Protein 6EC8 (pdb70)

Structure (mmCIF, N/CA/C/O backbone):
data_6EC8
#
_entry.id   6EC8
#
_cell.length_a   44.503
_cell.length_b   96.098
_cell.length_c   107.128
_cell.angle_alpha   90.00
_cell.angle_beta   98.84
_cell.angle_gamma   90.00
#
_symmetry.space_group_name_H-M   'P 1 21 1'
#
loop_
_entity.id
_entity.type
_entity.pdbx_description
1 polymer 'Lantibiotic dehydratase domain protein'
2 non-polymer "3'-deoxy-3'-[(L-alpha-glutamyl)amino]adenosine 5'-(dihydrogen phosphate)"
3 water water
#
loop_
_atom_site.group_PDB
_atom_site.id
_atom_site.type_symbol
_atom_site.label_atom_id
_atom_site.label_alt_id
_atom_site.label_comp_id
_atom_site.label_asym_id
_atom_site.label_entity_id
_atom_site.label_seq_id
_atom_site.pdbx_PDB_ins_code
_atom_site.Cartn_x
_atom_site.Cartn_y
_atom_site.Cartn_z
_atom_site.occupancy
_atom_site.B_iso_or_equiv
_atom_site.auth_seq_id
_atom_site.auth_comp_id
_atom_site.auth_asym_id
_atom_site.auth_atom_id
_atom_site.pdbx_PDB_model_num
ATOM 1 N N . PRO A 1 20 ? 87.539 -8.262 240.090 1.00 37.50 17 PRO A N 1
ATOM 2 C CA . PRO A 1 20 ? 86.191 -8.582 240.689 1.00 40.76 17 PRO A CA 1
ATOM 3 C C . PRO A 1 20 ? 85.487 -7.263 240.902 1.00 39.01 17 PRO A C 1
ATOM 4 O O . PRO A 1 20 ? 85.969 -6.435 241.680 1.00 38.95 17 PRO A O 1
ATOM 8 N N . LYS A 1 21 ? 84.459 -7.014 240.102 1.00 36.85 18 LYS A N 1
ATOM 9 C CA . LYS A 1 21 ? 83.812 -5.709 240.059 1.00 38.12 18 LYS A CA 1
ATOM 10 C C . LYS A 1 21 ? 82.855 -5.696 241.200 1.00 37.27 18 LYS A C 1
ATOM 11 O O . LYS A 1 21 ? 82.177 -6.715 241.424 1.00 35.78 18 LYS A O 1
ATOM 17 N N . VAL A 1 22 ? 82.777 -4.550 241.895 1.00 34.66 19 VAL A N 1
ATOM 18 C CA . VAL A 1 22 ? 81.974 -4.433 243.119 1.00 35.26 19 VAL A CA 1
ATOM 19 C C . VAL A 1 22 ? 81.131 -3.154 243.199 1.00 33.06 19 VAL A C 1
ATOM 20 O O . VAL A 1 22 ? 81.634 -2.029 242.977 1.00 32.68 19 VAL A O 1
ATOM 24 N N . ALA A 1 23 ? 79.854 -3.311 243.544 1.00 30.12 20 ALA A N 1
ATOM 25 C CA . ALA A 1 23 ? 79.028 -2.145 243.883 1.00 29.88 20 ALA A CA 1
ATOM 26 C C . ALA A 1 23 ? 78.546 -2.256 245.324 1.00 31.72 20 ALA A C 1
ATOM 27 O O . ALA A 1 23 ? 78.511 -3.361 245.914 1.00 28.70 20 ALA A O 1
ATOM 29 N N . VAL A 1 24 ? 78.175 -1.120 245.870 1.00 29.93 21 VAL A N 1
ATOM 30 C CA . VAL A 1 24 ? 77.678 -1.011 247.205 1.00 32.41 21 VAL A CA 1
ATOM 31 C C . VAL A 1 24 ? 76.307 -0.342 247.259 1.00 31.91 21 VAL A C 1
ATOM 32 O O . VAL A 1 24 ? 76.104 0.669 246.654 1.00 30.10 21 VAL A O 1
ATOM 36 N N . ARG A 1 25 ? 75.387 -0.951 247.982 1.00 33.59 22 ARG A N 1
ATOM 37 C CA . ARG A 1 25 ? 74.068 -0.395 248.230 1.00 32.28 22 ARG A CA 1
ATOM 38 C C . ARG A 1 25 ? 74.037 0.021 249.696 1.00 28.92 22 ARG A C 1
ATOM 39 O O . ARG A 1 25 ? 74.349 -0.745 250.534 1.00 31.48 22 ARG A O 1
ATOM 47 N N . GLU A 1 26 ? 73.663 1.252 249.974 1.00 28.62 23 GLU A N 1
ATOM 48 C CA . GLU A 1 26 ? 73.637 1.787 251.309 1.00 30.70 23 GLU A CA 1
ATOM 49 C C . GLU A 1 26 ? 72.288 2.293 251.759 1.00 27.00 23 GLU A C 1
ATOM 50 O O . GLU A 1 26 ? 71.670 3.007 251.071 1.00 28.68 23 GLU A O 1
ATOM 56 N N . CYS A 1 27 ? 71.886 1.939 252.952 1.00 25.76 24 CYS A N 1
ATOM 57 C CA . CYS A 1 27 ? 70.655 2.427 253.517 1.00 29.65 24 CYS A CA 1
ATOM 58 C C . CYS A 1 27 ? 70.739 3.948 253.674 1.00 32.21 24 CYS A C 1
ATOM 59 O O . CYS A 1 27 ? 71.784 4.450 254.050 1.00 27.90 24 CYS A O 1
ATOM 62 N N . GLY A 1 28 ? 69.651 4.649 253.303 1.00 30.78 25 GLY A N 1
ATOM 63 C CA . GLY A 1 28 ? 69.550 6.093 253.401 1.00 30.12 25 GLY A CA 1
ATOM 64 C C . GLY A 1 28 ? 69.397 6.690 254.789 1.00 31.08 25 GLY A C 1
ATOM 65 O O . GLY A 1 28 ? 69.633 7.869 254.944 1.00 36.42 25 GLY A O 1
ATOM 66 N N . LEU A 1 29 ? 69.040 5.902 255.805 1.00 30.73 26 LEU A N 1
ATOM 67 C CA . LEU A 1 29 ? 69.081 6.367 257.190 1.00 30.59 26 LEU A CA 1
ATOM 68 C C . LEU A 1 29 ? 70.188 5.679 257.888 1.00 30.86 26 LEU A C 1
ATOM 69 O O . LEU A 1 29 ? 70.398 4.483 257.657 1.00 28.75 26 LEU A O 1
ATOM 74 N N . PRO A 1 30 ? 70.890 6.407 258.790 1.00 33.50 27 PRO A N 1
ATOM 75 C CA . PRO A 1 30 ? 71.991 5.754 259.513 1.00 30.51 27 PRO A CA 1
ATOM 76 C C . PRO A 1 30 ? 71.444 4.805 260.574 1.00 32.46 27 PRO A C 1
ATOM 77 O O . PRO A 1 30 ? 70.260 4.875 260.912 1.00 29.53 27 PRO A O 1
ATOM 81 N N . VAL A 1 31 ? 72.279 3.910 261.081 1.00 30.33 28 VAL A N 1
ATOM 82 C CA . VAL A 1 31 ? 71.834 2.988 262.125 1.00 32.57 28 VAL A CA 1
ATOM 83 C C . VAL A 1 31 ? 71.286 3.665 263.391 1.00 33.08 28 VAL A C 1
ATOM 84 O O . VAL A 1 31 ? 70.331 3.153 263.981 1.00 35.19 28 VAL A O 1
ATOM 88 N N . SER A 1 32 ? 71.864 4.798 263.802 1.00 35.91 29 SER A N 1
ATOM 89 C CA . SER A 1 32 ? 71.343 5.587 264.948 1.00 39.11 29 SER A CA 1
ATOM 90 C C . SER A 1 32 ? 69.864 5.916 264.824 1.00 37.89 29 SER A C 1
ATOM 91 O O . SER A 1 32 ? 69.182 6.042 265.816 1.00 42.93 29 SER A O 1
ATOM 94 N N . ALA A 1 33 ? 69.353 5.986 263.614 1.00 36.47 30 ALA A N 1
ATOM 95 C CA . ALA A 1 33 ? 67.942 6.239 263.404 1.00 40.74 30 ALA A CA 1
ATOM 96 C C . ALA A 1 33 ? 67.031 5.192 263.972 1.00 38.50 30 ALA A C 1
ATOM 97 O O . ALA A 1 33 ? 66.020 5.552 264.567 1.00 45.09 30 ALA A O 1
ATOM 99 N N . ILE A 1 34 ? 67.327 3.911 263.776 1.00 37.47 31 ILE A N 1
ATOM 100 C CA . ILE A 1 34 ? 66.508 2.889 264.467 1.00 38.69 31 ILE A CA 1
ATOM 101 C C . ILE A 1 34 ? 66.994 2.644 265.908 1.00 33.93 31 ILE A C 1
ATOM 102 O O . ILE A 1 34 ? 66.165 2.270 266.756 1.00 34.97 31 ILE A O 1
ATOM 107 N N . GLU A 1 35 ? 68.280 2.856 266.211 1.00 32.37 32 GLU A N 1
ATOM 108 C CA . GLU A 1 35 ? 68.797 2.683 267.626 1.00 35.59 32 GLU A CA 1
ATOM 109 C C . GLU A 1 35 ? 68.072 3.617 268.565 1.00 32.08 32 GLU A C 1
ATOM 110 O O . GLU A 1 35 ? 67.661 3.215 269.652 1.00 33.46 32 GLU A O 1
ATOM 116 N N . SER A 1 36 ? 67.883 4.855 268.127 1.00 31.04 33 SER A N 1
ATOM 117 C CA . SER A 1 36 ? 67.208 5.908 268.940 1.00 32.04 33 SER A CA 1
ATOM 118 C C . SER A 1 36 ? 65.716 5.700 269.267 1.00 31.75 33 SER A C 1
ATOM 119 O O . SER A 1 36 ? 65.199 6.301 270.213 1.00 33.43 33 SER A O 1
ATOM 122 N N . LEU A 1 37 ? 65.056 4.814 268.537 1.00 29.45 34 LEU A N 1
ATOM 123 C CA . LEU A 1 37 ? 63.687 4.414 268.825 1.00 31.36 34 LEU A CA 1
ATOM 124 C C . LEU A 1 37 ? 63.585 3.314 269.915 1.00 34.76 34 LEU A C 1
ATOM 125 O O . LEU A 1 37 ? 62.486 3.056 270.413 1.00 39.08 34 LEU A O 1
ATOM 130 N N . CYS A 1 38 ? 64.703 2.709 270.312 1.00 33.54 35 CYS A N 1
ATOM 131 C CA . CYS A 1 38 ? 64.686 1.702 271.386 1.00 34.76 35 CYS A CA 1
ATOM 132 C C . CYS A 1 38 ? 64.430 2.318 272.760 1.00 34.26 35 CYS A C 1
ATOM 133 O O . CYS A 1 38 ? 65.079 3.297 273.121 1.00 35.67 35 CYS A O 1
ATOM 136 N N . CYS A 1 39 ? 63.508 1.714 273.511 1.00 36.10 36 CYS A N 1
ATOM 137 C CA . CYS A 1 39 ? 63.216 2.077 274.880 1.00 36.65 36 CYS A CA 1
ATOM 138 C C . CYS A 1 39 ? 64.243 1.417 275.792 1.00 39.18 36 CYS A C 1
ATOM 139 O O . CYS A 1 39 ? 63.938 0.461 276.502 1.00 40.47 36 CYS A O 1
ATOM 142 N N . THR A 1 40 ? 65.454 1.955 275.768 1.00 40.29 37 THR A N 1
ATOM 143 C CA . THR A 1 40 ? 66.621 1.333 276.382 1.00 44.82 37 THR A CA 1
ATOM 144 C C . THR A 1 40 ? 66.456 1.088 277.885 1.00 44.54 37 THR A C 1
ATOM 145 O O . THR A 1 40 ? 66.828 0.035 278.380 1.00 46.69 37 THR A O 1
ATOM 149 N N . ASP A 1 41 ? 65.917 2.054 278.611 1.00 46.48 38 ASP A N 1
ATOM 150 C CA . ASP A 1 41 ? 65.802 1.902 280.066 1.00 47.99 38 ASP A CA 1
ATOM 151 C C . ASP A 1 41 ? 64.842 0.817 280.402 1.00 43.92 38 ASP A C 1
ATOM 152 O O . ASP A 1 41 ? 65.217 -0.100 281.087 1.00 47.23 38 ASP A O 1
ATOM 157 N N . SER A 1 42 ? 63.609 0.892 279.912 1.00 42.47 39 SER A N 1
ATOM 158 C CA . SER A 1 42 ? 62.631 -0.069 280.341 1.00 42.50 39 SER A CA 1
ATOM 159 C C . SER A 1 42 ? 62.889 -1.486 279.785 1.00 41.10 39 SER A C 1
ATOM 160 O O . SER A 1 42 ? 62.603 -2.460 280.464 1.00 41.72 39 SER A O 1
ATOM 163 N N . PHE A 1 43 ? 63.500 -1.613 278.610 1.00 35.50 40 PHE A N 1
ATOM 164 C CA . PHE A 1 43 ? 63.820 -2.928 278.064 1.00 33.01 40 PHE A CA 1
ATOM 165 C C . PHE A 1 43 ? 64.873 -3.588 278.922 1.00 33.94 40 PHE A C 1
ATOM 166 O O . PHE A 1 43 ? 64.753 -4.747 279.207 1.00 37.12 40 PHE A O 1
ATOM 174 N N . ALA A 1 44 ? 65.917 -2.866 279.314 1.00 42.17 41 ALA A N 1
ATOM 175 C CA . ALA A 1 44 ? 66.983 -3.401 280.222 1.00 44.48 41 ALA A CA 1
ATOM 176 C C . ALA A 1 44 ? 66.330 -3.927 281.498 1.00 47.43 41 ALA A C 1
ATOM 177 O O . ALA A 1 44 ? 66.722 -4.963 282.017 1.00 50.29 41 ALA A O 1
ATOM 179 N N . LEU A 1 45 ? 65.314 -3.216 281.979 1.00 49.67 42 LEU A N 1
ATOM 180 C CA . LEU A 1 45 ? 64.508 -3.696 283.103 1.00 49.94 42 LEU A CA 1
ATOM 181 C C . LEU A 1 45 ? 63.629 -4.871 282.737 1.00 44.78 42 LEU A C 1
ATOM 182 O O . LEU A 1 45 ? 63.549 -5.808 283.511 1.00 44.68 42 LEU A O 1
ATOM 187 N N . ILE A 1 46 ? 62.988 -4.857 281.571 1.00 40.59 43 ILE A N 1
ATOM 188 C CA . ILE A 1 46 ? 62.294 -6.066 281.084 1.00 38.78 43 ILE A CA 1
ATOM 189 C C . ILE A 1 46 ? 63.236 -7.279 281.020 1.00 38.40 43 ILE A C 1
ATOM 190 O O . ILE A 1 46 ? 62.885 -8.376 281.480 1.00 36.63 43 ILE A O 1
ATOM 195 N N . ARG A 1 47 ? 64.431 -7.080 280.487 1.00 35.38 44 ARG A N 1
ATOM 196 C CA . ARG A 1 47 ? 65.404 -8.163 280.437 1.00 42.88 44 ARG A CA 1
ATOM 197 C C . ARG A 1 47 ? 65.873 -8.679 281.810 1.00 40.09 44 ARG A C 1
ATOM 198 O O . ARG A 1 47 ? 65.955 -9.878 281.988 1.00 39.47 44 ARG A O 1
ATOM 206 N N . ARG A 1 48 ? 66.161 -7.776 282.746 1.00 43.12 45 ARG A N 1
ATOM 207 C CA . ARG A 1 48 ? 66.540 -8.134 284.124 1.00 44.93 45 ARG A CA 1
ATOM 208 C C . ARG A 1 48 ? 65.442 -8.976 284.762 1.00 45.92 45 ARG A C 1
ATOM 209 O O . ARG A 1 48 ? 65.713 -10.009 285.341 1.00 43.27 45 ARG A O 1
ATOM 217 N N . GLN A 1 49 ? 64.203 -8.500 284.644 1.00 42.37 46 GLN A N 1
ATOM 218 C CA . GLN A 1 49 ? 63.065 -9.179 285.191 1.00 42.52 46 GLN A CA 1
ATOM 219 C C . GLN A 1 49 ? 62.901 -10.596 284.657 1.00 42.51 46 GLN A C 1
ATOM 220 O O . GLN A 1 49 ? 62.666 -11.530 285.423 1.00 38.44 46 GLN A O 1
ATOM 226 N N . VAL A 1 50 ? 62.991 -10.738 283.337 1.00 38.54 47 VAL A N 1
ATOM 227 C CA . VAL A 1 50 ? 62.822 -12.031 282.673 1.00 40.30 47 VAL A CA 1
ATOM 228 C C . VAL A 1 50 ? 63.906 -13.018 283.150 1.00 36.48 47 VAL A C 1
ATOM 229 O O . VAL A 1 50 ? 63.630 -14.167 283.386 1.00 38.92 47 VAL A O 1
ATOM 233 N N . ARG A 1 51 ? 65.138 -12.558 283.249 1.00 38.27 48 ARG A N 1
ATOM 234 C CA . ARG A 1 51 ? 66.225 -13.405 283.684 1.00 44.53 48 ARG A CA 1
ATOM 235 C C . ARG A 1 51 ? 66.150 -13.725 285.203 1.00 42.49 48 ARG A C 1
ATOM 236 O O . ARG A 1 51 ? 66.475 -14.839 285.619 1.00 40.00 48 ARG A O 1
ATOM 244 N N . GLU A 1 52 ? 65.699 -12.752 286.001 1.00 38.31 49 GLU A N 1
ATOM 245 C CA . GLU A 1 52 ? 65.497 -12.944 287.421 1.00 41.20 49 GLU A CA 1
ATOM 246 C C . GLU A 1 52 ? 64.292 -13.848 287.703 1.00 37.65 49 GLU A C 1
ATOM 247 O O . GLU A 1 52 ? 64.341 -14.668 288.593 1.00 38.62 49 GLU A O 1
ATOM 253 N N . THR A 1 53 ? 63.203 -13.711 286.972 1.00 35.36 50 THR A N 1
ATOM 254 C CA . THR A 1 53 ? 62.110 -14.657 287.108 1.00 34.37 50 THR A CA 1
ATOM 255 C C . THR A 1 53 ? 62.598 -16.092 286.786 1.00 40.16 50 THR A C 1
ATOM 256 O O . THR A 1 53 ? 62.393 -17.025 287.570 1.00 39.45 50 THR A O 1
ATOM 260 N N . ALA A 1 54 ? 63.295 -16.274 285.666 1.00 42.11 51 ALA A N 1
ATOM 261 C CA . ALA A 1 54 ? 63.793 -17.618 285.324 1.00 44.00 51 ALA A CA 1
ATOM 262 C C . ALA A 1 54 ? 64.789 -18.149 286.345 1.00 42.40 51 ALA A C 1
ATOM 263 O O . ALA A 1 54 ? 64.761 -19.325 286.667 1.00 43.35 51 ALA A O 1
ATOM 265 N N . TRP A 1 55 ? 65.675 -17.310 286.861 1.00 43.90 52 TRP A N 1
ATOM 266 C CA . TRP A 1 55 ? 66.595 -17.801 287.865 1.00 43.92 52 TRP A CA 1
ATOM 267 C C . TRP A 1 55 ? 65.889 -18.144 289.194 1.00 41.53 52 TRP A C 1
ATOM 268 O O . TRP A 1 55 ? 66.172 -19.175 289.792 1.00 47.79 52 TRP A O 1
ATOM 279 N N . LEU A 1 56 ? 64.976 -17.292 289.645 1.00 40.51 53 LEU A N 1
ATOM 280 C CA . LEU A 1 56 ? 64.205 -17.575 290.876 1.00 43.57 53 LEU A CA 1
ATOM 281 C C . LEU A 1 56 ? 63.402 -18.884 290.810 1.00 43.72 53 LEU A C 1
ATOM 282 O O . LEU A 1 56 ? 63.345 -19.640 291.777 1.00 35.96 53 LEU A O 1
ATOM 287 N N . LYS A 1 57 ? 62.793 -19.148 289.663 1.00 43.64 54 LYS A N 1
ATOM 288 C CA . LYS A 1 57 ? 61.943 -20.310 289.529 1.00 44.39 54 LYS A CA 1
ATOM 289 C C . LYS A 1 57 ? 62.839 -21.540 289.537 1.00 40.56 54 LYS A C 1
ATOM 290 O O . LYS A 1 57 ? 62.538 -22.499 290.204 1.00 41.46 54 LYS A O 1
ATOM 296 N N . GLY A 1 58 ? 63.989 -21.461 288.884 1.00 39.88 55 GLY A N 1
ATOM 297 C CA . GLY A 1 58 ? 64.951 -22.555 288.906 1.00 43.32 55 GLY A CA 1
ATOM 298 C C . GLY A 1 58 ? 65.455 -22.835 290.309 1.00 44.51 55 GLY A C 1
ATOM 299 O O . GLY A 1 58 ? 65.367 -23.942 290.781 1.00 46.56 55 GLY A O 1
ATOM 300 N N . GLU A 1 59 ? 65.972 -21.804 290.961 1.00 45.23 56 GLU A N 1
ATOM 301 C CA . GLU A 1 59 ? 66.445 -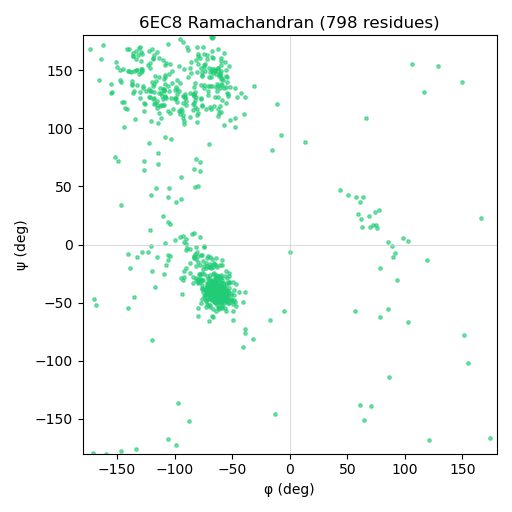21.876 292.333 1.00 45.37 56 GLU A CA 1
ATOM 302 C C . GLU A 1 59 ? 65.385 -22.350 293.352 1.00 39.54 56 GLU A C 1
ATOM 303 O O . GLU A 1 59 ? 65.680 -23.157 294.229 1.00 33.11 56 GLU A O 1
ATOM 309 N N . GLY A 1 60 ? 64.167 -21.853 293.223 1.00 37.94 57 GLY A N 1
ATOM 310 C CA . GLY A 1 60 ? 63.053 -22.293 294.074 1.00 41.03 57 GLY A CA 1
ATOM 311 C C . GLY A 1 60 ? 62.902 -23.801 294.071 1.00 43.22 57 GLY A C 1
ATOM 312 O O . GLY A 1 60 ? 62.800 -24.419 295.133 1.00 43.73 57 GLY A O 1
ATOM 313 N N . LYS A 1 61 ? 62.910 -24.389 292.871 1.00 44.49 58 LYS A N 1
ATOM 314 C CA . LYS A 1 61 ? 62.713 -25.834 292.691 1.00 44.38 58 LYS A CA 1
ATOM 315 C C . LYS A 1 61 ? 63.863 -26.646 293.245 1.00 42.92 58 LYS A C 1
ATOM 316 O O . LYS A 1 61 ? 63.636 -27.746 293.790 1.00 47.38 58 LYS A O 1
ATOM 322 N N . ARG A 1 62 ? 65.086 -26.145 293.057 1.00 38.57 59 ARG A N 1
ATOM 323 C CA . ARG A 1 62 ? 66.262 -26.771 293.625 1.00 38.15 59 ARG A CA 1
ATOM 324 C C . ARG A 1 62 ? 66.215 -26.689 295.156 1.00 40.47 59 ARG A C 1
ATOM 325 O O . ARG A 1 62 ? 66.538 -27.664 295.830 1.00 41.28 59 ARG A O 1
ATOM 333 N N . LEU A 1 63 ? 65.823 -25.542 295.711 1.00 35.59 60 LEU A N 1
ATOM 334 C CA . LEU A 1 63 ? 65.734 -25.415 297.193 1.00 37.93 60 LEU A CA 1
ATOM 335 C C . LEU A 1 63 ? 64.614 -26.314 297.789 1.00 36.63 60 LEU A C 1
ATOM 336 O O . LEU A 1 63 ? 64.717 -26.780 298.924 1.00 34.57 60 LEU A O 1
ATOM 341 N N . ALA A 1 64 ? 63.550 -26.530 297.021 1.00 37.94 61 ALA A N 1
ATOM 342 C CA . ALA A 1 64 ? 62.513 -27.488 297.384 1.00 40.45 61 ALA A CA 1
ATOM 343 C C . ALA A 1 64 ? 63.053 -28.898 297.452 1.00 42.40 61 ALA A C 1
ATOM 344 O O . ALA A 1 64 ? 62.682 -29.638 298.342 1.00 40.97 61 ALA A O 1
ATOM 346 N N . VAL A 1 65 ? 63.934 -29.263 296.529 1.00 43.38 62 VAL A N 1
ATOM 347 C CA . VAL A 1 65 ? 64.582 -30.584 296.565 1.00 42.53 62 VAL A CA 1
ATOM 348 C C . VAL A 1 65 ? 65.420 -30.719 297.882 1.00 45.57 62 VAL A C 1
ATOM 349 O O . VAL A 1 65 ? 65.226 -31.649 298.649 1.00 41.14 62 VAL A O 1
ATOM 353 N N . ASP A 1 66 ? 66.331 -29.789 298.126 1.00 46.52 63 ASP A N 1
ATOM 354 C CA . ASP A 1 66 ? 67.169 -29.789 299.334 1.00 50.59 63 ASP A CA 1
ATOM 355 C C . ASP A 1 66 ? 66.411 -29.765 300.642 1.00 47.68 63 ASP A C 1
ATOM 356 O O . ASP A 1 66 ? 66.819 -30.399 301.614 1.00 47.54 63 ASP A O 1
ATOM 361 N N . LEU A 1 67 ? 65.303 -29.047 300.651 1.00 45.79 64 LEU A N 1
ATOM 362 C CA . LEU A 1 67 ? 64.458 -28.985 301.816 1.00 48.24 64 LEU A CA 1
ATOM 363 C C . LEU A 1 67 ? 63.755 -30.315 302.061 1.00 48.00 64 LEU A C 1
ATOM 364 O O . LEU A 1 67 ? 63.656 -30.747 303.206 1.00 47.36 64 LEU A O 1
ATOM 369 N N . GLY A 1 68 ? 63.241 -30.950 301.012 1.00 41.95 65 GLY A N 1
ATOM 370 C CA . GLY A 1 68 ? 62.636 -32.259 301.156 1.00 41.74 65 GLY A CA 1
ATOM 371 C C . GLY A 1 68 ? 63.622 -33.300 301.706 1.00 43.68 65 GLY A C 1
ATOM 372 O O . GLY A 1 68 ? 63.245 -34.111 302.545 1.00 44.01 65 GLY A O 1
ATOM 373 N N . LEU A 1 69 ? 64.875 -33.273 301.238 1.00 41.04 66 LEU A N 1
ATOM 374 C CA . LEU A 1 69 ? 65.934 -34.112 301.775 1.00 45.07 66 LEU A CA 1
ATOM 375 C C . LEU A 1 69 ? 66.098 -33.901 303.285 1.00 51.94 66 LEU A C 1
ATOM 376 O O . LEU A 1 69 ? 66.038 -34.872 304.071 1.00 53.48 66 LEU A O 1
ATOM 381 N N . LEU A 1 70 ? 66.303 -32.638 303.675 1.00 50.69 67 LEU A N 1
ATOM 382 C CA . LEU A 1 70 ? 66.304 -32.252 305.069 1.00 53.61 67 LEU A CA 1
ATOM 383 C C . LEU A 1 70 ? 65.095 -32.818 305.818 1.00 54.18 67 LEU A C 1
ATOM 384 O O . LEU A 1 70 ? 65.286 -33.429 306.858 1.00 59.37 67 LEU A O 1
ATOM 389 N N . ILE A 1 71 ? 63.874 -32.654 305.297 1.00 50.79 68 ILE A N 1
ATOM 390 C CA . ILE A 1 71 ? 62.676 -33.202 305.963 1.00 54.01 68 ILE A CA 1
ATOM 391 C C . ILE A 1 71 ? 62.894 -34.692 306.332 1.00 60.82 68 ILE A C 1
ATOM 392 O O . ILE A 1 71 ? 62.954 -35.028 307.514 1.00 64.92 68 ILE A O 1
ATOM 397 N N . GLY A 1 72 ? 63.052 -35.559 305.325 1.00 66.84 69 GLY A N 1
ATOM 398 C CA . GLY A 1 72 ? 63.371 -36.996 305.522 1.00 61.09 69 GLY A CA 1
ATOM 399 C C . GLY A 1 72 ? 64.673 -37.360 306.246 1.00 64.47 69 GLY A C 1
ATOM 400 O O . GLY A 1 72 ? 64.815 -38.502 306.663 1.00 66.73 69 GLY A O 1
ATOM 401 N N . GLU A 1 73 ? 65.626 -36.418 306.355 1.00 70.29 70 GLU A N 1
ATOM 402 C CA . GLU A 1 73 ? 66.788 -36.513 307.285 1.00 71.69 70 GLU A CA 1
ATOM 403 C C . GLU A 1 73 ? 66.399 -36.382 308.775 1.00 80.79 70 GLU A C 1
ATOM 404 O O . GLU A 1 73 ? 67.253 -36.614 309.646 1.00 86.03 70 GLU A O 1
ATOM 410 N N . ARG A 1 74 ? 65.145 -35.984 309.053 1.00 85.15 71 ARG A N 1
ATOM 411 C CA . ARG A 1 74 ? 64.585 -35.878 310.410 1.00 88.90 71 ARG A CA 1
ATOM 412 C C . ARG A 1 74 ? 63.564 -37.014 310.614 1.00 95.42 71 ARG A C 1
ATOM 413 O O . ARG A 1 74 ? 62.376 -36.878 310.281 1.00 91.22 71 ARG A O 1
ATOM 421 N N . GLY A 1 75 ? 64.042 -38.135 311.150 1.00 106.04 72 GLY A N 1
ATOM 422 C CA . GLY A 1 75 ? 63.208 -39.319 311.392 1.00 108.93 72 GLY A CA 1
ATOM 423 C C . GLY A 1 75 ? 64.015 -40.608 311.407 1.00 114.52 72 GLY A C 1
ATOM 424 O O . GLY A 1 75 ? 64.884 -40.819 310.557 1.00 114.06 72 GLY A O 1
ATOM 425 N N . PRO A 1 83 ? 56.110 -30.265 308.284 1.00 62.57 80 PRO A N 1
ATOM 426 C CA . PRO A 1 83 ? 54.964 -29.401 308.508 1.00 66.06 80 PRO A CA 1
ATOM 427 C C . PRO A 1 83 ? 55.522 -28.019 308.791 1.00 75.61 80 PRO A C 1
ATOM 428 O O . PRO A 1 83 ? 56.471 -27.902 309.601 1.00 81.06 80 PRO A O 1
ATOM 432 N N . VAL A 1 84 ? 54.989 -26.993 308.118 1.00 63.68 81 VAL A N 1
ATOM 433 C CA . VAL A 1 84 ? 55.685 -25.698 307.983 1.00 64.49 81 VAL A CA 1
ATOM 434 C C . VAL A 1 84 ? 56.732 -25.906 306.900 1.00 61.45 81 VAL A C 1
ATOM 435 O O . VAL A 1 84 ? 56.669 -25.272 305.855 1.00 57.14 81 VAL A O 1
ATOM 439 N N . LEU A 1 85 ? 57.679 -26.810 307.147 1.00 61.34 82 LEU A N 1
ATOM 440 C CA . LEU A 1 85 ? 58.670 -27.186 306.137 1.00 60.96 82 LEU A CA 1
ATOM 441 C C . LEU A 1 85 ? 58.025 -27.649 304.827 1.00 57.42 82 LEU A C 1
ATOM 442 O O . LEU A 1 85 ? 58.417 -27.178 303.760 1.00 59.02 82 LEU A O 1
ATOM 447 N N . VAL A 1 86 ? 57.010 -28.511 304.921 1.00 59.32 83 VAL A N 1
ATOM 448 C CA . VAL A 1 86 ? 56.232 -28.971 303.758 1.00 58.06 83 VAL A CA 1
ATOM 449 C C . VAL A 1 86 ? 55.609 -27.814 302.968 1.00 60.28 83 VAL A C 1
ATOM 450 O O . VAL A 1 86 ? 55.568 -27.857 301.712 1.00 58.43 83 VAL A O 1
ATOM 454 N N . GLY A 1 87 ? 55.113 -26.806 303.695 1.00 58.29 84 GLY A N 1
ATOM 455 C CA . GLY A 1 87 ? 54.511 -25.606 303.083 1.00 54.31 84 GLY A CA 1
ATOM 456 C C . GLY A 1 87 ? 55.534 -24.657 302.474 1.00 51.90 84 GLY A C 1
ATOM 457 O O . GLY A 1 87 ? 55.281 -24.058 301.439 1.00 56.79 84 GLY A O 1
ATOM 458 N N . LEU A 1 88 ? 56.679 -24.499 303.142 1.00 52.91 85 LEU A N 1
ATOM 459 C CA . LEU A 1 88 ? 57.792 -23.681 302.634 1.00 49.64 85 LEU A CA 1
ATOM 460 C C . LEU A 1 88 ? 58.325 -24.351 301.358 1.00 49.85 85 LEU A C 1
ATOM 461 O O . LEU A 1 88 ? 58.490 -23.708 300.333 1.00 43.32 85 LEU A O 1
ATOM 466 N N . ARG A 1 89 ? 58.578 -25.651 301.457 1.00 51.90 86 ARG A N 1
ATOM 467 C CA . ARG A 1 89 ? 58.922 -26.484 300.312 1.00 53.63 86 ARG A CA 1
ATOM 468 C C . ARG A 1 89 ? 57.972 -26.221 299.149 1.00 56.67 86 ARG A C 1
ATOM 469 O O . ARG A 1 89 ? 58.441 -25.904 298.060 1.00 51.99 86 ARG A O 1
ATOM 477 N N . ARG A 1 90 ? 56.660 -26.307 299.403 1.00 58.01 87 ARG A N 1
ATOM 478 C CA . ARG A 1 90 ? 55.623 -26.095 298.380 1.00 55.53 87 ARG A CA 1
ATOM 479 C C . ARG A 1 90 ? 55.649 -24.704 297.721 1.00 57.18 87 ARG A C 1
ATOM 480 O O . ARG A 1 90 ? 55.321 -24.562 296.518 1.00 55.11 87 ARG A O 1
ATOM 488 N N . ALA A 1 91 ? 56.004 -23.689 298.506 1.00 52.94 88 ALA A N 1
ATOM 489 C CA . ALA A 1 91 ? 56.132 -22.326 298.001 1.00 51.22 88 ALA A CA 1
ATOM 490 C C . ALA A 1 91 ? 57.350 -22.134 297.094 1.00 52.00 88 ALA A C 1
ATOM 491 O O . ALA A 1 91 ? 57.257 -21.486 296.038 1.00 47.35 88 ALA A O 1
ATOM 493 N N . LEU A 1 92 ? 58.496 -22.641 297.550 1.00 48.30 89 LEU A N 1
ATOM 494 C CA . LEU A 1 92 ? 59.728 -22.596 296.785 1.00 45.73 89 LEU A CA 1
ATOM 495 C C . LEU A 1 92 ? 59.565 -23.404 295.473 1.00 46.27 89 LEU A C 1
ATOM 496 O O . LEU A 1 92 ? 60.054 -22.991 294.421 1.00 41.28 89 LEU A O 1
ATOM 501 N N . HIS A 1 93 ? 58.872 -24.535 295.539 1.00 39.58 90 HIS A N 1
ATOM 502 C CA . HIS A 1 93 ? 58.747 -25.381 294.370 1.00 45.33 90 HIS A CA 1
ATOM 503 C C . HIS A 1 93 ? 57.893 -24.670 293.311 1.00 46.05 90 HIS A C 1
ATOM 504 O O . HIS A 1 93 ? 58.219 -24.692 292.127 1.00 41.18 90 HIS A O 1
ATOM 511 N N . THR A 1 94 ? 56.818 -24.041 293.767 1.00 44.72 91 THR A N 1
ATOM 512 C CA . THR A 1 94 ? 55.858 -23.412 292.897 1.00 48.30 91 THR A CA 1
ATOM 513 C C . THR A 1 94 ? 56.158 -21.918 292.550 1.00 48.26 91 THR A C 1
ATOM 514 O O . THR A 1 94 ? 55.399 -21.307 291.787 1.00 45.20 91 THR A O 1
ATOM 518 N N . GLY A 1 95 ? 57.220 -21.327 293.114 1.00 46.39 92 GLY A N 1
ATOM 519 C CA . GLY A 1 95 ? 57.618 -19.929 292.816 1.00 44.74 92 GLY A CA 1
ATOM 520 C C . GLY A 1 95 ? 56.852 -18.767 293.462 1.00 46.31 92 GLY A C 1
ATOM 521 O O . GLY A 1 95 ? 56.766 -17.667 292.887 1.00 49.90 92 GLY A O 1
ATOM 522 N N . ARG A 1 96 ? 56.303 -18.967 294.651 1.00 50.68 93 ARG A N 1
ATOM 523 C CA . ARG A 1 96 ? 55.663 -17.851 295.376 1.00 52.79 93 ARG A CA 1
ATOM 524 C C . ARG A 1 96 ? 56.428 -17.508 296.642 1.00 52.58 93 ARG A C 1
ATOM 525 O O . ARG A 1 96 ? 57.224 -18.312 297.153 1.00 52.23 93 ARG A O 1
ATOM 533 N N . LEU A 1 97 ? 56.192 -16.301 297.136 1.00 49.32 94 LEU A N 1
ATOM 534 C CA . LEU A 1 97 ? 56.713 -15.910 298.422 1.00 55.26 94 LEU A CA 1
ATOM 535 C C . LEU A 1 97 ? 56.094 -16.811 299.491 1.00 51.25 94 LEU A C 1
ATOM 536 O O . LEU A 1 97 ? 54.871 -17.006 299.459 1.00 48.00 94 LEU A O 1
ATOM 541 N N . PRO A 1 98 ? 56.927 -17.374 300.411 1.00 48.74 95 PRO A N 1
ATOM 542 C CA . PRO A 1 98 ? 56.393 -18.142 301.561 1.00 53.03 95 PRO A CA 1
ATOM 543 C C . PRO A 1 98 ? 55.453 -17.295 302.419 1.00 49.69 95 PRO A C 1
ATOM 544 O O . PRO A 1 98 ? 55.739 -16.116 302.619 1.00 58.96 95 PRO A O 1
ATOM 548 N N . ASP A 1 99 ? 54.369 -17.873 302.930 1.00 51.81 96 ASP A N 1
ATOM 549 C CA . ASP A 1 99 ? 53.488 -17.188 303.937 1.00 57.63 96 ASP A CA 1
ATOM 550 C C . ASP A 1 99 ? 54.313 -16.736 305.186 1.00 54.90 96 ASP A C 1
ATOM 551 O O . ASP A 1 99 ? 55.380 -17.286 305.443 1.00 50.64 96 ASP A O 1
ATOM 556 N N . ALA A 1 100 ? 53.859 -15.746 305.957 1.00 57.45 97 ALA A N 1
ATOM 557 C CA . ALA A 1 100 ? 54.548 -15.379 307.231 1.00 61.26 97 ALA A CA 1
ATOM 558 C C . ALA A 1 100 ? 54.777 -16.557 308.183 1.00 56.71 97 ALA A C 1
ATOM 559 O O . ALA A 1 100 ? 55.738 -16.577 308.921 1.00 59.17 97 ALA A O 1
ATOM 561 N N . ARG A 1 101 ? 53.857 -17.505 308.160 1.00 55.78 98 ARG A N 1
ATOM 562 C CA . ARG A 1 101 ? 53.928 -18.757 308.910 1.00 58.60 98 ARG A CA 1
ATOM 563 C C . ARG A 1 101 ? 54.901 -19.823 308.312 1.00 55.94 98 ARG A C 1
ATOM 564 O O . ARG A 1 101 ? 55.139 -20.851 308.938 1.00 48.49 98 ARG A O 1
ATOM 572 N N . GLU A 1 102 ? 55.444 -19.604 307.106 1.00 50.29 99 GLU A N 1
ATOM 573 C CA . GLU A 1 102 ? 56.273 -20.616 306.432 1.00 46.65 99 GLU A CA 1
ATOM 574 C C . GLU A 1 102 ? 57.766 -20.282 306.453 1.00 40.05 99 GLU A C 1
ATOM 575 O O . GLU A 1 102 ? 58.610 -21.124 306.156 1.00 33.22 99 GLU A O 1
ATOM 581 N N . TRP A 1 103 ? 58.089 -19.051 306.812 1.00 38.11 100 TRP A N 1
ATOM 582 C CA . TRP A 1 103 ? 59.470 -18.578 306.773 1.00 38.10 100 TRP A CA 1
ATOM 583 C C . TRP A 1 103 ? 59.619 -17.646 307.970 1.00 38.69 100 TRP A C 1
ATOM 584 O O . TRP A 1 103 ? 59.137 -16.517 307.949 1.00 41.43 100 TRP A O 1
ATOM 595 N N . THR A 1 104 ? 60.226 -18.189 309.027 1.00 40.42 101 THR A N 1
ATOM 596 C CA . THR A 1 104 ? 60.273 -17.587 310.366 1.00 42.09 101 THR A CA 1
ATOM 597 C C . THR A 1 104 ? 61.683 -17.838 310.900 1.00 41.56 101 THR A C 1
ATOM 598 O O . THR A 1 104 ? 62.410 -18.635 310.334 1.00 45.41 101 THR A O 1
ATOM 602 N N . PRO A 1 105 ? 62.072 -17.185 312.001 1.00 44.39 102 PRO A N 1
ATOM 603 C CA . PRO A 1 105 ? 63.421 -17.476 312.527 1.00 43.83 102 PRO A CA 1
ATOM 604 C C . PRO A 1 105 ? 63.626 -18.916 313.032 1.00 42.54 102 PRO A C 1
ATOM 605 O O . PRO A 1 105 ? 64.743 -19.446 312.976 1.00 40.87 102 PRO A O 1
ATOM 609 N N . ARG A 1 106 ? 62.548 -19.544 313.492 1.00 43.86 103 ARG A N 1
ATOM 610 C CA . ARG A 1 106 ? 62.578 -20.939 313.909 1.00 44.46 103 ARG A CA 1
ATOM 611 C C . ARG A 1 106 ? 62.798 -21.861 312.744 1.00 46.77 103 ARG A C 1
ATOM 612 O O . ARG A 1 106 ? 63.541 -22.855 312.889 1.00 44.66 103 ARG A O 1
ATOM 620 N N . VAL A 1 107 ? 62.126 -21.583 311.612 1.00 49.40 104 VAL A N 1
ATOM 621 C CA . VAL A 1 107 ? 62.211 -22.478 310.457 1.00 42.60 104 VAL A CA 1
ATOM 622 C C . VAL A 1 107 ? 63.650 -22.337 309.979 1.00 46.14 104 VAL A C 1
ATOM 623 O O . VAL A 1 107 ? 64.309 -23.349 309.742 1.00 42.52 104 VAL A O 1
ATOM 627 N N . ALA A 1 108 ? 64.152 -21.094 309.903 1.00 45.63 105 ALA A N 1
ATOM 628 C CA . ALA A 1 108 ? 65.533 -20.854 309.475 1.00 48.40 105 ALA A CA 1
ATOM 629 C C . ALA A 1 108 ? 66.573 -21.558 310.406 1.00 56.51 105 ALA A C 1
ATOM 630 O O . ALA A 1 108 ? 67.625 -22.035 309.924 1.00 51.71 105 ALA A O 1
ATOM 632 N N . SER A 1 109 ? 66.265 -21.603 311.713 1.00 59.32 106 SER A N 1
ATOM 633 C CA . SER A 1 109 ? 67.035 -22.368 312.724 1.00 60.65 106 SER A CA 1
ATOM 634 C C . SER A 1 109 ? 67.106 -23.895 312.509 1.00 57.32 106 SER A C 1
ATOM 635 O O . SER A 1 109 ? 68.160 -24.503 312.693 1.00 51.47 106 SER A O 1
ATOM 638 N N . ALA A 1 110 ? 65.998 -24.516 312.118 1.00 57.67 107 ALA A N 1
ATOM 639 C CA . ALA A 1 110 ? 66.012 -25.959 311.864 1.00 58.70 107 ALA A CA 1
ATOM 640 C C . ALA A 1 110 ? 66.769 -26.361 310.603 1.00 59.18 107 ALA A C 1
ATOM 641 O O . ALA A 1 110 ? 67.021 -27.548 310.419 1.00 73.62 107 ALA A O 1
ATOM 643 N N . LEU A 1 111 ? 67.155 -25.404 309.755 1.00 57.10 108 LEU A N 1
ATOM 644 C CA . LEU A 1 111 ? 67.941 -25.703 308.540 1.00 55.33 108 LEU A CA 1
ATOM 645 C C . LEU A 1 111 ? 69.455 -25.488 308.777 1.00 54.99 108 LEU A C 1
ATOM 646 O O . LEU A 1 111 ? 69.836 -24.670 309.634 1.00 55.22 108 LEU A O 1
ATOM 651 N N . PRO A 1 112 ? 70.317 -26.212 308.003 1.00 51.49 109 PRO A N 1
ATOM 652 C CA . PRO A 1 112 ? 71.741 -25.899 307.838 1.00 50.36 109 PRO A CA 1
ATOM 653 C C . PRO A 1 112 ? 71.928 -24.489 307.366 1.00 57.64 109 PRO A C 1
ATOM 654 O O . PRO A 1 112 ? 71.222 -24.058 306.448 1.00 58.82 109 PRO A O 1
ATOM 658 N N . ALA A 1 113 ? 72.879 -23.782 307.967 1.00 64.50 110 ALA A N 1
ATOM 659 C CA . ALA A 1 113 ? 73.098 -22.354 307.690 1.00 68.54 110 ALA A CA 1
ATOM 660 C C . ALA A 1 113 ? 73.186 -21.987 306.208 1.00 68.98 110 ALA A C 1
ATOM 661 O O . ALA A 1 113 ? 72.771 -20.905 305.807 1.00 75.70 110 ALA A O 1
ATOM 663 N N . GLU A 1 114 ? 73.712 -22.898 305.398 1.00 72.05 111 GLU A N 1
ATOM 664 C CA . GLU A 1 114 ? 73.913 -22.626 303.965 1.00 65.51 111 GLU A CA 1
ATOM 665 C C . GLU A 1 114 ? 72.545 -22.672 303.235 1.00 52.45 111 GLU A C 1
ATOM 666 O O . GLU A 1 114 ? 72.222 -21.765 302.463 1.00 50.78 111 GLU A O 1
ATOM 672 N N . LEU A 1 115 ? 71.725 -23.673 303.549 1.00 42.51 112 LEU A N 1
ATOM 673 C CA . LEU A 1 115 ? 70.338 -23.719 303.058 1.00 44.73 112 LEU A CA 1
ATOM 674 C C . LEU A 1 115 ? 69.487 -22.533 303.580 1.00 41.26 112 LEU A C 1
ATOM 675 O O . LEU A 1 115 ? 68.708 -21.964 302.857 1.00 44.02 112 LEU A O 1
ATOM 680 N N . ALA A 1 116 ? 69.692 -22.129 304.817 1.00 47.57 113 ALA A N 1
ATOM 681 C CA . ALA A 1 116 ? 68.934 -21.011 305.398 1.00 46.83 113 ALA A CA 1
ATOM 682 C C . ALA A 1 116 ? 69.287 -19.733 304.669 1.00 44.57 113 ALA A C 1
ATOM 683 O O . ALA A 1 116 ? 68.413 -18.999 304.279 1.00 47.40 113 ALA A O 1
ATOM 685 N N . ALA A 1 117 ? 70.579 -19.482 304.496 1.00 40.63 114 ALA A N 1
ATOM 686 C CA . ALA A 1 117 ? 71.036 -18.348 303.723 1.00 45.91 114 ALA A CA 1
ATOM 687 C C . ALA A 1 117 ? 70.558 -18.347 302.246 1.00 44.36 114 ALA A C 1
ATOM 688 O O . ALA A 1 117 ? 70.229 -17.301 301.691 1.00 43.89 114 ALA A O 1
ATOM 690 N N . ARG A 1 118 ? 70.546 -19.514 301.613 1.00 47.17 115 ARG A N 1
ATOM 691 C CA . ARG A 1 118 ? 70.091 -19.615 300.221 1.00 47.81 115 ARG A CA 1
ATOM 692 C C . ARG A 1 118 ? 68.625 -19.301 300.132 1.00 42.76 115 ARG A C 1
ATOM 693 O O . ARG A 1 118 ? 68.178 -18.590 299.230 1.00 40.26 115 ARG A O 1
ATOM 701 N N . VAL A 1 119 ? 67.880 -19.800 301.110 1.00 43.94 116 VAL A N 1
ATOM 702 C CA . VAL A 1 119 ? 66.433 -19.516 301.207 1.00 40.47 116 VAL A CA 1
ATOM 703 C C . VAL A 1 119 ? 66.203 -18.059 301.477 1.00 40.22 116 VAL A C 1
ATOM 704 O O . VAL A 1 119 ? 65.314 -17.448 300.848 1.00 39.70 116 VAL A O 1
ATOM 708 N N . ALA A 1 120 ? 67.035 -17.488 302.358 1.00 38.86 117 ALA A N 1
ATOM 709 C CA . ALA A 1 120 ? 66.951 -16.060 302.698 1.00 44.43 117 ALA A CA 1
ATOM 710 C C . ALA A 1 120 ? 67.138 -15.220 301.445 1.00 44.60 117 ALA A C 1
ATOM 711 O O . ALA A 1 120 ? 66.286 -14.395 301.100 1.00 46.46 117 ALA A O 1
ATOM 713 N N . ASP A 1 121 ? 68.231 -15.470 300.737 1.00 45.72 118 ASP A N 1
ATOM 714 C CA . ASP A 1 121 ? 68.499 -14.754 299.457 1.00 50.50 118 ASP A CA 1
ATOM 715 C C . ASP A 1 121 ? 67.370 -14.871 298.418 1.00 45.47 118 ASP A C 1
ATOM 716 O O . ASP A 1 121 ? 67.028 -13.897 297.768 1.00 43.91 118 ASP A O 1
ATOM 721 N N . TRP A 1 122 ? 66.804 -16.059 298.275 1.00 40.20 119 TRP A N 1
ATOM 722 C CA . TRP A 1 122 ? 65.691 -16.241 297.378 1.00 42.98 119 TRP A CA 1
ATOM 723 C C . TRP A 1 122 ? 64.496 -15.387 297.777 1.00 41.13 119 TRP A C 1
ATOM 724 O O . TRP A 1 122 ? 63.816 -14.821 296.917 1.00 36.27 119 TRP A O 1
ATOM 735 N N . VAL A 1 123 ? 64.229 -15.311 299.073 1.00 41.30 120 VAL A N 1
ATOM 736 C CA . VAL A 1 123 ? 63.067 -14.543 299.557 1.00 42.55 120 VAL A CA 1
ATOM 737 C C . VAL A 1 123 ? 63.289 -13.046 299.314 1.00 40.10 120 VAL A C 1
ATOM 738 O O . VAL A 1 123 ? 62.418 -12.338 298.825 1.00 33.98 120 VAL A O 1
ATOM 742 N N . THR A 1 124 ? 64.484 -12.585 299.622 1.00 42.56 121 THR A N 1
ATOM 743 C CA . THR A 1 124 ? 64.844 -11.205 299.383 1.00 45.46 121 THR A CA 1
ATOM 744 C C . THR A 1 124 ? 64.613 -10.836 297.907 1.00 51.43 121 THR A C 1
ATOM 745 O O . THR A 1 124 ? 63.793 -9.934 297.595 1.00 49.05 121 THR A O 1
ATOM 749 N N . ARG A 1 125 ? 65.266 -11.600 297.013 1.00 46.54 122 ARG A N 1
ATOM 750 C CA . ARG A 1 125 ? 65.166 -11.383 295.548 1.00 44.01 122 ARG A CA 1
ATOM 751 C C . ARG A 1 125 ? 63.724 -11.474 295.015 1.00 43.50 122 ARG A C 1
ATOM 752 O O . ARG A 1 125 ? 63.331 -10.672 294.176 1.00 53.20 122 ARG A O 1
ATOM 760 N N . MET A 1 126 ? 62.932 -12.407 295.538 1.00 42.82 123 MET A N 1
ATOM 761 C CA . MET A 1 126 ? 61.514 -12.531 295.179 1.00 43.89 123 MET A CA 1
ATOM 762 C C . MET A 1 126 ? 60.729 -11.264 295.521 1.00 51.16 123 MET A C 1
ATOM 763 O O . MET A 1 126 ? 59.844 -10.813 294.756 1.00 45.44 123 MET A O 1
ATOM 768 N N . ARG A 1 127 ? 61.027 -10.727 296.707 1.00 55.53 124 ARG A N 1
ATOM 769 C CA . ARG A 1 127 ? 60.427 -9.485 297.161 1.00 55.24 124 ARG A CA 1
ATOM 770 C C . ARG A 1 127 ? 60.825 -8.313 296.236 1.00 47.74 124 ARG A C 1
ATOM 771 O O . ARG A 1 127 ? 59.957 -7.601 295.765 1.00 46.05 124 ARG A O 1
ATOM 779 N N . ALA A 1 128 ? 62.123 -8.140 295.986 1.00 38.79 125 ALA A N 1
ATOM 780 C CA . ALA A 1 128 ? 62.627 -7.154 295.020 1.00 40.48 125 ALA A CA 1
ATOM 781 C C . ALA A 1 128 ? 62.018 -7.277 293.599 1.00 43.67 125 ALA A C 1
ATOM 782 O O . ALA A 1 128 ? 61.659 -6.279 292.954 1.00 42.93 125 ALA A O 1
ATOM 784 N N . LEU A 1 129 ? 61.918 -8.501 293.105 1.00 43.69 126 LEU A N 1
ATOM 785 C CA . LEU A 1 129 ? 61.275 -8.729 291.811 1.00 46.84 126 LEU A CA 1
ATOM 786 C C . LEU A 1 129 ? 59.823 -8.247 291.805 1.00 47.63 126 LEU A C 1
ATOM 787 O O . LEU A 1 129 ? 59.404 -7.609 290.838 1.00 44.31 126 LEU A O 1
ATOM 792 N N . THR A 1 130 ? 59.064 -8.581 292.853 1.00 47.89 127 THR A N 1
ATOM 793 C CA . THR A 1 130 ? 57.649 -8.220 292.951 1.00 50.99 127 THR A CA 1
ATOM 794 C C . THR A 1 130 ? 57.463 -6.691 292.902 1.00 55.30 127 THR A C 1
ATOM 795 O O . THR A 1 130 ? 56.517 -6.212 292.252 1.00 53.96 127 THR A O 1
ATOM 799 N N . ARG A 1 131 ? 58.335 -5.935 293.584 1.00 57.17 128 ARG A N 1
ATOM 800 C CA . ARG A 1 131 ? 58.178 -4.464 293.608 1.00 62.74 128 ARG A CA 1
ATOM 801 C C . ARG A 1 131 ? 58.538 -3.889 292.247 1.00 56.78 128 ARG A C 1
ATOM 802 O O . ARG A 1 131 ? 57.825 -3.026 291.747 1.00 55.83 128 ARG A O 1
ATOM 810 N N . ALA A 1 132 ? 59.610 -4.411 291.637 1.00 53.60 129 ALA A N 1
ATOM 811 C CA . ALA A 1 132 ? 60.047 -3.961 290.305 1.00 53.01 129 ALA A CA 1
ATOM 812 C C . ALA A 1 132 ? 59.044 -4.334 289.194 1.00 48.90 129 ALA A C 1
ATOM 813 O O . ALA A 1 132 ? 58.872 -3.580 288.250 1.00 58.45 129 ALA A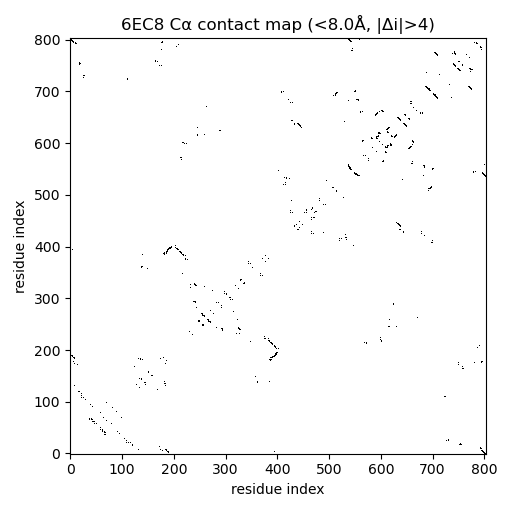 O 1
ATOM 815 N N . ARG A 1 133 ? 58.348 -5.455 289.312 1.00 44.39 130 ARG A N 1
ATOM 816 C CA . ARG A 1 133 ? 57.187 -5.698 288.451 1.00 50.46 130 ARG A CA 1
ATOM 817 C C . ARG A 1 133 ? 56.150 -4.529 288.514 1.00 55.98 130 ARG A C 1
ATOM 818 O O . ARG A 1 133 ? 55.600 -4.133 287.479 1.00 52.73 130 ARG A O 1
ATOM 826 N N . ARG A 1 134 ? 55.904 -3.972 289.707 1.00 55.38 131 ARG A N 1
ATOM 827 C CA . ARG A 1 134 ? 54.918 -2.896 289.870 1.00 58.50 131 ARG A CA 1
ATOM 828 C C . ARG A 1 134 ? 55.338 -1.555 289.248 1.00 52.02 131 ARG A C 1
ATOM 829 O O . ARG A 1 134 ? 54.504 -0.826 288.729 1.00 46.57 131 ARG A O 1
ATOM 837 N N . GLU A 1 135 ? 56.621 -1.238 289.338 1.00 51.31 132 GLU A N 1
ATOM 838 C CA . GLU A 1 135 ? 57.186 0.013 288.807 1.00 55.22 132 GLU A CA 1
ATOM 839 C C . GLU A 1 135 ? 57.139 0.097 287.251 1.00 60.58 132 GLU A C 1
ATOM 840 O O . GLU A 1 135 ? 56.862 1.166 286.703 1.00 62.05 132 GLU A O 1
ATOM 846 N N . LEU A 1 136 ? 57.334 -1.050 286.576 1.00 55.50 133 LEU A N 1
ATOM 847 C CA . LEU A 1 136 ? 57.682 -1.142 285.132 1.00 53.29 133 LEU A CA 1
ATOM 848 C C . LEU A 1 136 ? 56.734 -0.500 284.131 1.00 48.03 133 LEU A C 1
ATOM 849 O O . LEU A 1 136 ? 57.216 0.178 283.194 1.00 39.47 133 LEU A O 1
ATOM 854 N N . PRO A 1 137 ? 55.412 -0.764 284.270 1.00 46.79 134 PRO A N 1
ATOM 855 C CA . PRO A 1 137 ? 54.442 -0.252 283.298 1.00 46.37 134 PRO A CA 1
ATOM 856 C C . PRO A 1 137 ? 54.396 1.284 283.093 1.00 50.02 134 PRO A C 1
ATOM 857 O O . PRO A 1 137 ? 54.109 1.732 281.976 1.00 49.56 134 PRO A O 1
ATOM 861 N N . GLU A 1 138 ? 54.650 2.067 284.144 1.00 50.11 135 GLU A N 1
ATOM 862 C CA . GLU A 1 138 ? 54.703 3.533 284.022 1.00 54.59 135 GLU A CA 1
ATOM 863 C C . GLU A 1 138 ? 56.003 3.961 283.385 1.00 47.23 135 GLU A C 1
ATOM 864 O O . GLU A 1 138 ? 56.022 4.949 282.670 1.00 41.15 135 GLU A O 1
ATOM 870 N N . LEU A 1 139 ? 57.093 3.272 283.720 1.00 46.27 136 LEU A N 1
ATOM 871 C CA . LEU A 1 139 ? 58.392 3.568 283.118 1.00 47.28 136 LEU A CA 1
ATOM 872 C C . LEU A 1 139 ? 58.274 3.323 281.624 1.00 49.27 136 LEU A C 1
ATOM 873 O O . LEU A 1 139 ? 58.542 4.221 280.832 1.00 55.58 136 LEU A O 1
ATOM 878 N N . PHE A 1 140 ? 57.823 2.131 281.241 1.00 51.97 137 PHE A N 1
ATOM 879 C CA . PHE A 1 140 ? 57.750 1.762 279.821 1.00 48.44 137 PHE A CA 1
ATOM 880 C C . PHE A 1 140 ? 56.799 2.693 279.077 1.00 47.13 137 PHE A C 1
ATOM 881 O O . PHE A 1 140 ? 57.135 3.166 278.003 1.00 48.75 137 PHE A O 1
ATOM 889 N N . ALA A 1 141 ? 55.626 2.958 279.638 1.00 42.03 138 ALA A N 1
ATOM 890 C CA . ALA A 1 141 ? 54.680 3.819 278.955 1.00 47.34 138 ALA A CA 1
ATOM 891 C C . ALA A 1 141 ? 55.256 5.204 278.696 1.00 45.40 138 ALA A C 1
ATOM 892 O O . ALA A 1 141 ? 55.074 5.753 277.607 1.00 47.18 138 ALA A O 1
ATOM 894 N N . ALA A 1 142 ? 55.976 5.738 279.677 1.00 38.39 139 ALA A N 1
ATOM 895 C CA . ALA A 1 142 ? 56.549 7.066 279.561 1.00 37.31 139 ALA A CA 1
ATOM 896 C C . ALA A 1 142 ? 57.692 7.128 278.541 1.00 37.07 139 ALA A C 1
ATOM 897 O O . ALA A 1 142 ? 57.824 8.107 277.781 1.00 37.93 139 ALA A O 1
ATOM 899 N N . GLU A 1 143 ? 58.539 6.096 278.536 1.00 38.65 140 GLU A N 1
ATOM 900 C CA . GLU A 1 143 ? 59.622 6.003 277.552 1.00 37.03 140 GLU A CA 1
ATOM 901 C C . GLU A 1 143 ? 59.043 5.847 276.112 1.00 41.46 140 GLU A C 1
ATOM 902 O O . GLU A 1 143 ? 59.441 6.595 275.211 1.00 42.84 140 GLU A O 1
ATOM 908 N N . ALA A 1 144 ? 58.054 4.961 275.906 1.00 38.03 141 ALA A N 1
ATOM 909 C CA . ALA A 1 144 ? 57.445 4.758 274.567 1.00 41.35 141 ALA A CA 1
ATOM 910 C C . ALA A 1 144 ? 56.869 6.029 273.960 1.00 42.85 141 ALA A C 1
ATOM 911 O O . ALA A 1 144 ? 56.918 6.266 272.727 1.00 42.02 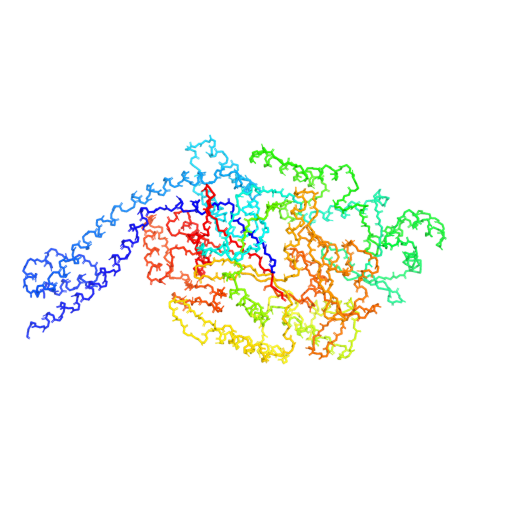141 ALA A O 1
ATOM 913 N N . ARG A 1 145 ? 56.286 6.833 274.835 1.00 45.85 142 ARG A N 1
ATOM 914 C CA . ARG A 1 145 ? 55.606 8.047 274.429 1.00 47.88 142 ARG A CA 1
ATOM 915 C C . ARG A 1 145 ? 56.628 9.119 274.016 1.00 40.80 142 ARG A C 1
ATOM 916 O O . ARG A 1 145 ? 56.441 9.784 273.029 1.00 45.43 142 ARG A O 1
ATOM 924 N N . VAL A 1 146 ? 57.723 9.242 274.755 1.00 38.75 143 VAL A N 1
ATOM 925 C CA . VAL A 1 146 ? 58.857 10.112 274.372 1.00 35.10 143 VAL A CA 1
ATOM 926 C C . VAL A 1 146 ? 59.408 9.726 272.974 1.00 35.87 143 VAL A C 1
ATOM 927 O O . VAL A 1 146 ? 59.759 10.607 272.194 1.00 38.02 143 VAL A O 1
ATOM 931 N N . LYS A 1 147 ? 59.421 8.426 272.645 1.00 32.98 144 LYS A N 1
ATOM 932 C CA . LYS A 1 147 ? 59.907 7.949 271.347 1.00 35.13 144 LYS A CA 1
ATOM 933 C C . LYS A 1 147 ? 59.042 8.389 270.193 1.00 33.96 144 LYS A C 1
ATOM 934 O O . LYS A 1 147 ? 59.504 8.349 269.092 1.00 31.80 144 LYS A O 1
ATOM 940 N N . GLU A 1 148 ? 57.800 8.785 270.438 1.00 33.32 145 GLU A N 1
ATOM 941 C CA . GLU A 1 148 ? 56.999 9.358 269.379 1.00 35.96 145 GLU A CA 1
ATOM 942 C C . GLU A 1 148 ? 57.683 10.558 268.730 1.00 37.67 145 GLU A C 1
ATOM 943 O O . GLU A 1 148 ? 57.705 10.644 267.492 1.00 34.85 145 GLU A O 1
ATOM 949 N N . LYS A 1 149 ? 58.263 11.455 269.535 1.00 34.92 146 LYS A N 1
ATOM 950 C CA . LYS A 1 149 ? 58.912 12.611 268.957 1.00 36.47 146 LYS A CA 1
ATOM 951 C C . LYS A 1 149 ? 60.266 12.291 268.351 1.00 34.16 146 LYS A C 1
ATOM 952 O O . LYS A 1 149 ? 60.693 12.991 267.448 1.00 31.28 146 LYS A O 1
ATOM 958 N N . VAL A 1 150 ? 60.901 11.223 268.820 1.00 32.01 147 VAL A N 1
ATOM 959 C CA . VAL A 1 150 ? 62.170 10.764 268.272 1.00 28.53 147 VAL A CA 1
ATOM 960 C C . VAL A 1 150 ? 61.900 10.211 266.869 1.00 29.18 147 VAL A C 1
ATOM 961 O O . VAL A 1 150 ? 62.702 10.436 265.943 1.00 25.55 147 VAL A O 1
ATOM 965 N N . LEU A 1 151 ? 60.743 9.562 266.691 1.00 27.01 148 LEU A N 1
ATOM 966 C CA . LEU A 1 151 ? 60.326 9.069 265.384 1.00 26.82 148 LEU A CA 1
ATOM 967 C C . LEU A 1 151 ? 60.173 10.184 264.361 1.00 28.71 148 LEU A C 1
ATOM 968 O O . LEU A 1 151 ? 60.595 10.026 263.179 1.00 29.22 148 LEU A O 1
ATOM 973 N N . ALA A 1 152 ? 59.569 11.305 264.770 1.00 27.49 149 ALA A N 1
ATOM 974 C CA . ALA A 1 152 ? 59.448 12.427 263.849 1.00 28.64 149 ALA A CA 1
ATOM 975 C C . ALA A 1 152 ? 60.850 13.015 263.610 1.00 28.41 149 ALA A C 1
ATOM 976 O O . ALA A 1 152 ? 61.154 13.411 262.515 1.00 27.83 149 ALA A O 1
ATOM 978 N N . GLN A 1 153 ? 61.701 13.031 264.621 1.00 30.01 150 GLN A N 1
ATOM 979 C CA . GLN A 1 153 ? 63.069 13.566 264.474 1.00 32.52 150 GLN A CA 1
ATOM 980 C C . GLN A 1 153 ? 63.813 12.800 263.393 1.00 29.71 150 GLN A C 1
ATOM 981 O O . GLN A 1 153 ? 64.322 13.372 262.473 1.00 33.58 150 GLN A O 1
ATOM 987 N N . VAL A 1 154 ? 63.813 11.485 263.518 1.00 31.84 151 VAL A N 1
ATOM 988 C CA . VAL A 1 154 ? 64.420 10.581 262.558 1.00 30.30 151 VAL A CA 1
ATOM 989 C C . VAL A 1 154 ? 63.765 10.740 261.154 1.00 30.12 151 VAL A C 1
ATOM 990 O O . VAL A 1 154 ? 64.473 10.822 260.151 1.00 32.07 151 VAL A O 1
ATOM 994 N N . ALA A 1 155 ? 62.435 10.791 261.091 1.00 26.24 152 ALA A N 1
ATOM 995 C CA . ALA A 1 155 ? 61.703 10.874 259.802 1.00 29.97 152 ALA A CA 1
ATOM 996 C C . ALA A 1 155 ? 61.825 12.226 259.112 1.00 31.69 152 ALA A C 1
ATOM 997 O O . ALA A 1 155 ? 61.473 12.334 257.944 1.00 36.48 152 ALA A O 1
ATOM 999 N N . ALA A 1 156 ? 62.342 13.245 259.804 1.00 31.47 153 ALA A N 1
ATOM 1000 C CA . ALA A 1 156 ? 62.574 14.558 259.165 1.00 33.97 153 ALA A CA 1
ATOM 1001 C C . ALA A 1 156 ? 63.632 14.607 258.087 1.00 30.93 153 ALA A C 1
ATOM 1002 O O . ALA A 1 156 ? 63.594 15.480 257.244 1.00 36.30 153 ALA A O 1
ATOM 1004 N N . ASP A 1 157 ? 64.591 13.704 258.125 1.00 33.20 154 ASP A N 1
ATOM 1005 C CA . ASP A 1 157 ? 65.611 13.641 257.096 1.00 32.95 154 ASP A CA 1
ATOM 1006 C C . ASP A 1 157 ? 65.019 13.921 255.675 1.00 35.13 154 ASP A C 1
ATOM 1007 O O . ASP A 1 157 ? 64.024 13.299 255.267 1.00 29.66 154 ASP A O 1
ATOM 1012 N N . PRO A 1 158 ? 65.621 14.880 254.938 1.00 37.39 155 PRO A N 1
ATOM 1013 C CA . PRO A 1 158 ? 65.147 15.181 253.576 1.00 34.14 155 PRO A CA 1
ATOM 1014 C C . PRO A 1 158 ? 65.122 13.996 252.609 1.00 31.72 155 PRO A C 1
ATOM 1015 O O . PRO A 1 158 ? 64.124 13.837 251.896 1.00 31.03 155 PRO A O 1
ATOM 1019 N N . GLY A 1 159 ? 66.196 13.191 252.574 1.00 32.79 156 GLY A N 1
ATOM 1020 C CA . GLY A 1 159 ? 66.298 11.999 251.654 1.00 30.01 156 GLY A CA 1
ATOM 1021 C C . GLY A 1 159 ? 65.148 11.003 251.911 1.00 28.30 156 GLY A C 1
ATOM 1022 O O . GLY A 1 159 ? 64.514 10.441 250.993 1.00 28.32 156 GLY A O 1
ATOM 1023 N N . PHE A 1 160 ? 64.874 10.808 253.179 1.00 26.57 157 PHE A N 1
ATOM 1024 C CA . PHE A 1 160 ? 63.842 9.917 253.610 1.00 28.49 157 PHE A CA 1
ATOM 1025 C C . PHE A 1 160 ? 62.445 10.441 253.247 1.00 27.79 157 PHE A C 1
ATOM 1026 O O . PHE A 1 160 ? 61.642 9.716 252.775 1.00 26.42 157 PHE A O 1
ATOM 1034 N N . ARG A 1 161 ? 62.194 11.719 253.448 1.00 27.68 158 ARG A N 1
ATOM 1035 C CA . ARG A 1 161 ? 60.904 12.311 253.128 1.00 32.25 158 ARG A CA 1
ATOM 1036 C C . ARG A 1 161 ? 60.617 12.280 251.629 1.00 33.86 158 ARG A C 1
ATOM 1037 O O . ARG A 1 161 ? 59.516 12.147 251.217 1.00 31.82 158 ARG A O 1
ATOM 1045 N N . ARG A 1 162 ? 61.657 12.347 250.838 1.00 35.01 159 ARG A N 1
ATOM 1046 C CA . ARG A 1 162 ? 61.556 12.256 249.406 1.00 38.30 159 ARG A CA 1
ATOM 1047 C C . ARG A 1 162 ? 61.217 10.831 248.955 1.00 36.42 159 ARG A C 1
ATOM 1048 O O . ARG A 1 162 ? 60.419 10.644 248.095 1.00 37.45 159 ARG A O 1
ATOM 1056 N N . ALA A 1 163 ? 61.843 9.840 249.555 1.00 31.71 160 ALA A N 1
ATOM 1057 C CA . ALA A 1 163 ? 61.582 8.460 249.256 1.00 28.11 160 ALA A CA 1
ATOM 1058 C C . ALA A 1 163 ? 60.140 8.114 249.654 1.00 29.15 160 ALA A C 1
ATOM 1059 O O . ALA A 1 163 ? 59.381 7.524 248.891 1.00 29.41 160 ALA A O 1
ATOM 1061 N N . LEU A 1 164 ? 59.783 8.496 250.863 1.00 27.90 161 LEU A N 1
ATOM 1062 C CA . LEU A 1 164 ? 58.452 8.282 251.370 1.00 30.59 161 LEU A CA 1
ATOM 1063 C C . LEU A 1 164 ? 57.403 8.979 250.496 1.00 32.82 161 LEU A C 1
ATOM 1064 O O . LEU A 1 164 ? 56.296 8.477 250.341 1.00 33.72 161 LEU A O 1
ATOM 1069 N N . SER A 1 165 ? 57.743 10.163 249.970 1.00 37.51 162 SER A N 1
ATOM 1070 C CA . SER A 1 165 ? 56.803 10.969 249.152 1.00 35.41 162 SER A CA 1
ATOM 1071 C C . SER A 1 165 ? 56.398 10.259 247.852 1.00 37.34 162 SER A C 1
ATOM 1072 O O . SER A 1 165 ? 55.268 10.344 247.430 1.00 35.99 162 SER A O 1
ATOM 1075 N N . LEU A 1 166 ? 57.313 9.509 247.279 1.00 35.67 163 LEU A N 1
ATOM 1076 C CA . LEU A 1 166 ? 57.036 8.675 246.131 1.00 36.50 163 LEU A CA 1
ATOM 1077 C C . LEU A 1 166 ? 56.281 7.433 246.532 1.00 37.98 163 LEU A C 1
ATOM 1078 O O . LEU A 1 166 ? 55.297 7.081 245.896 1.00 38.55 163 LEU A O 1
ATOM 1083 N N . ALA A 1 167 ? 56.747 6.775 247.592 1.00 35.08 164 ALA A N 1
ATOM 1084 C CA . ALA A 1 167 ? 56.212 5.495 247.975 1.00 31.65 164 ALA A CA 1
ATOM 1085 C C . ALA A 1 167 ? 54.828 5.635 248.567 1.00 34.33 164 ALA A C 1
ATOM 1086 O O . ALA A 1 167 ? 53.996 4.756 248.351 1.00 33.34 164 ALA A O 1
ATOM 1088 N N . SER A 1 168 ? 54.603 6.700 249.350 1.00 29.92 165 SER A N 1
ATOM 1089 C CA . SER A 1 168 ? 53.363 6.831 250.115 1.00 32.67 165 SER A CA 1
ATOM 1090 C C . SER A 1 168 ? 53.010 8.284 250.343 1.00 30.95 165 SER A C 1
ATOM 1091 O O . SER A 1 168 ? 53.206 8.787 251.440 1.00 32.60 165 SER A O 1
ATOM 1094 N N . PRO A 1 169 ? 52.505 8.968 249.304 1.00 32.86 166 PRO A N 1
ATOM 1095 C CA . PRO A 1 169 ? 52.404 10.406 249.384 1.00 33.29 166 PRO A CA 1
ATOM 1096 C C . PRO A 1 169 ? 51.526 10.993 250.499 1.00 36.06 166 PRO A C 1
ATOM 1097 O O . PRO A 1 169 ? 51.913 12.028 251.103 1.00 35.38 166 PRO A O 1
ATOM 1101 N N . GLU A 1 170 ? 50.404 10.342 250.819 1.00 35.80 167 GLU A N 1
ATOM 1102 C CA . GLU A 1 170 ? 49.502 10.848 251.855 1.00 37.58 167 GLU A CA 1
ATOM 1103 C C . GLU A 1 170 ? 50.126 10.750 253.231 1.00 37.52 167 GLU A C 1
ATOM 1104 O O . GLU A 1 170 ? 50.000 11.672 254.047 1.00 37.08 167 GLU A O 1
ATOM 1110 N N . LEU A 1 171 ? 50.765 9.614 253.504 1.00 35.63 168 LEU A N 1
ATOM 1111 C CA . LEU A 1 171 ? 51.472 9.438 254.744 1.00 32.87 168 LEU A CA 1
ATOM 1112 C C . LEU A 1 171 ? 52.623 10.437 254.792 1.00 31.37 168 LEU A C 1
ATOM 1113 O O . LEU A 1 171 ? 52.916 10.985 255.856 1.00 30.28 168 LEU A O 1
ATOM 1118 N N . ALA A 1 172 ? 53.256 10.706 253.654 1.00 29.29 169 ALA A N 1
ATOM 1119 C CA . ALA A 1 172 ? 54.350 11.689 253.638 1.00 31.19 169 ALA A CA 1
ATOM 1120 C C . ALA A 1 172 ? 53.911 13.140 253.858 1.00 33.61 169 ALA A C 1
ATOM 1121 O O . ALA A 1 172 ? 54.683 13.931 254.447 1.00 30.11 169 ALA A O 1
ATOM 1123 N N . ALA A 1 173 ? 52.703 13.484 253.408 1.00 34.22 170 ALA A N 1
ATOM 1124 C CA . ALA A 1 173 ? 52.125 14.847 253.618 1.00 32.02 170 ALA A CA 1
ATOM 1125 C C . ALA A 1 173 ? 51.745 14.996 255.080 1.00 34.34 170 ALA A C 1
ATOM 1126 O O . ALA A 1 173 ? 51.887 16.078 255.692 1.00 35.24 170 ALA A O 1
ATOM 1128 N N . ASP A 1 174 ? 51.280 13.890 255.653 1.00 35.82 171 ASP A N 1
ATOM 1129 C CA . ASP A 1 174 ? 50.921 13.859 257.039 1.00 35.69 171 ASP A CA 1
ATOM 1130 C C . ASP A 1 174 ? 52.168 14.005 257.932 1.00 37.12 171 ASP A C 1
ATOM 1131 O O . ASP A 1 174 ? 52.145 14.698 258.944 1.00 33.81 171 ASP A O 1
ATOM 1136 N N . LEU A 1 175 ? 53.274 13.400 257.529 1.00 33.45 172 LEU A N 1
ATOM 1137 C CA . LEU A 1 175 ? 54.523 13.610 258.206 1.00 32.92 172 LEU A CA 1
ATOM 1138 C C . LEU A 1 175 ? 54.942 15.092 258.113 1.00 35.71 172 LEU A C 1
ATOM 1139 O O . LEU A 1 175 ? 55.322 15.710 259.120 1.00 30.93 172 LEU A O 1
ATOM 1144 N N . ASP A 1 176 ? 54.846 15.664 256.911 1.00 36.83 173 ASP A N 1
ATOM 1145 C CA . ASP A 1 176 ? 55.168 17.094 256.716 1.00 35.96 173 ASP A CA 1
ATOM 1146 C C . ASP A 1 176 ? 54.305 18.063 257.591 1.00 34.34 173 ASP A C 1
ATOM 1147 O O . ASP A 1 176 ? 54.827 19.017 258.166 1.00 36.51 173 ASP A O 1
ATOM 1152 N N . ARG A 1 177 ? 53.014 17.805 257.698 1.00 33.05 174 ARG A N 1
ATOM 1153 C CA . ARG A 1 177 ? 52.149 18.520 258.634 1.00 37.17 174 ARG A CA 1
ATOM 1154 C C . ARG A 1 177 ? 52.598 18.330 260.082 1.00 36.29 174 ARG A C 1
ATOM 1155 O O . ARG A 1 177 ? 52.690 19.306 260.844 1.00 33.59 174 ARG A O 1
ATOM 1163 N N . TRP A 1 178 ? 52.961 17.103 260.459 1.00 33.31 175 TRP A N 1
ATOM 1164 C CA . TRP A 1 178 ? 53.414 16.848 261.819 1.00 34.66 175 TRP A CA 1
ATOM 1165 C C . TRP A 1 178 ? 54.655 17.674 262.157 1.00 35.51 175 TRP A C 1
ATOM 1166 O O . TRP A 1 178 ? 54.774 18.295 263.231 1.00 35.01 175 TRP A O 1
ATOM 1177 N N . LEU A 1 179 ? 55.581 17.703 261.222 1.00 34.95 176 LEU A N 1
ATOM 1178 C CA . LEU A 1 179 ? 56.787 18.457 261.411 1.00 37.88 176 LEU A CA 1
ATOM 1179 C C . LEU A 1 179 ? 56.468 19.963 261.577 1.00 44.00 176 LEU A C 1
ATOM 1180 O O . LEU A 1 179 ? 57.098 20.641 262.372 1.00 46.20 176 LEU A O 1
ATOM 1185 N N . ALA A 1 180 ? 55.491 20.456 260.819 1.00 44.92 177 ALA A N 1
ATOM 1186 C CA . ALA A 1 180 ? 55.112 21.875 260.850 1.00 48.23 177 ALA A CA 1
ATOM 1187 C C . ALA A 1 180 ? 54.259 22.207 262.059 1.00 41.59 177 ALA A C 1
ATOM 1188 O O . ALA A 1 180 ? 54.267 23.350 262.520 1.00 43.76 177 ALA A O 1
ATOM 1190 N N . GLU A 1 181 ? 53.555 21.212 262.580 1.00 43.35 178 GLU A N 1
ATOM 1191 C CA . GLU A 1 181 ? 52.700 21.373 263.760 1.00 46.03 178 GLU A CA 1
ATOM 1192 C C . GLU A 1 181 ? 53.039 20.340 264.860 1.00 42.61 178 GLU A C 1
ATOM 1193 O O . GLU A 1 181 ? 52.295 19.425 265.072 1.00 41.10 178 GLU A O 1
ATOM 1199 N N . PRO A 1 182 ? 54.181 20.486 265.549 1.00 45.69 179 PRO A N 1
ATOM 1200 C CA . PRO A 1 182 ? 54.602 19.455 266.537 1.00 54.95 179 PRO A CA 1
ATOM 1201 C C . PRO A 1 182 ? 53.766 19.498 267.795 1.00 60.27 179 PRO A C 1
ATOM 1202 O O . PRO A 1 182 ? 53.279 20.552 268.173 1.00 76.65 179 PRO A O 1
ATOM 1206 N N . ALA A 1 183 ? 53.592 18.355 268.435 1.00 70.77 180 ALA A N 1
ATOM 1207 C CA . ALA A 1 183 ? 52.460 18.149 269.361 1.00 74.93 180 ALA A CA 1
ATOM 1208 C C . ALA A 1 183 ? 51.125 18.299 268.596 1.00 77.07 180 ALA A C 1
ATOM 1209 O O . ALA A 1 183 ? 50.150 18.837 269.111 1.00 83.02 180 ALA A O 1
ATOM 1211 N N . ARG A 1 184 ? 51.132 17.830 267.345 1.00 73.40 181 ARG A N 1
ATOM 1212 C CA . ARG A 1 184 ? 49.948 17.438 266.599 1.00 72.68 181 ARG A CA 1
ATOM 1213 C C . ARG A 1 184 ? 50.136 15.934 266.419 1.00 74.94 181 ARG A C 1
ATOM 1214 O O . ARG A 1 184 ? 50.385 15.433 265.326 1.00 70.23 181 ARG A O 1
ATOM 1222 N N . ARG A 1 185 ? 50.024 15.253 267.554 1.00 75.82 182 ARG A N 1
ATOM 1223 C CA . ARG A 1 185 ? 50.262 13.825 267.736 1.00 77.28 182 ARG A CA 1
ATOM 1224 C C . ARG A 1 185 ? 49.379 12.944 266.806 1.00 71.35 182 ARG A C 1
ATOM 1225 O O . ARG A 1 185 ? 48.182 12.754 267.079 1.00 78.18 182 ARG A O 1
ATOM 1233 N N . PRO A 1 186 ? 49.960 12.407 265.705 1.00 62.29 183 PRO A N 1
ATOM 1234 C CA . PRO A 1 186 ? 49.191 11.583 264.753 1.00 57.66 183 PRO A CA 1
ATOM 1235 C C . PRO A 1 186 ? 48.723 10.246 265.346 1.00 54.29 183 PRO A C 1
ATOM 1236 O O . PRO A 1 186 ? 49.270 9.772 266.336 1.00 53.40 183 PRO A O 1
ATOM 1240 N N . LYS A 1 187 ? 47.723 9.650 264.709 1.00 53.12 184 LYS A N 1
ATOM 1241 C CA . LYS A 1 187 ? 47.112 8.409 265.192 1.00 50.46 184 LYS A CA 1
ATOM 1242 C C . LYS A 1 187 ? 48.118 7.265 265.219 1.00 45.49 184 LYS A C 1
ATOM 1243 O O . LYS A 1 187 ? 49.033 7.242 264.379 1.00 41.97 184 LYS A O 1
ATOM 1249 N N . THR A 1 188 ? 47.946 6.323 266.157 1.00 44.00 185 THR A N 1
ATOM 1250 C CA . THR A 1 188 ? 48.881 5.195 266.300 1.00 43.74 185 THR A CA 1
ATOM 1251 C C . THR A 1 188 ? 49.178 4.519 264.973 1.00 39.28 185 THR A C 1
ATOM 1252 O O . THR A 1 188 ? 50.331 4.262 264.657 1.00 38.47 185 THR A O 1
ATOM 1256 N N . GLN A 1 189 ? 48.164 4.305 264.161 1.00 36.88 186 GLN A N 1
ATOM 1257 C CA . GLN A 1 189 ? 48.353 3.561 262.923 1.00 39.78 186 GLN A CA 1
ATOM 1258 C C . GLN A 1 189 ? 49.285 4.250 261.929 1.00 39.03 186 GLN A C 1
ATOM 1259 O O . GLN A 1 189 ? 50.027 3.566 261.223 1.00 37.74 186 GLN A O 1
ATOM 1265 N N . LYS A 1 190 ? 49.261 5.585 261.885 1.00 37.99 187 LYS A N 1
ATOM 1266 C CA . LYS A 1 190 ? 50.222 6.337 261.080 1.00 40.29 187 LYS A CA 1
ATOM 1267 C C . LYS A 1 190 ? 51.636 6.196 261.633 1.00 35.37 187 LYS A C 1
ATOM 1268 O O . LYS A 1 190 ? 52.567 6.011 260.875 1.00 36.10 187 LYS A O 1
ATOM 1274 N N . LEU A 1 191 ? 51.781 6.277 262.950 1.00 33.98 188 LEU A N 1
ATOM 1275 C CA . LEU A 1 191 ? 53.079 6.081 263.591 1.00 35.85 188 LEU A CA 1
ATOM 1276 C C . LEU A 1 191 ? 53.677 4.699 263.290 1.00 34.21 188 LEU A C 1
ATOM 1277 O O . LEU A 1 191 ? 54.864 4.574 263.021 1.00 33.35 188 LEU A O 1
ATOM 1282 N N . LEU A 1 192 ? 52.846 3.676 263.251 1.00 34.01 189 LEU A N 1
ATOM 1283 C CA . LEU A 1 192 ? 53.353 2.329 262.965 1.00 34.20 189 LEU A CA 1
ATOM 1284 C C . LEU A 1 192 ? 53.842 2.211 261.528 1.00 31.29 189 LEU A C 1
ATOM 1285 O O . LEU A 1 192 ? 54.912 1.681 261.265 1.00 29.21 189 LEU A O 1
ATOM 1290 N N . ARG A 1 193 ? 53.070 2.778 260.609 1.00 31.67 190 ARG A N 1
ATOM 1291 C CA . ARG A 1 193 ? 53.491 2.893 259.217 1.00 32.62 190 ARG A CA 1
ATOM 1292 C C . ARG A 1 193 ? 54.783 3.668 259.025 1.00 30.52 190 ARG A C 1
ATOM 1293 O O . ARG A 1 193 ? 55.614 3.219 258.260 1.00 29.55 190 ARG A O 1
ATOM 1301 N N . LEU A 1 194 ? 54.947 4.797 259.714 1.00 29.82 191 LEU A N 1
ATOM 1302 C CA . LEU A 1 194 ? 56.207 5.553 259.642 1.00 32.77 191 LEU A CA 1
ATOM 1303 C C . LEU A 1 194 ? 57.338 4.720 260.197 1.00 29.79 191 LEU A C 1
ATOM 1304 O O . LEU A 1 194 ? 58.410 4.672 259.592 1.00 27.02 191 LEU A O 1
ATOM 1309 N N . ALA A 1 195 ? 57.136 4.140 261.382 1.00 27.62 192 ALA A N 1
ATOM 1310 C CA . ALA A 1 195 ? 58.206 3.380 262.002 1.00 27.11 192 ALA A CA 1
ATOM 1311 C C . ALA A 1 195 ? 58.666 2.245 261.100 1.00 26.71 192 ALA A C 1
ATOM 1312 O O . ALA A 1 195 ? 59.872 1.948 261.011 1.00 29.08 192 ALA A O 1
ATOM 1314 N N . LYS A 1 196 ? 57.730 1.615 260.422 1.00 25.10 193 LYS A N 1
ATOM 1315 C CA . LYS A 1 196 ? 58.064 0.588 259.439 1.00 29.02 193 LYS A CA 1
ATOM 1316 C C . LYS A 1 196 ? 58.915 1.086 258.247 1.00 28.16 193 LYS A C 1
ATOM 1317 O O . LYS A 1 196 ? 59.886 0.424 257.843 1.00 25.62 193 LYS A O 1
ATOM 1323 N N . TYR A 1 197 ? 58.564 2.238 257.689 1.00 26.37 194 TYR A N 1
ATOM 1324 C CA . TYR A 1 197 ? 59.408 2.808 256.648 1.00 26.99 194 TYR A CA 1
ATOM 1325 C C . TYR A 1 197 ? 60.772 3.230 257.210 1.00 26.47 194 TYR A C 1
ATOM 1326 O O . TYR A 1 197 ? 61.779 3.087 256.544 1.00 26.26 194 TYR A O 1
ATOM 1335 N N . VAL A 1 198 ? 60.808 3.766 258.424 1.00 25.33 195 VAL A N 1
ATOM 1336 C CA . VAL A 1 198 ? 62.093 4.121 259.020 1.00 26.72 195 VAL A CA 1
ATOM 1337 C C . VAL A 1 198 ? 63.013 2.910 259.106 1.00 24.00 195 VAL A C 1
ATOM 1338 O O . VAL A 1 198 ? 64.193 2.977 258.740 1.00 23.33 195 VAL A O 1
ATOM 1342 N N . ALA A 1 199 ? 62.460 1.811 259.578 1.00 25.84 196 ALA A N 1
ATOM 1343 C CA . ALA A 1 199 ? 63.187 0.542 259.701 1.00 27.00 196 ALA A CA 1
ATOM 1344 C C . ALA A 1 199 ? 63.658 0.106 258.354 1.00 27.33 196 ALA A C 1
ATOM 1345 O O . ALA A 1 199 ? 64.855 -0.227 258.204 1.00 28.61 196 ALA A O 1
ATOM 1347 N N . ARG A 1 200 ? 62.780 0.193 257.356 1.00 28.69 197 ARG A N 1
ATOM 1348 C CA . ARG A 1 200 ? 63.186 -0.170 256.011 1.00 31.07 197 ARG A CA 1
ATOM 1349 C C . ARG A 1 200 ? 64.413 0.631 255.625 1.00 29.15 197 ARG A C 1
ATOM 1350 O O . ARG A 1 200 ? 65.373 0.073 255.149 1.00 31.23 197 ARG A O 1
ATOM 1358 N N . ALA A 1 201 ? 64.379 1.938 255.843 1.00 27.51 198 ALA A N 1
ATOM 1359 C CA . ALA A 1 201 ? 65.438 2.809 255.352 1.00 27.90 198 ALA A CA 1
ATOM 1360 C C . ALA A 1 201 ? 66.755 2.703 256.167 1.00 28.97 198 ALA A C 1
ATOM 1361 O O . ALA A 1 201 ? 67.785 3.089 255.682 1.00 25.90 198 ALA A O 1
ATOM 1363 N N . ALA A 1 202 ? 66.693 2.172 257.382 1.00 27.86 199 ALA A N 1
ATOM 1364 C CA . ALA A 1 202 ? 67.844 1.987 258.237 1.00 29.58 199 ALA A CA 1
ATOM 1365 C C . ALA A 1 202 ? 68.427 0.592 258.109 1.00 28.29 199 ALA A C 1
ATOM 1366 O O . ALA A 1 202 ? 69.599 0.417 258.408 1.00 27.01 199 ALA A O 1
ATOM 1368 N N . VAL A 1 203 ? 67.623 -0.420 257.773 1.00 26.24 200 VAL A N 1
ATOM 1369 C CA . VAL A 1 203 ? 68.165 -1.783 257.781 1.00 27.09 200 VAL A CA 1
ATOM 1370 C C . VAL A 1 203 ? 67.979 -2.642 256.549 1.00 27.67 200 VAL A C 1
ATOM 1371 O O . VAL A 1 203 ? 68.494 -3.772 256.544 1.00 27.69 200 VAL A O 1
ATOM 1375 N N . LYS A 1 204 ? 67.233 -2.184 255.555 1.00 26.77 201 LYS A N 1
ATOM 1376 C CA . LYS A 1 204 ? 67.008 -3.010 254.374 1.00 28.18 201 LYS A CA 1
ATOM 1377 C C . LYS A 1 204 ? 67.700 -2.482 253.155 1.00 30.27 201 LYS A C 1
ATOM 1378 O O . LYS A 1 204 ? 67.436 -1.359 252.731 1.00 34.26 201 LYS A O 1
ATOM 1384 N N . THR A 1 205 ? 68.584 -3.290 252.588 1.00 32.77 202 THR A N 1
ATOM 1385 C CA . THR A 1 205 ? 69.350 -2.894 251.437 1.00 34.69 202 THR A CA 1
ATOM 1386 C C . THR A 1 205 ? 68.639 -3.370 250.162 1.00 41.78 202 THR A C 1
ATOM 1387 O O . THR A 1 205 ? 69.213 -4.104 249.382 1.00 56.50 202 THR A O 1
ATOM 1391 N N . SER A 1 206 ? 67.400 -2.957 249.948 1.00 40.24 203 SER A N 1
ATOM 1392 C CA . SER A 1 206 ? 66.658 -3.268 248.714 1.00 42.58 203 SER A CA 1
ATOM 1393 C C . SER A 1 206 ? 66.362 -1.943 248.037 1.00 40.83 203 SER A C 1
ATOM 1394 O O . SER A 1 206 ? 66.109 -0.972 248.725 1.00 41.54 203 SER A O 1
ATOM 1397 N N . PRO A 1 207 ? 66.383 -1.941 246.729 1.00 46.11 204 PRO A N 1
ATOM 1398 C CA . PRO A 1 207 ? 66.072 -0.791 245.905 1.00 48.31 204 PRO A CA 1
ATOM 1399 C C . PRO A 1 207 ? 64.585 -0.508 246.064 1.00 54.85 204 PRO A C 1
ATOM 1400 O O . PRO A 1 207 ? 63.785 -1.335 245.740 1.00 57.64 204 PRO A O 1
ATOM 1404 N N . TYR A 1 208 ? 64.242 0.637 246.609 1.00 30.00 205 TYR A N 1
ATOM 1405 C CA . TYR A 1 208 ? 62.857 0.962 246.798 1.00 30.00 205 TYR A CA 1
ATOM 1406 C C . TYR A 1 208 ? 62.583 2.439 246.505 1.00 30.00 205 TYR A C 1
ATOM 1407 O O . TYR A 1 208 ? 61.459 2.847 246.393 1.00 30.00 205 TYR A O 1
ATOM 1416 N N . SER A 1 209 ? 63.633 3.199 246.303 1.00 45.85 206 SER A N 1
ATOM 1417 C CA . SER A 1 209 ? 63.466 4.581 246.045 1.00 45.29 206 SER A CA 1
ATOM 1418 C C . SER A 1 209 ? 64.337 5.403 246.957 1.00 53.57 206 SER A C 1
ATOM 1419 O O . SER A 1 209 ? 64.829 4.992 248.009 1.00 73.43 206 SER A O 1
ATOM 1422 N N . THR A 1 210 ? 64.705 6.555 246.551 1.00 55.41 207 THR A N 1
ATOM 1423 C CA . THR A 1 210 ? 65.472 7.241 247.527 1.00 56.64 207 THR A CA 1
ATOM 1424 C C . THR A 1 210 ? 65.716 6.474 248.887 1.00 43.12 207 THR A C 1
ATOM 1425 O O . THR A 1 210 ? 66.474 6.984 249.631 1.00 46.67 207 THR A O 1
ATOM 1429 N N . PHE A 1 211 ? 65.154 5.303 249.232 1.00 38.14 208 PHE A N 1
ATOM 1430 C CA . PHE A 1 211 ? 65.390 4.747 250.635 1.00 32.59 208 PHE A CA 1
ATOM 1431 C C . PHE A 1 211 ? 66.824 4.282 250.817 1.00 33.31 208 PHE A C 1
ATOM 1432 O O . PHE A 1 211 ? 67.434 4.526 251.860 1.00 42.39 208 PHE A O 1
ATOM 1440 N N . THR A 1 212 ? 67.350 3.664 249.777 1.00 32.12 209 THR A N 1
ATOM 1441 C CA . THR A 1 212 ? 68.754 3.337 249.651 1.00 35.76 209 THR A CA 1
ATOM 1442 C C . THR A 1 212 ? 69.353 4.039 248.399 1.00 36.71 209 THR A C 1
ATOM 1443 O O . THR A 1 212 ? 68.648 4.593 247.596 1.00 36.81 209 THR A O 1
ATOM 1447 N N . SER A 1 213 ? 70.674 4.014 248.301 1.00 35.33 210 SER A N 1
ATOM 1448 C CA . SER A 1 213 ? 71.417 4.486 247.144 1.00 32.22 210 SER A CA 1
ATOM 1449 C C . SER A 1 213 ? 72.520 3.506 246.806 1.00 31.57 210 SER A C 1
ATOM 1450 O O . SER A 1 213 ? 72.923 2.667 247.644 1.00 30.74 210 SER A O 1
ATOM 1453 N N . MET A 1 214 ? 73.022 3.616 245.584 1.00 30.84 211 MET A N 1
ATOM 1454 C CA . MET A 1 214 ? 73.963 2.663 245.074 1.00 35.03 211 MET A CA 1
ATOM 1455 C C . MET A 1 214 ? 75.149 3.381 244.424 1.00 32.79 211 MET A C 1
ATOM 1456 O O . MET A 1 214 ? 74.962 4.321 243.674 1.00 32.41 211 MET A O 1
ATOM 1461 N N . GLY A 1 215 ? 76.366 2.911 244.671 1.00 31.98 212 GLY A N 1
ATOM 1462 C CA . GLY A 1 215 ? 77.521 3.295 243.836 1.00 32.49 212 GLY A CA 1
ATOM 1463 C C . GLY A 1 215 ? 78.551 2.176 243.685 1.00 37.42 212 GLY A C 1
ATOM 1464 O O . GLY A 1 215 ? 78.377 1.065 244.181 1.00 35.05 212 GLY A O 1
ATOM 1465 N N . VAL A 1 216 ? 79.638 2.490 242.986 1.00 41.39 213 VAL A N 1
ATOM 1466 C CA . VAL A 1 216 ? 80.719 1.541 242.736 1.00 38.15 213 VAL A CA 1
ATOM 1467 C C . VAL A 1 216 ? 81.686 1.558 243.896 1.00 35.14 213 VAL A C 1
ATOM 1468 O O . VAL A 1 216 ? 81.904 2.605 244.476 1.00 33.92 213 VAL A O 1
ATOM 1472 N N . ALA A 1 217 ? 82.293 0.407 244.179 1.00 32.14 214 ALA A N 1
ATOM 1473 C CA . ALA A 1 217 ? 83.438 0.290 245.057 1.00 33.22 214 ALA A CA 1
ATOM 1474 C C . ALA A 1 217 ? 84.707 -0.062 244.252 1.00 34.16 214 ALA A C 1
ATOM 1475 O O . ALA A 1 217 ? 84.607 -0.630 243.180 1.00 36.75 214 ALA A O 1
ATOM 1477 N N . VAL A 1 218 ? 85.873 0.223 244.835 1.00 36.64 215 VAL A N 1
ATOM 1478 C CA . VAL A 1 218 ? 87.182 -0.095 244.257 1.00 37.92 215 VAL A CA 1
ATOM 1479 C C . VAL A 1 218 ? 88.077 -0.841 245.277 1.00 38.44 215 VAL A C 1
ATOM 1480 O O . VAL A 1 218 ? 87.881 -0.777 246.498 1.00 38.86 215 VAL A O 1
ATOM 1484 N N . TRP A 1 219 ? 89.050 -1.547 244.744 1.00 42.03 216 TRP A N 1
ATOM 1485 C CA . TRP A 1 219 ? 90.022 -2.256 245.535 1.00 41.40 216 TRP A CA 1
ATOM 1486 C C . TRP A 1 219 ? 91.204 -1.318 245.728 1.00 43.40 216 TRP A C 1
ATOM 1487 O O . TRP A 1 219 ? 91.684 -0.743 244.793 1.00 48.23 216 TRP A O 1
ATOM 1498 N N . GLU A 1 220 ? 91.612 -1.139 246.965 1.00 49.77 217 GLU A N 1
ATOM 1499 C CA . GLU A 1 220 ? 92.712 -0.270 247.302 1.00 49.91 217 GLU A CA 1
ATOM 1500 C C . GLU A 1 220 ? 93.826 -1.020 247.943 1.00 58.79 217 GLU A C 1
ATOM 1501 O O . GLU A 1 220 ? 93.641 -1.755 248.882 1.00 55.32 217 GLU A O 1
ATOM 1503 N N . ASN A 1 221 ? 94.974 -0.742 247.407 1.00 73.86 218 ASN A N 1
ATOM 1504 C CA . ASN A 1 221 ? 96.252 -1.258 247.787 1.00 74.55 218 ASN A CA 1
ATOM 1505 C C . ASN A 1 221 ? 96.496 -1.962 249.097 1.00 79.87 218 ASN A C 1
ATOM 1506 O O . ASN A 1 221 ? 96.972 -1.378 250.059 1.00 88.48 218 ASN A O 1
ATOM 1511 N N . GLY A 1 222 ? 96.166 -3.241 249.168 1.00 70.43 219 GLY A N 1
ATOM 1512 C CA . GLY A 1 222 ? 96.422 -3.897 250.417 1.00 65.23 219 GLY A CA 1
ATOM 1513 C C . GLY A 1 222 ? 97.310 -2.913 251.145 1.00 73.11 219 GLY A C 1
ATOM 1514 O O . GLY A 1 222 ? 97.150 -1.692 251.024 1.00 84.82 219 GLY A O 1
ATOM 1515 N N . GLU A 1 223 ? 98.244 -3.403 251.930 1.00 59.17 220 GLU A N 1
ATOM 1516 C CA . GLU A 1 223 ? 99.167 -2.456 252.603 1.00 57.14 220 GLU A CA 1
ATOM 1517 C C . GLU A 1 223 ? 98.532 -1.357 253.501 1.00 57.23 220 GLU A C 1
ATOM 1518 O O . GLU A 1 223 ? 98.829 -1.280 254.689 1.00 51.99 220 GLU A O 1
ATOM 1524 N N . ASP A 1 224 ? 97.649 -0.558 252.936 1.00 48.73 221 ASP A N 1
ATOM 1525 C CA . ASP A 1 224 ? 96.982 0.503 253.658 1.00 46.59 221 ASP A CA 1
ATOM 1526 C C . ASP A 1 224 ? 95.753 0.091 254.499 1.00 43.57 221 ASP A C 1
ATOM 1527 O O . ASP A 1 224 ? 94.755 0.754 254.466 1.00 43.58 221 ASP A O 1
ATOM 1532 N N . TRP A 1 225 ? 95.884 -0.940 255.312 1.00 37.90 222 TRP A N 1
ATOM 1533 C CA . TRP A 1 225 ? 94.787 -1.518 256.083 1.00 38.89 222 TRP A CA 1
ATOM 1534 C C . TRP A 1 225 ? 95.163 -2.101 257.463 1.00 42.59 222 TRP A C 1
ATOM 1535 O O . TRP A 1 225 ? 94.563 -3.081 257.946 1.00 51.26 222 TRP A O 1
ATOM 1546 N N . ALA A 1 226 ? 96.130 -1.449 258.091 1.00 40.08 223 ALA A N 1
ATOM 1547 C CA . ALA A 1 226 ? 96.639 -1.748 259.423 1.00 43.03 223 ALA A CA 1
ATOM 1548 C C . ALA A 1 226 ? 95.448 -1.796 260.346 1.00 42.94 223 ALA A C 1
ATOM 1549 O O . ALA A 1 226 ? 95.464 -2.385 261.382 1.00 38.99 223 ALA A O 1
ATOM 1551 N N . ASP A 1 227 ? 94.466 -1.070 259.846 1.00 53.65 224 ASP A N 1
ATOM 1552 C CA . ASP A 1 227 ? 93.097 -0.822 260.205 1.00 57.36 224 ASP A CA 1
ATOM 1553 C C . ASP A 1 227 ? 92.470 -2.115 260.715 1.00 55.71 224 ASP A C 1
ATOM 1554 O O . ASP A 1 227 ? 92.288 -2.294 261.876 1.00 51.58 224 ASP A O 1
ATOM 1559 N N . GLY A 1 228 ? 92.152 -3.006 259.808 1.00 55.59 225 GLY A N 1
ATOM 1560 C CA . GLY A 1 228 ? 91.517 -4.242 260.156 1.00 55.30 225 GLY A CA 1
ATOM 1561 C C . GLY A 1 228 ? 90.211 -4.203 259.415 1.00 48.55 225 GLY A C 1
ATOM 1562 O O . GLY A 1 228 ? 89.492 -5.157 259.329 1.00 45.32 225 GLY A O 1
ATOM 1563 N N . ALA A 1 229 ? 89.892 -3.023 258.933 1.00 49.59 226 ALA A N 1
ATOM 1564 C CA . ALA A 1 229 ? 88.708 -2.854 258.114 1.00 44.96 226 ALA A CA 1
ATOM 1565 C C . ALA A 1 229 ? 88.783 -3.702 256.835 1.00 40.62 226 ALA A C 1
ATOM 1566 O O . ALA A 1 229 ? 89.851 -3.927 256.251 1.00 37.04 226 ALA A O 1
ATOM 1568 N N . ILE A 1 230 ? 87.628 -4.184 256.421 1.00 41.29 227 ILE A N 1
ATOM 1569 C CA . ILE A 1 230 ? 87.476 -4.828 255.125 1.00 38.53 227 ILE A CA 1
ATOM 1570 C C . ILE A 1 230 ? 87.107 -3.789 254.069 1.00 33.76 227 ILE A C 1
ATOM 1571 O O . ILE A 1 230 ? 87.319 -4.011 252.887 1.00 31.35 227 ILE A O 1
ATOM 1576 N N . VAL A 1 231 ? 86.594 -2.668 254.530 1.00 33.01 228 VAL A N 1
ATOM 1577 C CA . VAL A 1 231 ? 86.132 -1.580 253.691 1.00 32.83 228 VAL A CA 1
ATOM 1578 C C . VAL A 1 231 ? 86.326 -0.202 254.325 1.00 35.40 228 VAL A C 1
ATOM 1579 O O . VAL A 1 231 ? 86.281 -0.044 255.510 1.00 34.74 228 VAL A O 1
ATOM 1583 N N . ARG A 1 232 ? 86.519 0.791 253.498 1.00 37.36 229 ARG A N 1
ATOM 1584 C CA . ARG A 1 232 ? 86.682 2.126 253.982 1.00 45.86 229 ARG A CA 1
ATOM 1585 C C . ARG A 1 232 ? 85.859 3.067 253.113 1.00 43.73 229 ARG A C 1
ATOM 1586 O O . ARG A 1 232 ? 85.962 3.022 251.931 1.00 42.77 229 ARG A O 1
ATOM 1594 N N . PHE A 1 233 ? 85.053 3.919 253.717 1.00 38.78 230 PHE A N 1
ATOM 1595 C CA . PHE A 1 233 ? 84.194 4.811 252.976 1.00 36.46 230 PHE A CA 1
ATOM 1596 C C . PHE A 1 233 ? 84.683 6.228 252.699 1.00 40.49 230 PHE A C 1
ATOM 1597 O O . PHE A 1 233 ? 85.270 6.864 253.527 1.00 37.23 230 PHE A O 1
ATOM 1605 N N . ALA A 1 234 ? 84.436 6.698 251.496 1.00 36.80 231 ALA A N 1
ATOM 1606 C CA . ALA A 1 234 ? 84.721 8.058 251.186 1.00 37.29 231 ALA A CA 1
ATOM 1607 C C . ALA A 1 234 ? 83.712 8.957 251.897 1.00 40.54 231 ALA A C 1
ATOM 1608 O O . ALA A 1 234 ? 82.661 8.470 252.357 1.00 41.59 231 ALA A O 1
ATOM 1610 N N . PRO A 1 235 ? 84.029 10.265 252.017 1.00 40.59 232 PRO A N 1
ATOM 1611 C CA . PRO A 1 235 ? 83.059 11.212 252.550 1.00 40.88 232 PRO A CA 1
ATOM 1612 C C . PRO A 1 235 ? 81.734 11.117 251.816 1.00 40.22 232 PRO A C 1
ATOM 1613 O O . PRO A 1 235 ? 81.699 11.019 250.591 1.00 36.71 232 PRO A O 1
ATOM 1617 N N . ARG A 1 236 ? 80.643 11.117 252.562 1.00 39.91 233 ARG A N 1
ATOM 1618 C CA . ARG A 1 236 ? 79.378 10.798 251.944 1.00 38.57 233 ARG A CA 1
ATOM 1619 C C . ARG A 1 236 ? 78.982 11.804 250.855 1.00 37.68 233 ARG A C 1
ATOM 1620 O O . ARG A 1 236 ? 78.803 12.991 251.130 1.00 39.16 233 ARG A O 1
ATOM 1628 N N . GLU A 1 237 ? 78.890 11.324 249.608 1.00 36.53 234 GLU A N 1
ATOM 1629 C CA . GLU A 1 237 ? 78.327 12.107 248.495 1.00 34.30 234 GLU A CA 1
ATOM 1630 C C . GLU A 1 237 ? 76.778 12.129 248.566 1.00 35.87 234 GLU A C 1
ATOM 1631 O O . GLU A 1 237 ? 76.133 11.071 248.627 1.00 36.46 234 GLU A O 1
ATOM 1637 N N . PRO A 1 238 ? 76.171 13.323 248.563 1.00 36.61 235 PRO A N 1
ATOM 1638 C CA . PRO A 1 238 ? 74.698 13.324 248.445 1.00 39.62 235 PRO A CA 1
ATOM 1639 C C . PRO A 1 238 ? 74.187 12.518 247.216 1.00 37.44 235 PRO A C 1
ATOM 1640 O O . PRO A 1 238 ? 74.677 12.740 246.093 1.00 34.27 235 PRO A O 1
ATOM 1644 N N . PRO A 1 239 ? 73.242 11.577 247.435 1.00 37.39 236 PRO A N 1
ATOM 1645 C CA . PRO A 1 239 ? 72.754 10.812 246.266 1.00 42.62 236 PRO A CA 1
ATOM 1646 C C . PRO A 1 239 ? 72.081 11.665 245.178 1.00 36.91 236 PRO A C 1
ATOM 1647 O O . PRO A 1 239 ? 71.478 12.670 245.463 1.00 38.74 236 PRO A O 1
ATOM 1651 N N . SER A 1 240 ? 72.269 11.288 243.932 1.00 36.25 237 SER A N 1
ATOM 1652 C CA . SER A 1 240 ? 71.550 11.919 242.810 1.00 38.51 237 SER A CA 1
ATOM 1653 C C . SER A 1 240 ? 70.496 10.951 242.379 1.00 37.38 237 SER A C 1
ATOM 1654 O O . SER A 1 240 ? 70.739 9.729 242.376 1.00 36.30 237 SER A O 1
ATOM 1657 N N . VAL A 1 241 ? 69.374 11.502 241.930 1.00 34.48 238 VAL A N 1
ATOM 1658 C CA . VAL A 1 241 ? 68.190 10.722 241.683 1.00 36.27 238 VAL A CA 1
ATOM 1659 C C . VAL A 1 241 ? 67.778 10.787 240.227 1.00 35.32 238 VAL A C 1
ATOM 1660 O O . VAL A 1 241 ? 67.825 11.847 239.623 1.00 36.88 238 VAL A O 1
ATOM 1664 N N . ILE A 1 242 ? 67.408 9.644 239.666 1.00 31.31 239 ILE A N 1
ATOM 1665 C CA . ILE A 1 242 ? 66.946 9.577 238.294 1.00 34.09 239 ILE A CA 1
ATOM 1666 C C . ILE A 1 242 ? 65.461 9.129 238.320 1.00 35.25 239 ILE A C 1
ATOM 1667 O O . ILE A 1 242 ? 65.120 8.096 238.888 1.00 35.46 239 ILE A O 1
ATOM 1672 N N . LEU A 1 243 ? 64.606 9.940 237.723 1.00 35.16 240 LEU A N 1
ATOM 1673 C CA . LEU A 1 243 ? 63.179 9.699 237.679 1.00 34.64 240 LEU A CA 1
ATOM 1674 C C . LEU A 1 243 ? 62.913 9.057 236.330 1.00 38.11 240 LEU A C 1
ATOM 1675 O O . LEU A 1 243 ? 63.473 9.495 235.333 1.00 35.25 240 LEU A O 1
ATOM 1680 N N . GLU A 1 244 ? 62.114 7.982 236.335 1.00 38.39 241 GLU A N 1
ATOM 1681 C CA . GLU A 1 244 ? 61.811 7.179 235.178 1.00 37.12 241 GLU A CA 1
ATOM 1682 C C . GLU A 1 244 ? 60.327 6.809 235.148 1.00 36.20 241 GLU A C 1
ATOM 1683 O O . GLU A 1 244 ? 59.697 6.666 236.176 1.00 33.89 241 GLU A O 1
ATOM 1689 N N . PRO A 1 245 ? 59.765 6.667 233.955 1.00 36.59 242 PRO A N 1
ATOM 1690 C CA . PRO A 1 245 ? 58.383 6.237 233.809 1.00 37.60 242 PRO A CA 1
ATOM 1691 C C . PRO A 1 245 ? 58.322 4.721 233.792 1.00 35.67 242 PRO A C 1
ATOM 1692 O O . PRO A 1 245 ? 59.302 4.083 233.413 1.00 36.10 242 PRO A O 1
ATOM 1696 N N . SER A 1 246 ? 57.200 4.170 234.229 1.00 34.27 243 SER A N 1
ATOM 1697 C CA . SER A 1 246 ? 56.836 2.765 234.034 1.00 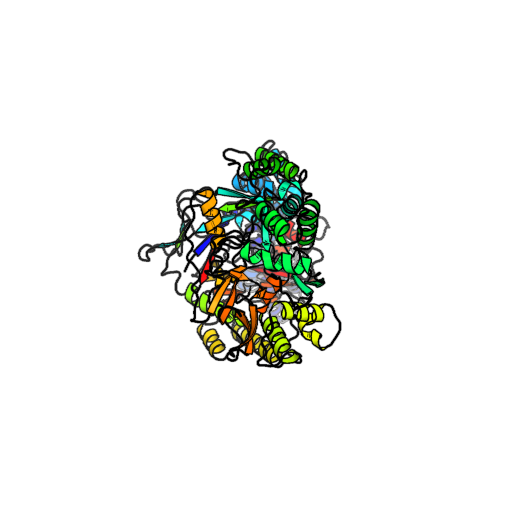37.51 243 SER A CA 1
ATOM 1698 C C . SER A 1 246 ? 57.100 2.384 232.602 1.00 41.60 243 SER A C 1
ATOM 1699 O O . SER A 1 246 ? 56.693 3.104 231.671 1.00 46.47 243 SER A O 1
ATOM 1702 N N . GLY A 1 247 ? 57.851 1.312 232.400 1.00 38.27 244 GLY A N 1
ATOM 1703 C CA . GLY A 1 247 ? 58.068 0.773 231.045 1.00 40.88 244 GLY A CA 1
ATOM 1704 C C . GLY A 1 247 ? 56.740 0.387 230.370 1.00 40.58 244 GLY A C 1
ATOM 1705 O O . GLY A 1 247 ? 56.548 0.626 229.169 1.00 42.43 244 GLY A O 1
ATOM 1706 N N . GLU A 1 248 ? 55.810 -0.193 231.120 1.00 40.01 245 GLU A N 1
ATOM 1707 C CA . GLU A 1 248 ? 54.577 -0.632 230.479 1.00 49.20 245 GLU A CA 1
ATOM 1708 C C . GLU A 1 248 ? 53.735 0.543 230.024 1.00 45.65 245 GLU A C 1
ATOM 1709 O O . GLU A 1 248 ? 53.267 0.538 228.905 1.00 46.42 245 GLU A O 1
ATOM 1715 N N . TRP A 1 249 ? 53.636 1.584 230.854 1.00 46.09 246 TRP A N 1
ATOM 1716 C CA . TRP A 1 249 ? 52.988 2.813 230.447 1.00 40.97 246 TRP A CA 1
ATOM 1717 C C . TRP A 1 249 ? 53.625 3.323 229.192 1.00 45.05 246 TRP A C 1
ATOM 1718 O O . TRP A 1 249 ? 52.917 3.695 228.259 1.00 43.77 246 TRP A O 1
ATOM 1729 N N . LEU A 1 250 ? 54.965 3.376 229.192 1.00 43.58 247 LEU A N 1
ATOM 1730 C CA . LEU A 1 250 ? 55.724 4.011 228.117 1.00 42.70 247 LEU A CA 1
ATOM 1731 C C . LEU A 1 250 ? 55.487 3.321 226.799 1.00 49.24 247 LEU A C 1
ATOM 1732 O O . LEU A 1 250 ? 55.314 3.992 225.773 1.00 46.90 247 LEU A O 1
ATOM 1737 N N . HIS A 1 251 ? 55.479 1.993 226.814 1.00 48.93 248 HIS A N 1
ATOM 1738 C CA . HIS A 1 251 ? 55.333 1.254 225.557 1.00 47.98 248 HIS A CA 1
ATOM 1739 C C . HIS A 1 251 ? 53.876 1.168 225.038 1.00 46.44 248 HIS A C 1
ATOM 1740 O O . HIS A 1 251 ? 53.647 1.096 223.825 1.00 46.51 248 HIS A O 1
ATOM 1747 N N . GLY A 1 252 ? 52.909 1.182 225.946 1.00 42.33 249 GLY A N 1
ATOM 1748 C CA . GLY A 1 252 ? 51.516 1.364 225.558 1.00 42.19 249 GLY A CA 1
ATOM 1749 C C . GLY A 1 252 ? 51.266 2.696 224.884 1.00 47.49 249 GLY A C 1
ATOM 1750 O O . GLY A 1 252 ? 50.463 2.776 223.936 1.00 45.33 249 GLY A O 1
ATOM 1751 N N . ALA A 1 253 ? 51.949 3.747 225.365 1.00 43.24 250 ALA A N 1
ATOM 1752 C CA . ALA A 1 253 ? 51.723 5.072 224.849 1.00 41.54 250 ALA A CA 1
ATOM 1753 C C . ALA A 1 253 ? 52.450 5.282 223.517 1.00 46.54 250 ALA A C 1
ATOM 1754 O O . ALA A 1 253 ? 51.900 5.939 222.603 1.00 49.12 250 ALA A O 1
ATOM 1756 N N . LEU A 1 254 ? 53.595 4.643 223.396 1.00 42.45 251 LEU A N 1
ATOM 1757 C CA . LEU A 1 254 ? 54.388 4.637 222.204 1.00 47.73 251 LEU A CA 1
ATOM 1758 C C . LEU A 1 254 ? 53.669 3.874 221.088 1.00 50.39 251 LEU A C 1
ATOM 1759 O O . LEU A 1 254 ? 53.627 4.331 219.980 1.00 46.69 251 LEU A O 1
ATOM 1764 N N . ARG A 1 255 ? 53.148 2.698 221.376 1.00 51.60 252 ARG A N 1
ATOM 1765 C CA . ARG A 1 255 ? 52.465 1.970 220.341 1.00 57.33 252 ARG A CA 1
ATOM 1766 C C . ARG A 1 255 ? 51.234 2.742 219.924 1.00 57.50 252 ARG A C 1
ATOM 1767 O O . ARG A 1 255 ? 50.860 2.720 218.780 1.00 48.75 252 ARG A O 1
ATOM 1769 N N . ALA A 1 256 ? 50.610 3.448 220.843 1.00 56.01 253 ALA A N 1
ATOM 1770 C CA . ALA A 1 256 ? 49.441 4.187 220.447 1.00 59.41 253 ALA A CA 1
ATOM 1771 C C . ALA A 1 256 ? 49.782 5.223 219.393 1.00 57.60 253 ALA A C 1
ATOM 1772 O O . ALA A 1 256 ? 49.082 5.402 218.446 1.00 60.90 253 ALA A O 1
ATOM 1774 N N . TRP A 1 257 ? 50.906 5.863 219.568 1.00 55.45 254 TRP A N 1
ATOM 1775 C CA . TRP A 1 257 ? 51.379 6.937 218.693 1.00 56.99 254 TRP A CA 1
ATOM 1776 C C . TRP A 1 257 ? 51.864 6.432 217.351 1.00 57.14 254 TRP A C 1
ATOM 1777 O O . TRP A 1 257 ? 51.671 7.089 216.333 1.00 58.92 254 TRP A O 1
ATOM 1788 N N . LEU A 1 258 ? 52.531 5.284 217.379 1.00 60.42 255 LEU A N 1
ATOM 1789 C CA . LEU A 1 258 ? 53.021 4.606 216.173 1.00 60.59 255 LEU A CA 1
ATOM 1790 C C . LEU A 1 258 ? 51.929 4.029 215.282 1.00 60.59 255 LEU A C 1
ATOM 1791 O O . LEU A 1 258 ? 52.204 3.733 214.118 1.00 59.85 255 LEU A O 1
ATOM 1796 N N . ALA A 1 259 ? 50.733 3.828 215.846 1.00 56.44 256 ALA A N 1
ATOM 1797 C CA . ALA A 1 259 ? 49.544 3.443 215.090 1.00 63.25 256 ALA A CA 1
ATOM 1798 C C . ALA A 1 259 ? 48.827 4.618 214.397 1.00 66.91 256 ALA A C 1
ATOM 1799 O O . ALA A 1 259 ? 47.951 4.391 213.569 1.00 65.14 256 ALA A O 1
ATOM 1801 N N . ARG A 1 260 ? 49.161 5.866 214.731 1.00 70.95 257 ARG A N 1
ATOM 1802 C CA . ARG A 1 260 ? 48.456 6.987 214.130 1.00 66.58 257 ARG A CA 1
ATOM 1803 C C . ARG A 1 260 ? 49.052 7.341 212.751 1.00 69.26 257 ARG A C 1
ATOM 1804 O O . ARG A 1 260 ? 50.281 7.496 212.619 1.00 51.65 257 ARG A O 1
ATOM 1812 N N . PRO A 1 261 ? 48.172 7.445 211.713 1.00 71.17 258 PRO A N 1
ATOM 1813 C CA . PRO A 1 261 ? 48.543 7.773 210.330 1.00 61.25 258 PRO A CA 1
ATOM 1814 C C . PRO A 1 261 ? 49.604 8.853 210.163 1.00 56.90 258 PRO A C 1
ATOM 1815 O O . PRO A 1 261 ? 50.592 8.623 209.441 1.00 54.24 258 PRO A O 1
ATOM 1819 N N . GLU A 1 262 ? 49.433 9.999 210.832 1.00 51.07 259 GLU A N 1
ATOM 1820 C CA . GLU A 1 262 ? 50.369 11.120 210.639 1.00 54.32 259 GLU A CA 1
ATOM 1821 C C . GLU A 1 262 ? 51.813 10.872 211.082 1.00 57.43 259 GLU A C 1
ATOM 1822 O O . GLU A 1 262 ? 52.719 11.599 210.650 1.00 65.47 259 GLU A O 1
ATOM 1828 N N . ASN A 1 263 ? 52.042 9.858 211.916 1.00 55.34 260 ASN A N 1
ATOM 1829 C CA . ASN A 1 263 ? 53.402 9.574 212.434 1.00 55.60 260 ASN A CA 1
ATOM 1830 C C . ASN A 1 263 ? 54.196 8.523 211.669 1.00 49.23 260 ASN A C 1
ATOM 1831 O O . ASN A 1 263 ? 55.315 8.176 212.080 1.00 45.34 260 ASN A O 1
ATOM 1836 N N . LEU A 1 264 ? 53.660 8.053 210.546 1.00 46.86 261 LEU A N 1
ATOM 1837 C CA . LEU A 1 264 ? 54.432 7.195 209.632 1.00 50.04 261 LEU A CA 1
ATOM 1838 C C . LEU A 1 264 ? 55.685 7.924 209.124 1.00 49.18 261 LEU A C 1
ATOM 1839 O O . LEU A 1 264 ? 56.803 7.361 209.117 1.00 50.29 261 LEU A O 1
ATOM 1844 N N . VAL A 1 265 ? 55.517 9.180 208.725 1.00 47.15 262 VAL A N 1
ATOM 1845 C CA . VAL A 1 265 ? 56.668 9.984 208.281 1.00 49.53 262 VAL A CA 1
ATOM 1846 C C . VAL A 1 265 ? 57.646 10.325 209.422 1.00 43.82 262 VAL A C 1
ATOM 1847 O O . VAL A 1 265 ? 58.802 10.679 209.174 1.00 44.23 262 VAL A O 1
ATOM 1851 N N . ARG A 1 266 ? 57.184 10.244 210.656 1.00 45.32 263 ARG A N 1
ATOM 1852 C CA . ARG A 1 266 ? 58.070 10.333 211.844 1.00 51.92 263 ARG A CA 1
ATOM 1853 C C . ARG A 1 266 ? 58.619 8.976 212.325 1.00 52.72 263 ARG A C 1
ATOM 1854 O O . ARG A 1 266 ? 59.299 8.911 213.359 1.00 52.04 263 ARG A O 1
ATOM 1862 N N . SER A 1 267 ? 58.332 7.906 211.588 1.00 48.13 264 SER A N 1
ATOM 1863 C CA . SER A 1 267 ? 58.724 6.570 211.972 1.00 47.08 264 SER A CA 1
ATOM 1864 C C . SER A 1 267 ? 59.722 5.982 210.978 1.00 53.89 264 SER A C 1
ATOM 1865 O O . SER A 1 267 ? 59.949 6.550 209.908 1.00 55.56 264 SER A O 1
ATOM 1868 N N . ARG A 1 268 ? 60.374 4.886 211.379 1.00 55.57 265 ARG A N 1
ATOM 1869 C CA . ARG A 1 268 ? 61.128 4.014 210.467 1.00 53.22 265 ARG A CA 1
ATOM 1870 C C . ARG A 1 268 ? 60.448 2.690 210.579 1.00 49.22 265 ARG A C 1
ATOM 1871 O O . ARG A 1 268 ? 59.808 2.430 211.579 1.00 47.42 265 ARG A O 1
ATOM 1879 N N . LEU A 1 269 ? 60.654 1.838 209.589 1.00 45.83 266 LEU A N 1
ATOM 1880 C CA . LEU A 1 269 ? 60.103 0.509 209.602 1.00 45.67 266 LEU A CA 1
ATOM 1881 C C . LEU A 1 269 ? 61.223 -0.503 209.513 1.00 42.91 266 LEU A C 1
ATOM 1882 O O . LEU A 1 269 ? 62.313 -0.188 209.024 1.00 43.14 266 LEU A O 1
ATOM 1887 N N . ARG A 1 270 ? 60.944 -1.717 209.992 1.00 39.77 267 ARG A N 1
ATOM 1888 C CA . ARG A 1 270 ? 61.806 -2.862 209.743 1.00 41.68 267 ARG A CA 1
ATOM 1889 C C . ARG A 1 270 ? 60.982 -4.122 209.720 1.00 42.82 267 ARG A C 1
ATOM 1890 O O . ARG A 1 270 ? 59.923 -4.174 210.346 1.00 49.34 267 ARG A O 1
ATOM 1898 N N . LEU A 1 271 ? 61.457 -5.127 208.981 1.00 42.36 268 LEU A N 1
ATOM 1899 C CA . LEU A 1 271 ? 60.857 -6.463 209.017 1.00 43.56 268 LEU A CA 1
ATOM 1900 C C . LEU A 1 271 ? 60.948 -7.028 210.476 1.00 42.72 268 LEU A C 1
ATOM 1901 O O . LEU A 1 271 ? 61.975 -6.863 211.159 1.00 38.04 268 LEU A O 1
ATOM 1906 N N . ASN A 1 272 ? 59.849 -7.607 210.950 1.00 39.28 269 ASN A N 1
ATOM 1907 C CA . ASN A 1 272 ? 59.826 -8.298 212.244 1.00 42.18 269 ASN A CA 1
ATOM 1908 C C . ASN A 1 272 ? 60.886 -9.419 212.183 1.00 40.57 269 ASN A C 1
ATOM 1909 O O . ASN A 1 272 ? 60.877 -10.234 211.252 1.00 47.00 269 ASN A O 1
ATOM 1914 N N . PRO A 1 273 ? 61.832 -9.425 213.135 1.00 39.68 270 PRO A N 1
ATOM 1915 C CA . PRO A 1 273 ? 62.928 -10.385 213.087 1.00 41.93 270 PRO A CA 1
ATOM 1916 C C . PRO A 1 273 ? 62.511 -11.801 213.472 1.00 37.77 270 PRO A C 1
ATOM 1917 O O . PRO A 1 273 ? 63.358 -12.674 213.516 1.00 40.01 270 PRO A O 1
ATOM 1921 N N . SER A 1 274 ? 61.245 -12.003 213.825 1.00 35.17 271 SER A N 1
ATOM 1922 C CA . SER A 1 274 ? 60.698 -13.332 213.896 1.00 34.68 271 SER A CA 1
ATOM 1923 C C . SER A 1 274 ? 60.072 -13.827 212.606 1.00 34.21 271 SER A C 1
ATOM 1924 O O . SER A 1 274 ? 59.712 -14.962 212.543 1.00 34.45 271 SER A O 1
ATOM 1927 N N . LEU A 1 275 ? 59.987 -13.013 211.571 1.00 40.12 272 LEU A N 1
ATOM 1928 C CA . LEU A 1 275 ? 59.289 -13.430 210.345 1.00 39.93 272 LEU A CA 1
ATOM 1929 C C . LEU A 1 275 ? 59.988 -14.596 209.651 1.00 38.98 272 LEU A C 1
ATOM 1930 O O . LEU A 1 275 ? 61.192 -14.542 209.368 1.00 37.97 272 LEU A O 1
ATOM 1935 N N . VAL A 1 276 ? 59.235 -15.651 209.385 1.00 39.74 273 VAL A N 1
ATOM 1936 C CA . VAL A 1 276 ? 59.731 -16.794 208.595 1.00 46.88 273 VAL A CA 1
ATOM 1937 C C . VAL A 1 276 ? 58.677 -17.077 207.505 1.00 47.80 273 VAL A C 1
ATOM 1938 O O . VAL A 1 276 ? 57.461 -17.205 207.786 1.00 47.35 273 VAL A O 1
ATOM 1942 N N . ILE A 1 277 ? 59.129 -17.107 206.263 1.00 56.38 274 ILE A N 1
ATOM 1943 C CA . ILE A 1 277 ? 58.255 -17.383 205.136 1.00 65.04 274 ILE A CA 1
ATOM 1944 C C . ILE A 1 277 ? 58.391 -18.874 204.871 1.00 72.46 274 ILE A C 1
ATOM 1945 O O . ILE A 1 277 ? 59.467 -19.356 204.492 1.00 62.30 274 ILE A O 1
ATOM 1950 N N . ARG A 1 278 ? 57.286 -19.587 205.074 1.00 84.56 275 ARG A N 1
ATOM 1951 C CA . ARG A 1 278 ? 57.245 -21.044 204.995 1.00 95.78 275 ARG A CA 1
ATOM 1952 C C . ARG A 1 278 ? 56.817 -21.547 203.594 1.00 104.75 275 ARG A C 1
ATOM 1953 O O . ARG A 1 278 ? 56.080 -22.536 203.482 1.00 107.58 275 ARG A O 1
ATOM 1961 N N . ALA A 1 279 ? 57.295 -20.871 202.538 1.00 104.88 276 ALA A N 1
ATOM 1962 C CA . ALA A 1 279 ? 56.932 -21.152 201.129 1.00 103.82 276 ALA A CA 1
ATOM 1963 C C . ALA A 1 279 ? 55.432 -20.962 200.755 1.00 104.95 276 ALA A C 1
ATOM 1964 O O . ALA A 1 279 ? 55.010 -21.385 199.673 1.00 105.44 276 ALA A O 1
ATOM 1966 N N . ASP A 1 280 ? 54.662 -20.281 201.610 1.00 99.57 277 ASP A N 1
ATOM 1967 C CA . ASP A 1 280 ? 53.193 -20.163 201.459 1.00 93.00 277 ASP A CA 1
ATOM 1968 C C . ASP A 1 280 ? 52.581 -19.109 202.401 1.00 82.40 277 ASP A C 1
ATOM 1969 O O . ASP A 1 280 ? 51.842 -18.204 201.982 1.00 73.03 277 ASP A O 1
ATOM 1974 N N . LYS A 1 281 ? 52.916 -19.250 203.677 1.00 70.78 278 LYS A N 1
ATOM 1975 C CA . LYS A 1 281 ? 52.435 -18.399 204.726 1.00 64.32 278 LYS A CA 1
ATOM 1976 C C . LYS A 1 281 ? 53.601 -17.679 205.385 1.00 55.23 278 LYS A C 1
ATOM 1977 O O . LYS A 1 281 ? 54.763 -18.075 205.245 1.00 45.32 278 LYS A O 1
ATOM 1983 N N . ALA A 1 282 ? 53.253 -16.619 206.117 1.00 54.68 279 ALA A N 1
ATOM 1984 C CA . ALA A 1 282 ? 54.186 -15.874 206.967 1.00 49.55 279 ALA A CA 1
ATOM 1985 C C . ALA A 1 282 ? 53.983 -16.366 208.384 1.00 46.99 279 ALA A C 1
ATOM 1986 O O . ALA A 1 282 ? 52.842 -16.359 208.851 1.00 48.34 279 ALA A O 1
ATOM 1988 N N . GLU A 1 283 ? 55.051 -16.808 209.053 1.00 44.99 280 GLU A N 1
ATOM 1989 C CA . GLU A 1 283 ? 54.989 -17.110 210.516 1.00 44.86 280 GLU A CA 1
ATOM 1990 C C . GLU A 1 283 ? 55.770 -16.086 211.280 1.00 39.34 280 GLU A C 1
ATOM 1991 O O . GLU A 1 283 ? 56.888 -15.766 210.921 1.00 39.36 280 GLU A O 1
ATOM 1997 N N . PHE A 1 284 ? 55.199 -15.554 212.343 1.00 41.25 281 PHE A N 1
ATOM 1998 C CA . PHE A 1 284 ? 55.921 -14.543 213.133 1.00 40.94 281 PHE A CA 1
ATOM 1999 C C . PHE A 1 284 ? 55.298 -14.411 214.496 1.00 37.55 281 PHE A C 1
ATOM 2000 O O . PHE A 1 284 ? 54.241 -15.012 214.754 1.00 36.35 281 PHE A O 1
ATOM 2008 N N . LEU A 1 285 ? 55.972 -13.649 215.365 1.00 36.70 282 LEU A N 1
ATOM 2009 C CA . LEU A 1 285 ? 55.483 -13.352 216.719 1.00 37.64 282 LEU A CA 1
ATOM 2010 C C . LEU A 1 285 ? 54.917 -11.957 216.705 1.00 34.61 282 LEU A C 1
ATOM 2011 O O . LEU A 1 285 ? 55.502 -11.093 216.116 1.00 32.70 282 LEU A O 1
ATOM 2016 N N . GLY A 1 286 ? 53.790 -11.740 217.377 1.00 37.28 283 GLY A N 1
ATOM 2017 C CA . GLY A 1 286 ? 53.122 -10.448 217.372 1.00 36.75 283 GLY A CA 1
ATOM 2018 C C . GLY A 1 286 ? 53.438 -9.628 218.610 1.00 42.87 283 GLY A C 1
ATOM 2019 O O . GLY A 1 286 ? 54.270 -9.998 219.438 1.00 40.68 283 GLY A O 1
ATOM 2020 N N . PHE A 1 287 ? 52.726 -8.521 218.721 1.00 46.91 284 PHE A N 1
ATOM 2021 C CA . PHE A 1 287 ? 52.895 -7.495 219.773 1.00 48.18 284 PHE A CA 1
ATOM 2022 C C . PHE A 1 287 ? 53.001 -8.014 221.225 1.00 45.99 284 PHE A C 1
ATOM 2023 O O . PHE A 1 287 ? 52.179 -8.802 221.633 1.00 44.14 284 PHE A O 1
ATOM 2031 N N . PRO A 1 288 ? 53.956 -7.498 222.024 1.00 42.20 285 PRO A N 1
ATOM 2032 C CA . PRO A 1 288 ? 53.914 -7.789 223.459 1.00 48.26 285 PRO A CA 1
ATOM 2033 C C . PRO A 1 288 ? 52.751 -7.025 224.130 1.00 49.03 285 PRO A C 1
ATOM 2034 O O . PRO A 1 288 ? 52.322 -6.017 223.576 1.00 48.88 285 PRO A O 1
ATOM 2038 N N . PRO A 1 289 ? 52.273 -7.431 225.314 1.00 50.59 286 PRO A N 1
ATOM 2039 C CA . PRO A 1 289 ? 52.825 -8.523 226.145 1.00 50.59 286 PRO A CA 1
ATOM 2040 C C . PRO A 1 289 ? 52.318 -9.932 225.837 1.00 48.04 286 PRO A C 1
ATOM 2041 O O . PRO A 1 289 ? 52.979 -10.887 226.222 1.00 46.88 286 PRO A O 1
ATOM 2045 N N . ARG A 1 290 ? 51.123 -10.065 225.257 1.00 48.59 287 ARG A N 1
ATOM 2046 C CA . ARG A 1 290 ? 50.578 -11.380 224.890 1.00 53.31 287 ARG A CA 1
ATOM 2047 C C . ARG A 1 290 ? 51.247 -11.517 223.596 1.00 53.89 287 ARG A C 1
ATOM 2048 O O . ARG A 1 290 ? 51.068 -10.653 222.761 1.00 81.70 287 ARG A O 1
ATOM 2056 N N . GLU A 1 291 ? 52.039 -12.526 223.379 1.00 45.20 288 GLU A N 1
ATOM 2057 C CA . GLU A 1 291 ? 52.884 -12.457 222.172 1.00 46.85 288 GLU A CA 1
ATOM 2058 C C . GLU A 1 291 ? 52.411 -13.584 221.265 1.00 43.90 288 GLU A C 1
ATOM 2059 O O . GLU A 1 291 ? 53.034 -14.642 221.258 1.00 44.17 288 GLU A O 1
ATOM 2065 N N . PRO A 1 292 ? 51.269 -13.382 220.551 1.00 42.73 289 PRO A N 1
ATOM 2066 C CA . PRO A 1 292 ? 50.718 -14.526 219.838 1.00 41.69 289 PRO A CA 1
ATOM 2067 C C . PRO A 1 292 ? 51.652 -15.002 218.745 1.00 40.16 289 PRO A C 1
ATOM 2068 O O . PRO A 1 292 ? 52.390 -14.210 218.151 1.00 42.81 289 PRO A O 1
ATOM 2072 N N . ILE A 1 293 ? 51.576 -16.298 218.505 1.00 44.28 290 ILE A N 1
ATOM 2073 C CA . ILE A 1 293 ? 52.332 -16.964 217.475 1.00 48.58 290 ILE A CA 1
ATOM 2074 C C . ILE A 1 293 ? 51.362 -16.911 216.338 1.00 45.84 290 ILE A C 1
ATOM 2075 O O . ILE A 1 293 ? 50.198 -17.345 216.486 1.00 44.08 290 ILE A O 1
ATOM 2080 N N . ILE A 1 294 ? 51.807 -16.302 215.248 1.00 45.77 291 ILE A N 1
ATOM 2081 C CA . ILE A 1 294 ? 50.909 -15.938 214.143 1.00 46.16 291 ILE A CA 1
ATOM 2082 C C . ILE A 1 294 ? 51.372 -16.614 212.842 1.00 43.35 291 ILE A C 1
ATOM 2083 O O . ILE A 1 294 ? 52.562 -16.592 212.482 1.00 43.33 291 ILE A O 1
ATOM 2088 N N . ARG A 1 295 ? 50.407 -17.217 212.156 1.00 43.59 292 ARG A N 1
ATOM 2089 C CA . ARG A 1 295 ? 50.608 -17.769 210.829 1.00 47.42 292 ARG A CA 1
ATOM 2090 C C . ARG A 1 295 ? 49.534 -17.168 209.920 1.00 49.81 292 ARG A C 1
ATOM 2091 O O . ARG A 1 295 ? 48.343 -17.308 210.195 1.00 48.69 292 ARG A O 1
ATOM 2099 N N . MET A 1 296 ? 49.948 -16.489 208.853 1.00 49.61 293 MET A N 1
ATOM 2100 C CA . MET A 1 296 ? 48.982 -15.848 207.952 1.00 55.33 293 MET A CA 1
ATOM 2101 C C . MET A 1 296 ? 49.256 -16.130 206.488 1.00 50.03 293 MET A C 1
ATOM 2102 O O . MET A 1 296 ? 50.415 -16.306 206.103 1.00 50.14 293 MET A O 1
ATOM 2107 N N . GLY A 1 297 ? 48.180 -16.152 205.691 1.00 50.27 294 GLY A N 1
ATOM 2108 C CA . GLY A 1 297 ? 48.251 -16.469 204.257 1.00 47.93 294 GLY A CA 1
ATOM 2109 C C . GLY A 1 297 ? 48.784 -15.273 203.503 1.00 53.38 294 GLY A C 1
ATOM 2110 O O . GLY A 1 297 ? 48.273 -14.175 203.681 1.00 53.73 294 GLY A O 1
ATOM 2111 N N . LEU A 1 298 ? 49.848 -15.465 202.723 1.00 55.89 295 LEU A N 1
ATOM 2112 C CA . LEU A 1 298 ? 50.315 -14.451 201.777 1.00 58.10 295 LEU A CA 1
ATOM 2113 C C . LEU A 1 298 ? 49.540 -14.466 200.430 1.00 66.93 295 LEU A C 1
ATOM 2114 O O . LEU A 1 298 ? 49.366 -15.517 199.794 1.00 65.59 295 LEU A O 1
ATOM 2119 N N . THR A 1 299 ? 49.098 -13.287 199.988 1.00 71.41 296 THR A N 1
ATOM 2120 C CA . THR A 1 299 ? 48.813 -13.064 198.574 1.00 66.61 296 THR A CA 1
ATOM 2121 C C . THR A 1 299 ? 50.178 -12.851 197.876 1.00 63.50 296 THR A C 1
ATOM 2122 O O . THR A 1 299 ? 51.171 -12.563 198.552 1.00 60.00 296 THR A O 1
ATOM 2126 N N . PRO A 1 300 ? 50.246 -13.022 196.538 1.00 59.42 297 PRO A N 1
ATOM 2127 C CA . PRO A 1 300 ? 51.540 -12.796 195.847 1.00 62.74 297 PRO A CA 1
ATOM 2128 C C . PRO A 1 300 ? 52.061 -11.357 195.958 1.00 57.41 297 PRO A C 1
ATOM 2129 O O . PRO A 1 300 ? 53.283 -11.137 196.064 1.00 55.35 297 PRO A O 1
ATOM 2133 N N . VAL A 1 301 ? 51.139 -10.399 195.962 1.00 55.52 298 VAL A N 1
ATOM 2134 C CA . VAL A 1 301 ? 51.491 -8.993 196.223 1.00 63.01 298 VAL A CA 1
ATOM 2135 C C . VAL A 1 301 ? 52.112 -8.794 197.629 1.00 62.03 298 VAL A C 1
ATOM 2136 O O . VAL A 1 301 ? 53.200 -8.208 197.748 1.00 54.93 298 VAL A O 1
ATOM 2140 N N . VAL A 1 302 ? 51.472 -9.324 198.670 1.00 57.10 299 VAL A N 1
ATOM 2141 C CA . VAL A 1 302 ? 52.039 -9.211 200.018 1.00 56.12 299 VAL A CA 1
ATOM 2142 C C . VAL A 1 302 ? 53.435 -9.871 200.049 1.00 57.82 299 VAL A C 1
ATOM 2143 O O . VAL A 1 302 ? 54.403 -9.259 200.502 1.00 47.37 299 VAL A O 1
ATOM 2147 N N . ALA A 1 303 ? 53.553 -11.082 199.502 1.00 55.56 300 ALA A N 1
ATOM 2148 C CA . ALA A 1 303 ? 54.868 -11.719 199.364 1.00 56.36 300 ALA A CA 1
ATOM 2149 C C . ALA A 1 303 ? 55.952 -10.863 198.644 1.00 56.52 300 ALA A C 1
ATOM 2150 O O . ALA A 1 303 ? 57.120 -10.902 199.023 1.00 62.93 300 ALA A O 1
ATOM 2152 N N . THR A 1 304 ? 55.584 -10.103 197.615 1.00 56.43 301 THR A N 1
ATOM 2153 C CA . THR A 1 304 ? 56.570 -9.240 196.934 1.00 60.56 301 THR A CA 1
ATOM 2154 C C . THR A 1 304 ? 56.905 -8.011 197.830 1.00 53.88 301 THR A C 1
ATOM 2155 O O . THR A 1 304 ? 58.071 -7.598 197.907 1.00 56.72 301 THR A O 1
ATOM 2159 N N . VAL A 1 305 ? 55.896 -7.449 198.503 1.00 51.18 302 VAL A N 1
ATOM 2160 C CA . VAL A 1 305 ? 56.108 -6.354 199.473 1.00 54.96 302 VAL A CA 1
ATOM 2161 C C . VAL A 1 305 ? 57.203 -6.781 200.465 1.00 63.47 302 VAL A C 1
ATOM 2162 O O . VAL A 1 305 ? 58.160 -6.017 200.713 1.00 69.50 302 VAL A O 1
ATOM 2166 N N . LEU A 1 306 ? 57.079 -8.010 200.984 1.00 61.25 303 LEU A N 1
ATOM 2167 C CA . LEU A 1 306 ? 58.045 -8.555 201.951 1.00 62.05 303 LEU A CA 1
ATOM 2168 C C . LEU A 1 306 ? 59.437 -8.746 201.341 1.00 58.57 303 LEU A C 1
ATOM 2169 O O . LEU A 1 306 ? 60.415 -8.391 201.976 1.00 59.69 303 LEU A O 1
ATOM 2174 N N . ARG A 1 307 ? 59.523 -9.255 200.113 1.00 59.42 304 ARG A N 1
ATOM 2175 C CA . ARG A 1 307 ? 60.816 -9.360 199.387 1.00 61.49 304 ARG A CA 1
ATOM 2176 C C . ARG A 1 307 ? 61.540 -8.014 199.147 1.00 61.62 304 ARG A C 1
ATOM 2177 O O . ARG A 1 307 ? 62.765 -7.922 199.333 1.00 59.20 304 ARG A O 1
ATOM 2185 N N . LEU A 1 308 ? 60.793 -6.995 198.704 1.00 64.29 305 LEU A N 1
ATOM 2186 C CA . LEU A 1 308 ? 61.380 -5.664 198.386 1.00 60.29 305 LEU A CA 1
ATOM 2187 C C . LEU A 1 308 ? 61.735 -4.848 199.621 1.00 60.16 305 LEU A C 1
ATOM 2188 O O . LEU A 1 308 ? 62.477 -3.874 199.510 1.00 64.52 305 LEU A O 1
ATOM 2193 N N . ALA A 1 309 ? 61.239 -5.263 200.791 1.00 61.83 306 ALA A N 1
ATOM 2194 C CA . ALA A 1 309 ? 61.756 -4.781 202.096 1.00 57.26 306 ALA A CA 1
ATOM 2195 C C . ALA A 1 309 ? 63.244 -4.999 202.279 1.00 63.68 306 ALA A C 1
ATOM 2196 O O . ALA A 1 309 ? 63.878 -4.276 203.046 1.00 75.68 306 ALA A O 1
ATOM 2198 N N . GLU A 1 310 ? 63.804 -6.007 201.617 1.00 75.62 307 GLU A N 1
ATOM 2199 C CA . GLU A 1 310 ? 65.229 -6.258 201.735 1.00 84.67 307 GLU A CA 1
ATOM 2200 C C . GLU A 1 310 ? 66.095 -5.145 201.112 1.00 89.09 307 GLU A C 1
ATOM 2201 O O . GLU A 1 310 ? 66.861 -4.501 201.845 1.00 89.14 307 GLU A O 1
ATOM 2207 N N . PRO A 1 311 ? 65.979 -4.902 199.785 1.00 91.39 308 PRO A N 1
ATOM 2208 C CA . PRO A 1 311 ? 66.801 -3.841 199.181 1.00 90.54 308 PRO A CA 1
ATOM 2209 C C . PRO A 1 311 ? 66.384 -2.435 199.626 1.00 92.59 308 PRO A C 1
ATOM 2210 O O . PRO A 1 311 ? 67.226 -1.534 199.625 1.00 92.38 308 PRO A O 1
ATOM 2214 N N . ALA A 1 312 ? 65.109 -2.262 200.014 1.00 87.78 309 ALA A N 1
ATOM 2215 C CA . ALA A 1 312 ? 64.607 -0.987 200.571 1.00 82.18 309 ALA A CA 1
ATOM 2216 C C . ALA A 1 312 ? 65.185 -0.642 201.943 1.00 77.68 309 ALA A C 1
ATOM 2217 O O . ALA A 1 312 ? 65.011 0.483 202.419 1.00 72.98 309 ALA A O 1
ATOM 2219 N N . ALA A 1 313 ? 65.843 -1.616 202.574 1.00 73.96 310 ALA A N 1
ATOM 2220 C CA . ALA A 1 313 ? 66.454 -1.435 203.869 1.00 71.13 310 ALA A CA 1
ATOM 2221 C C . ALA A 1 313 ? 67.725 -0.609 203.814 1.00 71.58 310 ALA A C 1
ATOM 2222 O O . ALA A 1 313 ? 68.427 -0.541 202.810 1.00 73.09 310 ALA A O 1
ATOM 2224 N N . ASP A 1 314 ? 67.993 -0.005 204.961 1.00 76.69 311 ASP A N 1
ATOM 2225 C CA . ASP A 1 314 ? 69.175 0.792 205.250 1.00 74.60 311 ASP A CA 1
ATOM 2226 C C . ASP A 1 314 ? 70.409 -0.092 205.263 1.00 74.58 311 ASP A C 1
ATOM 2227 O O . ASP A 1 314 ? 70.308 -1.314 205.141 1.00 78.62 311 ASP A O 1
ATOM 2232 N N . ALA A 1 315 ? 71.567 0.531 205.478 1.00 69.96 312 ALA A N 1
ATOM 2233 C CA . ALA A 1 315 ? 72.798 -0.196 205.786 1.00 69.96 312 ALA A CA 1
ATOM 2234 C C . ALA A 1 315 ? 72.690 -0.934 207.118 1.00 69.48 312 ALA A C 1
ATOM 2235 O O . ALA A 1 315 ? 73.372 -1.929 207.322 1.00 69.64 312 ALA A O 1
ATOM 2237 N N . ASP A 1 316 ? 71.870 -0.403 208.025 1.00 79.23 313 ASP A N 1
ATOM 2238 C CA . ASP A 1 316 ? 71.573 -1.031 209.322 1.00 88.16 313 ASP A CA 1
ATOM 2239 C C . ASP A 1 316 ? 70.123 -1.581 209.448 1.00 81.50 313 ASP A C 1
ATOM 2240 O O . ASP A 1 316 ? 69.599 -1.708 210.546 1.00 80.75 313 ASP A O 1
ATOM 2245 N N . GLY A 1 317 ? 69.480 -1.907 208.328 1.00 80.12 314 GLY A N 1
ATOM 2246 C CA . GLY A 1 317 ? 68.206 -2.648 208.355 1.00 71.98 314 GLY A CA 1
ATOM 2247 C C . GLY A 1 317 ? 66.927 -1.837 208.424 1.00 62.62 314 GLY A C 1
ATOM 2248 O O . GLY A 1 317 ? 65.857 -2.388 208.254 1.00 62.00 314 GLY A O 1
ATOM 2249 N N . TRP A 1 318 ? 67.028 -0.537 208.669 1.00 59.29 315 TRP A N 1
ATOM 2250 C CA . TRP A 1 318 ? 65.856 0.327 208.724 1.00 55.66 315 TRP A CA 1
ATOM 2251 C C . TRP A 1 318 ? 65.281 0.678 207.358 1.00 54.68 315 TRP A C 1
ATOM 2252 O O . TRP A 1 318 ? 66.010 0.802 206.374 1.00 53.75 315 TRP A O 1
ATOM 2263 N N . ILE A 1 319 ? 63.967 0.861 207.300 1.00 52.28 316 ILE A N 1
ATOM 2264 C CA . ILE A 1 319 ? 63.292 1.144 206.054 1.00 54.78 316 ILE A CA 1
ATOM 2265 C C . ILE A 1 319 ? 62.562 2.486 206.152 1.00 59.50 316 ILE A C 1
ATOM 2266 O O . ILE A 1 319 ? 61.533 2.604 206.831 1.00 53.93 316 ILE A O 1
ATOM 2271 N N . ASP A 1 320 ? 63.162 3.476 205.473 1.00 60.41 317 ASP A N 1
ATOM 2272 C CA . ASP A 1 320 ? 62.568 4.762 205.111 1.00 60.09 317 ASP A CA 1
ATOM 2273 C C . ASP A 1 320 ? 61.180 4.547 204.506 1.00 55.83 317 ASP A C 1
ATOM 2274 O O . ASP A 1 320 ? 61.072 4.077 203.373 1.00 61.43 317 ASP A O 1
ATOM 2279 N N . PRO A 1 321 ? 60.119 4.911 205.241 1.00 52.79 318 PRO A N 1
ATOM 2280 C CA . PRO A 1 321 ? 58.781 4.588 204.743 1.00 53.33 318 PRO A CA 1
ATOM 2281 C C . PRO A 1 321 ? 58.311 5.329 203.491 1.00 61.72 318 PRO A C 1
ATOM 2282 O O . PRO A 1 321 ? 57.540 4.740 202.732 1.00 54.84 318 PRO A O 1
ATOM 2286 N N . MET A 1 322 ? 58.744 6.582 203.272 1.00 70.54 319 MET A N 1
ATOM 2287 C CA . MET A 1 322 ? 58.348 7.325 202.051 1.00 72.76 319 MET A CA 1
ATOM 2288 C C . MET A 1 322 ? 58.898 6.626 200.776 1.00 66.42 319 MET A C 1
ATOM 2289 O O . MET A 1 322 ? 58.105 6.221 199.916 1.00 65.10 319 MET A O 1
ATOM 2294 N N . GLY A 1 323 ? 60.226 6.433 200.707 1.00 59.99 320 GLY A N 1
ATOM 2295 C CA . GLY A 1 323 ? 60.910 5.776 199.598 1.00 57.33 320 GLY A CA 1
ATOM 2296 C C . GLY A 1 323 ? 60.443 4.351 199.372 1.00 62.20 320 GLY A C 1
ATOM 2297 O O . GLY A 1 323 ? 60.401 3.888 198.234 1.00 62.06 320 GLY A O 1
ATOM 2298 N N . PHE A 1 324 ? 59.950 3.724 200.426 1.00 58.96 321 PHE A N 1
ATOM 2299 C CA . PHE A 1 324 ? 59.389 2.392 200.338 1.00 62.23 321 PHE A CA 1
ATOM 2300 C C . PHE A 1 324 ? 57.996 2.452 199.710 1.00 59.11 321 PHE A C 1
ATOM 2301 O O . PHE A 1 324 ? 57.611 1.586 198.980 1.00 50.83 321 PHE A O 1
ATOM 2309 N N . ARG A 1 325 ? 57.241 3.488 199.974 1.00 63.02 322 ARG A N 1
ATOM 2310 C CA . ARG A 1 325 ? 55.927 3.560 199.390 1.00 69.37 322 ARG A CA 1
ATOM 2311 C C . ARG A 1 325 ? 55.975 3.855 197.891 1.00 67.69 322 ARG A C 1
ATOM 2312 O O . ARG A 1 325 ? 55.082 3.493 197.168 1.00 52.94 322 ARG A O 1
ATOM 2320 N N . ASP A 1 326 ? 57.028 4.525 197.448 1.00 73.15 323 ASP A N 1
ATOM 2321 C CA . ASP A 1 326 ? 57.194 4.815 196.053 1.00 80.91 323 ASP A CA 1
ATOM 2322 C C . ASP A 1 326 ? 57.715 3.518 195.525 1.00 87.36 323 ASP A C 1
ATOM 2323 O O . ASP A 1 326 ? 57.067 2.847 194.736 1.00 97.00 323 ASP A O 1
ATOM 2328 N N . ARG A 1 327 ? 58.866 3.124 196.037 1.00 89.78 324 ARG A N 1
ATOM 2329 C CA . ARG A 1 327 ? 59.513 1.880 195.605 1.00 85.10 324 ARG A CA 1
ATOM 2330 C C . ARG A 1 327 ? 58.513 0.756 195.361 1.00 78.18 324 ARG A C 1
ATOM 2331 O O . ARG A 1 327 ? 58.651 0.021 194.393 1.00 90.18 324 ARG A O 1
ATOM 2339 N N . LEU A 1 328 ? 57.514 0.643 196.230 1.00 74.33 325 LEU A N 1
ATOM 2340 C CA . LEU A 1 328 ? 56.390 -0.291 196.029 1.00 72.54 325 LEU A CA 1
ATOM 2341 C C . LEU A 1 328 ? 55.428 0.156 194.932 1.00 72.04 325 LEU A C 1
ATOM 2342 O O . LEU A 1 328 ? 54.956 -0.674 194.151 1.00 69.70 325 LEU A O 1
ATOM 2347 N N . ALA A 1 329 ? 55.106 1.447 194.900 1.00 71.12 326 ALA A N 1
ATOM 2348 C CA . ALA A 1 329 ? 54.268 2.007 193.842 1.00 69.77 326 ALA A CA 1
ATOM 2349 C C . ALA A 1 329 ? 54.778 1.597 192.443 1.00 68.82 326 ALA A C 1
ATOM 2350 O O . ALA A 1 329 ? 54.001 1.096 191.643 1.00 62.02 326 ALA A O 1
ATOM 2352 N N . ARG A 1 330 ? 56.084 1.734 192.191 1.00 70.52 327 ARG A N 1
ATOM 2353 C CA . ARG A 1 330 ? 56.687 1.313 190.908 1.00 72.99 327 ARG A CA 1
ATOM 2354 C C . ARG A 1 330 ? 57.388 -0.079 190.901 1.00 75.26 327 ARG A C 1
ATOM 2355 O O . ARG A 1 330 ? 58.423 -0.243 190.253 1.00 86.17 327 ARG A O 1
ATOM 2363 N N . ASP A 1 331 ? 56.842 -1.058 191.623 1.00 68.24 328 ASP A N 1
ATOM 2364 C CA . ASP A 1 331 ? 57.195 -2.500 191.460 1.00 68.40 328 ASP A CA 1
ATOM 2365 C C . ASP A 1 331 ? 55.907 -3.341 191.460 1.00 66.13 328 ASP A C 1
ATOM 2366 O O . ASP A 1 331 ? 55.728 -4.228 190.639 1.00 69.82 328 ASP A O 1
ATOM 2371 N N . LEU A 1 332 ? 55.004 -3.052 192.386 1.00 64.99 329 LEU A N 1
ATOM 2372 C CA . LEU A 1 332 ? 53.586 -3.315 192.163 1.00 77.28 329 LEU A CA 1
ATOM 2373 C C . LEU A 1 332 ? 53.097 -2.335 191.055 1.00 86.50 329 LEU A C 1
ATOM 2374 O O . LEU A 1 332 ? 53.872 -1.519 190.542 1.00 84.26 329 LEU A O 1
ATOM 2379 N N . PRO A 1 333 ? 51.818 -2.428 190.663 1.00 93.22 330 PRO A N 1
ATOM 2380 C CA . PRO A 1 333 ? 51.184 -1.271 190.037 1.00 103.88 330 PRO A CA 1
ATOM 2381 C C . PRO A 1 333 ? 51.226 0.001 190.936 1.00 108.77 330 PRO A C 1
ATOM 2382 O O . PRO A 1 333 ? 51.474 -0.101 192.137 1.00 85.96 330 PRO A O 1
ATOM 2386 N N . ALA A 1 334 ? 50.960 1.173 190.343 1.00 126.67 331 ALA A N 1
ATOM 2387 C CA . ALA A 1 334 ? 51.300 2.505 190.934 1.00 122.74 331 ALA A CA 1
ATOM 2388 C C . ALA A 1 334 ? 50.485 2.959 192.168 1.00 111.99 331 ALA A C 1
ATOM 2389 O O . ALA A 1 334 ? 51.047 3.072 193.266 1.00 107.66 331 ALA A O 1
ATOM 2391 N N . GLU A 1 335 ? 49.180 3.186 191.964 1.00 97.27 332 GLU A N 1
ATOM 2392 C CA . GLU A 1 335 ? 48.217 3.637 192.989 1.00 86.45 332 GLU A CA 1
ATOM 2393 C C . GLU A 1 335 ? 48.747 3.691 194.439 1.00 85.94 332 GLU A C 1
ATOM 2394 O O . GLU A 1 335 ? 48.776 2.678 195.151 1.00 79.72 332 GLU A O 1
ATOM 2400 N N . PRO A 1 336 ? 49.230 4.877 194.856 1.00 79.44 333 PRO A N 1
ATOM 2401 C CA . PRO A 1 336 ? 49.659 5.099 196.242 1.00 70.59 333 PRO A CA 1
ATOM 2402 C C . PRO A 1 336 ? 48.563 4.889 197.311 1.00 63.64 333 PRO A C 1
ATOM 2403 O O . PRO A 1 336 ? 48.886 4.388 198.387 1.00 59.32 333 PRO A O 1
ATOM 2407 N N . GLU A 1 337 ? 47.299 5.223 197.007 1.00 58.45 334 GLU A N 1
ATOM 2408 C CA . GLU A 1 337 ? 46.169 5.039 197.929 1.00 61.17 334 GLU A CA 1
ATOM 2409 C C . GLU A 1 337 ? 46.147 3.651 198.525 1.00 70.28 334 GLU A C 1
ATOM 2410 O O . GLU A 1 337 ? 45.860 3.501 199.709 1.00 83.11 334 GLU A O 1
ATOM 2416 N N . GLN A 1 338 ? 46.460 2.633 197.729 1.00 73.37 335 GLN A N 1
ATOM 2417 C CA . GLN A 1 338 ? 46.482 1.271 198.268 1.00 80.10 335 GLN A CA 1
ATOM 2418 C C . GLN A 1 338 ? 47.885 0.675 198.544 1.00 70.80 335 GLN A C 1
ATOM 2419 O O . GLN A 1 338 ? 47.956 -0.331 199.219 1.00 60.02 335 GLN A O 1
ATOM 2425 N N . VAL A 1 339 ? 48.985 1.305 198.116 1.00 68.76 336 VAL A N 1
ATOM 2426 C CA . VAL A 1 339 ? 50.299 0.982 198.712 1.00 68.89 336 VAL A CA 1
ATOM 2427 C C . VAL A 1 339 ? 50.290 1.333 200.211 1.00 69.00 336 VAL A C 1
ATOM 2428 O O . VAL A 1 339 ? 50.916 0.626 201.016 1.00 66.11 336 VAL A O 1
ATOM 2432 N N . ASP A 1 340 ? 49.543 2.388 200.572 1.00 61.81 337 ASP A N 1
ATOM 2433 C CA . ASP A 1 340 ? 49.413 2.824 201.965 1.00 63.66 337 ASP A CA 1
ATOM 2434 C C . ASP A 1 340 ? 48.555 1.900 202.820 1.00 66.68 337 ASP A C 1
ATOM 2435 O O . ASP A 1 340 ? 49.016 1.506 203.887 1.00 60.43 337 ASP A O 1
ATOM 2440 N N . ARG A 1 341 ? 47.357 1.517 202.363 1.00 67.59 338 ARG A N 1
ATOM 2441 C CA . ARG A 1 341 ? 46.518 0.558 203.122 1.00 70.45 338 ARG A CA 1
ATOM 2442 C C . ARG A 1 341 ? 47.170 -0.831 203.308 1.00 62.38 338 ARG A C 1
ATOM 2443 O O . ARG A 1 341 ? 46.919 -1.512 204.300 1.00 61.59 338 ARG A O 1
ATOM 2451 N N . LEU A 1 342 ? 47.988 -1.222 202.344 1.00 59.82 339 LEU A N 1
ATOM 2452 C CA . LEU A 1 342 ? 48.652 -2.511 202.329 1.00 64.29 339 LEU A CA 1
ATOM 2453 C C . LEU A 1 342 ? 49.748 -2.487 203.387 1.00 62.55 339 LEU A C 1
ATOM 2454 O O . LEU A 1 342 ? 49.789 -3.355 204.261 1.00 67.88 339 LEU A O 1
ATOM 2459 N N . LEU A 1 343 ? 50.618 -1.481 203.310 1.00 59.59 340 LEU A N 1
ATOM 2460 C CA . LEU A 1 343 ? 51.536 -1.139 204.393 1.00 53.81 340 LEU A CA 1
ATOM 2461 C C . LEU A 1 343 ? 50.859 -1.033 205.768 1.00 53.49 340 LEU A C 1
ATOM 2462 O O . LEU A 1 343 ? 51.328 -1.609 206.755 1.00 50.82 340 LEU A O 1
ATOM 2467 N N . ARG A 1 344 ? 49.748 -0.313 205.828 1.00 53.55 341 ARG A N 1
ATOM 2468 C CA . ARG A 1 344 ? 49.024 -0.166 207.082 1.00 53.25 341 ARG A CA 1
ATOM 2469 C C . ARG A 1 344 ? 48.600 -1.540 207.605 1.00 54.72 341 ARG A C 1
ATOM 2470 O O . ARG A 1 344 ? 48.742 -1.803 208.801 1.00 50.30 341 ARG A O 1
ATOM 2478 N N . SER A 1 345 ? 48.113 -2.419 206.726 1.00 49.22 342 SER A N 1
ATOM 2479 C CA . SER A 1 345 ? 47.644 -3.725 207.168 1.00 46.63 342 SER A CA 1
ATOM 2480 C C . SER A 1 345 ? 48.817 -4.627 207.659 1.00 47.21 342 SER A C 1
ATOM 2481 O O . SER A 1 345 ? 48.656 -5.439 208.573 1.00 49.18 342 SER A O 1
ATOM 2484 N N . LEU A 1 346 ? 49.969 -4.492 207.025 1.00 42.46 343 LEU A N 1
ATOM 2485 C CA . LEU A 1 346 ? 51.171 -5.148 207.477 1.00 42.84 343 LEU A CA 1
ATOM 2486 C C . LEU A 1 346 ? 51.661 -4.648 208.842 1.00 45.30 343 LEU A C 1
ATOM 2487 O O . LEU A 1 346 ? 52.159 -5.441 209.641 1.00 48.34 343 LEU A O 1
ATOM 2492 N N . ILE A 1 347 ? 51.515 -3.353 209.108 1.00 43.17 344 ILE A N 1
ATOM 2493 C CA . ILE A 1 347 ? 51.912 -2.779 210.384 1.00 43.94 344 ILE A CA 1
ATOM 2494 C C . ILE A 1 347 ? 50.970 -3.225 211.502 1.00 49.68 344 ILE A C 1
ATOM 2495 O O . ILE A 1 347 ? 51.439 -3.738 212.519 1.00 54.28 344 ILE A O 1
ATOM 2500 N N . GLU A 1 348 ? 49.664 -3.059 211.308 1.00 52.31 345 GLU A N 1
ATOM 2501 C CA . GLU A 1 348 ? 48.640 -3.508 212.274 1.00 55.97 345 GLU A CA 1
ATOM 2502 C C . GLU A 1 348 ? 48.767 -4.992 212.626 1.00 51.90 345 GLU A C 1
ATOM 2503 O O . GLU A 1 348 ? 48.355 -5.411 213.702 1.00 50.46 345 GLU A O 1
ATOM 2509 N N . ALA A 1 349 ? 49.279 -5.786 211.688 1.00 47.60 346 ALA A N 1
ATOM 2510 C CA . ALA A 1 349 ? 49.416 -7.222 211.866 1.00 44.71 346 ALA A CA 1
ATOM 2511 C C . ALA A 1 349 ? 50.657 -7.580 212.663 1.00 39.96 346 ALA A C 1
ATOM 2512 O O . ALA A 1 349 ? 50.694 -8.619 213.289 1.00 40.02 346 ALA A O 1
ATOM 2514 N N . GLY A 1 350 ? 51.692 -6.763 212.540 1.00 38.97 347 GLY A N 1
ATOM 2515 C CA . GLY A 1 350 ? 52.985 -6.977 213.195 1.00 41.81 347 GLY A CA 1
ATOM 2516 C C . GLY A 1 350 ? 54.123 -7.510 212.324 1.00 43.42 347 GLY A C 1
ATOM 2517 O O . GLY A 1 350 ? 55.227 -7.741 212.839 1.00 44.94 347 GLY A O 1
ATOM 2518 N N . VAL A 1 351 ? 53.897 -7.683 211.015 1.00 42.26 348 VAL A N 1
ATOM 2519 C CA . VAL A 1 351 ? 54.974 -8.151 210.093 1.00 42.99 348 VAL A CA 1
ATOM 2520 C C . VAL A 1 351 ? 56.019 -7.057 209.834 1.00 44.08 348 VAL A C 1
ATOM 2521 O O . VAL A 1 351 ? 57.234 -7.319 209.708 1.00 44.39 348 VAL A O 1
ATOM 2525 N N . LEU A 1 352 ? 55.527 -5.830 209.707 1.00 44.27 349 LEU A N 1
ATOM 2526 C CA . LEU A 1 352 ? 56.379 -4.665 209.546 1.00 48.30 349 LEU A CA 1
ATOM 2527 C C . LEU A 1 352 ? 56.165 -3.864 210.815 1.00 43.10 349 LEU A C 1
ATOM 2528 O O . LEU A 1 352 ? 55.015 -3.606 211.224 1.00 37.24 349 LEU A O 1
ATOM 2533 N N . GLU A 1 353 ? 57.273 -3.472 211.422 1.00 43.91 350 GLU A N 1
ATOM 2534 C CA . GLU A 1 353 ? 57.239 -2.752 212.700 1.00 41.50 350 GLU A CA 1
ATOM 2535 C C . GLU A 1 353 ? 57.533 -1.304 212.455 1.00 41.29 350 GLU A C 1
ATOM 2536 O O . GLU A 1 353 ? 58.491 -0.975 211.775 1.00 40.77 350 GLU A O 1
ATOM 2542 N N . ALA A 1 354 ? 56.698 -0.462 213.043 1.00 44.82 351 ALA A N 1
ATOM 2543 C CA . ALA A 1 354 ? 56.878 0.962 213.114 1.00 42.32 351 ALA A CA 1
ATOM 2544 C C . ALA A 1 354 ? 57.635 1.293 214.398 1.00 49.20 351 ALA A C 1
ATOM 2545 O O . ALA A 1 354 ? 57.215 0.876 215.480 1.00 49.81 351 ALA A O 1
ATOM 2547 N N . HIS A 1 355 ? 58.740 2.031 214.286 1.00 50.16 352 HIS A N 1
ATOM 2548 C CA . HIS A 1 355 ? 59.429 2.597 215.442 1.00 51.96 352 HIS A CA 1
ATOM 2549 C C . HIS A 1 355 ? 59.673 4.110 215.237 1.00 51.08 352 HIS A C 1
ATOM 2550 O O . HIS A 1 355 ? 59.881 4.539 214.108 1.00 43.40 352 HIS A O 1
ATOM 2557 N N . PRO A 1 356 ? 59.732 4.902 216.336 1.00 53.24 353 PRO A N 1
ATOM 2558 C CA . PRO A 1 356 ? 60.067 6.332 216.238 1.00 53.22 353 PRO A CA 1
ATOM 2559 C C . PRO A 1 356 ? 61.477 6.605 215.689 1.00 59.16 353 PRO A C 1
ATOM 2560 O O . PRO A 1 356 ? 62.301 5.695 215.581 1.00 52.11 353 PRO A O 1
ATOM 2564 N N . LEU A 1 357 ? 61.737 7.866 215.346 1.00 72.12 354 LEU A N 1
ATOM 2565 C CA . LEU A 1 357 ? 62.975 8.268 214.644 1.00 74.54 354 LEU A CA 1
ATOM 2566 C C . LEU A 1 357 ? 64.205 8.413 215.539 1.00 86.70 354 LEU A C 1
ATOM 2567 O O . LEU A 1 357 ? 65.311 8.557 215.017 1.00 94.90 354 LEU A O 1
ATOM 2572 N N . THR A 1 358 ? 64.026 8.378 216.864 1.00 97.75 355 THR A N 1
ATOM 2573 C CA . THR A 1 358 ? 65.048 8.838 217.820 1.00 98.45 355 THR A CA 1
ATOM 2574 C C . THR A 1 358 ? 65.240 7.901 219.024 1.00 105.81 355 THR A C 1
ATOM 2575 O O . THR A 1 358 ? 64.386 7.057 219.315 1.00 96.86 355 THR A O 1
ATOM 2579 N N . ARG A 1 359 ? 66.354 8.105 219.735 1.00 111.13 356 ARG A N 1
ATOM 2580 C CA . ARG A 1 359 ? 66.783 7.258 220.868 1.00 107.64 356 ARG A CA 1
ATOM 2581 C C . ARG A 1 359 ? 65.634 6.805 221.815 1.00 112.17 356 ARG A C 1
ATOM 2582 O O . ARG A 1 359 ? 65.043 5.744 221.574 1.00 109.54 356 ARG A O 1
ATOM 2590 N N . ALA A 1 360 ? 65.303 7.598 222.845 1.00 117.54 357 ALA A N 1
ATOM 2591 C CA . ALA A 1 360 ? 64.401 7.168 223.956 1.00 110.91 357 ALA A CA 1
ATOM 2592 C C . ALA A 1 360 ? 63.169 8.084 224.119 1.00 101.57 357 ALA A C 1
ATOM 2593 O O . ALA A 1 360 ? 63.219 9.075 224.846 1.00 101.57 357 ALA A O 1
ATOM 2595 N N . GLY A 1 361 ? 62.126 7.767 223.374 1.00 90.44 358 GLY A N 1
ATOM 2596 C CA . GLY A 1 361 ? 60.944 8.579 223.277 1.00 86.84 358 GLY A CA 1
ATOM 2597 C C . GLY A 1 361 ? 60.764 8.961 221.805 1.00 88.23 358 GLY A C 1
ATOM 2598 O O . GLY A 1 361 ? 61.428 8.411 220.926 1.00 79.30 358 GLY A O 1
ATOM 2599 N N . LEU A 1 362 ? 59.866 9.910 221.549 1.00 86.02 359 LEU A N 1
ATOM 2600 C CA . LEU A 1 362 ? 59.525 10.379 220.209 1.00 83.40 359 LEU A CA 1
ATOM 2601 C C . LEU A 1 362 ? 60.027 11.770 219.875 1.00 90.12 359 LEU A C 1
ATOM 2602 O O . LEU A 1 362 ? 59.892 12.686 220.657 1.00 62.36 359 LEU A O 1
ATOM 2607 N N . PRO A 1 363 ? 60.536 11.894 218.638 1.00 113.62 360 PRO A N 1
ATOM 2608 C CA . PRO A 1 363 ? 61.245 12.897 217.837 1.00 115.86 360 PRO A CA 1
ATOM 2609 C C . PRO A 1 363 ? 61.378 14.226 218.564 1.00 102.61 360 PRO A C 1
ATOM 2610 O O . PRO A 1 363 ? 62.465 14.768 218.758 1.00 86.33 360 PRO A O 1
ATOM 2614 N N . GLU A 1 364 ? 60.222 14.729 218.920 1.00 91.03 361 GLU A N 1
ATOM 2615 C CA . GLU A 1 364 ? 60.032 15.930 219.695 1.00 93.81 361 GLU A CA 1
ATOM 2616 C C . GLU A 1 364 ? 58.584 16.381 219.625 1.00 86.90 361 GLU A C 1
ATOM 2617 O O . GLU A 1 364 ? 58.288 17.528 219.873 1.00 91.98 361 GLU A O 1
ATOM 2623 N N . THR A 1 365 ? 57.673 15.478 219.324 1.00 78.40 362 THR A N 1
ATOM 2624 C CA . THR A 1 365 ? 56.267 15.851 219.179 1.00 77.16 362 THR A CA 1
ATOM 2625 C C . THR A 1 365 ? 55.862 16.541 220.473 1.00 78.18 362 THR A C 1
ATOM 2626 O O . THR A 1 365 ? 56.448 16.265 221.523 1.00 76.33 362 THR A O 1
ATOM 2630 N N . GLY A 1 366 ? 54.908 17.467 220.388 1.00 79.06 363 GLY A N 1
ATOM 2631 C CA . GLY A 1 366 ? 54.514 18.303 221.529 1.00 78.42 363 GLY A CA 1
ATOM 2632 C C . GLY A 1 366 ? 54.467 17.599 222.883 1.00 76.97 363 GLY A C 1
ATOM 2633 O O . GLY A 1 366 ? 55.349 17.808 223.741 1.00 66.94 363 GLY A O 1
ATOM 2634 N N . GLU A 1 367 ? 53.441 16.761 223.053 1.00 69.79 364 GLU A N 1
ATOM 2635 C CA . GLU A 1 367 ? 53.191 16.034 224.302 1.00 68.51 364 GLU A CA 1
ATOM 2636 C C . GLU A 1 367 ? 54.402 15.232 224.824 1.00 65.35 364 GLU A C 1
ATOM 2637 O O . GLU A 1 367 ? 54.582 15.126 226.038 1.00 61.08 364 GLU A O 1
ATOM 2643 N N . TRP A 1 368 ? 55.235 14.726 223.908 1.00 64.14 365 TRP A N 1
ATOM 2644 C CA . TRP A 1 368 ? 56.403 13.895 224.246 1.00 65.49 365 TRP A CA 1
ATOM 2645 C C . TRP A 1 368 ? 57.626 14.693 224.718 1.00 66.54 365 TRP A C 1
ATOM 2646 O O . TRP A 1 368 ? 58.407 14.194 225.538 1.00 64.36 365 TRP A O 1
ATOM 2657 N N . ALA A 1 369 ? 57.797 15.915 224.216 1.00 61.42 366 ALA A N 1
ATOM 2658 C CA . ALA A 1 369 ? 58.898 16.766 224.670 1.00 63.10 366 ALA A CA 1
ATOM 2659 C C . ALA A 1 369 ? 58.607 17.406 226.023 1.00 65.79 366 ALA A C 1
ATOM 2660 O O . ALA A 1 369 ? 59.546 17.732 226.742 1.00 64.85 366 ALA A O 1
ATOM 2662 N N . GLU A 1 370 ? 57.319 17.585 226.363 1.00 65.39 367 GLU A N 1
ATOM 2663 C CA . GLU A 1 370 ? 56.899 18.005 227.720 1.00 63.72 367 GLU A CA 1
ATOM 2664 C C . GLU A 1 370 ? 57.164 16.883 228.718 1.00 61.44 367 GLU A C 1
ATOM 2665 O O . GLU A 1 370 ? 57.826 17.108 229.722 1.00 56.67 367 GLU A O 1
ATOM 2671 N N . ILE A 1 371 ? 56.647 15.682 228.433 1.00 60.50 368 ILE A N 1
ATOM 2672 C CA . ILE A 1 371 ? 56.947 14.493 229.239 1.00 59.61 368 ILE A CA 1
ATOM 2673 C C . ILE A 1 371 ? 58.434 14.366 229.456 1.00 61.14 368 ILE A C 1
ATOM 2674 O O . ILE A 1 371 ? 58.876 14.289 230.608 1.00 58.75 368 ILE A O 1
ATOM 2679 N N . ARG A 1 372 ? 59.182 14.310 228.342 1.00 59.70 369 ARG A N 1
ATOM 2680 C CA . ARG A 1 372 ? 60.631 14.057 228.377 1.00 59.28 369 ARG A CA 1
ATOM 2681 C C . ARG A 1 372 ? 61.416 15.116 229.177 1.00 63.25 369 ARG A C 1
ATOM 2682 O O . ARG A 1 372 ? 62.416 14.792 229.862 1.00 58.03 369 ARG A O 1
ATOM 2690 N N . ALA A 1 373 ? 60.937 16.363 229.121 1.00 63.51 370 ALA A N 1
ATOM 2691 C CA . ALA A 1 373 ? 61.565 17.472 229.841 1.00 59.11 370 ALA A CA 1
ATOM 2692 C C . ALA A 1 373 ? 61.222 17.425 231.338 1.00 54.32 370 ALA A C 1
ATOM 2693 O O . ALA A 1 373 ? 62.130 17.491 232.173 1.00 52.82 370 ALA A O 1
ATOM 2695 N N . ALA A 1 374 ? 59.928 17.305 231.653 1.00 48.18 371 ALA A N 1
ATOM 2696 C CA . ALA A 1 374 ? 59.439 17.073 233.023 1.00 48.47 371 ALA A CA 1
ATOM 2697 C C . ALA A 1 374 ? 60.070 15.829 233.691 1.00 50.22 371 ALA A C 1
ATOM 2698 O O . ALA A 1 374 ? 60.370 15.870 234.903 1.00 47.35 371 ALA A O 1
ATOM 2700 N N . LEU A 1 375 ? 60.281 14.756 232.918 1.00 45.39 372 LEU A N 1
ATOM 2701 C CA . LEU A 1 375 ? 61.065 13.593 233.408 1.00 53.69 372 LEU A CA 1
ATOM 2702 C C . LEU A 1 375 ? 62.511 13.967 233.739 1.00 53.21 372 LEU A C 1
ATOM 2703 O O . LEU A 1 375 ? 63.070 13.544 234.776 1.00 49.32 372 LEU A O 1
ATOM 2708 N N . ARG A 1 376 ? 63.112 14.729 232.832 1.00 59.99 373 ARG A N 1
ATOM 2709 C CA . ARG A 1 376 ? 64.500 15.187 232.977 1.00 63.67 373 ARG A CA 1
ATOM 2710 C C . ARG A 1 376 ? 64.701 16.342 234.019 1.00 59.77 373 ARG A C 1
ATOM 2711 O O . ARG A 1 376 ? 65.814 16.514 234.499 1.00 60.21 373 ARG A O 1
ATOM 2719 N N . HIS A 1 377 ? 63.643 17.099 234.359 1.00 57.58 374 HIS A N 1
ATOM 2720 C CA . HIS A 1 377 ? 63.702 18.274 235.279 1.00 58.72 374 HIS A CA 1
ATOM 2721 C C . HIS A 1 377 ? 64.624 18.059 236.463 1.00 56.66 374 HIS A C 1
ATOM 2722 O O . HIS A 1 377 ? 64.336 17.200 237.296 1.00 57.43 374 HIS A O 1
ATOM 2729 N N . ASP A 1 378 ? 65.741 18.792 236.528 1.00 59.12 375 ASP A N 1
ATOM 2730 C CA . ASP A 1 378 ? 66.637 18.699 237.701 1.00 64.45 375 ASP A CA 1
ATOM 2731 C C . ASP A 1 378 ? 65.899 19.331 238.884 1.00 65.23 375 ASP A C 1
ATOM 2732 O O . ASP A 1 378 ? 65.556 20.508 238.844 1.00 71.42 375 ASP A O 1
ATOM 2737 N N . PRO A 1 379 ? 65.635 18.531 239.939 1.00 74.34 376 PRO A N 1
ATOM 2738 C CA . PRO A 1 379 ? 64.757 18.967 241.037 1.00 73.07 376 PRO A CA 1
ATOM 2739 C C . PRO A 1 379 ? 65.360 19.952 242.071 1.00 74.98 376 PRO A C 1
ATOM 2740 O O . PRO A 1 379 ? 64.591 20.477 242.872 1.00 71.76 376 PRO A O 1
ATOM 2744 N N . HIS A 1 380 ? 66.681 20.212 242.029 1.00 69.08 377 HIS A N 1
ATOM 2745 C CA . HIS A 1 380 ? 67.456 20.871 243.131 1.00 70.48 377 HIS A CA 1
ATOM 2746 C C . HIS A 1 380 ? 66.678 21.891 243.985 1.00 66.40 377 HIS A C 1
ATOM 2747 O O . HIS A 1 380 ? 65.922 22.711 243.452 1.00 76.28 377 HIS A O 1
ATOM 2754 N N . GLY A 1 381 ? 66.863 21.828 245.303 1.00 64.10 378 GLY A N 1
ATOM 2755 C CA . GLY A 1 381 ? 66.273 22.809 246.228 1.00 59.36 378 GLY A CA 1
ATOM 2756 C C . GLY A 1 381 ? 64.787 22.625 246.452 1.00 57.62 378 GLY A C 1
ATOM 2757 O O . GLY A 1 381 ? 64.102 23.520 246.950 1.00 56.83 378 GLY A O 1
ATOM 2758 N N . GLU A 1 382 ? 64.283 21.455 246.089 1.00 54.38 379 GLU A N 1
ATOM 2759 C CA . GLU A 1 382 ? 62.846 21.215 246.072 1.00 54.11 379 GLU A CA 1
ATOM 2760 C C . GLU A 1 382 ? 62.517 20.501 247.358 1.00 48.93 379 GLU A C 1
ATOM 2761 O O . GLU A 1 382 ? 63.117 19.498 247.660 1.00 44.30 379 GLU A O 1
ATOM 2767 N N . ASP A 1 383 ? 61.570 21.037 248.111 1.00 47.73 380 ASP A N 1
ATOM 2768 C CA . ASP A 1 383 ? 61.182 20.430 249.352 1.00 48.91 380 ASP A CA 1
ATOM 2769 C C . ASP A 1 383 ? 60.232 19.274 249.012 1.00 49.05 380 ASP A C 1
ATOM 2770 O O . ASP A 1 383 ? 59.859 19.126 247.858 1.00 48.97 380 ASP A O 1
ATOM 2775 N N . PRO A 1 384 ? 59.890 18.423 249.990 1.00 48.27 381 PRO A N 1
ATOM 2776 C CA . PRO A 1 384 ? 59.073 17.257 249.607 1.00 48.46 381 PRO A CA 1
ATOM 2777 C C . PRO A 1 384 ? 57.638 17.538 249.145 1.00 42.24 381 PRO A C 1
ATOM 2778 O O . PRO A 1 384 ? 57.080 16.759 248.315 1.00 34.51 381 PRO A O 1
ATOM 2782 N N . GLU A 1 385 ? 57.033 18.600 249.667 1.00 42.25 382 GLU A N 1
ATOM 2783 C CA . GLU A 1 385 ? 55.675 18.974 249.234 1.00 46.54 382 GLU A CA 1
ATOM 2784 C C . GLU A 1 385 ? 55.674 19.400 247.763 1.00 43.15 382 GLU A C 1
ATOM 2785 O O . GLU A 1 385 ? 54.788 18.969 247.010 1.00 38.22 382 GLU A O 1
ATOM 2791 N N . ALA A 1 386 ? 56.682 20.189 247.367 1.00 41.15 383 ALA A N 1
ATOM 2792 C CA . ALA A 1 386 ? 56.839 20.631 245.954 1.00 44.06 383 ALA A CA 1
ATOM 2793 C C . ALA A 1 386 ? 57.114 19.437 245.059 1.00 44.62 383 ALA A C 1
ATOM 2794 O O . ALA A 1 386 ? 56.681 19.424 243.932 1.00 49.64 383 ALA A O 1
ATOM 2796 N N . TYR A 1 387 ? 57.775 18.423 245.589 1.00 45.99 384 TYR A N 1
ATOM 2797 C CA . TYR A 1 387 ? 58.098 17.201 244.865 1.00 42.49 384 TYR A CA 1
ATOM 2798 C C . TYR A 1 387 ? 56.826 16.442 244.630 1.00 39.56 384 TYR A C 1
ATOM 2799 O O . TYR A 1 387 ? 56.589 15.988 243.552 1.00 42.10 384 TYR A O 1
ATOM 2808 N N . ARG A 1 388 ? 56.010 16.328 245.655 1.00 35.45 385 ARG A N 1
ATOM 2809 C CA . ARG A 1 388 ? 54.757 15.631 245.534 1.00 34.73 385 ARG A CA 1
ATOM 2810 C C . ARG A 1 388 ? 53.863 16.298 244.487 1.00 36.72 385 ARG A C 1
ATOM 2811 O O . ARG A 1 388 ? 53.288 15.630 243.683 1.00 36.23 385 ARG A O 1
ATOM 2819 N N . VAL A 1 389 ? 53.794 17.614 244.523 1.00 34.82 386 VAL A N 1
ATOM 2820 C CA . VAL A 1 389 ? 52.994 18.371 243.604 1.00 38.42 386 VAL A CA 1
ATOM 2821 C C . VAL A 1 389 ? 53.442 18.124 242.201 1.00 41.10 386 VAL A C 1
ATOM 2822 O O . VAL A 1 389 ? 52.658 17.849 241.330 1.00 41.51 386 VAL A O 1
ATOM 2826 N N . ARG A 1 390 ? 54.742 18.219 242.013 1.00 43.57 387 ARG A N 1
ATOM 2827 C CA . ARG A 1 390 ? 55.342 18.010 240.732 1.00 45.01 387 ARG A CA 1
ATOM 2828 C C . ARG A 1 390 ? 55.077 16.631 240.195 1.00 45.87 387 ARG A C 1
ATOM 2829 O O . ARG A 1 390 ? 54.820 16.495 239.047 1.00 52.84 387 ARG A O 1
ATOM 2837 N N . LEU A 1 391 ? 55.127 15.612 241.025 1.00 42.55 388 LEU A N 1
ATOM 2838 C CA . LEU A 1 391 ? 54.903 14.280 240.548 1.00 43.42 388 LEU A CA 1
ATOM 2839 C C . LEU A 1 391 ? 53.466 14.026 240.185 1.00 41.83 388 LEU A C 1
ATOM 2840 O O . LEU A 1 391 ? 53.176 13.287 239.281 1.00 38.55 388 LEU A O 1
ATOM 2845 N N . ALA A 1 392 ? 52.577 14.658 240.911 1.00 39.21 389 ALA A N 1
ATOM 2846 C CA . ALA A 1 392 ? 51.136 14.472 240.696 1.00 46.41 389 ALA A CA 1
ATOM 2847 C C . ALA A 1 392 ? 50.714 15.103 239.348 1.00 48.61 389 ALA A C 1
ATOM 2848 O O . ALA A 1 392 ? 49.906 14.521 238.579 1.00 49.53 389 ALA A O 1
ATOM 2850 N N . ARG A 1 393 ? 51.316 16.258 239.069 1.00 47.42 390 ARG A N 1
ATOM 2851 C CA . ARG A 1 393 ? 51.191 16.934 237.788 1.00 51.12 390 ARG A CA 1
ATOM 2852 C C . ARG A 1 393 ? 51.735 16.107 236.630 1.00 50.71 390 ARG A C 1
ATOM 2853 O O . ARG A 1 393 ? 51.091 16.021 235.591 1.00 47.89 390 ARG A O 1
ATOM 2861 N N . LEU A 1 394 ? 52.923 15.523 236.796 1.00 49.29 391 LEU A N 1
ATOM 2862 C CA . LEU A 1 394 ? 53.511 14.637 235.764 1.00 45.32 391 LEU A CA 1
ATOM 2863 C C . LEU A 1 394 ? 52.651 13.416 235.541 1.00 42.41 391 LEU A C 1
ATOM 2864 O O . LEU A 1 394 ? 52.439 13.022 234.401 1.00 46.09 391 LEU A O 1
ATOM 2869 N N . LYS A 1 395 ? 52.133 12.823 236.608 1.00 44.60 392 LYS A N 1
ATOM 2870 C CA . LYS A 1 395 ? 51.245 11.686 236.459 1.00 45.81 392 LYS A CA 1
ATOM 2871 C C . LYS A 1 395 ? 50.061 12.058 235.583 1.00 49.19 392 LYS A C 1
ATOM 2872 O O . LYS A 1 395 ? 49.681 11.265 234.705 1.00 47.22 392 LYS A O 1
ATOM 2878 N N . ARG A 1 396 ? 49.488 13.254 235.790 1.00 50.29 393 ARG A N 1
ATOM 2879 C CA . ARG A 1 396 ? 48.291 13.658 235.006 1.00 50.38 393 ARG A CA 1
ATOM 2880 C C . ARG A 1 396 ? 48.638 13.768 233.523 1.00 43.11 393 ARG A C 1
ATOM 2881 O O . ARG A 1 396 ? 47.968 13.155 232.688 1.00 42.57 393 ARG A O 1
ATOM 2889 N N . ALA A 1 397 ? 49.704 14.484 233.187 1.00 41.67 394 ALA A N 1
ATOM 2890 C CA . ALA A 1 397 ? 50.104 14.602 231.780 1.00 44.24 394 ALA A CA 1
ATOM 2891 C C . ALA A 1 397 ? 50.306 13.203 231.135 1.00 50.55 394 ALA A C 1
ATOM 2892 O O . ALA A 1 397 ? 50.002 12.985 229.945 1.00 52.65 394 ALA A O 1
ATOM 2894 N N . MET A 1 398 ? 50.772 12.246 231.943 1.00 53.19 395 MET A N 1
ATOM 2895 C CA . MET A 1 398 ? 50.948 10.878 231.477 1.00 51.48 395 MET A CA 1
ATOM 2896 C C . MET A 1 398 ? 49.616 10.213 231.154 1.00 49.00 395 MET A C 1
ATOM 2897 O O . MET A 1 398 ? 49.504 9.580 230.137 1.00 47.08 395 MET A O 1
ATOM 2902 N N . THR A 1 399 ? 48.621 10.344 232.027 1.00 56.97 396 THR A N 1
ATOM 2903 C CA . THR A 1 399 ? 47.329 9.676 231.833 1.00 57.25 396 THR A CA 1
ATOM 2904 C C . THR A 1 399 ? 46.458 10.406 230.798 1.00 62.42 396 THR A C 1
ATOM 2905 O O . THR A 1 399 ? 45.679 9.755 230.115 1.00 70.70 396 THR A O 1
ATOM 2909 N N . MET A 1 400 ? 46.606 11.729 230.670 1.00 65.98 397 MET A N 1
ATOM 2910 C CA . MET A 1 400 ? 45.998 12.506 229.576 1.00 68.64 397 MET A CA 1
ATOM 2911 C C . MET A 1 400 ? 46.864 12.335 228.324 1.00 75.76 397 MET A C 1
ATOM 2912 O O . MET A 1 400 ? 47.223 13.308 227.657 1.00 84.48 397 MET A O 1
ATOM 2917 N N . MET A 1 401 ? 47.164 11.084 228.000 1.00 71.87 398 MET A N 1
ATOM 2918 C CA . MET A 1 401 ? 48.029 10.719 226.883 1.00 73.85 398 MET A CA 1
ATOM 2919 C C . MET A 1 401 ? 47.963 9.217 226.653 1.00 68.34 398 MET A C 1
ATOM 2920 O O . MET A 1 401 ? 47.846 8.793 225.514 1.00 68.39 398 MET A O 1
ATOM 2925 N N . TRP A 1 402 ? 48.070 8.427 227.723 1.00 62.62 399 TRP A N 1
ATOM 2926 C CA . TRP A 1 402 ? 47.788 6.985 227.671 1.00 62.64 399 TRP A CA 1
ATOM 2927 C C . TRP A 1 402 ? 47.406 6.518 229.079 1.00 63.70 399 TRP A C 1
ATOM 2928 O O . TRP A 1 402 ? 48.107 6.841 230.026 1.00 61.86 399 TRP A O 1
ATOM 2939 N N . PRO A 1 403 ? 46.285 5.772 229.230 1.00 72.22 400 PRO A N 1
ATOM 2940 C CA . PRO A 1 403 ? 45.792 5.527 230.596 1.00 70.60 400 PRO A CA 1
ATOM 2941 C C . PRO A 1 403 ? 46.718 4.654 231.440 1.00 74.25 400 PRO A C 1
ATOM 2942 O O . PRO A 1 403 ? 47.387 3.757 230.913 1.00 72.75 400 PRO A O 1
ATOM 2946 N N . GLN A 1 404 ? 46.731 4.916 232.746 1.00 71.44 401 GLN A N 1
ATOM 2947 C CA . GLN A 1 404 ? 47.454 4.083 233.687 1.00 60.54 401 GLN A CA 1
ATOM 2948 C C . GLN A 1 404 ? 47.025 2.644 233.529 1.00 66.70 401 GLN A C 1
ATOM 2949 O O . GLN A 1 404 ? 47.866 1.761 233.570 1.00 60.70 401 GLN A O 1
ATOM 2955 N N . GLY A 1 405 ? 45.717 2.417 233.352 1.00 78.31 402 GLY A N 1
ATOM 2956 C CA . GLY A 1 405 ? 45.144 1.066 233.315 1.00 77.39 402 GLY A CA 1
ATOM 2957 C C . GLY A 1 405 ? 45.405 0.379 234.648 1.00 78.76 402 GLY A C 1
ATOM 2958 O O . GLY A 1 405 ? 45.311 1.016 235.699 1.00 76.80 402 GLY A O 1
ATOM 2959 N N . ASP A 1 406 ? 45.774 -0.903 234.604 1.00 79.13 403 ASP A N 1
ATOM 2960 C CA . ASP A 1 406 ? 46.222 -1.615 235.814 1.00 86.75 403 ASP A CA 1
ATOM 2961 C C . ASP A 1 406 ? 47.712 -1.376 236.158 1.00 84.69 403 ASP A C 1
ATOM 2962 O O . ASP A 1 406 ? 48.239 -2.043 237.044 1.00 76.52 403 ASP A O 1
ATOM 2967 N N . THR A 1 407 ? 48.381 -0.429 235.481 1.00 88.15 404 THR A N 1
ATOM 2968 C CA . THR A 1 407 ? 49.789 -0.138 235.757 1.00 84.29 404 THR A CA 1
ATOM 2969 C C . THR A 1 407 ? 49.900 0.346 237.191 1.00 79.72 404 THR A C 1
ATOM 2970 O O . THR A 1 407 ? 49.421 1.427 237.529 1.00 84.36 404 THR A O 1
ATOM 2974 N N . THR A 1 408 ? 50.509 -0.474 238.038 1.00 74.85 405 THR A N 1
ATOM 2975 C CA . THR A 1 408 ? 50.841 -0.046 239.391 1.00 80.29 405 THR A CA 1
ATOM 2976 C C . THR A 1 408 ? 52.163 0.761 239.349 1.00 76.25 405 THR A C 1
ATOM 2977 O O . THR A 1 408 ? 53.175 0.274 238.825 1.00 93.77 405 THR A O 1
ATOM 2981 N N . ALA A 1 409 ? 52.127 1.992 239.871 1.00 62.77 406 ALA A N 1
ATOM 2982 C CA . ALA A 1 409 ? 53.249 2.961 239.796 1.00 53.55 406 ALA A CA 1
ATOM 2983 C C . ALA A 1 409 ? 53.567 3.461 238.371 1.00 45.20 406 ALA A C 1
ATOM 2984 O O . ALA A 1 409 ? 54.110 2.729 237.560 1.00 44.55 406 ALA A O 1
ATOM 2986 N N . LEU A 1 410 ? 53.256 4.724 238.097 1.00 41.09 407 LEU A N 1
ATOM 2987 C CA . LEU A 1 410 ? 53.615 5.387 236.835 1.00 40.01 407 LEU A CA 1
ATOM 2988 C C . LEU A 1 410 ? 55.035 5.912 236.791 1.00 36.72 407 LEU A C 1
ATOM 2989 O O . LEU A 1 410 ? 55.547 6.215 235.683 1.00 37.62 407 LEU A O 1
ATOM 2994 N N . LEU A 1 411 ? 55.649 6.064 237.970 1.00 34.52 408 LEU A N 1
ATOM 2995 C CA . LEU A 1 411 ? 56.992 6.622 238.107 1.00 36.72 408 LEU A CA 1
ATOM 2996 C C . LEU A 1 411 ? 57.820 5.820 239.118 1.00 38.23 408 LEU A C 1
ATOM 2997 O O . LEU A 1 411 ? 57.304 5.346 240.125 1.00 37.21 408 LEU A O 1
ATOM 3002 N N . HIS A 1 412 ? 59.099 5.628 238.807 1.00 41.99 409 HIS A N 1
ATOM 3003 C CA . HIS A 1 412 ? 60.062 5.064 239.743 1.00 45.34 409 HIS A CA 1
ATOM 3004 C C . HIS A 1 412 ? 61.160 6.112 239.846 1.00 45.03 409 HIS A C 1
ATOM 3005 O O . HIS A 1 412 ? 61.390 6.874 238.892 1.00 38.03 409 HIS A O 1
ATOM 3012 N N . GLU A 1 413 ? 61.859 6.109 240.972 1.00 38.86 410 GLU A N 1
ATOM 3013 C CA . GLU A 1 413 ? 63.116 6.874 241.128 1.00 40.46 410 GLU A CA 1
ATOM 3014 C C . GLU A 1 413 ? 64.185 5.937 241.638 1.00 34.73 410 GLU A C 1
ATOM 3015 O O . GLU A 1 413 ? 63.880 5.021 242.399 1.00 34.76 410 GLU A O 1
ATOM 3021 N N . THR A 1 414 ? 65.426 6.228 241.301 1.00 33.28 411 THR A N 1
ATOM 3022 C CA . THR A 1 414 ? 66.578 5.460 241.745 1.00 36.91 411 THR A CA 1
ATOM 3023 C C . THR A 1 414 ? 67.680 6.428 242.149 1.00 37.59 411 THR A C 1
ATOM 3024 O O . THR A 1 414 ? 67.927 7.397 241.454 1.00 37.55 411 THR A O 1
ATOM 3028 N N . ALA A 1 415 ? 68.351 6.140 243.261 1.00 33.22 412 ALA A N 1
ATOM 3029 C CA . ALA A 1 415 ? 69.349 7.038 243.806 1.00 32.42 412 ALA A CA 1
ATOM 3030 C C . ALA A 1 415 ? 70.686 6.422 243.569 1.00 29.22 412 ALA A C 1
ATOM 3031 O O . ALA A 1 415 ? 70.871 5.298 243.951 1.00 29.50 412 ALA A O 1
ATOM 3033 N N . VAL A 1 416 ? 71.612 7.151 242.956 1.00 33.00 413 VAL A N 1
ATOM 3034 C CA . VAL A 1 416 ? 73.013 6.673 242.711 1.00 33.97 413 VAL A CA 1
ATOM 3035 C C . VAL A 1 416 ? 74.045 7.694 243.223 1.00 34.87 413 VAL A C 1
ATOM 3036 O O . VAL A 1 416 ? 73.713 8.825 243.513 1.00 36.01 413 VAL A O 1
ATOM 3040 N N . VAL A 1 417 ? 75.296 7.286 243.375 1.00 35.63 414 VAL A N 1
ATOM 3041 C CA . VAL A 1 417 ? 76.375 8.275 243.534 1.00 36.87 414 VAL A CA 1
ATOM 3042 C C . VAL A 1 417 ? 77.425 8.087 242.414 1.00 33.88 414 VAL A C 1
ATOM 3043 O O . VAL A 1 417 ? 77.648 6.992 241.877 1.00 35.10 414 VAL A O 1
ATOM 3047 N N . THR A 1 418 ? 78.071 9.183 242.086 1.00 31.72 415 THR A N 1
ATOM 3048 C CA . THR A 1 418 ? 78.884 9.266 240.881 1.00 32.41 415 THR A CA 1
ATOM 3049 C C . THR A 1 418 ? 80.307 8.901 241.164 1.00 32.65 415 THR A C 1
ATOM 3050 O O . THR A 1 418 ? 81.009 8.500 240.251 1.00 32.64 415 THR A O 1
ATOM 3054 N N . ARG A 1 419 ? 80.737 9.023 242.419 1.00 34.54 416 ARG A N 1
ATOM 3055 C CA . ARG A 1 419 ? 82.136 8.752 242.749 1.00 36.62 416 ARG A CA 1
ATOM 3056 C C . ARG A 1 419 ? 82.155 7.457 243.515 1.00 36.16 416 ARG A C 1
ATOM 3057 O O . ARG A 1 419 ? 81.130 7.094 244.107 1.00 36.88 416 ARG A O 1
ATOM 3065 N N . PRO A 1 420 ? 83.293 6.743 243.477 1.00 36.33 417 PRO A N 1
ATOM 3066 C CA . PRO A 1 420 ? 83.382 5.547 244.263 1.00 36.76 417 PRO A CA 1
ATOM 3067 C C . PRO A 1 420 ? 83.042 5.833 245.712 1.00 39.61 417 PRO A C 1
ATOM 3068 O O . PRO A 1 420 ? 83.552 6.776 246.323 1.00 41.93 417 PRO A O 1
ATOM 3072 N N . VAL A 1 421 ? 82.156 5.025 246.235 1.00 39.39 418 VAL A N 1
ATOM 3073 C CA . VAL A 1 421 ? 81.706 5.150 247.616 1.00 42.70 418 VAL A CA 1
ATOM 3074 C C . VAL A 1 421 ? 82.666 4.560 248.609 1.00 38.83 418 VAL A C 1
ATOM 3075 O O . VAL A 1 421 ? 82.743 5.009 249.748 1.00 31.98 418 VAL A O 1
ATOM 3079 N N . ALA A 1 422 ? 83.367 3.516 248.210 1.00 37.78 419 ALA A N 1
ATOM 3080 C CA . ALA A 1 422 ? 84.207 2.823 249.181 1.00 37.77 419 ALA A CA 1
ATOM 3081 C C . ALA A 1 422 ? 85.384 2.197 248.512 1.00 36.62 419 ALA A C 1
ATOM 3082 O O . ALA A 1 422 ? 85.361 1.949 247.299 1.00 32.25 419 ALA A O 1
ATOM 3084 N N . SER A 1 423 ? 86.415 1.980 249.319 1.00 35.81 420 SER A N 1
ATOM 3085 C CA . SER A 1 423 ? 87.547 1.129 248.952 1.00 41.41 420 SER A CA 1
ATOM 3086 C C . SER A 1 423 ? 87.476 -0.155 249.764 1.00 34.88 420 SER A C 1
ATOM 3087 O O . SER A 1 423 ? 87.023 -0.131 250.928 1.00 32.24 420 SER A O 1
ATOM 3090 N N . LEU A 1 424 ? 87.919 -1.241 249.125 1.00 30.47 421 LEU A N 1
ATOM 3091 C CA . LEU A 1 424 ? 87.894 -2.569 249.656 1.00 30.80 421 LEU A CA 1
ATOM 3092 C C . LEU A 1 424 ? 89.294 -3.107 249.904 1.00 31.37 421 LEU A C 1
ATOM 3093 O O . LEU A 1 424 ? 90.191 -2.867 249.126 1.00 30.84 421 LEU A O 1
ATOM 3098 N N . ASN A 1 425 ? 89.445 -3.881 250.975 1.00 29.47 422 ASN A N 1
ATOM 3099 C CA . ASN A 1 425 ? 90.735 -4.405 251.395 1.00 33.25 422 ASN A CA 1
ATOM 3100 C C . ASN A 1 425 ? 90.919 -5.767 250.744 1.00 35.24 422 ASN A C 1
ATOM 3101 O O . ASN A 1 425 ? 90.332 -6.740 251.231 1.00 30.25 422 ASN A O 1
ATOM 3106 N N . PRO A 1 426 ? 91.749 -5.854 249.677 1.00 38.28 423 PRO A N 1
ATOM 3107 C CA . PRO A 1 426 ? 91.835 -7.136 248.965 1.00 38.14 423 PRO A CA 1
ATOM 3108 C C . PRO A 1 426 ? 92.492 -8.245 249.751 1.00 39.63 423 PRO A C 1
ATOM 3109 O O . PRO A 1 426 ? 92.283 -9.393 249.383 1.00 36.11 423 PRO A O 1
ATOM 3113 N N . THR A 1 427 ? 93.260 -7.959 250.814 1.00 41.76 424 THR A N 1
ATOM 3114 C CA . THR A 1 427 ? 93.811 -9.074 251.593 1.00 42.90 424 THR A CA 1
ATOM 3115 C C . THR A 1 427 ? 92.779 -9.573 252.614 1.00 37.09 424 THR A C 1
ATOM 3116 O O . THR A 1 427 ? 92.680 -10.739 252.839 1.00 33.26 424 THR A O 1
ATOM 3120 N N . ALA A 1 428 ? 91.947 -8.717 253.162 1.00 37.31 425 ALA A N 1
ATOM 3121 C CA . ALA A 1 428 ? 90.925 -9.166 254.145 1.00 39.35 425 ALA A CA 1
ATOM 3122 C C . ALA A 1 428 ? 89.766 -9.874 253.465 1.00 37.24 425 ALA A C 1
ATOM 3123 O O . ALA A 1 428 ? 89.233 -10.823 253.982 1.00 39.70 425 ALA A O 1
ATOM 3125 N N . TRP A 1 429 ? 89.345 -9.349 252.335 1.00 41.34 426 TRP A N 1
ATOM 3126 C CA . TRP A 1 429 ? 88.511 -10.085 251.411 1.00 44.99 426 TRP A CA 1
ATOM 3127 C C . TRP A 1 429 ? 89.564 -10.957 250.798 1.00 50.46 426 TRP A C 1
ATOM 3128 O O . TRP A 1 429 ? 90.711 -10.560 250.720 1.00 66.51 426 TRP A O 1
ATOM 3139 N N . GLY A 1 430 ? 89.248 -12.124 250.323 1.00 44.17 427 GLY A N 1
ATOM 3140 C CA . GLY A 1 430 ? 90.393 -12.971 249.876 1.00 41.02 427 GLY A CA 1
ATOM 3141 C C . GLY A 1 430 ? 89.944 -14.385 250.048 1.00 35.54 427 GLY A C 1
ATOM 3142 O O . GLY A 1 430 ? 89.470 -14.995 249.114 1.00 34.45 427 GLY A O 1
ATOM 3143 N N . ARG A 1 431 ? 89.971 -14.826 251.281 1.00 33.26 428 ARG A N 1
ATOM 3144 C CA . ARG A 1 431 ? 89.381 -16.091 251.651 1.00 37.79 428 ARG A CA 1
ATOM 3145 C C . ARG A 1 431 ? 87.841 -16.063 251.463 1.00 36.92 428 ARG A C 1
ATOM 3146 O O . ARG A 1 431 ? 87.233 -17.069 251.080 1.00 34.42 428 ARG A O 1
ATOM 3154 N N . GLY A 1 432 ? 87.215 -14.913 251.734 1.00 33.10 429 GLY A N 1
ATOM 3155 C CA . GLY A 1 432 ? 85.761 -14.825 251.660 1.00 29.62 429 GLY A CA 1
ATOM 3156 C C . GLY A 1 432 ? 85.337 -15.003 250.221 1.00 30.27 429 GLY A C 1
ATOM 3157 O O . GLY A 1 432 ? 84.392 -15.714 249.970 1.00 27.04 429 GLY A O 1
ATOM 3158 N N . LEU A 1 433 ? 86.076 -14.388 249.285 1.00 31.67 430 LEU A N 1
ATOM 3159 C CA . LEU A 1 433 ? 85.734 -14.419 247.871 1.00 35.70 430 LEU A CA 1
ATOM 3160 C C . LEU A 1 433 ? 85.996 -15.786 247.286 1.00 38.40 430 LEU A C 1
ATOM 3161 O O . LEU A 1 433 ? 85.259 -16.244 246.432 1.00 32.07 430 LEU A O 1
ATOM 3166 N N . SER A 1 434 ? 87.090 -16.388 247.737 1.00 38.88 431 SER A N 1
ATOM 3167 C CA . SER A 1 434 ? 87.393 -17.761 247.432 1.00 41.54 431 SER A CA 1
ATOM 3168 C C . SER A 1 434 ? 86.243 -18.711 247.881 1.00 34.19 431 SER A C 1
ATOM 3169 O O . SER A 1 434 ? 85.758 -19.532 247.092 1.00 31.68 431 SER A O 1
ATOM 3172 N N . ASP A 1 435 ? 85.814 -18.578 249.125 1.00 31.20 432 ASP A N 1
ATOM 3173 C CA . ASP A 1 435 ? 84.728 -19.402 249.637 1.00 31.18 432 ASP A CA 1
ATOM 3174 C C . ASP A 1 435 ? 83.410 -19.151 248.833 1.00 31.07 432 ASP A C 1
ATOM 3175 O O . ASP A 1 435 ? 82.648 -20.052 248.515 1.00 30.85 432 ASP A O 1
ATOM 3180 N N . LEU A 1 436 ? 83.205 -17.911 248.463 1.00 31.32 433 LEU A N 1
ATOM 3181 C CA . LEU A 1 436 ? 82.025 -17.479 247.732 1.00 32.35 433 LEU A CA 1
ATOM 3182 C C . LEU A 1 436 ? 81.952 -18.118 246.337 1.00 31.70 433 LEU A C 1
ATOM 3183 O O . LEU A 1 436 ? 80.856 -18.573 245.887 1.00 31.44 433 LEU A O 1
ATOM 3188 N N . ASP A 1 437 ? 83.104 -18.216 245.678 1.00 31.77 434 ASP A N 1
ATOM 3189 C CA . ASP A 1 437 ? 83.184 -18.844 244.344 1.00 34.25 434 ASP A CA 1
ATOM 3190 C C . ASP A 1 437 ? 82.817 -20.319 244.375 1.00 33.45 434 ASP A C 1
ATOM 3191 O O . ASP A 1 437 ? 82.081 -20.796 243.534 1.00 39.02 434 ASP A O 1
ATOM 3196 N N . VAL A 1 438 ? 83.325 -21.017 245.385 1.00 31.06 435 VAL A N 1
ATOM 3197 C CA . VAL A 1 438 ? 83.021 -22.415 245.631 1.00 29.66 435 VAL A CA 1
ATOM 3198 C C . VAL A 1 438 ? 81.501 -22.495 245.869 1.00 31.95 435 VAL A C 1
ATOM 3199 O O . VAL A 1 438 ? 80.809 -23.291 245.235 1.00 26.40 435 VAL A O 1
ATOM 3203 N N . VAL A 1 439 ? 80.973 -21.607 246.700 1.00 30.95 436 VAL A N 1
ATOM 3204 C CA . VAL A 1 439 ? 79.526 -21.620 246.985 1.00 30.92 436 VAL A CA 1
ATOM 3205 C C . VAL A 1 439 ? 78.692 -21.367 245.730 1.00 30.72 436 VAL A C 1
ATOM 3206 O O . VAL A 1 439 ? 77.731 -22.058 245.473 1.00 32.59 436 VAL A O 1
ATOM 3210 N N . ARG A 1 440 ? 79.089 -20.359 244.974 1.00 34.42 437 ARG A N 1
ATOM 3211 C CA . ARG A 1 440 ? 78.453 -19.963 243.749 1.00 33.83 437 ARG A CA 1
ATOM 3212 C C . ARG A 1 440 ? 78.353 -21.145 242.765 1.00 35.72 437 ARG A C 1
ATOM 3213 O O . ARG A 1 440 ? 77.322 -21.321 242.108 1.00 36.22 437 ARG A O 1
ATOM 3221 N N . ARG A 1 441 ? 79.395 -21.963 242.686 1.00 34.80 438 ARG A N 1
ATOM 3222 C CA . ARG A 1 441 ? 79.393 -23.120 241.794 1.00 35.80 438 ARG A CA 1
ATOM 3223 C C . ARG A 1 441 ? 78.496 -24.212 242.340 1.00 35.51 438 ARG A C 1
ATOM 3224 O O . ARG A 1 441 ? 77.670 -24.791 241.579 1.00 30.03 438 ARG A O 1
ATOM 3232 N N . TRP A 1 442 ? 78.595 -24.463 243.650 1.00 30.54 439 TRP A N 1
ATOM 3233 C CA . TRP A 1 442 ? 77.859 -25.546 244.249 1.00 29.30 439 TRP A CA 1
ATOM 3234 C C . TRP A 1 442 ? 76.319 -25.321 244.233 1.00 32.67 439 TRP A C 1
ATOM 3235 O O . TRP A 1 442 ? 75.512 -26.268 244.022 1.00 30.70 439 TRP A O 1
ATOM 3246 N N . LEU A 1 443 ? 75.907 -24.076 244.436 1.00 31.45 440 LEU A N 1
ATOM 3247 C CA . LEU A 1 443 ? 74.484 -23.740 244.338 1.00 31.82 440 LEU A CA 1
ATOM 3248 C C . LEU A 1 443 ? 73.862 -24.048 242.959 1.00 30.72 440 LEU A C 1
ATOM 3249 O O . LEU A 1 443 ? 72.627 -24.133 242.844 1.00 35.32 440 LEU A O 1
ATOM 3254 N N . SER A 1 444 ? 74.674 -24.311 241.948 1.00 30.17 441 SER A N 1
ATOM 3255 C CA . SER A 1 444 ? 74.132 -24.711 240.628 1.00 32.26 441 SER A CA 1
ATOM 3256 C C . SER A 1 444 ? 73.218 -25.898 240.663 1.00 32.09 441 SER A C 1
ATOM 3257 O O . SER A 1 444 ? 72.245 -25.912 239.942 1.00 30.64 441 SER A O 1
ATOM 3260 N N . VAL A 1 445 ? 73.482 -26.868 241.545 1.00 30.03 442 VAL A N 1
ATOM 3261 C CA . VAL A 1 445 ? 72.669 -28.069 241.589 1.00 28.81 442 VAL A CA 1
ATOM 3262 C C . VAL A 1 445 ? 71.191 -27.771 241.954 1.00 31.22 442 VAL A C 1
ATOM 3263 O O . VAL A 1 445 ? 70.273 -28.541 241.576 1.00 31.10 442 VAL A O 1
ATOM 3267 N N . PHE A 1 446 ? 70.981 -26.680 242.698 1.00 29.68 443 PHE A N 1
ATOM 3268 C CA . PHE A 1 446 ? 69.663 -26.252 243.147 1.00 30.80 443 PHE A CA 1
ATOM 3269 C C . PHE A 1 446 ? 68.896 -25.363 242.171 1.00 28.59 443 PHE A C 1
ATOM 3270 O O . PHE A 1 446 ? 67.779 -25.025 242.432 1.00 34.19 443 PHE A O 1
ATOM 3278 N N . ASP A 1 447 ? 69.498 -24.995 241.060 1.00 30.07 444 ASP A N 1
ATOM 3279 C CA . ASP A 1 447 ? 68.923 -24.051 240.089 1.00 32.02 444 ASP A CA 1
ATOM 3280 C C . ASP A 1 447 ? 67.541 -24.541 239.645 1.00 32.33 444 ASP A C 1
ATOM 3281 O O . ASP A 1 447 ? 67.417 -25.674 239.134 1.00 31.74 444 ASP A O 1
ATOM 3286 N N . GLY A 1 448 ? 66.518 -23.714 239.851 1.00 33.12 445 GLY A N 1
ATOM 3287 C CA . GLY A 1 448 ? 65.145 -24.025 239.402 1.00 38.37 445 GLY A CA 1
ATOM 3288 C C . GLY A 1 448 ? 64.935 -24.139 237.878 1.00 39.91 445 GLY A C 1
ATOM 3289 O O . GLY A 1 448 ? 63.889 -24.581 237.443 1.00 44.23 445 GLY A O 1
ATOM 3290 N N . LYS A 1 449 ? 65.923 -23.724 237.080 1.00 42.60 446 LYS A N 1
ATOM 3291 C CA . LYS A 1 449 ? 65.955 -23.930 235.614 1.00 43.63 446 LYS A CA 1
ATOM 3292 C C . LYS A 1 449 ? 66.548 -25.272 235.147 1.00 42.61 446 LYS A C 1
ATOM 3293 O O . LYS A 1 449 ? 66.394 -25.651 234.004 1.00 41.59 446 LYS A O 1
ATOM 3299 N N . LEU A 1 450 ? 67.251 -25.989 236.001 1.00 41.95 447 LEU A N 1
ATOM 3300 C CA . LEU A 1 450 ? 67.781 -27.268 235.586 1.00 41.87 447 LEU A CA 1
ATOM 3301 C C . LEU A 1 450 ? 66.679 -28.272 235.181 1.00 40.93 447 LEU A C 1
ATOM 3302 O O . LEU A 1 450 ? 66.801 -28.897 234.134 1.00 37.82 447 LEU A O 1
ATOM 3307 N N . PRO A 1 451 ? 65.598 -28.428 235.986 1.00 38.62 448 PRO A N 1
ATOM 3308 C CA . PRO A 1 451 ? 64.568 -29.340 235.488 1.00 36.04 448 PRO A CA 1
ATOM 3309 C C . PRO A 1 451 ? 64.012 -28.937 234.123 1.00 38.61 448 PRO A C 1
ATOM 3310 O O . PRO A 1 451 ? 63.757 -29.816 233.285 1.00 37.71 448 PRO A O 1
ATOM 3314 N N . ILE A 1 452 ? 63.810 -27.635 233.937 1.00 37.47 449 ILE A N 1
ATOM 3315 C CA . ILE A 1 452 ? 63.356 -27.071 232.680 1.00 36.30 449 ILE A CA 1
ATOM 3316 C C . ILE A 1 452 ? 64.243 -27.501 231.532 1.00 35.87 449 ILE A C 1
ATOM 3317 O O . ILE A 1 452 ? 63.734 -28.024 230.519 1.00 32.75 449 ILE A O 1
ATOM 3322 N N . ARG A 1 453 ? 65.550 -27.335 231.715 1.00 31.95 450 ARG A N 1
ATOM 3323 C CA . ARG A 1 453 ? 66.511 -27.705 230.710 1.00 32.04 450 ARG A CA 1
ATOM 3324 C C . ARG A 1 453 ? 66.405 -29.170 230.375 1.00 35.14 450 ARG A C 1
ATOM 3325 O O . ARG A 1 453 ? 66.352 -29.539 229.202 1.00 29.91 450 ARG A O 1
ATOM 3333 N N . ILE A 1 454 ? 66.349 -30.004 231.418 1.00 34.34 451 ILE A N 1
ATOM 3334 C CA . ILE A 1 454 ? 66.245 -31.440 231.245 1.00 32.50 451 ILE A CA 1
ATOM 3335 C C . ILE A 1 454 ? 64.959 -31.855 230.503 1.00 35.73 451 ILE A C 1
ATOM 3336 O O . ILE A 1 454 ? 64.979 -32.744 229.666 1.00 33.68 451 ILE A O 1
ATOM 3341 N N . VAL A 1 455 ? 63.850 -31.235 230.854 1.00 35.61 452 VAL A N 1
ATOM 3342 C CA . VAL A 1 455 ? 62.593 -31.583 230.251 1.00 38.88 452 VAL A CA 1
ATOM 3343 C C . VAL A 1 455 ? 62.567 -31.111 228.777 1.00 39.95 452 VAL A C 1
ATOM 3344 O O . VAL A 1 455 ? 62.132 -31.876 227.897 1.00 45.42 452 VAL A O 1
ATOM 3348 N N . VAL A 1 456 ? 63.082 -29.904 228.531 1.00 35.36 453 VAL A N 1
ATOM 3349 C CA . VAL A 1 456 ? 63.148 -29.321 227.189 1.00 36.41 453 VAL A CA 1
ATOM 3350 C C . VAL A 1 456 ? 64.044 -30.157 226.269 1.00 36.38 453 VAL A C 1
ATOM 3351 O O . VAL A 1 456 ? 63.696 -30.398 225.120 1.00 35.06 453 VAL A O 1
ATOM 3355 N N . ALA A 1 457 ? 65.158 -30.630 226.803 1.00 35.43 454 ALA A N 1
ATOM 3356 C CA . ALA A 1 457 ? 66.073 -31.445 226.058 1.00 34.55 454 ALA A CA 1
ATOM 3357 C C . ALA A 1 457 ? 65.421 -32.788 225.715 1.00 39.55 454 ALA A C 1
ATOM 3358 O O . ALA A 1 457 ? 65.552 -33.285 224.581 1.00 38.95 454 ALA A O 1
ATOM 3360 N N . GLU A 1 458 ? 64.748 -33.385 226.694 1.00 38.77 455 GLU A N 1
ATOM 3361 C CA . GLU A 1 458 ? 64.017 -34.650 226.475 1.00 44.16 455 GLU A CA 1
ATOM 3362 C C . GLU A 1 458 ? 62.889 -34.503 225.432 1.00 39.28 455 GLU A C 1
ATOM 3363 O O . GLU A 1 458 ? 62.669 -35.413 224.651 1.00 40.01 455 GLU A O 1
ATOM 3369 N N . TYR A 1 459 ? 62.160 -33.393 225.449 1.00 35.61 456 TYR A N 1
ATOM 3370 C CA . TYR A 1 459 ? 61.181 -33.103 224.386 1.00 36.12 456 TYR A CA 1
ATOM 3371 C C . TYR A 1 459 ? 61.833 -33.047 222.983 1.00 38.62 456 TYR A C 1
ATOM 3372 O O . TYR A 1 459 ? 61.371 -33.664 222.037 1.00 33.48 456 TYR A O 1
ATOM 3381 N N . LEU A 1 460 ? 62.922 -32.303 222.875 1.00 40.11 457 LEU A N 1
ATOM 3382 C CA . LEU A 1 460 ? 63.702 -32.254 221.657 1.00 41.40 457 LEU A CA 1
ATOM 3383 C C . LEU A 1 460 ? 64.010 -33.659 221.144 1.00 40.91 457 LEU A C 1
ATOM 3384 O O . LEU A 1 460 ? 63.792 -33.953 219.966 1.00 36.45 457 LEU A O 1
ATOM 3389 N N . ARG A 1 461 ? 64.530 -34.500 222.030 1.00 39.75 458 ARG A N 1
ATOM 3390 C CA . ARG A 1 461 ? 65.029 -35.821 221.664 1.00 40.51 458 ARG A CA 1
ATOM 3391 C C . ARG A 1 461 ? 63.857 -36.673 221.227 1.00 39.34 458 ARG A C 1
ATOM 3392 O O . ARG A 1 461 ? 63.936 -37.352 220.221 1.00 42.34 458 ARG A O 1
ATOM 3400 N N . ALA A 1 462 ? 62.770 -36.612 221.988 1.00 40.45 459 ALA A N 1
ATOM 3401 C CA . ALA A 1 462 ? 61.597 -37.435 221.765 1.00 39.42 459 ALA A CA 1
ATOM 3402 C C . ALA A 1 462 ? 60.844 -37.039 220.481 1.00 38.12 459 ALA A C 1
ATOM 3403 O O . ALA A 1 462 ? 60.614 -37.890 219.624 1.00 40.32 459 ALA A O 1
ATOM 3405 N N . ARG A 1 463 ? 60.502 -35.775 220.305 1.00 35.62 460 ARG A N 1
ATOM 3406 C CA . ARG A 1 463 ? 59.730 -35.388 219.122 1.00 39.67 460 ARG A CA 1
ATOM 3407 C C . ARG A 1 463 ? 60.513 -35.420 217.787 1.00 43.69 460 ARG A C 1
ATOM 3408 O O . ARG A 1 463 ? 59.936 -35.783 216.742 1.00 49.07 460 ARG A O 1
ATOM 3416 N N . TYR A 1 464 ? 61.790 -35.036 217.819 1.00 41.01 461 TYR A N 1
ATOM 3417 C CA . TYR A 1 464 ? 62.548 -34.724 216.599 1.00 42.08 461 TYR A CA 1
ATOM 3418 C C . TYR A 1 464 ? 63.802 -35.602 216.334 1.00 48.53 461 TYR A C 1
ATOM 3419 O O . TYR A 1 464 ? 64.270 -35.691 215.177 1.00 45.21 461 TYR A O 1
ATOM 3428 N N . GLY A 1 465 ? 64.358 -36.220 217.383 1.00 45.71 462 GLY A N 1
ATOM 3429 C CA . GLY A 1 465 ? 65.463 -37.184 217.237 1.00 44.19 462 GLY A CA 1
ATOM 3430 C C . GLY A 1 465 ? 66.734 -36.536 217.700 1.00 47.13 462 GLY A C 1
ATOM 3431 O O . GLY A 1 465 ? 66.845 -35.324 217.636 1.00 49.69 462 GLY A O 1
ATOM 3432 N N . GLU A 1 466 ? 67.693 -37.350 218.122 1.00 53.16 463 GLU A N 1
ATOM 3433 C CA . GLU A 1 466 ? 68.881 -36.896 218.851 1.00 59.16 463 GLU A CA 1
ATOM 3434 C C . GLU A 1 466 ? 69.728 -35.908 218.065 1.00 58.10 463 GLU A C 1
ATOM 3435 O O . GLU A 1 466 ? 70.269 -34.955 218.613 1.00 53.06 463 GLU A O 1
ATOM 3441 N N . HIS A 1 467 ? 69.806 -36.136 216.766 1.00 57.21 464 HIS A N 1
ATOM 3442 C CA . HIS A 1 467 ? 70.576 -35.288 215.872 1.00 54.88 464 HIS A CA 1
ATOM 3443 C C . HIS A 1 467 ? 69.740 -34.183 215.256 1.00 45.98 464 HIS A C 1
ATOM 3444 O O . HIS A 1 467 ? 70.221 -33.479 214.398 1.00 46.87 464 HIS A O 1
ATOM 3451 N N . ALA A 1 468 ? 68.499 -34.005 215.687 1.00 46.93 465 ALA A N 1
ATOM 3452 C CA . ALA A 1 468 ? 67.631 -32.952 215.116 1.00 49.03 465 ALA A CA 1
ATOM 3453 C C . ALA A 1 468 ? 68.126 -31.530 215.322 1.00 48.77 465 ALA A C 1
ATOM 3454 O O . ALA A 1 468 ? 68.801 -31.222 216.301 1.00 44.68 465 ALA A O 1
ATOM 3456 N N . ARG A 1 469 ? 67.741 -30.682 214.378 1.00 48.25 466 ARG A N 1
ATOM 3457 C CA . ARG A 1 469 ? 68.052 -29.284 214.361 1.00 46.83 466 ARG A CA 1
ATOM 3458 C C . ARG A 1 469 ? 66.757 -28.593 214.016 1.00 43.23 466 ARG A C 1
ATOM 3459 O O . ARG A 1 469 ? 66.310 -28.677 212.903 1.00 48.55 466 ARG A O 1
ATOM 3467 N N . VAL A 1 470 ? 66.159 -27.928 214.984 1.00 39.93 467 VAL A N 1
ATOM 3468 C CA . VAL A 1 470 ? 64.826 -27.411 214.862 1.00 39.33 467 VAL A CA 1
ATOM 3469 C C . VAL A 1 470 ? 64.837 -25.885 214.905 1.00 40.48 467 VAL A C 1
ATOM 3470 O O . VAL A 1 470 ? 65.210 -25.308 215.920 1.00 40.03 467 VAL A O 1
ATOM 3474 N N . PRO A 1 471 ? 64.396 -25.218 213.823 1.00 39.40 468 PRO A N 1
ATOM 3475 C CA . PRO A 1 471 ? 64.257 -23.741 213.947 1.00 39.11 468 PRO A CA 1
ATOM 3476 C C . PRO A 1 471 ? 63.618 -23.344 215.312 1.00 38.77 468 PRO A C 1
ATOM 3477 O O . PRO A 1 471 ? 62.577 -23.927 215.720 1.00 37.82 468 PRO A O 1
ATOM 3481 N N . PHE A 1 472 ? 64.256 -22.399 216.012 1.00 35.80 469 PHE A N 1
ATOM 3482 C CA . PHE A 1 472 ? 63.796 -21.979 217.347 1.00 36.90 469 PHE A CA 1
ATOM 3483 C C . PHE A 1 472 ? 62.303 -21.621 217.411 1.00 36.82 469 PHE A C 1
ATOM 3484 O O . PHE A 1 472 ? 61.612 -21.984 218.346 1.00 40.26 469 PHE A O 1
ATOM 3492 N N . LEU A 1 473 ? 61.819 -20.882 216.420 1.00 37.55 470 LEU A N 1
ATOM 3493 C CA . LEU A 1 473 ? 60.418 -20.464 216.400 1.00 36.78 470 LEU A CA 1
ATOM 3494 C C . LEU A 1 473 ? 59.440 -21.610 216.273 1.00 33.86 470 LEU A C 1
ATOM 3495 O O . LEU A 1 473 ? 58.381 -21.593 216.876 1.00 33.55 470 LEU A O 1
ATOM 3500 N N . THR A 1 474 ? 59.808 -22.625 215.513 1.00 36.86 471 THR A N 1
ATOM 3501 C CA . THR A 1 474 ? 58.974 -23.808 215.393 1.00 37.67 471 THR A CA 1
ATOM 3502 C C . THR A 1 474 ? 58.984 -24.571 216.729 1.00 37.58 471 THR A C 1
ATOM 3503 O O . THR A 1 474 ? 57.935 -25.082 217.163 1.00 34.92 471 THR A O 1
ATOM 3507 N N . PHE A 1 475 ? 60.154 -24.625 217.383 1.00 33.99 472 PHE A N 1
ATOM 3508 C CA . PHE A 1 475 ? 60.281 -25.271 218.714 1.00 34.84 472 PHE A CA 1
ATOM 3509 C C . PHE A 1 475 ? 59.458 -24.561 219.783 1.00 36.52 472 PHE A C 1
ATOM 3510 O O . PHE A 1 475 ? 58.727 -25.188 220.526 1.00 36.57 472 PHE A O 1
ATOM 3518 N N . HIS A 1 476 ? 59.546 -23.240 219.814 1.00 37.94 473 HIS A N 1
ATOM 3519 C CA . HIS A 1 476 ? 58.745 -22.429 220.725 1.00 38.51 473 HIS A CA 1
ATOM 3520 C C . HIS A 1 476 ? 57.247 -22.691 220.520 1.00 41.48 473 HIS A C 1
ATOM 3521 O O . HIS A 1 476 ? 56.482 -22.868 221.500 1.00 38.19 473 HIS A O 1
ATOM 3528 N N . ARG A 1 477 ? 56.838 -22.761 219.256 1.00 39.84 474 ARG A N 1
ATOM 3529 C CA . ARG A 1 477 ? 55.433 -22.991 218.954 1.00 42.66 474 ARG A CA 1
ATOM 3530 C C . ARG A 1 477 ? 54.997 -24.365 219.416 1.00 39.91 474 ARG A C 1
ATOM 3531 O O . ARG A 1 477 ? 53.947 -24.512 220.046 1.00 42.76 474 ARG A O 1
ATOM 3539 N N . HIS A 1 478 ? 55.791 -25.371 219.090 1.00 38.08 475 HIS A N 1
ATOM 3540 C CA . HIS A 1 478 ? 55.450 -26.730 219.493 1.00 42.53 475 HIS A CA 1
ATOM 3541 C C . HIS A 1 478 ? 55.347 -26.842 221.019 1.00 42.17 475 HIS A C 1
ATOM 3542 O O . HIS A 1 478 ? 54.343 -27.306 221.539 1.00 44.34 475 HIS A O 1
ATOM 3549 N N . VAL A 1 479 ? 56.362 -26.367 221.727 1.00 37.29 476 VAL A N 1
ATOM 3550 C CA . VAL A 1 479 ? 56.282 -26.370 223.175 1.00 39.65 476 VAL A CA 1
ATOM 3551 C C . VAL A 1 479 ? 55.026 -25.669 223.682 1.00 38.73 476 VAL A C 1
ATOM 3552 O O . VAL A 1 479 ? 54.368 -26.180 224.611 1.00 39.89 476 VAL A O 1
ATOM 3556 N N . GLN A 1 480 ? 54.695 -24.521 223.093 1.00 36.74 477 GLN A N 1
ATOM 3557 C CA . GLN A 1 480 ? 53.541 -23.773 223.547 1.00 41.74 477 GLN A CA 1
ATOM 3558 C C . GLN A 1 480 ? 52.288 -24.561 223.242 1.00 47.12 477 GLN A C 1
ATOM 3559 O O . GLN A 1 480 ? 51.366 -24.593 224.074 1.00 52.14 477 GLN A O 1
ATOM 3565 N N . GLU A 1 481 ? 52.251 -25.236 222.088 1.00 49.47 478 GLU A N 1
ATOM 3566 C CA . GLU A 1 481 ? 51.121 -26.117 221.785 1.00 52.01 478 GLU A CA 1
ATOM 3567 C C . GLU A 1 481 ? 50.954 -27.222 222.857 1.00 49.97 478 GLU A C 1
ATOM 3568 O O . GLU A 1 481 ? 49.838 -27.541 223.259 1.00 49.92 478 GLU A O 1
ATOM 3574 N N . GLU A 1 482 ? 52.059 -27.791 223.316 1.00 45.22 479 GLU A N 1
ATOM 3575 C CA . GLU A 1 482 ? 52.001 -28.878 224.317 1.00 47.05 479 GLU A CA 1
ATOM 3576 C C . GLU A 1 482 ? 51.414 -28.380 225.642 1.00 44.26 479 GLU A C 1
ATOM 3577 O O . GLU A 1 482 ? 50.495 -28.982 226.185 1.00 51.26 479 GLU A O 1
ATOM 3583 N N . ILE A 1 483 ? 51.900 -27.237 226.095 1.00 47.64 480 ILE A N 1
ATOM 3584 C CA . ILE A 1 483 ? 51.410 -26.561 227.298 1.00 48.91 480 ILE A CA 1
ATOM 3585 C C . ILE A 1 483 ? 49.907 -26.207 227.278 1.00 53.38 480 ILE A C 1
ATOM 3586 O O . ILE A 1 483 ? 49.220 -26.358 228.287 1.00 58.08 480 ILE A O 1
ATOM 3591 N N . ALA A 1 484 ? 49.396 -25.773 226.136 1.00 60.14 481 ALA A N 1
ATOM 3592 C CA . ALA A 1 484 ? 47.984 -25.389 226.019 1.00 62.26 481 ALA A CA 1
ATOM 3593 C C . ALA A 1 484 ? 47.068 -26.613 225.909 1.00 63.37 481 ALA A C 1
ATOM 3594 O O . ALA A 1 484 ? 45.943 -26.597 226.382 1.00 68.97 481 ALA A O 1
ATOM 3596 N N . GLY A 1 485 ? 47.562 -27.675 225.295 1.00 64.05 482 GLY A N 1
ATOM 3597 C CA . GLY A 1 485 ? 46.776 -28.875 225.081 1.00 59.56 482 GLY A CA 1
ATOM 3598 C C . GLY A 1 485 ? 46.829 -29.867 226.228 1.00 61.47 482 GLY A C 1
ATOM 3599 O O . GLY A 1 485 ? 47.055 -29.511 227.382 1.00 51.69 482 GLY A O 1
ATOM 3600 N N . ASP A 1 486 ? 46.657 -31.136 225.871 1.00 64.89 483 ASP A N 1
ATOM 3601 C CA . ASP A 1 486 ? 46.154 -32.150 226.780 1.00 65.13 483 ASP A CA 1
ATOM 3602 C C . ASP A 1 486 ? 46.924 -33.471 226.809 1.00 57.48 483 ASP A C 1
ATOM 3603 O O . ASP A 1 486 ? 46.682 -34.273 227.674 1.00 50.95 483 ASP A O 1
ATOM 3608 N N . ALA A 1 487 ? 47.844 -33.702 225.879 1.00 58.99 484 ALA A N 1
ATOM 3609 C CA . ALA A 1 487 ? 48.380 -35.049 225.641 1.00 61.94 484 ALA A CA 1
ATOM 3610 C C . ALA A 1 487 ? 49.477 -35.388 226.649 1.00 64.60 484 ALA A C 1
ATOM 3611 O O . ALA A 1 487 ? 50.096 -34.486 227.217 1.00 59.52 484 ALA A O 1
ATOM 3613 N N . PRO A 1 488 ? 49.759 -36.689 226.847 1.00 73.41 485 PRO A N 1
ATOM 3614 C CA . PRO A 1 488 ? 50.826 -37.063 227.795 1.00 72.77 485 PRO A CA 1
ATOM 3615 C C . PRO A 1 488 ? 52.241 -36.690 227.302 1.00 67.69 485 PRO A C 1
ATOM 3616 O O . PRO A 1 488 ? 53.194 -36.659 228.106 1.00 61.10 485 PRO A O 1
ATOM 3620 N N . SER A 1 489 ? 52.370 -36.420 225.998 1.00 56.94 486 SER A N 1
ATOM 3621 C CA . SER A 1 489 ? 53.605 -35.918 225.446 1.00 52.46 486 SER A CA 1
ATOM 3622 C C . SER A 1 489 ? 53.958 -34.555 226.039 1.00 47.63 486 SER A C 1
ATOM 3623 O O . SER A 1 489 ? 55.122 -34.209 226.107 1.00 43.48 486 SER A O 1
ATOM 3626 N N . GLY A 1 490 ? 52.942 -33.779 226.407 1.00 45.01 487 GLY A N 1
ATOM 3627 C CA . GLY A 1 490 ? 53.132 -32.488 227.020 1.00 47.05 487 GLY A CA 1
ATOM 3628 C C . GLY A 1 490 ? 53.212 -32.464 228.533 1.00 47.04 487 GLY A C 1
ATOM 3629 O O . GLY A 1 490 ? 53.375 -31.391 229.092 1.00 47.65 487 GLY A O 1
ATOM 3630 N N . ALA A 1 491 ? 53.117 -33.624 229.200 1.00 53.41 488 ALA A N 1
ATOM 3631 C CA . ALA A 1 491 ? 52.953 -33.677 230.674 1.00 51.38 488 ALA A CA 1
ATOM 3632 C C . ALA A 1 491 ? 54.106 -32.999 231.389 1.00 45.84 488 ALA A C 1
ATOM 3633 O O . ALA A 1 491 ? 53.873 -32.072 232.137 1.00 42.06 488 ALA A O 1
ATOM 3635 N N . ASP A 1 492 ? 55.341 -33.415 231.100 1.00 42.68 489 ASP A N 1
ATOM 3636 C CA . ASP A 1 492 ? 56.521 -32.802 231.750 1.00 43.71 489 ASP A CA 1
ATOM 3637 C C . ASP A 1 492 ? 56.709 -31.306 231.465 1.00 43.28 489 ASP A C 1
ATOM 3638 O O . ASP A 1 492 ? 57.015 -30.521 232.385 1.00 46.45 489 ASP A O 1
ATOM 3643 N N . LEU A 1 493 ? 56.486 -30.898 230.214 1.00 44.25 490 LEU A N 1
ATOM 3644 C CA . LEU A 1 493 ? 56.501 -29.494 229.860 1.00 43.56 490 LEU A CA 1
ATOM 3645 C C . LEU A 1 493 ? 55.464 -28.721 230.703 1.00 49.15 490 LEU A C 1
ATOM 3646 O O . LEU A 1 493 ? 55.794 -27.679 231.258 1.00 50.81 490 LEU A O 1
ATOM 3651 N N . ARG A 1 494 ? 54.245 -29.249 230.850 1.00 48.22 491 ARG A N 1
ATOM 3652 C CA . ARG A 1 494 ? 53.216 -28.575 231.667 1.00 50.43 491 ARG A CA 1
ATOM 3653 C C . ARG A 1 494 ? 53.624 -28.507 233.119 1.00 49.27 491 ARG A C 1
ATOM 3654 O O . ARG A 1 494 ? 53.419 -27.487 233.749 1.00 51.86 491 ARG A O 1
ATOM 3662 N N . THR A 1 495 ? 54.199 -29.587 233.636 1.00 49.56 492 THR A N 1
ATOM 3663 C CA . THR A 1 495 ? 54.645 -29.625 235.027 1.00 53.15 492 THR A CA 1
ATOM 3664 C C . THR A 1 495 ? 55.740 -28.602 235.338 1.00 54.24 492 THR A C 1
ATOM 3665 O O . THR A 1 495 ? 55.627 -27.901 236.314 1.00 58.09 492 THR A O 1
ATOM 3669 N N . PHE A 1 496 ? 56.752 -28.478 234.478 1.00 58.27 493 PHE A N 1
ATOM 3670 C CA . PHE A 1 496 ? 57.949 -27.654 234.759 1.00 54.10 493 PHE A CA 1
ATOM 3671 C C . PHE A 1 496 ? 58.118 -26.369 233.982 1.00 54.52 493 PHE A C 1
ATOM 3672 O O . PHE A 1 496 ? 58.819 -25.465 234.450 1.00 59.62 493 PHE A O 1
ATOM 3680 N N . VAL A 1 497 ? 57.534 -26.303 232.790 1.00 53.03 494 VAL A N 1
ATOM 3681 C CA . VAL A 1 497 ? 57.550 -25.107 231.950 1.00 54.61 494 VAL A CA 1
ATOM 3682 C C . VAL A 1 497 ? 56.191 -24.381 231.928 1.00 59.22 494 VAL A C 1
ATOM 3683 O O . VAL A 1 497 ? 56.116 -23.262 231.407 1.00 61.06 494 VAL A O 1
ATOM 3687 N N . GLY A 1 498 ? 55.135 -24.987 232.493 1.00 59.26 495 GLY A N 1
ATOM 3688 C CA . GLY A 1 498 ? 53.780 -24.401 232.463 1.00 67.82 495 GLY A CA 1
ATOM 3689 C C . GLY A 1 498 ? 53.467 -23.565 233.683 1.00 69.55 495 GLY A C 1
ATOM 3690 O O . GLY A 1 498 ? 54.263 -23.532 234.614 1.00 77.97 495 GLY A O 1
ATOM 3691 N N . ARG A 1 499 ? 52.314 -22.891 233.698 1.00 81.82 496 ARG A N 1
ATOM 3692 C CA . ARG A 1 499 ? 51.909 -22.140 234.897 1.00 94.63 496 ARG A CA 1
ATOM 3693 C C . ARG A 1 499 ? 51.799 -23.128 236.063 1.00 107.07 496 ARG A C 1
ATOM 3694 O O . ARG A 1 499 ? 50.991 -24.060 236.023 1.00 106.11 496 ARG A O 1
ATOM 3702 N N . SER A 1 500 ? 52.691 -22.950 237.046 1.00 119.33 497 SER A N 1
ATOM 3703 C CA . SER A 1 500 ? 52.881 -23.842 238.216 1.00 120.60 497 SER A CA 1
ATOM 3704 C C . SER A 1 500 ? 54.346 -23.805 238.673 1.00 121.93 497 SER A C 1
ATOM 3705 O O . SER A 1 500 ? 55.257 -23.778 237.842 1.00 115.07 497 SER A O 1
ATOM 3708 N N . ALA A 1 501 ? 54.557 -23.790 239.989 1.00 125.65 498 ALA A N 1
ATOM 3709 C CA . ALA A 1 501 ? 55.876 -24.052 240.575 1.00 131.31 498 ALA A CA 1
ATOM 3710 C C . ALA A 1 501 ? 56.198 -25.556 240.510 1.00 136.43 498 ALA A C 1
ATOM 3711 O O . ALA A 1 501 ? 57.364 -25.937 240.416 1.00 128.93 498 ALA A O 1
ATOM 3713 N N . ALA A 1 502 ? 55.156 -26.395 240.566 1.00 148.44 499 ALA A N 1
ATOM 3714 C CA . ALA A 1 502 ? 55.263 -27.871 240.481 1.00 158.03 499 ALA A CA 1
ATOM 3715 C C . ALA A 1 502 ? 53.868 -28.528 240.730 1.00 168.31 499 ALA A C 1
ATOM 3716 O O . ALA A 1 502 ? 52.854 -27.822 240.672 1.00 179.26 499 ALA A O 1
ATOM 3718 N N . ILE A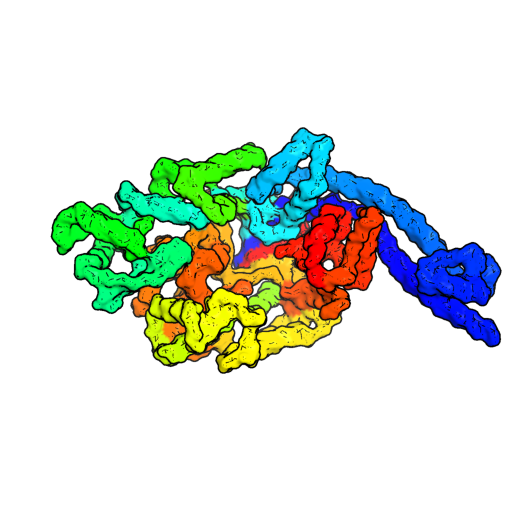 1 503 ? 53.805 -29.850 240.974 1.00 166.95 500 ILE A N 1
ATOM 3719 C CA . ILE A 1 503 ? 52.554 -30.532 241.418 1.00 157.84 500 ILE A CA 1
ATOM 3720 C C . ILE A 1 503 ? 52.336 -30.321 242.929 1.00 151.88 500 ILE A C 1
ATOM 3721 O O . ILE A 1 503 ? 51.264 -29.880 243.343 1.00 139.67 500 ILE A O 1
ATOM 3726 N N . TRP A 1 504 ? 53.341 -30.681 243.733 1.00 159.95 501 TRP A N 1
ATOM 3727 C CA . TRP A 1 504 ? 53.436 -30.290 245.157 1.00 163.50 501 TRP A CA 1
ATOM 3728 C C . TRP A 1 504 ? 54.736 -29.464 245.341 1.00 174.20 501 TRP A C 1
ATOM 3729 O O . TRP A 1 504 ? 54.681 -28.231 245.345 1.00 186.50 501 TRP A O 1
ATOM 3740 N N . ALA A 1 505 ? 55.881 -30.144 245.494 1.00 174.87 502 ALA A N 1
ATOM 3741 C CA . ALA A 1 505 ? 57.231 -29.548 245.369 1.00 168.51 502 ALA A CA 1
ATOM 3742 C C . ALA A 1 505 ? 57.772 -30.045 244.017 1.00 158.51 502 ALA A C 1
ATOM 3743 O O . ALA A 1 505 ? 57.106 -30.882 243.401 1.00 165.83 502 ALA A O 1
ATOM 3745 N N . PRO A 1 506 ? 58.949 -29.543 243.538 1.00 134.43 503 PRO A N 1
ATOM 3746 C CA . PRO A 1 506 ? 59.499 -30.092 242.268 1.00 120.89 503 PRO A CA 1
ATOM 3747 C C . PRO A 1 506 ? 59.502 -31.650 242.223 1.00 107.15 503 PRO A C 1
ATOM 3748 O O . PRO A 1 506 ? 60.378 -32.267 242.826 1.00 101.09 503 PRO A O 1
ATOM 3752 N N . PRO A 1 507 ? 58.519 -32.284 241.528 1.00 99.51 504 PRO A N 1
ATOM 3753 C CA . PRO A 1 507 ? 58.275 -33.718 241.740 1.00 93.87 504 PRO A CA 1
ATOM 3754 C C . PRO A 1 507 ? 59.311 -34.566 241.011 1.00 85.27 504 PRO A C 1
ATOM 3755 O O . PRO A 1 507 ? 59.034 -35.218 239.994 1.00 84.92 504 PRO A O 1
ATOM 3759 N N . LEU A 1 508 ? 60.518 -34.513 241.555 1.00 72.07 505 LEU A N 1
ATOM 3760 C CA . LEU A 1 508 ? 61.622 -35.332 241.128 1.00 68.65 505 LEU A CA 1
ATOM 3761 C C . LEU A 1 508 ? 61.596 -36.542 242.092 1.00 72.03 505 LEU A C 1
ATOM 3762 O O . LEU A 1 508 ? 60.785 -36.585 243.017 1.00 78.07 505 LEU A O 1
ATOM 3767 N N . ALA A 1 509 ? 62.484 -37.506 241.876 1.00 70.54 506 ALA A N 1
ATOM 3768 C CA . ALA A 1 509 ? 62.554 -38.772 242.629 1.00 66.93 506 ALA A CA 1
ATOM 3769 C C . ALA A 1 509 ? 61.591 -39.808 242.030 1.00 66.98 506 ALA A C 1
ATOM 3770 O O . ALA A 1 509 ? 62.030 -40.895 241.661 1.00 63.67 506 ALA A O 1
ATOM 3772 N N . HIS A 1 510 ? 60.299 -39.464 241.921 1.00 68.83 507 HIS A N 1
ATOM 3773 C CA . HIS A 1 510 ? 59.273 -40.369 241.343 1.00 80.87 507 HIS A CA 1
ATOM 3774 C C . HIS A 1 510 ? 58.835 -39.938 239.925 1.00 79.79 507 HIS A C 1
ATOM 3775 O O . HIS A 1 510 ? 57.645 -40.008 239.586 1.00 75.07 507 HIS A O 1
ATOM 3782 N N . SER A 1 511 ? 59.799 -39.515 239.102 1.00 80.15 508 SER A N 1
ATOM 3783 C CA . SER A 1 511 ? 59.529 -38.993 237.754 1.00 72.93 508 SER A CA 1
ATOM 3784 C C . SER A 1 511 ? 59.909 -40.063 236.744 1.00 74.85 508 SER A C 1
ATOM 3785 O O . SER A 1 511 ? 60.771 -40.902 237.019 1.00 67.28 508 SER A O 1
ATOM 3788 N N . ARG A 1 512 ? 59.289 -40.004 235.566 1.00 74.77 509 ARG A N 1
ATOM 3789 C CA . ARG A 1 512 ? 59.582 -40.942 234.472 1.00 73.15 509 ARG A CA 1
ATOM 3790 C C . ARG A 1 512 ? 61.025 -40.760 233.946 1.00 65.29 509 ARG A C 1
ATOM 3791 O O . ARG A 1 512 ? 61.666 -41.732 233.560 1.00 65.72 509 ARG A O 1
ATOM 3799 N N . LEU A 1 513 ? 61.542 -39.528 233.924 1.00 59.69 510 LEU A N 1
ATOM 3800 C CA . LEU A 1 513 ? 62.830 -39.265 233.247 1.00 60.98 510 LEU A CA 1
ATOM 3801 C C . LEU A 1 513 ? 64.034 -39.583 234.148 1.00 61.53 510 LEU A C 1
ATOM 3802 O O . LEU A 1 513 ? 64.122 -39.043 235.249 1.00 58.66 510 LEU A O 1
ATOM 3807 N N . PRO A 1 514 ? 64.998 -40.391 233.660 1.00 61.41 511 PRO A N 1
ATOM 3808 C CA . PRO A 1 514 ? 66.111 -40.717 234.539 1.00 58.16 511 PRO A CA 1
ATOM 3809 C C . PRO A 1 514 ? 66.798 -39.490 235.119 1.00 53.94 511 PRO A C 1
ATOM 3810 O O . PRO A 1 514 ? 67.080 -39.487 236.296 1.00 50.86 511 PRO A O 1
ATOM 3814 N N . ARG A 1 515 ? 67.047 -38.451 234.327 1.00 46.27 512 ARG A N 1
ATOM 3815 C CA . ARG A 1 515 ? 67.853 -37.338 234.839 1.00 44.44 512 ARG A CA 1
ATOM 3816 C C . ARG A 1 515 ? 67.126 -36.471 235.852 1.00 40.67 512 ARG A C 1
ATOM 3817 O O . ARG A 1 515 ? 67.800 -35.829 236.643 1.00 42.81 512 ARG A O 1
ATOM 3825 N N . LEU A 1 516 ? 65.791 -36.506 235.894 1.00 36.12 513 LEU A N 1
ATOM 3826 C CA . LEU A 1 516 ? 65.066 -35.810 236.940 1.00 37.83 513 LEU A CA 1
ATOM 3827 C C . LEU A 1 516 ? 65.253 -36.528 238.278 1.00 45.73 513 LEU A C 1
ATOM 3828 O O . LEU A 1 516 ? 65.371 -35.878 239.338 1.00 46.79 513 LEU A O 1
ATOM 3833 N N . ARG A 1 517 ? 65.332 -37.850 238.211 1.00 46.38 514 ARG A N 1
ATOM 3834 C CA . ARG A 1 517 ? 65.554 -38.678 239.379 1.00 48.45 514 ARG A CA 1
ATOM 3835 C C . ARG A 1 517 ? 67.017 -38.603 239.805 1.00 44.93 514 ARG A C 1
ATOM 3836 O O . ARG A 1 517 ? 67.300 -38.591 240.980 1.00 47.05 514 ARG A O 1
ATOM 3844 N N . GLU A 1 518 ? 67.951 -38.558 238.870 1.00 42.17 515 GLU A N 1
ATOM 3845 C CA . GLU A 1 518 ? 69.356 -38.417 239.226 1.00 44.75 515 GLU A CA 1
ATOM 3846 C C . GLU A 1 518 ? 69.546 -37.006 239.892 1.00 49.06 515 GLU A C 1
ATOM 3847 O O . GLU A 1 518 ? 70.262 -36.872 240.918 1.00 39.05 515 GLU A O 1
ATOM 3853 N N . LEU A 1 519 ? 68.828 -35.990 239.390 1.00 41.30 516 LEU A N 1
ATOM 3854 C CA . LEU A 1 519 ? 68.951 -34.637 239.967 1.00 39.72 516 LEU A CA 1
ATOM 3855 C C . LEU A 1 519 ? 68.503 -34.592 241.422 1.00 35.93 516 LEU A C 1
ATOM 3856 O O . LEU A 1 519 ? 69.179 -33.975 242.253 1.00 34.60 516 LEU A O 1
ATOM 3861 N N . ALA A 1 520 ? 67.361 -35.238 241.708 1.00 34.85 517 ALA A N 1
ATOM 3862 C CA . ALA A 1 520 ? 66.782 -35.284 243.055 1.00 39.09 517 ALA A CA 1
ATOM 3863 C C . ALA A 1 520 ? 67.731 -35.896 244.058 1.00 39.15 517 ALA A C 1
ATOM 3864 O O . ALA A 1 520 ? 67.765 -35.462 245.209 1.00 38.64 517 ALA A O 1
ATOM 3866 N N . LYS A 1 521 ? 68.469 -36.916 243.629 1.00 40.81 518 LYS A N 1
ATOM 3867 C CA . LYS A 1 521 ? 69.419 -37.572 244.521 1.00 44.78 518 LYS A CA 1
ATOM 3868 C C . LYS A 1 521 ? 70.668 -36.727 244.670 1.00 41.53 518 LYS A C 1
ATOM 3869 O O . LYS A 1 521 ? 71.304 -36.734 245.730 1.00 36.01 518 LYS A O 1
ATOM 3875 N N . LEU A 1 522 ? 71.011 -35.978 243.629 1.00 36.05 519 LEU A N 1
ATOM 3876 C CA . LEU A 1 522 ? 72.182 -35.120 243.702 1.00 38.00 519 LEU A CA 1
ATOM 3877 C C . LEU A 1 522 ? 71.898 -33.954 244.659 1.00 35.97 519 LEU A C 1
ATOM 3878 O O . LEU A 1 522 ? 72.758 -33.579 245.417 1.00 32.64 519 LEU A O 1
ATOM 3883 N N . ARG A 1 523 ? 70.676 -33.429 244.610 1.00 35.68 520 ARG A N 1
ATOM 3884 C CA . ARG A 1 523 ? 70.219 -32.407 245.538 1.00 37.64 520 ARG A CA 1
ATOM 3885 C C . ARG A 1 523 ? 70.150 -32.892 246.999 1.00 39.84 520 ARG A C 1
ATOM 3886 O O . ARG A 1 523 ? 70.611 -32.189 247.903 1.00 39.25 520 ARG A O 1
ATOM 3894 N N . GLU A 1 524 ? 69.523 -34.044 247.222 1.00 41.76 521 GLU A N 1
ATOM 3895 C CA . GLU A 1 524 ? 69.448 -34.646 248.543 1.00 40.24 521 GLU A CA 1
ATOM 3896 C C . GLU A 1 524 ? 70.861 -34.909 249.084 1.00 36.78 521 GLU A C 1
ATOM 3897 O O . GLU A 1 524 ? 71.095 -34.685 250.255 1.00 34.33 521 GLU A O 1
ATOM 3903 N N . ALA A 1 525 ? 71.799 -35.362 248.240 1.00 34.54 522 ALA A N 1
ATOM 3904 C CA . ALA A 1 525 ? 73.173 -35.622 248.706 1.00 33.94 522 ALA A CA 1
ATOM 3905 C C . ALA A 1 525 ? 73.929 -34.328 249.033 1.00 36.02 522 ALA A C 1
ATOM 3906 O O . ALA A 1 525 ? 74.838 -34.305 249.908 1.00 35.77 522 ALA A O 1
ATOM 3908 N N . ALA A 1 526 ? 73.548 -33.266 248.333 1.00 33.41 523 ALA A N 1
ATOM 3909 C CA . ALA A 1 526 ? 74.133 -31.962 248.544 1.00 33.88 523 ALA A CA 1
ATOM 3910 C C . ALA A 1 526 ? 73.622 -31.413 249.865 1.00 32.92 523 ALA A C 1
ATOM 3911 O O . ALA A 1 526 ? 74.412 -31.009 250.715 1.00 31.40 523 ALA A O 1
ATOM 3913 N N . ARG A 1 527 ? 72.310 -31.487 250.061 1.00 32.15 524 ARG A N 1
ATOM 3914 C CA . ARG A 1 527 ? 71.760 -31.073 251.295 1.00 37.66 524 ARG A CA 1
ATOM 3915 C C . ARG A 1 527 ? 72.245 -31.894 252.461 1.00 36.61 524 ARG A C 1
ATOM 3916 O O . ARG A 1 527 ? 72.536 -31.332 253.512 1.00 41.29 524 ARG A O 1
ATOM 3924 N N . GLU A 1 528 ? 72.384 -33.200 252.303 1.00 36.38 525 GLU A N 1
ATOM 3925 C CA . GLU A 1 528 ? 72.789 -34.032 253.458 1.00 36.73 525 GLU A CA 1
ATOM 3926 C C . GLU A 1 528 ? 74.276 -33.907 253.779 1.00 31.94 525 GLU A C 1
ATOM 3927 O O . GLU A 1 528 ? 74.630 -34.002 254.935 1.00 34.43 525 GLU A O 1
ATOM 3933 N N . LEU A 1 529 ? 75.121 -33.656 252.777 1.00 29.56 526 LEU A N 1
ATOM 3934 C CA . LEU A 1 529 ? 76.516 -33.250 253.014 1.00 32.57 526 LEU A CA 1
ATOM 3935 C C . LEU A 1 529 ? 76.591 -31.944 253.846 1.00 33.22 526 LEU A C 1
ATOM 3936 O O . LEU A 1 529 ? 77.337 -31.854 254.820 1.00 35.55 526 LEU A O 1
ATOM 3941 N N . ALA A 1 530 ? 75.789 -30.941 253.498 1.00 32.78 527 ALA A N 1
ATOM 3942 C CA . ALA A 1 530 ? 75.810 -29.696 254.252 1.00 30.99 527 ALA A CA 1
ATOM 3943 C C . ALA A 1 530 ? 75.348 -29.845 255.690 1.00 31.01 527 ALA A C 1
ATOM 3944 O O . ALA A 1 530 ? 75.974 -29.314 256.582 1.00 30.12 527 ALA A O 1
ATOM 3946 N N . LEU A 1 531 ? 74.206 -30.492 255.885 1.00 32.41 528 LEU A N 1
ATOM 3947 C CA . LEU A 1 531 ? 73.587 -30.669 257.205 1.00 34.02 528 LEU A CA 1
ATOM 3948 C C . LEU A 1 531 ? 74.144 -31.857 258.058 1.00 32.54 528 LEU A C 1
ATOM 3949 O O . LEU A 1 531 ? 73.875 -31.925 259.249 1.00 33.08 528 LEU A O 1
ATOM 3954 N N . GLY A 1 532 ? 74.944 -32.753 257.473 1.00 32.78 529 GLY A N 1
ATOM 3955 C CA . GLY A 1 532 ? 75.558 -33.923 258.218 1.00 30.19 529 GLY A CA 1
ATOM 3956 C C . GLY A 1 532 ? 76.830 -33.522 258.959 1.00 31.15 529 GLY A C 1
ATOM 3957 O O . GLY A 1 532 ? 77.948 -33.957 258.648 1.00 28.76 529 GLY A O 1
ATOM 3958 N N . ARG A 1 533 ? 76.653 -32.650 259.947 1.00 30.80 530 ARG A N 1
ATOM 3959 C CA . ARG A 1 533 ? 77.776 -32.131 260.686 1.00 32.53 530 ARG A CA 1
ATOM 3960 C C . ARG A 1 533 ? 77.263 -31.495 261.983 1.00 32.71 530 ARG A C 1
ATOM 3961 O O . ARG A 1 533 ? 76.061 -31.210 262.123 1.00 31.54 530 ARG A O 1
ATOM 3969 N N . PRO A 1 534 ? 78.165 -31.359 262.959 1.00 31.69 531 PRO A N 1
ATOM 3970 C CA . PRO A 1 534 ? 77.735 -30.792 264.242 1.00 34.81 531 PRO A CA 1
ATOM 3971 C C . PRO A 1 534 ? 77.329 -29.302 264.175 1.00 34.89 531 PRO A C 1
ATOM 3972 O O . PRO A 1 534 ? 77.833 -28.531 263.331 1.00 30.50 531 PRO A O 1
ATOM 3976 N N . GLU A 1 535 ? 76.393 -28.967 265.053 1.00 38.40 532 GLU A N 1
ATOM 3977 C CA . GLU A 1 535 ? 76.068 -27.607 265.446 1.00 45.23 532 GLU A CA 1
ATOM 3978 C C . GLU A 1 535 ? 76.905 -27.324 266.681 1.00 44.95 532 GLU A C 1
ATOM 3979 O O . GLU A 1 535 ? 76.720 -27.950 267.723 1.00 44.13 532 GLU A O 1
ATOM 3985 N N . HIS A 1 536 ? 77.864 -26.425 266.512 1.00 47.81 533 HIS A N 1
ATOM 3986 C CA . HIS A 1 536 ? 78.567 -25.765 267.592 1.00 47.89 533 HIS A CA 1
ATOM 3987 C C . HIS A 1 536 ? 78.152 -24.289 267.583 1.00 47.33 533 HIS A C 1
ATOM 3988 O O . HIS A 1 536 ? 78.252 -23.619 266.522 1.00 40.70 533 HIS A O 1
ATOM 3995 N N . ASP A 1 537 ? 77.708 -23.798 268.757 1.00 48.99 534 ASP A N 1
ATOM 3996 C CA . ASP A 1 537 ? 77.202 -22.409 269.005 1.00 47.10 534 ASP A CA 1
ATOM 3997 C C . ASP A 1 537 ? 76.265 -21.910 267.903 1.00 41.84 534 ASP A C 1
ATOM 3998 O O . ASP A 1 537 ? 76.412 -20.808 267.378 1.00 42.65 534 ASP A O 1
ATOM 4003 N N . GLY A 1 538 ? 75.331 -22.773 267.543 1.00 39.51 535 GLY A N 1
ATOM 4004 C CA . GLY A 1 538 ? 74.326 -22.482 266.542 1.00 40.00 535 GLY A CA 1
ATOM 4005 C C . GLY A 1 538 ? 74.809 -22.365 265.101 1.00 37.69 535 GLY A C 1
ATOM 4006 O O . GLY A 1 538 ? 74.061 -21.857 264.262 1.00 30.40 535 GLY A O 1
ATOM 4007 N N . ILE A 1 539 ? 76.035 -22.828 264.825 1.00 37.68 536 ILE A N 1
ATOM 4008 C CA . ILE A 1 539 ? 76.658 -22.754 263.496 1.00 36.65 536 ILE A CA 1
ATOM 4009 C C . ILE A 1 539 ? 77.009 -24.176 263.040 1.00 36.27 536 ILE A C 1
ATOM 4010 O O . ILE A 1 539 ? 77.677 -24.890 263.772 1.00 32.38 536 ILE A O 1
ATOM 4015 N N . GLN A 1 540 ? 76.575 -24.581 261.841 1.00 34.23 537 GLN A N 1
ATOM 4016 C CA . GLN A 1 540 ? 77.111 -25.787 261.199 1.00 31.55 537 GLN A CA 1
ATOM 4017 C C . GLN A 1 540 ? 78.064 -25.259 260.151 1.00 33.43 537 GLN A C 1
ATOM 4018 O O . GLN A 1 540 ? 77.656 -24.410 259.331 1.00 31.85 537 GLN A O 1
ATOM 4024 N N . ARG A 1 541 ? 79.318 -25.736 260.175 1.00 34.19 538 ARG A N 1
ATOM 4025 C CA . ARG A 1 541 ? 80.386 -25.222 259.311 1.00 37.79 538 ARG A CA 1
ATOM 4026 C C . ARG A 1 541 ? 80.816 -26.262 258.269 1.00 33.94 538 ARG A C 1
ATOM 4027 O O . ARG A 1 541 ? 81.223 -27.359 258.610 1.00 33.27 538 ARG A O 1
ATOM 4035 N N . VAL A 1 542 ? 80.681 -25.917 257.004 1.00 29.39 539 VAL A N 1
ATOM 4036 C CA . VAL A 1 542 ? 81.091 -26.756 255.897 1.00 29.62 539 VAL A CA 1
ATOM 4037 C C . VAL A 1 542 ? 82.432 -26.247 255.411 1.00 31.57 539 VAL A C 1
ATOM 4038 O O . VAL A 1 542 ? 82.622 -25.016 255.255 1.00 35.65 539 VAL A O 1
ATOM 4042 N N . ASP A 1 543 ? 83.385 -27.157 255.197 1.00 33.10 540 ASP A N 1
ATOM 4043 C CA . ASP A 1 543 ? 84.673 -26.767 254.618 1.00 35.73 540 ASP A CA 1
ATOM 4044 C C . ASP A 1 543 ? 84.487 -26.722 253.101 1.00 35.02 540 ASP A C 1
ATOM 4045 O O . ASP A 1 543 ? 83.985 -27.677 252.523 1.00 38.34 540 ASP A O 1
ATOM 4050 N N . PRO A 1 544 ? 84.883 -25.630 252.432 1.00 34.02 541 PRO A N 1
ATOM 4051 C CA . PRO A 1 544 ? 84.695 -25.569 250.948 1.00 33.39 541 PRO A CA 1
ATOM 4052 C C . PRO A 1 544 ? 85.248 -26.740 250.119 1.00 34.35 541 PRO A C 1
ATOM 4053 O O . PRO A 1 544 ? 84.644 -27.134 249.118 1.00 29.74 541 PRO A O 1
ATOM 4057 N N . GLU A 1 545 ? 86.351 -27.330 250.562 1.00 39.35 542 GLU A N 1
ATOM 4058 C CA . GLU A 1 545 ? 86.918 -28.467 249.853 1.00 37.11 542 GLU A CA 1
ATOM 4059 C C . GLU A 1 545 ? 85.967 -29.620 249.854 1.00 36.47 542 GLU A C 1
ATOM 4060 O O . GLU A 1 545 ? 86.010 -30.408 248.922 1.00 34.31 542 GLU A O 1
ATOM 4066 N N . GLU A 1 546 ? 85.099 -29.751 250.874 1.00 36.69 543 GLU A N 1
ATOM 4067 C CA . GLU A 1 546 ? 84.060 -30.801 250.804 1.00 33.00 543 GLU A CA 1
ATOM 4068 C C . GLU A 1 546 ? 83.123 -30.571 249.634 1.00 35.01 543 GLU A C 1
ATOM 4069 O O . GLU A 1 546 ? 82.744 -31.541 248.945 1.00 33.05 543 GLU A O 1
ATOM 4075 N N . LEU A 1 547 ? 82.741 -29.311 249.379 1.00 33.10 544 LEU A N 1
ATOM 4076 C CA . LEU A 1 547 ? 81.857 -29.049 248.234 1.00 31.06 544 LEU A CA 1
ATOM 4077 C C . LEU A 1 547 ? 82.582 -29.223 246.885 1.00 33.10 544 LEU A C 1
ATOM 4078 O O . LEU A 1 547 ? 81.977 -29.629 245.898 1.00 30.96 544 LEU A O 1
ATOM 4083 N N . ILE A 1 548 ? 83.875 -28.900 246.846 1.00 32.62 545 ILE A N 1
ATOM 4084 C CA . ILE A 1 548 ? 84.675 -29.120 245.666 1.00 35.27 545 ILE A CA 1
ATOM 4085 C C . ILE A 1 548 ? 84.732 -30.637 245.360 1.00 38.60 545 ILE A C 1
ATOM 4086 O O . ILE A 1 548 ? 84.527 -31.042 244.217 1.00 39.66 545 ILE A O 1
ATOM 4091 N N . LYS A 1 549 ? 85.002 -31.447 246.384 1.00 37.04 546 LYS A N 1
ATOM 4092 C CA . LYS A 1 549 ? 84.966 -32.904 246.257 1.00 41.26 546 LYS A CA 1
ATOM 4093 C C . LYS A 1 549 ? 83.636 -33.438 245.730 1.00 40.03 546 LYS A C 1
ATOM 4094 O O . LYS A 1 549 ? 83.625 -34.323 244.843 1.00 35.66 546 LYS A O 1
ATOM 4100 N N . GLN A 1 550 ? 82.534 -32.951 246.302 1.00 35.18 547 GLN A N 1
ATOM 4101 C CA . GLN A 1 550 ? 81.222 -33.371 245.849 1.00 36.48 547 GLN A CA 1
ATOM 4102 C C . GLN A 1 550 ? 81.038 -32.943 244.389 1.00 39.38 547 GLN A C 1
ATOM 4103 O O . GLN A 1 550 ? 80.544 -33.717 243.592 1.00 42.80 547 GLN A O 1
ATOM 4109 N N . MET A 1 551 ? 81.445 -31.733 244.031 1.00 36.19 548 MET A N 1
ATOM 4110 C CA . MET A 1 551 ? 81.239 -31.274 242.652 1.00 37.44 548 MET A CA 1
ATOM 4111 C C . MET A 1 551 ? 81.998 -32.056 241.572 1.00 40.88 548 MET A C 1
ATOM 4112 O O . MET A 1 551 ? 81.459 -32.240 240.481 1.00 40.55 548 MET A O 1
ATOM 4117 N N . ALA A 1 552 ? 83.251 -32.464 241.838 1.00 42.62 549 ALA A N 1
ATOM 4118 C CA . ALA A 1 552 ? 84.076 -33.203 240.856 1.00 42.51 549 ALA A CA 1
ATOM 4119 C C . ALA A 1 552 ? 83.381 -34.514 240.330 1.00 46.00 549 ALA A C 1
ATOM 4120 O O . ALA A 1 552 ? 83.680 -35.010 239.246 1.00 44.89 549 ALA A O 1
ATOM 4122 N N . THR A 1 553 ? 82.448 -34.999 241.147 1.00 42.25 550 THR A N 1
ATOM 4123 C CA . THR A 1 553 ? 81.515 -36.116 240.966 1.00 41.68 550 THR A CA 1
ATOM 4124 C C . THR A 1 553 ? 80.269 -35.889 240.093 1.00 42.18 550 THR A C 1
ATOM 4125 O O . THR A 1 553 ? 79.585 -36.843 239.679 1.00 40.80 550 THR A O 1
ATOM 4129 N N . TRP A 1 554 ? 79.922 -34.639 239.848 1.00 40.57 551 TRP A N 1
ATOM 4130 C CA . TRP A 1 554 ? 78.666 -34.321 239.171 1.00 40.12 551 TRP A CA 1
ATOM 4131 C C . TRP A 1 554 ? 78.735 -34.618 237.679 1.00 36.22 551 TRP A C 1
ATOM 4132 O O . TRP A 1 554 ? 79.799 -34.545 237.072 1.00 34.91 551 TRP A O 1
ATOM 4143 N N . PRO A 1 555 ? 77.594 -34.911 237.083 1.00 34.53 552 PRO A N 1
ATOM 4144 C CA . PRO A 1 555 ? 77.581 -35.178 235.646 1.00 39.87 552 PRO A CA 1
ATOM 4145 C C . PRO A 1 555 ? 77.604 -33.874 234.884 1.00 44.03 552 PRO A C 1
ATOM 4146 O O . PRO A 1 555 ? 77.259 -32.818 235.440 1.00 43.27 552 PRO A O 1
ATOM 4150 N N . GLU A 1 556 ? 77.931 -33.975 233.609 1.00 43.51 553 GLU A N 1
ATOM 4151 C CA . GLU A 1 556 ? 78.122 -32.834 232.718 1.00 46.70 553 GLU A CA 1
ATOM 4152 C C . GLU A 1 556 ? 76.904 -31.991 232.415 1.00 43.58 553 GLU A C 1
ATOM 4153 O O . GLU A 1 556 ? 77.027 -30.873 231.924 1.00 44.88 553 GLU A O 1
ATOM 4159 N N . TRP A 1 557 ? 75.724 -32.506 232.695 1.00 37.84 554 TRP A N 1
ATOM 4160 C CA . TRP A 1 557 ? 74.538 -31.735 232.438 1.00 37.51 554 TRP A CA 1
ATOM 4161 C C . TRP A 1 557 ? 74.205 -30.687 233.514 1.00 37.57 554 TRP A C 1
ATOM 4162 O O . TRP A 1 557 ? 73.265 -29.927 233.345 1.00 37.43 554 TRP A O 1
ATOM 4173 N N . ILE A 1 558 ? 74.953 -30.679 234.619 1.00 41.24 555 ILE A N 1
ATOM 4174 C CA . ILE A 1 558 ? 74.933 -29.580 235.590 1.00 38.90 555 ILE A CA 1
ATOM 4175 C C . ILE A 1 558 ? 76.025 -28.652 235.135 1.00 42.16 555 ILE A C 1
ATOM 4176 O O . ILE A 1 558 ? 77.213 -29.002 235.264 1.00 42.75 555 ILE A O 1
ATOM 4181 N N . VAL A 1 559 ? 75.650 -27.503 234.558 1.00 41.73 556 VAL A N 1
ATOM 4182 C CA . VAL A 1 559 ? 76.677 -26.552 234.112 1.00 47.75 556 VAL A CA 1
ATOM 4183 C C . VAL A 1 559 ? 76.644 -25.332 235.017 1.00 42.80 556 VAL A C 1
ATOM 4184 O O . VAL A 1 559 ? 75.609 -24.828 235.424 1.00 44.83 556 VAL A O 1
ATOM 4188 N N . VAL A 1 560 ? 77.824 -24.950 235.416 1.00 44.02 557 VAL A N 1
ATOM 4189 C CA . VAL A 1 560 ? 77.990 -23.902 236.352 1.00 44.63 557 VAL A CA 1
ATOM 4190 C C . VAL A 1 560 ? 78.137 -22.642 235.498 1.00 41.03 557 VAL A C 1
ATOM 4191 O O . VAL A 1 560 ? 78.959 -22.628 234.602 1.00 42.01 557 VAL A O 1
ATOM 4195 N N . PRO A 1 561 ? 77.346 -21.592 235.765 1.00 41.09 558 PRO A N 1
ATOM 4196 C CA . PRO A 1 561 ? 77.524 -20.329 235.044 1.00 41.77 558 PRO A CA 1
ATOM 4197 C C . PRO A 1 561 ? 78.977 -19.844 235.128 1.00 41.71 558 PRO A C 1
ATOM 4198 O O . PRO A 1 561 ? 79.670 -20.140 236.099 1.00 34.84 558 PRO A O 1
ATOM 4202 N N . ARG A 1 562 ? 79.399 -19.074 234.140 1.00 45.11 559 ARG A N 1
ATOM 4203 C CA . ARG A 1 562 ? 80.757 -18.519 234.098 1.00 46.57 559 ARG A CA 1
ATOM 4204 C C . ARG A 1 562 ? 80.886 -17.294 235.036 1.00 44.38 559 ARG A C 1
ATOM 4205 O O . ARG A 1 562 ? 81.976 -16.967 235.472 1.00 38.73 559 ARG A O 1
ATOM 4213 N N . SER A 1 563 ? 79.771 -16.619 235.310 1.00 41.30 560 SER A N 1
ATOM 4214 C CA . SER A 1 563 ? 79.750 -15.406 236.105 1.00 41.79 560 SER A CA 1
ATOM 4215 C C . SER A 1 563 ? 78.440 -15.289 236.903 1.00 41.70 560 SER A C 1
ATOM 4216 O O . SER A 1 563 ? 77.325 -15.620 236.388 1.00 41.79 560 SER A O 1
ATOM 4219 N N . CYS A 1 564 ? 78.568 -14.798 238.141 1.00 41.66 561 CYS A N 1
ATOM 4220 C CA . CYS A 1 564 ? 77.425 -14.564 239.030 1.00 40.66 561 CYS A CA 1
ATOM 4221 C C . CYS A 1 564 ? 77.551 -13.242 239.758 1.00 39.61 561 CYS A C 1
ATOM 4222 O O . CYS A 1 564 ? 78.629 -12.865 240.229 1.00 38.60 561 CYS A O 1
ATOM 4225 N N . ALA A 1 565 ? 76.428 -12.547 239.844 1.00 34.84 562 ALA A N 1
ATOM 4226 C CA . ALA A 1 565 ? 76.272 -11.426 240.753 1.00 35.30 562 ALA A CA 1
ATOM 4227 C C . ALA A 1 565 ? 75.896 -12.008 242.099 1.00 32.94 562 ALA A C 1
ATOM 4228 O O . ALA A 1 565 ? 74.795 -12.572 242.228 1.00 32.61 562 ALA A O 1
ATOM 4230 N N . CYS A 1 566 ? 76.771 -11.829 243.095 1.00 31.38 563 CYS A N 1
ATOM 4231 C CA . CYS A 1 566 ? 76.553 -12.316 244.455 1.00 30.14 563 CYS A CA 1
ATOM 4232 C C . CYS A 1 566 ? 76.297 -11.099 245.343 1.00 31.39 563 CYS A C 1
ATOM 4233 O O . CYS A 1 566 ? 77.130 -10.216 245.427 1.00 32.76 563 CYS A O 1
ATOM 4236 N N . TYR A 1 567 ? 75.129 -11.043 245.976 1.00 27.13 564 TYR A N 1
ATOM 4237 C CA . TYR A 1 567 ? 74.820 -9.980 246.906 1.00 28.96 564 TYR A CA 1
ATOM 4238 C C . TYR A 1 567 ? 75.164 -10.444 248.299 1.00 27.97 564 TYR A C 1
ATOM 4239 O O . TYR A 1 567 ? 74.580 -11.410 248.789 1.00 26.94 564 TYR A O 1
ATOM 4248 N N . VAL A 1 568 ? 76.135 -9.764 248.915 1.00 26.05 565 VAL A N 1
ATOM 4249 C CA . VAL A 1 568 ? 76.637 -10.157 250.208 1.00 24.99 565 VAL A CA 1
ATOM 4250 C C . VAL A 1 568 ? 76.682 -8.964 251.163 1.00 23.55 565 VAL A C 1
ATOM 4251 O O . VAL A 1 568 ? 76.880 -7.823 250.756 1.00 23.40 565 VAL A O 1
ATOM 4255 N N . GLN A 1 569 ? 76.452 -9.256 252.433 1.00 26.48 566 GLN A N 1
ATOM 4256 C CA . GLN A 1 569 ? 76.557 -8.319 253.533 1.00 27.92 566 GLN A CA 1
ATOM 4257 C C . GLN A 1 569 ? 77.618 -8.811 254.463 1.00 27.85 566 GLN A C 1
ATOM 4258 O O . GLN A 1 569 ? 77.553 -9.967 254.903 1.00 27.55 566 GLN A O 1
ATOM 4264 N N . PRO A 1 570 ? 78.608 -7.946 254.779 1.00 34.03 567 PRO A N 1
ATOM 4265 C CA . PRO A 1 570 ? 79.671 -8.359 255.709 1.00 33.54 567 PRO A CA 1
ATOM 4266 C C . PRO A 1 570 ? 79.109 -8.510 257.126 1.00 33.67 567 PRO A C 1
ATOM 4267 O O . PRO A 1 570 ? 78.100 -7.882 257.456 1.00 36.16 567 PRO A O 1
ATOM 4271 N N . ALA A 1 571 ? 79.682 -9.431 257.888 1.00 28.75 568 ALA A N 1
ATOM 4272 C CA . ALA A 1 571 ? 79.305 -9.687 259.268 1.00 29.44 568 ALA A CA 1
ATOM 4273 C C . ALA A 1 571 ? 80.591 -9.967 260.044 1.00 31.15 568 ALA A C 1
ATOM 4274 O O . ALA A 1 571 ? 81.628 -10.142 259.411 1.00 27.80 568 ALA A O 1
ATOM 4276 N N . PRO A 1 572 ? 80.528 -9.997 261.403 1.00 32.57 569 PRO A N 1
ATOM 4277 C CA . PRO A 1 572 ? 81.765 -10.108 262.177 1.00 35.86 569 PRO A CA 1
ATOM 4278 C C . PRO A 1 572 ? 82.605 -11.357 261.897 1.00 37.70 569 PRO A C 1
ATOM 4279 O O . PRO A 1 572 ? 82.097 -12.355 261.376 1.00 37.71 569 PRO A O 1
ATOM 4283 N N . GLU A 1 573 ? 83.895 -11.257 262.227 1.00 38.90 570 GLU A N 1
ATOM 4284 C CA . GLU A 1 573 ? 84.893 -12.318 262.007 1.00 39.42 570 GLU A CA 1
ATOM 4285 C C . GLU A 1 573 ? 84.985 -12.709 260.537 1.00 39.13 570 GLU A C 1
ATOM 4286 O O . GLU A 1 573 ? 85.120 -13.885 260.187 1.00 43.93 570 GLU A O 1
ATOM 4292 N N . GLY A 1 574 ? 84.932 -11.693 259.697 1.00 40.42 571 GLY A N 1
ATOM 4293 C CA . GLY A 1 574 ? 85.171 -11.824 258.278 1.00 41.07 571 GLY A CA 1
ATOM 4294 C C . GLY A 1 574 ? 84.129 -12.580 257.467 1.00 40.37 571 GLY A C 1
ATOM 4295 O O . GLY A 1 574 ? 84.463 -13.083 256.395 1.00 39.86 571 GLY A O 1
ATOM 4296 N N . ARG A 1 575 ? 82.885 -12.638 257.950 1.00 36.49 572 ARG A N 1
ATOM 4297 C CA . ARG A 1 575 ? 81.829 -13.354 257.254 1.00 36.91 572 ARG A CA 1
ATOM 4298 C C . ARG A 1 575 ? 81.223 -12.559 256.119 1.00 34.35 572 ARG A C 1
ATOM 4299 O O . ARG A 1 575 ? 81.244 -11.364 256.144 1.00 35.07 572 ARG A O 1
ATOM 4307 N N . LEU A 1 576 ? 80.772 -13.243 255.073 1.00 32.50 573 LEU A N 1
ATOM 4308 C CA . LEU A 1 576 ? 79.941 -12.636 254.082 1.00 30.36 573 LEU A CA 1
ATOM 4309 C C . LEU A 1 576 ? 78.647 -13.399 254.105 1.00 28.11 573 LEU A C 1
ATOM 4310 O O . LEU A 1 576 ? 78.636 -14.613 253.897 1.00 27.30 573 LEU A O 1
ATOM 4315 N N . VAL A 1 577 ? 77.553 -12.687 254.278 1.00 26.91 574 VAL A N 1
ATOM 4316 C CA . VAL A 1 577 ? 76.239 -13.322 254.382 1.00 26.95 574 VAL A CA 1
ATOM 4317 C C . VAL A 1 577 ? 75.645 -13.240 252.970 1.00 26.58 574 VAL A C 1
ATOM 4318 O O . VAL A 1 577 ? 75.442 -12.142 252.465 1.00 26.76 574 VAL A O 1
ATOM 4322 N N . LEU A 1 578 ? 75.437 -14.382 252.312 1.00 24.88 575 LEU A N 1
ATOM 4323 C CA . LEU A 1 578 ? 74.887 -14.407 250.937 1.00 27.34 575 LEU A CA 1
ATOM 4324 C C . LEU A 1 578 ? 73.401 -14.240 250.946 1.00 28.73 575 LEU A C 1
ATOM 4325 O O . LEU A 1 578 ? 72.712 -15.092 251.456 1.00 29.97 575 LEU A O 1
ATOM 4330 N N . ASN A 1 579 ? 72.888 -13.162 250.362 1.00 30.37 576 ASN A N 1
ATOM 4331 C CA . ASN A 1 579 ? 71.416 -12.933 250.304 1.00 29.33 576 ASN A CA 1
ATOM 4332 C C . ASN A 1 579 ? 70.821 -13.472 249.017 1.00 29.96 576 ASN A C 1
ATOM 4333 O O . ASN A 1 579 ? 69.771 -14.032 249.025 1.00 33.41 576 ASN A O 1
ATOM 4338 N N . VAL A 1 580 ? 71.494 -13.252 247.906 1.00 33.15 577 VAL A N 1
ATOM 4339 C CA . VAL A 1 580 ? 70.944 -13.429 246.573 1.00 36.93 577 VAL A CA 1
ATOM 4340 C C . VAL A 1 580 ? 72.091 -13.694 245.599 1.00 33.78 577 VAL A C 1
ATOM 4341 O O . VAL A 1 580 ? 73.130 -13.056 245.668 1.00 32.19 577 VAL A O 1
ATOM 4345 N N . VAL A 1 581 ? 71.877 -14.643 244.701 1.00 37.03 578 VAL A N 1
ATOM 4346 C CA . VAL A 1 581 ? 72.731 -14.825 243.535 1.00 38.91 578 VAL A CA 1
ATOM 4347 C C . VAL A 1 581 ? 71.880 -14.665 242.295 1.00 38.22 578 VAL A C 1
ATOM 4348 O O . VAL A 1 581 ? 70.771 -15.240 242.194 1.00 37.07 578 VAL A O 1
ATOM 4352 N N . HIS A 1 582 ? 72.384 -13.871 241.357 1.00 37.34 579 HIS A N 1
ATOM 4353 C CA . HIS A 1 582 ? 71.854 -13.907 239.979 1.00 38.73 579 HIS A CA 1
ATOM 4354 C C . HIS A 1 582 ? 72.946 -13.964 238.905 1.00 39.36 579 HIS A C 1
ATOM 4355 O O . HIS A 1 582 ? 74.138 -14.036 239.192 1.00 42.29 579 HIS A O 1
ATOM 4362 N N . GLY A 1 583 ? 72.524 -13.908 237.675 1.00 36.71 580 GLY A N 1
ATOM 4363 C CA . GLY A 1 583 ? 73.460 -13.948 236.610 1.00 38.39 580 GLY A CA 1
ATOM 4364 C C . GLY A 1 583 ? 74.397 -12.795 236.690 1.00 34.37 580 GLY A C 1
ATOM 4365 O O . GLY A 1 583 ? 74.049 -11.748 237.087 1.00 36.99 580 GLY A O 1
ATOM 4366 N N . GLY A 1 584 ? 75.616 -13.024 236.290 1.00 39.25 581 GLY A N 1
ATOM 4367 C CA . GLY A 1 584 ? 76.606 -11.998 236.296 1.00 45.08 581 GLY A CA 1
ATOM 4368 C C . GLY A 1 584 ? 76.677 -11.413 234.919 1.00 54.53 581 GLY A C 1
ATOM 4369 O O . GLY A 1 584 ? 75.701 -11.151 234.261 1.00 78.28 581 GLY A O 1
ATOM 4370 N N . HIS A 1 585 ? 77.875 -11.202 234.471 1.00 48.03 582 HIS A N 1
ATOM 4371 C CA . HIS A 1 585 ? 78.054 -10.657 233.130 1.00 45.14 582 HIS A CA 1
ATOM 4372 C C . HIS A 1 585 ? 77.752 -9.178 233.054 1.00 43.20 582 HIS A C 1
ATOM 4373 O O . HIS A 1 585 ? 77.577 -8.609 232.012 1.00 45.24 582 HIS A O 1
ATOM 4380 N N . GLY A 1 586 ? 77.665 -8.583 234.220 1.00 43.42 583 GLY A N 1
ATOM 4381 C CA . GLY A 1 586 ? 77.480 -7.171 234.397 1.00 36.41 583 GLY A CA 1
ATOM 4382 C C . GLY A 1 586 ? 76.012 -6.876 234.651 1.00 35.07 583 GLY A C 1
ATOM 4383 O O . GLY A 1 586 ? 75.633 -5.767 234.712 1.00 34.11 583 GLY A O 1
ATOM 4384 N N . ARG A 1 587 ? 75.182 -7.880 234.792 1.00 36.36 584 ARG A N 1
ATOM 4385 C CA . ARG A 1 587 ? 73.794 -7.624 235.057 1.00 40.33 584 ARG A CA 1
ATOM 4386 C C . ARG A 1 587 ? 73.698 -6.909 236.375 1.00 48.54 584 ARG A C 1
ATOM 4387 O O . ARG A 1 587 ? 74.201 -7.344 237.379 1.00 67.84 584 ARG A O 1
ATOM 4395 N N . GLY A 1 588 ? 73.046 -5.795 236.398 1.00 38.87 585 GLY A N 1
ATOM 4396 C CA . GLY A 1 588 ? 72.998 -5.108 237.667 1.00 34.93 585 GLY A CA 1
ATOM 4397 C C . GLY A 1 588 ? 73.972 -3.975 237.612 1.00 32.10 585 GLY A C 1
ATOM 4398 O O . GLY A 1 588 ? 73.611 -2.846 237.652 1.00 34.82 585 GLY A O 1
ATOM 4399 N N . LEU A 1 589 ? 75.232 -4.303 237.537 1.00 29.21 586 LEU A N 1
ATOM 4400 C CA . LEU A 1 589 ? 76.265 -3.296 237.356 1.00 31.01 586 LEU A CA 1
ATOM 4401 C C . LEU A 1 589 ? 76.127 -2.443 236.099 1.00 31.47 586 LEU A C 1
ATOM 4402 O O . LEU A 1 589 ? 76.507 -1.276 236.118 1.00 29.61 586 LEU A O 1
ATOM 4407 N N . ARG A 1 590 ? 75.607 -3.010 235.005 1.00 31.72 587 ARG A N 1
ATOM 4408 C CA . ARG A 1 590 ? 75.478 -2.274 233.766 1.00 33.89 587 ARG A CA 1
ATOM 4409 C C . ARG A 1 590 ? 74.394 -1.214 233.909 1.00 32.76 587 ARG A C 1
ATOM 4410 O O . ARG A 1 590 ? 74.527 -0.120 233.376 1.00 34.15 587 ARG A O 1
ATOM 4418 N N . ARG A 1 591 ? 73.328 -1.539 234.623 1.00 31.18 588 ARG A N 1
ATOM 4419 C CA . ARG A 1 591 ? 72.315 -0.540 234.938 1.00 34.77 588 ARG A CA 1
ATOM 4420 C C . ARG A 1 591 ? 72.914 0.594 235.810 1.00 32.42 588 ARG A C 1
ATOM 4421 O O . ARG A 1 591 ? 72.607 1.774 235.585 1.00 33.80 588 ARG A O 1
ATOM 4429 N N . LEU A 1 592 ? 73.732 0.220 236.793 1.00 31.78 589 LEU A N 1
ATOM 4430 C CA . LEU A 1 592 ? 74.328 1.206 237.662 1.00 37.65 589 LEU A CA 1
ATOM 4431 C C . LEU A 1 592 ? 75.185 2.177 236.842 1.00 38.10 589 LEU A C 1
ATOM 4432 O O . LEU A 1 592 ? 75.038 3.385 237.002 1.00 35.39 589 LEU A O 1
ATOM 4437 N N . SER A 1 593 ? 76.039 1.636 235.962 1.00 43.32 590 SER A N 1
ATOM 4438 C CA . SER A 1 593 ? 76.912 2.445 235.047 1.00 41.76 590 SER A CA 1
ATOM 4439 C C . SER A 1 593 ? 76.153 3.398 234.149 1.00 38.70 590 SER A C 1
ATOM 4440 O O . SER A 1 593 ? 76.562 4.544 233.921 1.00 41.30 590 SER A O 1
ATOM 4443 N N . HIS A 1 594 ? 75.040 2.917 233.627 1.00 39.07 591 HIS A N 1
ATOM 4444 C CA . HIS A 1 594 ? 74.172 3.737 232.818 1.00 35.64 591 HIS A CA 1
ATOM 4445 C C . HIS A 1 594 ? 73.487 4.826 233.665 1.00 36.36 591 HIS A C 1
ATOM 4446 O O . HIS A 1 594 ? 73.331 5.945 233.191 1.00 35.10 591 HIS A O 1
ATOM 4453 N N . LEU A 1 595 ? 73.017 4.503 234.872 1.00 31.13 592 LEU A N 1
ATOM 4454 C CA . LEU A 1 595 ? 72.445 5.543 235.738 1.00 31.56 592 LEU A CA 1
ATOM 4455 C C . LEU A 1 595 ? 73.503 6.584 236.157 1.00 30.91 592 LEU A C 1
ATOM 4456 O O . LEU A 1 595 ? 73.252 7.775 236.063 1.00 31.61 592 LEU A O 1
ATOM 4461 N N . ILE A 1 596 ? 74.696 6.151 236.539 1.00 32.66 593 ILE A N 1
ATOM 4462 C CA . ILE A 1 596 ? 75.789 7.086 236.827 1.00 32.67 593 ILE A CA 1
ATOM 4463 C C . ILE A 1 596 ? 76.070 7.951 235.600 1.00 34.59 593 ILE A C 1
ATOM 4464 O O . ILE A 1 596 ? 76.268 9.154 235.730 1.00 34.96 593 ILE A O 1
ATOM 4469 N N . GLY A 1 597 ? 76.075 7.354 234.419 1.00 36.70 594 GLY A N 1
ATOM 4470 C CA . GLY A 1 597 ? 76.337 8.082 233.159 1.00 34.37 594 GLY A CA 1
ATOM 4471 C C . GLY A 1 597 ? 75.323 9.186 232.920 1.00 37.52 594 GLY A C 1
ATOM 4472 O O . GLY A 1 597 ? 75.691 10.305 232.625 1.00 38.70 594 GLY A O 1
ATOM 4473 N N . ARG A 1 598 ? 74.036 8.880 233.094 1.00 40.02 595 ARG A N 1
ATOM 4474 C CA . ARG A 1 598 ? 72.998 9.907 233.058 1.00 42.80 595 ARG A CA 1
ATOM 4475 C C . ARG A 1 598 ? 73.198 11.110 234.039 1.00 41.32 595 ARG A C 1
ATOM 4476 O O . ARG A 1 598 ? 72.954 12.254 233.660 1.00 41.09 595 ARG A O 1
ATOM 4484 N N . VAL A 1 599 ? 73.648 10.832 235.267 1.00 40.84 596 VAL A N 1
ATOM 4485 C CA . VAL A 1 599 ? 73.783 11.832 236.337 1.00 39.10 596 VAL A CA 1
ATOM 4486 C C . VAL A 1 599 ? 74.983 12.714 236.027 1.00 38.68 596 VAL A C 1
ATOM 4487 O O . VAL A 1 599 ? 74.888 13.923 236.176 1.00 38.59 596 VAL A O 1
ATOM 4491 N N . ARG A 1 600 ? 76.098 12.086 235.645 1.00 41.54 597 ARG A N 1
ATOM 4492 C CA . ARG A 1 600 ? 77.353 12.783 235.226 1.00 47.20 597 ARG A CA 1
ATOM 4493 C C . ARG A 1 600 ? 77.361 13.445 233.844 1.00 44.63 597 ARG A C 1
ATOM 4494 O O . ARG A 1 600 ? 78.152 14.343 233.622 1.00 46.47 597 ARG A O 1
ATOM 4502 N N . GLY A 1 601 ? 76.538 12.964 232.911 1.00 47.77 598 GLY A N 1
ATOM 4503 C CA . GLY A 1 601 ? 76.564 13.430 231.520 1.00 46.05 598 GLY A CA 1
ATOM 4504 C C . GLY A 1 601 ? 77.755 12.909 230.734 1.00 53.84 598 GLY A C 1
ATOM 4505 O O . GLY A 1 601 ? 78.235 13.575 229.822 1.00 54.59 598 GLY A O 1
ATOM 4506 N N . GLU A 1 602 ? 78.269 11.742 231.105 1.00 55.08 599 GLU A N 1
ATOM 4507 C CA . GLU A 1 602 ? 79.251 11.042 230.284 1.00 61.44 599 GLU A CA 1
ATOM 4508 C C . GLU A 1 602 ? 79.193 9.539 230.579 1.00 59.58 599 GLU A C 1
ATOM 4509 O O . GLU A 1 602 ? 79.212 9.135 231.743 1.00 55.73 599 GLU A O 1
ATOM 4515 N N . ALA A 1 603 ? 79.133 8.721 229.528 1.00 58.97 600 ALA A N 1
ATOM 4516 C CA . ALA A 1 603 ? 79.070 7.264 229.691 1.00 63.29 600 ALA A CA 1
ATOM 4517 C C . ALA A 1 603 ? 80.284 6.698 230.451 1.00 63.27 600 ALA A C 1
ATOM 4518 O O . ALA A 1 603 ? 81.384 7.254 230.409 1.00 60.62 600 ALA A O 1
ATOM 4520 N N . VAL A 1 604 ? 80.031 5.605 231.168 1.00 64.80 601 VAL A N 1
ATOM 4521 C CA . VAL A 1 604 ? 81.036 4.760 231.804 1.00 63.60 601 VAL A CA 1
ATOM 4522 C C . VAL A 1 604 ? 81.258 3.576 230.845 1.00 70.09 601 VAL A C 1
ATOM 4523 O O . VAL A 1 604 ? 80.307 2.870 230.497 1.00 70.65 601 VAL A O 1
ATOM 4527 N N . ASP A 1 605 ? 82.491 3.367 230.394 1.00 79.20 602 ASP A N 1
ATOM 4528 C CA . ASP A 1 605 ? 82.837 2.156 229.618 1.00 82.06 602 ASP A CA 1
ATOM 4529 C C . ASP A 1 605 ? 82.810 0.899 230.491 1.00 76.67 602 ASP A C 1
ATOM 4530 O O . ASP A 1 605 ? 83.839 0.492 231.021 1.00 82.90 602 ASP A O 1
ATOM 4535 N N . HIS A 1 606 ? 81.642 0.286 230.637 1.00 67.26 603 HIS A N 1
ATOM 4536 C CA . HIS A 1 606 ? 81.559 -1.039 231.248 1.00 64.58 603 HIS A CA 1
ATOM 4537 C C . HIS A 1 606 ? 82.147 -2.083 230.262 1.00 61.35 603 HIS A C 1
ATOM 4538 O O . HIS A 1 606 ? 81.752 -2.112 229.104 1.00 60.96 603 HIS A O 1
ATOM 4545 N N . PRO A 1 607 ? 83.090 -2.933 230.711 1.00 53.63 604 PRO A N 1
ATOM 4546 C CA . PRO A 1 607 ? 83.723 -3.844 229.747 1.00 54.42 604 PRO A CA 1
ATOM 4547 C C . PRO A 1 607 ? 82.769 -4.877 229.125 1.00 53.28 604 PRO A C 1
ATOM 4548 O O . PRO A 1 607 ? 81.806 -5.304 229.760 1.00 50.87 604 PRO A O 1
ATOM 4552 N N . MET A 1 608 ? 83.063 -5.280 227.895 1.00 51.77 605 MET A N 1
ATOM 4553 C CA . MET A 1 608 ? 82.190 -6.188 227.154 1.00 53.25 605 MET A CA 1
ATOM 4554 C C . MET A 1 608 ? 82.373 -7.622 227.586 1.00 50.64 605 MET A C 1
ATOM 4555 O O . MET A 1 608 ? 83.433 -8.006 228.060 1.00 58.43 605 MET A O 1
ATOM 4560 N N . VAL A 1 609 ? 81.343 -8.422 227.383 1.00 48.51 606 VAL A N 1
ATOM 4561 C CA . VAL A 1 609 ? 81.396 -9.854 227.663 1.00 47.70 606 VAL A CA 1
ATOM 4562 C C . VAL A 1 609 ? 82.294 -10.525 226.623 1.00 46.33 606 VAL A C 1
ATOM 4563 O O . VAL A 1 609 ? 82.210 -10.215 225.432 1.00 38.46 606 VAL A O 1
ATOM 4567 N N . ALA A 1 610 ? 83.159 -11.431 227.069 1.00 48.44 607 ALA A N 1
ATOM 4568 C CA . ALA A 1 610 ? 84.060 -12.099 226.145 1.00 48.01 607 ALA A CA 1
ATOM 4569 C C . ALA A 1 610 ? 83.405 -13.330 225.527 1.00 49.22 607 ALA A C 1
ATOM 4570 O O . ALA A 1 610 ? 82.879 -14.191 226.231 1.00 52.62 607 ALA A O 1
ATOM 4572 N N . ASP A 1 611 ? 83.487 -13.420 224.204 1.00 44.56 608 ASP A N 1
ATOM 4573 C CA . ASP A 1 611 ? 82.986 -14.579 223.470 1.00 47.25 608 ASP A CA 1
ATOM 4574 C C . ASP A 1 611 ? 83.978 -15.762 223.508 1.00 47.18 608 ASP A C 1
ATOM 4575 O O . ASP A 1 611 ? 85.042 -15.714 222.903 1.00 48.85 608 ASP A O 1
ATOM 4580 N N . GLU A 1 612 ? 83.621 -16.834 224.200 1.00 49.09 609 GLU A N 1
ATOM 4581 C CA . GLU A 1 612 ? 84.586 -17.866 224.547 1.00 52.43 609 GLU A CA 1
ATOM 4582 C C . GLU A 1 612 ? 83.799 -19.094 225.002 1.00 48.90 609 GLU A C 1
ATOM 4583 O O . GLU A 1 612 ? 82.769 -18.907 225.622 1.00 47.03 609 GLU A O 1
ATOM 4589 N N . PRO A 1 613 ? 84.205 -20.339 224.682 1.00 52.88 610 PRO A N 1
ATOM 4590 C CA . PRO A 1 613 ? 85.300 -20.661 223.759 1.00 50.47 610 PRO A CA 1
ATOM 4591 C C . PRO A 1 613 ? 84.999 -20.270 222.309 1.00 53.94 610 PRO A C 1
ATOM 4592 O O . PRO A 1 613 ? 83.911 -19.747 222.016 1.00 53.01 610 PRO A O 1
ATOM 4596 N N . GLU A 1 614 ? 85.956 -20.496 221.407 1.00 54.15 611 GLU A N 1
ATOM 4597 C CA . GLU A 1 614 ? 85.690 -20.255 219.989 1.00 55.88 611 GLU A CA 1
ATOM 4598 C C . GLU A 1 614 ? 84.543 -21.138 219.548 1.00 49.59 611 GLU A C 1
ATOM 4599 O O . GLU A 1 614 ? 84.395 -22.290 220.000 1.00 45.66 611 GLU A O 1
ATOM 4605 N N . GLY A 1 615 ? 83.711 -20.580 218.687 1.00 49.50 612 GLY A N 1
ATOM 4606 C CA . GLY A 1 615 ? 82.468 -21.248 218.278 1.00 50.02 612 GLY A CA 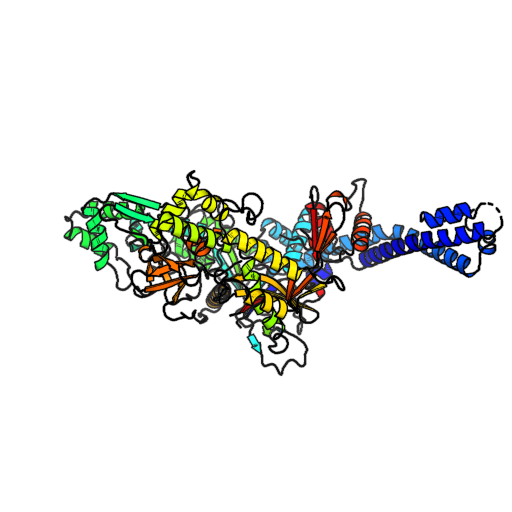1
ATOM 4607 C C . GLY A 1 615 ? 81.281 -20.937 219.169 1.00 44.46 612 GLY A C 1
ATOM 4608 O O . GLY A 1 615 ? 80.161 -21.393 218.889 1.00 46.72 612 GLY A O 1
ATOM 4609 N N . THR A 1 616 ? 81.501 -20.130 220.206 1.00 41.45 613 THR A N 1
ATOM 4610 C CA . THR A 1 616 ? 80.438 -19.728 221.148 1.00 40.46 613 THR A CA 1
ATOM 4611 C C . THR A 1 616 ? 80.406 -18.211 221.270 1.00 39.63 613 THR A C 1
ATOM 4612 O O . THR A 1 616 ? 81.458 -17.574 221.443 1.00 38.47 613 THR A O 1
ATOM 4616 N N . VAL A 1 617 ? 79.195 -17.652 221.215 1.00 38.03 614 VAL A N 1
ATOM 4617 C CA . VAL A 1 617 ? 78.969 -16.270 221.536 1.00 39.91 614 VAL A CA 1
ATOM 4618 C C . VAL A 1 617 ? 77.838 -16.125 222.547 1.00 41.91 614 VAL A C 1
ATOM 4619 O O . VAL A 1 617 ? 76.888 -16.935 222.611 1.00 38.71 614 VAL A O 1
ATOM 4623 N N . TYR A 1 618 ? 78.006 -15.076 223.348 1.00 40.71 615 TYR A N 1
ATOM 4624 C CA . TYR A 1 618 ? 77.050 -14.592 224.294 1.00 40.88 615 TYR A CA 1
ATOM 4625 C C . TYR A 1 618 ? 76.391 -13.468 223.593 1.00 36.81 615 TYR A C 1
ATOM 4626 O O . TYR A 1 618 ? 77.072 -12.656 223.032 1.00 36.26 615 TYR A O 1
ATOM 4635 N N . ALA A 1 619 ? 75.068 -13.416 223.687 1.00 35.85 616 ALA A N 1
ATOM 4636 C CA . ALA A 1 619 ? 74.262 -12.435 222.998 1.00 36.20 616 ALA A CA 1
ATOM 4637 C C . ALA A 1 619 ? 73.078 -12.035 223.879 1.00 35.37 616 ALA A C 1
ATOM 4638 O O . ALA A 1 619 ? 72.249 -12.870 224.250 1.00 31.85 616 ALA A O 1
ATOM 4640 N N . GLU A 1 620 ? 72.952 -10.766 224.169 1.00 32.27 617 GLU A N 1
ATOM 4641 C CA . GLU A 1 620 ? 71.774 -10.334 224.869 1.00 36.14 617 GLU A CA 1
ATOM 4642 C C . GLU A 1 620 ? 70.689 -10.056 223.904 1.00 34.47 617 GLU A C 1
ATOM 4643 O O . GLU A 1 620 ? 70.907 -9.804 222.714 1.00 34.22 617 GLU A O 1
ATOM 4649 N N . LEU A 1 621 ? 69.498 -10.135 224.440 1.00 35.09 618 LEU A N 1
ATOM 4650 C CA . LEU A 1 621 ? 68.312 -9.749 223.748 1.00 37.03 618 LEU A CA 1
ATOM 4651 C C . LEU A 1 621 ? 68.354 -8.264 223.456 1.00 37.53 618 LEU A C 1
ATOM 4652 O O . LEU A 1 621 ? 68.753 -7.453 224.323 1.00 37.74 618 LEU A O 1
ATOM 4657 N N . SER A 1 622 ? 67.984 -7.921 222.223 1.00 37.36 619 SER A N 1
ATOM 4658 C CA . SER A 1 622 ? 68.049 -6.553 221.700 1.00 34.48 619 SER A CA 1
ATOM 4659 C C . SER A 1 622 ? 67.088 -5.601 222.428 1.00 37.51 619 SER A C 1
ATOM 4660 O O . SER A 1 622 ? 66.042 -6.006 222.886 1.00 37.31 619 SER A O 1
ATOM 4663 N N . GLY A 1 623 ? 67.438 -4.315 222.498 1.00 40.77 620 GLY A N 1
ATOM 4664 C CA . GLY A 1 623 ? 66.553 -3.334 223.082 1.00 40.98 620 GLY A CA 1
ATOM 4665 C C . GLY A 1 623 ? 66.296 -3.555 224.559 1.00 39.12 620 GLY A C 1
ATOM 4666 O O . GLY A 1 623 ? 67.124 -4.106 225.239 1.00 38.23 620 GLY A O 1
ATOM 4667 N N . SER A 1 624 ? 65.130 -3.134 225.029 1.00 40.64 621 SER A N 1
ATOM 4668 C CA . SER A 1 624 ? 64.779 -3.145 226.456 1.00 39.51 621 SER A CA 1
ATOM 4669 C C . SER A 1 624 ? 63.554 -3.985 226.815 1.00 40.09 621 SER A C 1
ATOM 4670 O O . SER A 1 624 ? 63.123 -4.037 227.982 1.00 40.30 621 SER A O 1
ATOM 4673 N N . LEU A 1 625 ? 62.932 -4.576 225.805 1.00 37.23 622 LEU A N 1
ATOM 4674 C CA . LEU A 1 625 ? 61.847 -5.490 225.996 1.00 35.26 622 LEU A CA 1
ATOM 4675 C C . LEU A 1 625 ? 60.728 -4.983 226.892 1.00 33.96 622 LEU A C 1
ATOM 4676 O O . LEU A 1 625 ? 60.191 -5.733 227.697 1.00 35.13 622 LEU A O 1
ATOM 4681 N N . GLY A 1 626 ? 60.351 -3.723 226.706 1.00 36.00 623 GLY A N 1
ATOM 4682 C CA . GLY A 1 626 ? 59.191 -3.131 227.364 1.00 37.46 623 GLY A CA 1
ATOM 4683 C C . GLY A 1 626 ? 59.452 -2.561 228.764 1.00 39.98 623 GLY A C 1
ATOM 4684 O O . GLY A 1 626 ? 58.482 -2.072 229.403 1.00 33.76 623 GLY A O 1
ATOM 4685 N N . SER A 1 627 ? 60.723 -2.615 229.245 1.00 37.10 624 SER A N 1
ATOM 4686 C CA . SER A 1 627 ? 61.039 -2.222 230.652 1.00 38.53 624 SER A CA 1
ATOM 4687 C C . SER A 1 627 ? 62.164 -1.200 230.688 1.00 37.50 624 SER A C 1
ATOM 4688 O O . SER A 1 627 ? 63.170 -1.370 230.015 1.00 31.76 624 SER A O 1
ATOM 4691 N N . THR A 1 628 ? 62.000 -0.163 231.514 1.00 36.42 625 THR A N 1
ATOM 4692 C CA . THR A 1 628 ? 63.050 0.792 231.733 1.00 37.45 625 THR A CA 1
ATOM 4693 C C . THR A 1 628 ? 64.213 0.199 232.535 1.00 38.65 625 THR A C 1
ATOM 4694 O O . THR A 1 628 ? 65.305 0.722 232.465 1.00 33.24 625 THR A O 1
ATOM 4698 N N . LEU A 1 629 ? 63.988 -0.906 233.257 1.00 39.68 626 LEU A N 1
ATOM 4699 C CA . LEU A 1 629 ? 65.070 -1.589 233.976 1.00 43.22 626 LEU A CA 1
ATOM 4700 C C . LEU A 1 629 ? 66.021 -2.396 233.070 1.00 44.19 626 LEU A C 1
ATOM 4701 O O . LEU A 1 629 ? 67.000 -2.937 233.589 1.00 43.90 626 LEU A O 1
ATOM 4706 N N . ASN A 1 630 ? 65.759 -2.431 231.745 1.00 44.18 627 ASN A N 1
ATOM 4707 C CA . ASN A 1 630 ? 66.649 -3.053 230.732 1.00 42.62 627 ASN A CA 1
ATOM 4708 C C . ASN A 1 630 ? 67.427 -2.089 229.870 1.00 44.61 627 ASN A C 1
ATOM 4709 O O . ASN A 1 630 ? 67.891 -2.460 228.772 1.00 47.85 627 ASN A O 1
ATOM 4714 N N . VAL A 1 631 ? 67.562 -0.852 230.327 1.00 40.20 628 VAL A N 1
ATOM 4715 C CA . VAL A 1 631 ? 68.300 0.122 229.568 1.00 46.14 628 VAL A CA 1
ATOM 4716 C C . VAL A 1 631 ? 69.664 0.112 230.205 1.00 49.85 628 VAL A C 1
ATOM 4717 O O . VAL A 1 631 ? 69.797 0.190 231.446 1.00 51.65 628 VAL A O 1
ATOM 4721 N N . HIS A 1 632 ? 70.676 -0.025 229.348 1.00 54.78 629 HIS A N 1
ATOM 4722 C CA . HIS A 1 632 ? 72.039 -0.170 229.828 1.00 53.77 629 HIS A CA 1
ATOM 4723 C C . HIS A 1 632 ? 73.097 -0.152 228.730 1.00 53.91 629 HIS A C 1
ATOM 4724 O O . HIS A 1 632 ? 72.809 -0.215 227.514 1.00 47.30 629 HIS A O 1
ATOM 4731 N N . VAL A 1 633 ? 74.324 -0.029 229.236 1.00 61.18 630 VAL A N 1
ATOM 4732 C CA . VAL A 1 633 ? 75.558 -0.142 228.479 1.00 66.05 630 VAL A CA 1
ATOM 4733 C C . VAL A 1 633 ? 75.507 -1.466 227.679 1.00 62.58 630 VAL A C 1
ATOM 4734 O O . VAL A 1 633 ? 75.640 -2.544 228.278 1.00 58.96 630 VAL A O 1
ATOM 4738 N N . PRO A 1 634 ? 75.326 -1.390 226.345 1.00 62.48 631 PRO A N 1
ATOM 4739 C CA . PRO A 1 634 ? 75.167 -2.606 225.515 1.00 66.24 631 PRO A CA 1
ATOM 4740 C C . PRO A 1 634 ? 76.412 -3.491 225.611 1.00 59.50 631 PRO A C 1
ATOM 4741 O O . PRO A 1 634 ? 77.508 -3.051 225.276 1.00 59.36 631 PRO A O 1
ATOM 4745 N N . GLY A 1 635 ? 76.241 -4.712 226.090 1.00 51.85 632 GLY A N 1
ATOM 4746 C CA . GLY A 1 635 ? 77.341 -5.433 226.715 1.00 49.28 632 GLY A CA 1
ATOM 4747 C C . GLY A 1 635 ? 77.793 -6.767 226.163 1.00 49.26 632 GLY A C 1
ATOM 4748 O O . GLY A 1 635 ? 78.496 -7.490 226.850 1.00 60.74 632 GLY A O 1
ATOM 4749 N N . THR A 1 636 ? 77.319 -7.056 224.986 1.00 44.73 633 THR A N 1
ATOM 4750 C CA . THR A 1 636 ? 77.552 -8.243 224.256 1.00 46.11 633 THR A CA 1
ATOM 4751 C C . THR A 1 636 ? 77.845 -7.779 222.857 1.00 51.23 633 THR A C 1
ATOM 4752 O O . THR A 1 636 ? 77.360 -6.798 222.369 1.00 79.51 633 THR A O 1
ATOM 4756 N N . ARG A 1 637 ? 78.642 -8.527 222.192 1.00 44.75 634 ARG A N 1
ATOM 4757 C CA . ARG A 1 637 ? 79.058 -8.217 220.818 1.00 52.87 634 ARG A CA 1
ATOM 4758 C C . ARG A 1 637 ? 77.904 -8.310 219.845 1.00 50.78 634 ARG A C 1
ATOM 4759 O O . ARG A 1 637 ? 77.567 -7.362 219.191 1.00 53.23 634 ARG A O 1
ATOM 4767 N N . TYR A 1 638 ? 77.354 -9.498 219.723 1.00 45.31 635 TYR A N 1
ATOM 4768 C CA . TYR A 1 638 ? 76.202 -9.761 218.907 1.00 40.52 635 TYR A CA 1
ATOM 4769 C C . TYR A 1 638 ? 74.973 -9.548 219.761 1.00 44.00 635 TYR A C 1
ATOM 4770 O O . TYR A 1 638 ? 75.047 -9.351 220.941 1.00 46.24 635 TYR A O 1
ATOM 4779 N N . GLU A 1 639 ? 73.819 -9.548 219.160 1.00 42.05 636 GLU A N 1
ATOM 4780 C CA . GLU A 1 639 ? 72.640 -9.527 219.988 1.00 43.77 636 GLU A CA 1
ATOM 4781 C C . GLU A 1 639 ? 71.545 -10.360 219.319 1.00 42.15 636 GLU A C 1
ATOM 4782 O O . GLU A 1 639 ? 71.524 -10.502 218.107 1.00 41.90 636 GLU A O 1
ATOM 4788 N N . ILE A 1 640 ? 70.672 -10.934 220.123 1.00 39.91 637 ILE A N 1
ATOM 4789 C CA . ILE A 1 640 ? 69.511 -11.620 219.613 1.00 39.09 637 ILE A CA 1
ATOM 4790 C C . ILE A 1 640 ? 68.446 -10.590 219.257 1.00 36.73 637 ILE A C 1
ATOM 4791 O O . ILE A 1 640 ? 67.886 -9.926 220.129 1.00 37.84 637 ILE A O 1
ATOM 4796 N N . ASP A 1 641 ? 68.151 -10.462 217.960 1.00 39.27 638 ASP A N 1
ATOM 4797 C CA . ASP A 1 641 ? 67.279 -9.404 217.490 1.00 37.36 638 ASP A CA 1
ATOM 4798 C C . ASP A 1 641 ? 65.835 -9.827 217.681 1.00 37.81 638 ASP A C 1
ATOM 4799 O O . ASP A 1 641 ? 65.387 -10.798 217.099 1.00 39.42 638 ASP A O 1
ATOM 4804 N N . TYR A 1 642 ? 65.109 -9.077 218.495 1.00 37.31 639 TYR A N 1
ATOM 4805 C CA . TYR A 1 642 ? 63.908 -9.588 219.143 1.00 34.07 639 TYR A CA 1
ATOM 4806 C C . TYR A 1 642 ? 62.781 -8.758 218.642 1.00 33.68 639 TYR A C 1
ATOM 4807 O O . TYR A 1 642 ? 62.932 -7.536 218.541 1.00 32.74 639 TYR A O 1
ATOM 4816 N N . PRO A 1 643 ? 61.645 -9.397 218.332 1.00 38.05 640 PRO A N 1
ATOM 4817 C CA . PRO A 1 643 ? 60.567 -8.717 217.622 1.00 39.91 640 PRO A CA 1
ATOM 4818 C C . PRO A 1 643 ? 60.369 -7.228 217.870 1.00 47.35 640 PRO A C 1
ATOM 4819 O O . PRO A 1 643 ? 60.873 -6.435 217.100 1.00 64.57 640 PRO A O 1
ATOM 4823 N N . PHE A 1 644 ? 59.721 -6.782 218.903 1.00 47.09 641 PHE A N 1
ATOM 4824 C CA . PHE A 1 644 ? 59.399 -5.343 218.896 1.00 37.04 641 PHE A CA 1
ATOM 4825 C C . PHE A 1 644 ? 60.307 -4.598 219.856 1.00 34.17 641 PHE A C 1
ATOM 4826 O O . PHE A 1 644 ? 59.845 -3.852 220.659 1.00 44.19 641 PHE A O 1
ATOM 4834 N N . SER A 1 645 ? 61.609 -4.837 219.781 1.00 34.69 642 SER A N 1
ATOM 4835 C CA . SER A 1 645 ? 62.556 -4.316 220.748 1.00 37.41 642 SER A CA 1
ATOM 483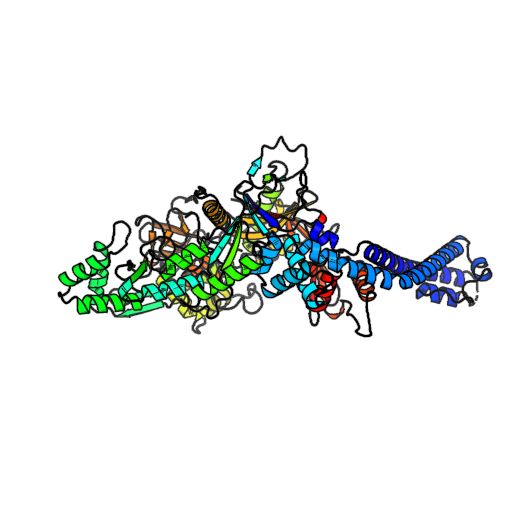6 C C . SER A 1 645 ? 63.859 -4.102 220.021 1.00 37.84 642 SER A C 1
ATOM 4837 O O . SER A 1 645 ? 64.800 -4.884 220.195 1.00 37.12 642 SER A O 1
ATOM 4840 N N . PRO A 1 646 ? 63.897 -3.061 219.155 1.00 41.73 643 PRO A N 1
ATOM 4841 C CA . PRO A 1 646 ? 65.074 -2.873 218.327 1.00 41.96 643 PRO A CA 1
ATOM 4842 C C . PRO A 1 646 ? 66.267 -2.469 219.154 1.00 41.83 643 PRO A C 1
ATOM 4843 O O . PRO A 1 646 ? 66.158 -1.757 220.160 1.00 41.63 643 PRO A O 1
ATOM 4847 N N . GLY A 1 647 ? 67.410 -2.966 218.732 1.00 45.59 644 GLY A N 1
ATOM 4848 C CA . GLY A 1 647 ? 68.624 -2.754 219.461 1.00 49.03 644 GLY A CA 1
ATOM 4849 C C . GLY A 1 647 ? 69.467 -1.755 218.734 1.00 52.74 644 GLY A C 1
ATOM 4850 O O . GLY A 1 647 ? 69.019 -1.113 217.755 1.00 50.88 644 GLY A O 1
ATOM 4851 N N . ASP A 1 648 ? 70.710 -1.696 219.193 1.00 61.11 645 ASP A N 1
ATOM 4852 C CA . ASP A 1 648 ? 71.664 -0.702 218.792 1.00 72.54 645 ASP A CA 1
ATOM 4853 C C . ASP A 1 648 ? 72.936 -1.388 218.317 1.00 67.18 645 ASP A C 1
ATOM 4854 O O . ASP A 1 648 ? 73.997 -1.230 218.919 1.00 74.00 645 ASP A O 1
ATOM 4859 N N . ARG A 1 649 ? 72.822 -2.140 217.226 1.00 63.37 646 ARG A N 1
ATOM 4860 C CA . ARG A 1 649 ? 73.936 -2.928 216.694 1.00 62.66 646 ARG A CA 1
ATOM 4861 C C . ARG A 1 649 ? 73.990 -2.913 215.172 1.00 60.99 646 ARG A C 1
ATOM 4862 O O . ARG A 1 649 ? 72.962 -2.799 214.514 1.00 64.10 646 ARG A O 1
ATOM 4870 N N . SER A 1 650 ? 75.206 -3.024 214.626 1.00 62.09 647 SER A N 1
ATOM 4871 C CA . SER A 1 650 ? 75.428 -3.229 213.194 1.00 59.34 647 SER A CA 1
ATOM 4872 C C . SER A 1 650 ? 74.663 -4.453 212.737 1.00 58.46 647 SER A C 1
ATOM 4873 O O . SER A 1 650 ? 74.598 -5.460 213.439 1.00 56.33 647 SER A O 1
ATOM 4876 N N . ARG A 1 651 ? 74.163 -4.382 211.522 1.00 61.38 648 ARG A N 1
ATOM 4877 C CA . ARG A 1 651 ? 73.338 -5.430 210.938 1.00 64.03 648 ARG A CA 1
ATOM 4878 C C . ARG A 1 651 ? 74.036 -6.789 210.939 1.00 56.97 648 ARG A C 1
ATOM 4879 O O . ARG A 1 651 ? 73.441 -7.800 211.282 1.00 58.87 648 ARG A O 1
ATOM 4887 N N . ASP A 1 652 ? 75.313 -6.787 210.590 1.00 57.52 649 ASP A N 1
ATOM 4888 C CA . ASP A 1 652 ? 76.199 -7.970 210.711 1.00 58.55 649 ASP A CA 1
ATOM 4889 C C . ASP A 1 652 ? 76.372 -8.561 212.127 1.00 57.88 649 ASP A C 1
ATOM 4890 O O . ASP A 1 652 ? 76.839 -9.696 212.240 1.00 54.72 649 ASP A O 1
ATOM 4895 N N . ARG A 1 653 ? 76.034 -7.803 213.179 1.00 52.31 650 ARG A N 1
ATOM 4896 C CA . ARG A 1 653 ? 76.085 -8.274 214.585 1.00 51.09 650 ARG A CA 1
ATOM 4897 C C . ARG A 1 653 ? 74.710 -8.598 215.173 1.00 47.48 650 ARG A C 1
ATOM 4898 O O . ARG A 1 653 ? 74.567 -8.682 216.409 1.00 45.92 650 ARG A O 1
ATOM 4906 N N . ARG A 1 654 ? 73.712 -8.779 214.312 1.00 44.33 651 ARG A N 1
ATOM 4907 C CA . ARG A 1 654 ? 72.385 -9.191 214.734 1.00 46.27 651 ARG A CA 1
ATOM 4908 C C . ARG A 1 654 ? 72.064 -10.629 214.371 1.00 48.36 651 ARG A C 1
ATOM 4909 O O . ARG A 1 654 ? 72.154 -11.015 213.199 1.00 47.63 651 ARG A O 1
ATOM 4917 N N . LEU A 1 655 ? 71.672 -11.403 215.391 1.00 46.17 652 LEU A N 1
ATOM 4918 C CA . LEU A 1 655 ? 71.160 -12.734 215.225 1.00 42.62 652 LEU A CA 1
ATOM 4919 C C . LEU A 1 655 ? 69.641 -12.705 215.390 1.00 40.93 652 LEU A C 1
ATOM 4920 O O . LEU A 1 655 ? 69.170 -12.866 216.511 1.00 41.45 652 LEU A O 1
ATOM 4925 N N . PRO A 1 656 ? 68.854 -12.512 214.292 1.00 41.43 653 PRO A N 1
ATOM 4926 C CA . PRO A 1 656 ? 67.379 -12.494 214.434 1.00 38.83 653 PRO A CA 1
ATOM 4927 C C . PRO A 1 656 ? 66.795 -13.827 214.941 1.00 38.10 653 PRO A C 1
ATOM 4928 O O . PRO A 1 656 ? 67.403 -14.903 214.749 1.00 35.12 653 PRO A O 1
ATOM 4932 N N . LEU A 1 657 ? 65.658 -13.776 215.631 1.00 38.44 654 LEU A N 1
ATOM 4933 C CA . LEU A 1 657 ? 65.031 -15.005 216.144 1.00 36.37 654 LEU A CA 1
ATOM 4934 C C . LEU A 1 657 ? 64.878 -16.051 215.046 1.00 38.53 654 LEU A C 1
ATOM 4935 O O . LEU A 1 657 ? 65.165 -17.260 215.267 1.00 35.92 654 LEU A O 1
ATOM 4940 N N . SER A 1 658 ? 64.467 -15.568 213.858 1.00 37.13 655 SER A N 1
ATOM 4941 C CA . SER A 1 658 ? 64.436 -16.371 212.623 1.00 35.60 655 SER A CA 1
ATOM 4942 C C . SER A 1 658 ? 65.720 -17.193 212.341 1.00 36.92 655 SER A C 1
ATOM 4943 O O . SER A 1 658 ? 65.630 -18.266 211.770 1.00 39.92 655 SER A O 1
ATOM 4946 N N . ASP A 1 659 ? 66.895 -16.676 212.713 1.00 37.31 656 ASP A N 1
ATOM 4947 C CA . ASP A 1 659 ? 68.214 -17.316 212.453 1.00 37.64 656 ASP A CA 1
ATOM 4948 C C . ASP A 1 659 ? 68.625 -18.393 213.472 1.00 39.89 656 ASP A C 1
ATOM 4949 O O . ASP A 1 659 ? 69.600 -19.080 213.253 1.00 43.94 656 ASP A O 1
ATOM 4954 N N . LEU A 1 660 ? 67.905 -18.538 214.591 1.00 39.67 657 LEU A N 1
ATOM 4955 C CA . LEU A 1 660 ? 68.321 -19.474 215.644 1.00 35.88 657 LEU A CA 1
ATOM 4956 C C . LEU A 1 660 ? 67.766 -20.877 215.434 1.00 31.98 657 LEU A C 1
ATOM 4957 O O . LEU A 1 660 ? 66.630 -21.071 215.003 1.00 29.78 657 LEU A O 1
ATOM 4962 N N . GLU A 1 661 ? 68.562 -21.864 215.778 1.00 32.07 658 GLU A N 1
ATOM 4963 C CA . GLU A 1 661 ? 68.090 -23.240 215.773 1.00 38.32 658 GLU A CA 1
ATOM 4964 C C . GLU A 1 661 ? 68.475 -23.925 217.069 1.00 34.92 658 GLU A C 1
ATOM 4965 O O . GLU A 1 661 ? 69.319 -23.455 217.799 1.00 38.34 658 GLU A O 1
ATOM 4971 N N . VAL A 1 662 ? 67.824 -25.037 217.329 1.00 36.29 659 VAL A N 1
ATOM 4972 C CA . VAL A 1 662 ? 67.972 -25.750 218.559 1.00 37.53 659 VAL A CA 1
ATOM 4973 C C . VAL A 1 662 ? 68.419 -27.158 218.233 1.00 39.18 659 VAL A C 1
ATOM 4974 O O . VAL A 1 662 ? 67.771 -27.864 217.460 1.00 35.50 659 VAL A O 1
ATOM 4978 N N . VAL A 1 663 ? 69.511 -27.554 218.868 1.00 42.48 660 VAL A N 1
ATOM 4979 C CA . VAL A 1 663 ? 70.182 -28.822 218.635 1.00 42.58 660 VAL A CA 1
ATOM 4980 C C . VAL A 1 663 ? 70.481 -29.454 219.988 1.00 43.65 660 VAL A C 1
ATOM 4981 O O . VAL A 1 663 ? 70.526 -28.734 220.987 1.00 46.98 660 VAL A O 1
ATOM 4985 N N . LEU A 1 664 ? 70.712 -30.766 220.035 1.00 43.09 661 LEU A N 1
ATOM 4986 C CA . LEU A 1 664 ? 71.201 -31.421 221.269 1.00 42.80 661 LEU A CA 1
ATOM 4987 C C . LEU A 1 664 ? 72.696 -31.468 221.290 1.00 43.16 661 LEU A C 1
ATOM 4988 O O . LEU A 1 664 ? 73.322 -32.000 220.379 1.00 47.58 661 LEU A O 1
ATOM 4993 N N . ALA A 1 665 ? 73.287 -30.965 222.352 1.00 42.31 662 ALA A N 1
ATOM 4994 C CA . ALA A 1 665 ? 74.724 -30.907 222.392 1.00 46.09 662 ALA A CA 1
ATOM 4995 C C . ALA A 1 665 ? 75.174 -32.292 222.861 1.00 49.15 662 ALA A C 1
ATOM 4996 O O . ALA A 1 665 ? 74.574 -32.822 223.775 1.00 40.74 662 ALA A O 1
ATOM 4998 N N . PRO A 1 666 ? 76.205 -32.879 222.213 1.00 54.15 663 PRO A N 1
ATOM 4999 C CA . PRO A 1 666 ? 76.681 -34.189 222.628 1.00 54.53 663 PRO A CA 1
ATOM 5000 C C . PRO A 1 666 ? 77.401 -34.183 223.980 1.00 55.23 663 PRO A C 1
ATOM 5001 O O . PRO A 1 666 ? 77.260 -35.131 224.729 1.00 54.45 663 PRO A O 1
ATOM 5005 N N . GLU A 1 667 ? 78.107 -33.113 224.318 1.00 55.88 664 GLU A N 1
ATOM 5006 C CA . GLU A 1 667 ? 78.819 -33.066 225.601 1.00 64.64 664 GLU A CA 1
ATOM 5007 C C . GLU A 1 667 ? 77.865 -33.141 226.813 1.00 59.12 664 GLU A C 1
ATOM 5008 O O . GLU A 1 667 ? 78.114 -33.894 227.755 1.00 50.67 664 GLU A O 1
ATOM 5014 N N . THR A 1 668 ? 76.773 -32.373 226.769 1.00 55.31 665 THR A N 1
ATOM 5015 C CA . THR A 1 668 ? 75.857 -32.247 227.909 1.00 47.81 665 THR A CA 1
ATOM 5016 C C . THR A 1 668 ? 74.538 -32.946 227.742 1.00 49.46 665 THR A C 1
ATOM 5017 O O . THR A 1 668 ? 73.835 -33.153 228.742 1.00 55.21 665 THR A O 1
ATOM 5021 N N . GLY A 1 669 ? 74.175 -33.289 226.497 1.00 44.76 666 GLY A N 1
ATOM 5022 C CA . GLY A 1 669 ? 72.843 -33.772 226.214 1.00 40.08 666 GLY A CA 1
ATOM 5023 C C . GLY A 1 669 ? 71.741 -32.771 226.514 1.00 40.05 666 GLY A C 1
ATOM 5024 O O . GLY A 1 669 ? 70.608 -33.162 226.740 1.00 40.32 666 GLY A O 1
ATOM 5025 N N . LEU A 1 670 ? 72.061 -31.476 226.552 1.00 38.52 667 LEU A N 1
ATOM 5026 C CA . LEU A 1 670 ? 71.036 -30.459 226.753 1.00 35.98 667 LEU A CA 1
ATOM 5027 C C . LEU A 1 670 ? 70.820 -29.732 225.438 1.00 33.11 667 LEU A C 1
ATOM 5028 O O . LEU A 1 670 ? 71.721 -29.673 224.638 1.00 34.70 667 LEU A O 1
ATOM 5033 N N . ALA A 1 671 ? 69.641 -29.139 225.264 1.00 31.43 668 ALA A N 1
ATOM 5034 C CA . ALA A 1 671 ? 69.332 -28.306 224.123 1.00 32.96 668 ALA A CA 1
ATOM 5035 C C . ALA A 1 671 ? 70.167 -27.014 224.182 1.00 36.00 668 ALA A C 1
ATOM 5036 O O . ALA A 1 671 ? 70.357 -26.421 225.257 1.00 36.59 668 ALA A O 1
ATOM 5038 N N . GLU A 1 672 ? 70.714 -26.632 223.031 1.00 33.29 669 GLU A N 1
ATOM 5039 C CA . GLU A 1 672 ? 71.489 -25.430 222.881 1.00 35.12 669 GLU A CA 1
ATOM 5040 C C . GLU A 1 672 ? 70.985 -24.656 221.678 1.00 33.49 669 GLU A C 1
ATOM 5041 O O . GLU A 1 672 ? 70.244 -25.193 220.874 1.00 33.95 669 GLU A O 1
ATOM 5047 N N . LEU A 1 673 ? 71.437 -23.420 221.518 1.00 33.67 670 LEU A N 1
ATOM 5048 C CA . LEU A 1 673 ? 71.034 -22.624 220.363 1.00 37.35 670 LEU A CA 1
ATOM 5049 C C . LEU A 1 673 ? 72.210 -22.493 219.426 1.00 36.60 670 LEU A C 1
ATOM 5050 O O . LEU A 1 673 ? 73.343 -22.368 219.910 1.00 35.84 670 LEU A O 1
ATOM 5055 N N . ARG A 1 674 ? 71.929 -22.486 218.104 1.00 36.26 671 ARG A N 1
ATOM 5056 C CA . ARG A 1 674 ? 72.923 -22.236 217.071 1.00 35.48 671 ARG A CA 1
ATOM 5057 C C . ARG A 1 674 ? 72.426 -21.131 216.130 1.00 35.91 671 ARG A C 1
ATOM 5058 O O . ARG A 1 674 ? 71.231 -21.012 215.889 1.00 32.84 671 ARG A O 1
ATOM 5066 N N . SER A 1 675 ? 73.352 -20.357 215.569 1.00 35.13 672 SER A N 1
ATOM 5067 C CA . SER A 1 675 ? 73.020 -19.420 214.490 1.00 38.56 672 SER A CA 1
ATOM 5068 C C . SER A 1 675 ? 73.033 -20.229 213.187 1.00 38.99 672 SER A C 1
ATOM 5069 O O . SER A 1 675 ? 74.061 -20.802 212.868 1.00 36.32 672 SER A O 1
ATOM 5072 N N . ARG A 1 676 ? 71.931 -20.282 212.438 1.00 35.35 673 ARG A N 1
ATOM 5073 C CA . ARG A 1 676 ? 71.956 -20.976 211.127 1.00 43.45 673 ARG A CA 1
ATOM 5074 C C . ARG A 1 676 ? 72.880 -20.265 210.168 1.00 41.21 673 ARG A C 1
ATOM 5075 O O . ARG A 1 676 ? 73.618 -20.913 209.431 1.00 42.94 673 ARG A O 1
ATOM 5083 N N . ARG A 1 677 ? 72.862 -18.931 210.220 1.00 37.63 674 ARG A N 1
ATOM 5084 C CA . ARG A 1 677 ? 73.659 -18.123 209.328 1.00 44.28 674 ARG A CA 1
ATOM 5085 C C . ARG A 1 677 ? 75.158 -18.225 209.598 1.00 43.06 674 ARG A C 1
ATOM 5086 O O . ARG A 1 677 ? 75.914 -18.317 208.661 1.00 44.16 674 ARG A O 1
ATOM 5094 N N . LEU A 1 678 ? 75.587 -18.250 210.849 1.00 44.92 675 LEU A N 1
ATOM 5095 C CA . LEU A 1 678 ? 77.011 -18.249 211.188 1.00 43.05 675 LEU A CA 1
ATOM 5096 C C . LEU A 1 678 ? 77.668 -19.424 211.873 1.00 42.33 675 LEU A C 1
ATOM 5097 O O . LEU A 1 678 ? 78.846 -19.441 212.027 1.00 41.05 675 LEU A O 1
ATOM 5102 N N . GLY A 1 679 ? 76.939 -20.377 212.354 1.00 46.96 676 GLY A N 1
ATOM 5103 C CA . GLY A 1 679 ? 77.549 -21.491 212.998 1.00 52.05 676 GLY A CA 1
ATOM 5104 C C . GLY A 1 679 ? 77.749 -21.500 214.486 1.00 46.33 676 GLY A C 1
ATOM 5105 O O . GLY A 1 679 ? 77.712 -22.558 215.018 1.00 44.77 676 GLY A O 1
ATOM 5106 N N . PHE A 1 680 ? 77.950 -20.375 215.122 1.00 44.78 677 PHE A N 1
ATOM 5107 C CA . PHE A 1 680 ? 78.176 -20.352 216.530 1.00 42.59 677 PHE A CA 1
ATOM 5108 C C . PHE A 1 680 ? 77.083 -20.910 217.404 1.00 38.30 677 PHE A C 1
ATOM 5109 O O . PHE A 1 680 ? 75.938 -20.917 217.062 1.00 37.49 677 PHE A O 1
ATOM 5117 N N . ARG A 1 681 ? 77.508 -21.356 218.560 1.00 42.31 678 ARG A N 1
ATOM 5118 C CA . ARG A 1 681 ? 76.600 -21.660 219.626 1.00 41.76 678 ARG A CA 1
ATOM 5119 C C . ARG A 1 681 ? 76.276 -20.264 220.125 1.00 38.03 678 ARG A C 1
ATOM 5120 O O . ARG A 1 681 ? 77.122 -19.436 220.283 1.00 34.82 678 ARG A O 1
ATOM 5128 N N . VAL A 1 682 ? 75.025 -20.030 220.398 1.00 35.05 679 VAL A N 1
ATOM 5129 C CA . VAL A 1 682 ? 74.528 -18.734 220.867 1.00 36.00 679 VAL A CA 1
ATOM 5130 C C . VAL A 1 682 ? 73.993 -18.930 222.300 1.00 37.21 679 VAL A C 1
ATOM 5131 O O . VAL A 1 682 ? 73.076 -19.737 222.537 1.00 34.11 679 VAL A O 1
ATOM 5135 N N . ILE A 1 683 ? 74.569 -18.210 223.257 1.00 37.47 680 ILE A N 1
ATOM 5136 C CA . ILE A 1 683 ? 74.092 -18.266 224.650 1.00 36.84 680 ILE A CA 1
ATOM 5137 C C . ILE A 1 683 ? 73.294 -16.961 224.863 1.00 38.56 680 ILE A C 1
ATOM 5138 O O . ILE A 1 683 ? 73.873 -15.840 224.811 1.00 38.01 680 ILE A O 1
ATOM 5143 N N . PRO A 1 684 ? 71.966 -17.093 225.048 1.00 32.65 681 PRO A N 1
ATOM 5144 C CA . PRO A 1 684 ? 71.192 -15.918 225.315 1.00 34.19 681 PRO A CA 1
ATOM 5145 C C . PRO A 1 684 ? 71.538 -15.358 226.716 1.00 33.04 681 PRO A C 1
ATOM 5146 O O . PRO A 1 684 ? 71.764 -16.133 227.649 1.00 32.16 681 PRO A O 1
ATOM 5150 N N . LEU A 1 685 ? 71.687 -14.037 226.791 1.00 34.43 682 LEU A N 1
ATOM 5151 C CA . LEU A 1 685 ? 71.862 -13.312 228.060 1.00 38.90 682 LEU A CA 1
ATOM 5152 C C . LEU A 1 685 ? 70.738 -12.301 228.290 1.00 39.86 682 LEU A C 1
ATOM 5153 O O . LEU A 1 685 ? 70.254 -11.635 227.359 1.00 49.87 682 LEU A O 1
ATOM 5158 N N . HIS A 1 686 ? 70.303 -12.223 229.532 1.00 39.25 683 HIS A N 1
ATOM 5159 C CA . HIS A 1 686 ? 69.494 -11.115 230.012 1.00 43.31 683 HIS A CA 1
ATOM 5160 C C . HIS A 1 686 ? 70.376 -10.348 230.994 1.00 43.53 683 HIS A C 1
ATOM 5161 O O . HIS A 1 686 ? 70.648 -10.818 232.117 1.00 41.23 683 HIS A O 1
ATOM 5168 N N . LEU A 1 687 ? 70.811 -9.167 230.588 1.00 39.23 684 LEU A N 1
ATOM 5169 C CA . LEU A 1 687 ? 71.628 -8.354 231.440 1.00 39.12 684 LEU A CA 1
ATOM 5170 C C . LEU A 1 687 ? 70.942 -7.119 232.010 1.00 40.06 684 LEU A C 1
ATOM 5171 O O . LEU A 1 687 ? 71.563 -6.350 232.739 1.00 44.56 684 LEU A O 1
ATOM 5176 N N . GLY A 1 688 ? 69.675 -6.924 231.705 1.00 39.32 685 GLY A N 1
ATOM 5177 C CA . GLY A 1 688 ? 68.897 -5.843 232.309 1.00 38.12 685 GLY A CA 1
ATOM 5178 C C . GLY A 1 688 ? 68.281 -6.334 233.601 1.00 38.27 685 GLY A C 1
ATOM 5179 O O . GLY A 1 688 ? 68.260 -7.557 233.877 1.00 36.00 685 GLY A O 1
ATOM 5180 N N . MET A 1 689 ? 67.764 -5.391 234.386 1.00 39.07 686 MET A N 1
ATOM 5181 C CA . MET A 1 689 ? 67.220 -5.707 235.707 1.00 40.43 686 MET A CA 1
ATOM 5182 C C . MET A 1 689 ? 65.730 -6.029 235.753 1.00 42.28 686 MET A C 1
ATOM 5183 O O . MET A 1 689 ? 65.209 -6.363 236.825 1.00 41.65 686 MET A O 1
ATOM 5188 N N . ALA A 1 690 ? 65.051 -6.042 234.606 1.00 41.73 687 ALA A N 1
ATOM 5189 C CA . ALA A 1 690 ? 63.683 -6.607 234.593 1.00 43.57 687 ALA A CA 1
ATOM 5190 C C . ALA A 1 690 ? 63.681 -8.040 235.160 1.00 40.19 687 ALA A C 1
ATOM 5191 O O . ALA A 1 690 ? 64.602 -8.801 234.909 1.00 38.04 687 ALA A O 1
ATOM 5193 N N . ALA A 1 691 ? 62.658 -8.369 235.951 1.00 38.51 688 ALA A N 1
ATOM 5194 C CA . ALA A 1 691 ? 62.439 -9.727 236.417 1.00 40.84 688 ALA A CA 1
ATOM 5195 C C . ALA A 1 691 ? 62.065 -10.636 235.230 1.00 41.95 688 ALA A C 1
ATOM 5196 O O . ALA A 1 691 ? 61.509 -10.157 234.219 1.00 40.55 688 ALA A O 1
ATOM 5198 N N . GLU A 1 692 ? 62.390 -11.928 235.319 1.00 41.21 689 GLU A N 1
ATOM 5199 C CA . GLU A 1 692 ? 62.142 -12.806 234.187 1.00 49.30 689 GLU A CA 1
ATOM 5200 C C . GLU A 1 692 ? 60.672 -12.896 233.753 1.00 47.63 689 GLU A C 1
ATOM 5201 O O . GLU A 1 692 ? 60.436 -13.062 232.573 1.00 42.15 689 GLU A O 1
ATOM 5207 N N . PHE A 1 693 ? 59.716 -12.709 234.672 1.00 48.22 690 PHE A N 1
ATOM 5208 C CA . PHE A 1 693 ? 58.278 -12.723 234.327 1.00 48.44 690 PHE A CA 1
ATOM 5209 C C . PHE A 1 693 ? 57.814 -11.490 233.544 1.00 52.55 690 PHE A C 1
ATOM 5210 O O . PHE A 1 693 ? 56.738 -11.506 232.956 1.00 54.30 690 PHE A O 1
ATOM 5218 N N . GLN A 1 694 ? 58.593 -10.408 233.582 1.00 49.53 691 GLN A N 1
ATOM 5219 C CA . GLN A 1 694 ? 58.330 -9.247 232.743 1.00 47.91 691 GLN A CA 1
ATOM 5220 C C . GLN A 1 694 ? 58.867 -9.401 231.343 1.00 43.56 691 GLN A C 1
ATOM 5221 O O . GLN A 1 694 ? 58.623 -8.522 230.485 1.00 39.71 691 GLN A O 1
ATOM 5227 N N . LEU A 1 695 ? 59.637 -10.468 231.105 1.00 41.13 692 LEU A N 1
ATOM 5228 C CA . LEU A 1 695 ? 60.143 -10.738 229.755 1.00 42.36 692 LEU A CA 1
ATOM 5229 C C . LEU A 1 695 ? 58.987 -11.270 228.919 1.00 38.55 692 LEU A C 1
ATOM 5230 O O . LEU A 1 695 ? 58.263 -12.142 229.379 1.00 37.90 692 LEU A O 1
ATOM 5235 N N . PRO A 1 696 ? 58.824 -10.776 227.679 1.00 40.36 693 PRO A N 1
ATOM 5236 C CA . PRO A 1 696 ? 57.806 -11.362 226.791 1.00 36.09 693 PRO A CA 1
ATOM 5237 C C . PRO A 1 696 ? 58.056 -12.859 226.530 1.00 37.22 693 PRO A C 1
ATOM 5238 O O . PRO A 1 696 ? 59.157 -13.364 226.829 1.00 38.10 693 PRO A O 1
ATOM 5242 N N . PRO A 1 697 ? 57.019 -13.602 226.089 1.00 36.40 694 PRO A N 1
ATOM 5243 C CA . PRO A 1 697 ? 57.080 -15.081 226.184 1.00 34.65 694 PRO A CA 1
ATOM 5244 C C . PRO A 1 697 ? 58.275 -15.817 225.562 1.00 35.86 694 PRO A C 1
ATOM 5245 O O . PRO A 1 697 ? 58.846 -16.702 226.192 1.00 40.18 694 PRO A O 1
ATOM 5249 N N . ALA A 1 698 ? 58.633 -15.485 224.337 1.00 35.71 695 ALA A N 1
ATOM 5250 C CA . ALA A 1 698 ? 59.743 -16.140 223.688 1.00 36.93 695 ALA A CA 1
ATOM 5251 C C . ALA A 1 698 ? 61.078 -15.764 224.355 1.00 35.52 695 ALA A C 1
ATOM 5252 O O . ALA A 1 698 ? 61.990 -16.585 224.461 1.00 36.14 695 ALA A O 1
ATOM 5254 N N . ALA A 1 699 ? 61.174 -14.549 224.835 1.00 35.93 696 ALA A N 1
ATOM 5255 C CA . ALA A 1 699 ? 62.352 -14.108 225.560 1.00 35.13 696 ALA A CA 1
ATOM 5256 C C . ALA A 1 699 ? 62.485 -14.856 226.910 1.00 33.84 696 ALA A C 1
ATOM 5257 O O . ALA A 1 699 ? 63.549 -15.232 227.297 1.00 30.97 696 ALA A O 1
ATOM 5259 N N . ARG A 1 700 ? 61.366 -15.061 227.578 1.00 32.12 697 ARG A N 1
ATOM 5260 C CA . ARG A 1 700 ? 61.289 -15.763 228.829 1.00 35.40 697 ARG A CA 1
ATOM 5261 C C . ARG A 1 700 ? 61.717 -17.192 228.621 1.00 36.49 697 ARG A C 1
ATOM 5262 O O . ARG A 1 700 ? 62.420 -17.738 229.411 1.00 34.87 697 ARG A O 1
ATOM 5270 N N . PHE A 1 701 ? 61.262 -17.786 227.536 1.00 33.73 698 PHE A N 1
ATOM 5271 C CA . PHE A 1 701 ? 61.590 -19.143 227.195 1.00 30.76 698 PHE A CA 1
ATOM 5272 C C . PHE A 1 701 ? 63.061 -19.275 226.896 1.00 31.85 698 PHE A C 1
ATOM 5273 O O . PHE A 1 701 ? 63.686 -20.192 227.308 1.00 33.93 698 PHE A O 1
ATOM 5281 N N . LEU A 1 702 ? 63.591 -18.350 226.140 1.00 33.42 699 LEU 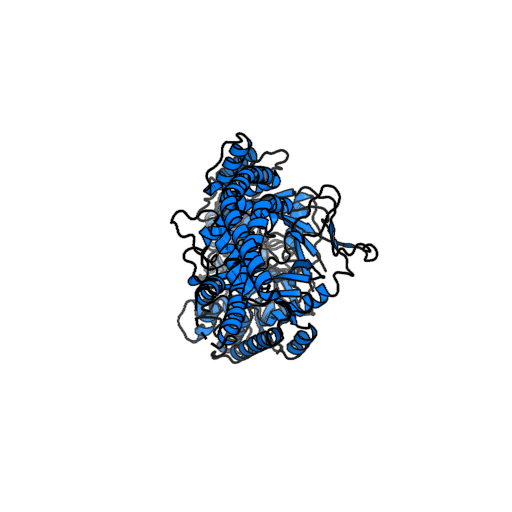A N 1
ATOM 5282 C CA . LEU A 1 702 ? 65.017 -18.375 225.827 1.00 34.14 699 LEU A CA 1
ATOM 5283 C C . LEU A 1 702 ? 65.810 -18.373 227.107 1.00 37.20 699 LEU A C 1
ATOM 5284 O O . LEU A 1 702 ? 66.726 -19.157 227.232 1.00 35.45 699 LEU A O 1
ATOM 5289 N N . GLU A 1 703 ? 65.449 -17.498 228.048 1.00 36.95 700 GLU A N 1
ATOM 5290 C CA . GLU A 1 703 ? 66.202 -17.329 229.285 1.00 37.38 700 GLU A CA 1
ATOM 5291 C C . GLU A 1 703 ? 66.102 -18.527 230.188 1.00 36.05 700 GLU A C 1
ATOM 5292 O O . GLU A 1 703 ? 67.130 -19.068 230.674 1.00 30.80 700 GLU A O 1
ATOM 5298 N N . ARG A 1 704 ? 64.871 -18.979 230.373 1.00 33.89 701 ARG A N 1
ATOM 5299 C CA . ARG A 1 704 ? 64.625 -20.109 231.208 1.00 36.39 701 ARG A CA 1
ATOM 5300 C C . ARG A 1 704 ? 65.199 -21.393 230.697 1.00 35.89 701 ARG A C 1
ATOM 5301 O O . ARG A 1 704 ? 65.752 -22.184 231.500 1.00 36.30 701 ARG A O 1
ATOM 5309 N N . ALA A 1 705 ? 65.100 -21.603 229.392 1.00 35.30 702 ALA A N 1
ATOM 5310 C CA . ALA A 1 705 ? 65.470 -22.881 228.796 1.00 34.96 702 ALA A CA 1
ATOM 5311 C C . ALA A 1 705 ? 66.919 -22.893 228.323 1.00 39.10 702 ALA A C 1
ATOM 5312 O O . ALA A 1 705 ? 67.557 -23.949 228.355 1.00 33.87 702 ALA A O 1
ATOM 5314 N N . PHE A 1 706 ? 67.437 -21.722 227.906 1.00 36.38 703 PHE A N 1
ATOM 5315 C CA . PHE A 1 706 ? 68.780 -21.626 227.279 1.00 34.86 703 PHE A CA 1
ATOM 5316 C C . PHE A 1 706 ? 69.742 -20.689 227.956 1.00 33.69 703 PHE A C 1
ATOM 5317 O O . PHE A 1 706 ? 70.900 -20.659 227.590 1.00 35.44 703 PHE A O 1
ATOM 5325 N N . GLY A 1 707 ? 69.296 -19.938 228.961 1.00 35.59 704 GLY A N 1
ATOM 5326 C CA . GLY A 1 707 ? 70.167 -18.983 229.622 1.00 38.11 704 GLY A CA 1
ATOM 5327 C C . GLY A 1 707 ? 71.070 -19.727 230.617 1.00 42.40 704 GLY A C 1
ATOM 5328 O O . GLY A 1 707 ? 70.792 -20.861 230.995 1.00 44.61 704 GLY A O 1
ATOM 5329 N N . VAL A 1 708 ? 72.145 -19.089 231.029 1.00 47.72 705 VAL A N 1
ATOM 5330 C CA . VAL A 1 708 ? 73.143 -19.740 231.907 1.00 52.48 705 VAL A CA 1
ATOM 5331 C C . VAL A 1 708 ? 73.321 -18.990 233.257 1.00 54.02 705 VAL A C 1
ATOM 5332 O O . VAL A 1 708 ? 74.432 -18.809 233.725 1.00 65.81 705 VAL A O 1
ATOM 5336 N N . THR A 1 709 ? 72.215 -18.568 233.857 1.00 49.39 706 THR A N 1
ATOM 5337 C CA . THR A 1 709 ? 72.168 -17.937 235.162 1.00 53.18 706 THR A CA 1
ATOM 5338 C C . THR A 1 709 ? 71.230 -18.821 235.995 1.00 53.08 706 THR A C 1
ATOM 5339 O O . THR A 1 709 ? 70.507 -19.611 235.378 1.00 46.49 706 THR A O 1
ATOM 5343 N N . TYR A 1 710 ? 71.172 -18.674 237.337 1.00 55.21 707 TYR A N 1
ATOM 5344 C CA . TYR A 1 710 ? 70.116 -19.405 238.130 1.00 57.91 707 TYR A CA 1
ATOM 5345 C C . TYR A 1 710 ? 69.002 -18.689 238.964 1.00 61.81 707 TYR A C 1
ATOM 5346 O O . TYR A 1 710 ? 67.844 -19.196 239.011 1.00 62.80 707 TYR A O 1
ATOM 5355 N N . LEU A 1 711 ? 69.341 -17.564 239.596 1.00 57.60 708 LEU A N 1
ATOM 5356 C CA . LEU A 1 711 ? 68.465 -16.852 240.606 1.00 60.29 708 LEU A CA 1
ATOM 5357 C C . LEU A 1 711 ? 68.606 -17.368 242.054 1.00 53.86 708 LEU A C 1
ATOM 5358 O O . LEU A 1 711 ? 68.419 -18.547 242.356 1.00 59.85 708 LEU A O 1
ATOM 5360 N N . PRO A 1 728 ? 57.759 -29.875 263.686 1.00 67.69 725 PRO A N 1
ATOM 5361 C CA . PRO A 1 728 ? 56.757 -28.921 264.114 1.00 69.90 725 PRO A CA 1
ATOM 5362 C C . PRO A 1 728 ? 56.130 -29.243 265.443 1.00 70.66 725 PRO A C 1
ATOM 5363 O O . PRO A 1 728 ? 56.528 -30.193 266.086 1.00 72.19 725 PRO A O 1
ATOM 5367 N N . GLN A 1 729 ? 55.196 -28.410 265.879 1.00 72.71 726 GLN A N 1
ATOM 5368 C CA . GLN A 1 729 ? 54.451 -28.577 267.139 1.00 67.65 726 GLN A CA 1
ATOM 5369 C C . GLN A 1 729 ? 55.027 -27.908 268.414 1.00 70.85 726 GLN A C 1
ATOM 5370 O O . GLN A 1 729 ? 54.393 -27.894 269.459 1.00 70.14 726 GLN A O 1
ATOM 5372 N N . GLU A 1 730 ? 56.229 -27.357 268.306 1.00 63.86 727 GLU A N 1
ATOM 5373 C CA . GLU A 1 730 ? 56.917 -26.606 269.382 1.00 59.47 727 GLU A CA 1
ATOM 5374 C C . GLU A 1 730 ? 57.995 -25.713 268.769 1.00 49.66 727 GLU A C 1
ATOM 5375 O O . GLU A 1 730 ? 58.165 -25.739 267.579 1.00 54.51 727 GLU A O 1
ATOM 5377 N N . VAL A 1 731 ? 58.746 -24.947 269.546 1.00 41.44 728 VAL A N 1
ATOM 5378 C CA . VAL A 1 731 ? 59.761 -24.080 268.898 1.00 43.84 728 VAL A CA 1
ATOM 5379 C C . VAL A 1 731 ? 60.963 -24.893 268.450 1.00 42.45 728 VAL A C 1
ATOM 5380 O O . VAL A 1 731 ? 61.624 -25.469 269.301 1.00 39.17 728 VAL A O 1
ATOM 5384 N N . THR A 1 732 ? 61.236 -24.898 267.136 1.00 39.85 729 THR A N 1
ATOM 5385 C CA . THR A 1 732 ? 62.398 -25.580 266.534 1.00 41.25 729 THR A CA 1
ATOM 5386 C C . THR A 1 732 ? 63.454 -24.616 265.988 1.00 41.66 729 THR A C 1
ATOM 5387 O O . THR A 1 732 ? 63.164 -23.754 265.150 1.00 43.04 729 THR A O 1
ATOM 5391 N N . ARG A 1 733 ? 64.681 -24.802 266.466 1.00 42.53 730 ARG A N 1
ATOM 5392 C CA . ARG A 1 733 ? 65.847 -24.044 266.085 1.00 39.01 730 ARG A CA 1
ATOM 5393 C C . ARG A 1 733 ? 66.568 -24.710 264.920 1.00 37.96 730 ARG A C 1
ATOM 5394 O O . ARG A 1 733 ? 66.854 -25.880 264.963 1.00 38.51 730 ARG A O 1
ATOM 5402 N N . TYR A 1 734 ? 66.876 -23.968 263.880 1.00 37.24 731 TYR A N 1
ATOM 5403 C CA . TYR A 1 734 ? 67.735 -24.479 262.809 1.00 38.20 731 TYR A CA 1
ATOM 5404 C C . TYR A 1 734 ? 69.018 -23.710 262.888 1.00 34.78 731 TYR A C 1
ATOM 5405 O O . TYR A 1 734 ? 68.978 -22.471 262.928 1.00 32.57 731 TYR A O 1
ATOM 5414 N N . PRO A 1 735 ? 70.147 -24.366 262.886 1.00 36.39 732 PRO A N 1
ATOM 5415 C CA . PRO A 1 735 ? 71.354 -23.556 262.977 1.00 36.36 732 PRO A CA 1
ATOM 5416 C C . PRO A 1 735 ? 71.777 -22.810 261.723 1.00 35.18 732 PRO A C 1
ATOM 5417 O O . PRO A 1 735 ? 71.270 -23.018 260.657 1.00 35.71 732 PRO A O 1
ATOM 5421 N N . ARG A 1 736 ? 72.733 -21.932 261.883 1.00 32.94 733 ARG A N 1
ATOM 5422 C CA . ARG A 1 736 ? 73.267 -21.195 260.795 1.00 32.07 733 ARG A CA 1
ATOM 5423 C C . ARG A 1 736 ? 74.169 -22.119 260.019 1.00 32.88 733 ARG A C 1
ATOM 5424 O O . ARG A 1 736 ? 74.778 -22.962 260.579 1.00 30.58 733 ARG A O 1
ATOM 5432 N N . VAL A 1 737 ? 74.216 -21.961 258.716 1.00 30.52 734 VAL A N 1
ATOM 5433 C CA . VAL A 1 737 ? 75.060 -22.752 257.879 1.00 29.87 734 VAL A CA 1
ATOM 5434 C C . VAL A 1 737 ? 76.046 -21.853 257.185 1.00 28.17 734 VAL A C 1
ATOM 5435 O O . VAL A 1 737 ? 75.685 -20.958 256.499 1.00 26.97 734 VAL A O 1
ATOM 5439 N N . GLU A 1 738 ? 77.305 -22.121 257.427 1.00 27.16 735 GLU A N 1
ATOM 5440 C CA . GLU A 1 738 ? 78.445 -21.444 256.805 1.00 29.77 735 GLU A CA 1
ATOM 5441 C C . GLU A 1 738 ? 79.275 -22.417 255.952 1.00 29.28 735 GLU A C 1
ATOM 5442 O O . GLU A 1 738 ? 79.492 -23.564 256.328 1.00 30.15 735 GLU A O 1
ATOM 5448 N N . VAL A 1 739 ? 79.735 -21.932 254.811 1.00 29.63 736 VAL A N 1
ATOM 5449 C CA . VAL A 1 739 ? 80.677 -22.630 253.955 1.00 29.72 736 VAL A CA 1
ATOM 5450 C C . VAL A 1 739 ? 81.905 -21.778 254.009 1.00 28.44 736 VAL A C 1
ATOM 5451 O O . VAL A 1 739 ? 81.946 -20.716 253.372 1.00 27.67 736 VAL A O 1
ATOM 5455 N N . GLY A 1 740 ? 82.905 -22.252 254.763 1.00 33.66 737 GLY A N 1
ATOM 5456 C CA . GLY A 1 740 ? 83.974 -21.408 255.349 1.00 34.58 737 GLY A CA 1
ATOM 5457 C C . GLY A 1 740 ? 83.747 -19.907 255.324 1.00 42.02 737 GLY A C 1
ATOM 5458 O O . GLY A 1 740 ? 84.121 -19.255 254.355 1.00 54.64 737 GLY A O 1
ATOM 5459 N N . ARG A 1 741 ? 83.113 -19.305 256.296 1.00 40.80 738 ARG A N 1
ATOM 5460 C CA . ARG A 1 741 ? 82.932 -17.782 256.177 1.00 46.74 738 ARG A CA 1
ATOM 5461 C C . ARG A 1 741 ? 81.850 -17.181 255.275 1.00 41.15 738 ARG A C 1
ATOM 5462 O O . ARG A 1 741 ? 81.518 -15.998 255.448 1.00 41.13 738 ARG A O 1
ATOM 5470 N N . VAL A 1 742 ? 81.342 -17.935 254.299 1.00 33.02 739 VAL A N 1
ATOM 5471 C CA . VAL A 1 742 ? 80.165 -17.516 253.599 1.00 30.11 739 VAL A CA 1
ATOM 5472 C C . VAL A 1 742 ? 78.974 -18.077 254.329 1.00 29.50 739 VAL A C 1
ATOM 5473 O O . VAL A 1 742 ? 78.805 -19.300 254.446 1.00 34.75 739 VAL A O 1
ATOM 5477 N N . VAL A 1 743 ? 78.111 -17.199 254.783 1.00 28.34 740 VAL A N 1
ATOM 5478 C CA . VAL A 1 743 ? 76.910 -17.629 255.468 1.00 26.16 740 VAL A CA 1
ATOM 5479 C C . VAL A 1 743 ? 75.866 -17.882 254.403 1.00 25.80 740 VAL A C 1
ATOM 5480 O O . VAL A 1 743 ? 75.383 -16.929 253.734 1.00 25.19 740 VAL A O 1
ATOM 5484 N N . VAL A 1 744 ? 75.556 -19.177 254.218 1.00 25.53 741 VAL A N 1
ATOM 5485 C CA . VAL A 1 744 ? 74.603 -19.621 253.204 1.00 27.55 741 VAL A CA 1
ATOM 5486 C C . VAL A 1 744 ? 73.168 -19.713 253.780 1.00 27.95 741 VAL A C 1
ATOM 5487 O O . VAL A 1 744 ? 72.211 -19.592 253.029 1.00 32.27 741 VAL A O 1
ATOM 5491 N N . GLN A 1 745 ? 73.010 -19.951 255.076 1.00 27.31 742 GLN A N 1
ATOM 5492 C CA . GLN A 1 745 ? 71.700 -19.926 255.705 1.00 30.07 742 GLN A CA 1
ATOM 5493 C C . GLN A 1 745 ? 71.836 -19.392 257.103 1.00 29.77 742 GLN A C 1
ATOM 5494 O O . GLN A 1 745 ? 72.635 -19.910 257.902 1.00 30.40 742 GLN A O 1
ATOM 5500 N N . ARG A 1 746 ? 71.120 -18.335 257.415 1.00 27.63 743 ARG A N 1
ATOM 5501 C CA . ARG A 1 746 ? 71.159 -17.723 258.726 1.00 28.03 743 ARG A CA 1
ATOM 5502 C C . ARG A 1 746 ? 70.407 -18.557 259.717 1.00 29.31 743 ARG A C 1
ATOM 5503 O O . ARG A 1 746 ? 69.541 -19.274 259.357 1.00 31.32 743 ARG A O 1
ATOM 5511 N N . ARG A 1 747 ? 70.764 -18.443 260.978 1.00 29.26 744 ARG A N 1
ATOM 5512 C CA . ARG A 1 747 ? 70.102 -19.149 262.060 1.00 29.05 744 ARG A CA 1
ATOM 5513 C C . ARG A 1 747 ? 68.638 -18.766 262.112 1.00 30.97 744 ARG A C 1
ATOM 5514 O O . ARG A 1 747 ? 68.311 -17.650 261.947 1.00 33.40 744 ARG A O 1
ATOM 5522 N N . ARG A 1 748 ? 67.779 -19.733 262.333 1.00 32.04 745 ARG A N 1
ATOM 5523 C CA . ARG A 1 748 ? 66.344 -19.550 262.344 1.00 37.48 745 ARG A CA 1
ATOM 5524 C C . ARG A 1 748 ? 65.633 -20.256 263.475 1.00 35.33 745 ARG A C 1
ATOM 5525 O O . ARG A 1 748 ? 66.139 -21.177 264.047 1.00 31.56 745 ARG A O 1
ATOM 5533 N N . TRP A 1 749 ? 64.412 -19.828 263.732 1.00 34.73 746 TRP A N 1
ATOM 5534 C CA . TRP A 1 749 ? 63.586 -20.344 264.806 1.00 32.15 746 TRP A CA 1
ATOM 5535 C C . TRP A 1 749 ? 62.169 -20.424 264.328 1.00 35.15 746 TRP A C 1
ATOM 5536 O O . TRP A 1 749 ? 61.555 -19.382 264.001 1.00 36.05 746 TRP A O 1
ATOM 5547 N N . LEU A 1 750 ? 61.646 -21.650 264.271 1.00 35.88 747 LEU A N 1
ATOM 5548 C CA . LEU A 1 750 ? 60.287 -21.872 263.808 1.00 36.75 747 LEU A CA 1
ATOM 5549 C C . LEU A 1 750 ? 59.326 -22.055 264.983 1.00 37.10 747 LEU A C 1
ATOM 5550 O O . LEU A 1 750 ? 59.541 -22.889 265.870 1.00 41.23 747 LEU A O 1
ATOM 5555 N N . ALA A 1 751 ? 58.283 -21.237 265.001 1.00 38.10 748 ALA A N 1
ATOM 5556 C CA . ALA A 1 751 ? 57.319 -21.215 266.099 1.00 40.56 748 ALA A CA 1
ATOM 5557 C C . ALA A 1 751 ? 55.928 -21.398 265.501 1.00 39.70 748 ALA A C 1
ATOM 5558 O O . ALA A 1 751 ? 55.451 -20.556 264.755 1.00 37.18 748 ALA A O 1
ATOM 5560 N N . PRO A 1 752 ? 55.273 -22.505 265.822 1.00 47.51 749 PRO A N 1
ATOM 5561 C CA . PRO A 1 752 ? 53.863 -22.629 265.438 1.00 49.41 749 PRO A CA 1
ATOM 5562 C C . PRO A 1 752 ? 52.981 -21.618 266.119 1.00 54.40 749 PRO A C 1
ATOM 5563 O O . PRO A 1 752 ? 53.242 -21.232 267.282 1.00 51.21 749 PRO A O 1
ATOM 5567 N N . ALA A 1 753 ? 51.953 -21.199 265.374 1.00 62.85 750 ALA A N 1
ATOM 5568 C CA . ALA A 1 753 ? 50.793 -20.441 265.883 1.00 67.83 750 ALA A CA 1
ATOM 5569 C C . ALA A 1 753 ? 50.632 -20.505 267.400 1.00 63.54 750 ALA A C 1
ATOM 5570 O O . ALA A 1 753 ? 50.786 -19.474 268.070 1.00 68.18 750 ALA A O 1
ATOM 5572 N N . GLY A 1 754 ? 50.367 -21.711 267.921 1.00 58.02 751 GLY A N 1
ATOM 5573 C CA . GLY A 1 754 ? 50.079 -21.913 269.349 1.00 60.74 751 GLY A CA 1
ATOM 5574 C C . GLY A 1 754 ? 51.148 -21.595 270.399 1.00 64.05 751 GLY A C 1
ATOM 5575 O O . GLY A 1 754 ? 50.806 -21.454 271.578 1.00 70.29 751 GLY A O 1
ATOM 5576 N N . THR A 1 755 ? 52.430 -21.510 270.006 1.00 62.14 752 THR A N 1
ATOM 5577 C CA . THR A 1 755 ? 53.540 -21.256 270.959 1.00 56.01 752 THR A CA 1
ATOM 5578 C C . THR A 1 755 ? 53.709 -19.756 271.330 1.00 56.98 752 THR A C 1
ATOM 5579 O O . THR A 1 755 ? 54.181 -19.406 272.426 1.00 50.65 752 THR A O 1
ATOM 5583 N N . LEU A 1 756 ? 53.333 -18.882 270.406 1.00 55.52 753 LEU A N 1
ATOM 5584 C CA . LEU A 1 756 ? 53.674 -17.476 270.501 1.00 60.48 753 LEU A CA 1
ATOM 5585 C C . LEU A 1 756 ? 52.668 -16.735 271.391 1.00 57.18 753 LEU A C 1
ATOM 5586 O O . LEU A 1 756 ? 51.462 -16.904 271.211 1.00 58.45 753 LEU A O 1
ATOM 5591 N N . PRO A 1 757 ? 53.160 -15.956 272.385 1.00 51.17 754 PRO A N 1
ATOM 5592 C CA . PRO A 1 757 ? 52.253 -15.257 273.287 1.00 47.59 754 PRO A CA 1
ATOM 5593 C C . PRO A 1 757 ? 51.323 -14.311 272.567 1.00 51.09 754 PRO A C 1
ATOM 5594 O O . PRO A 1 757 ? 51.755 -13.604 271.667 1.00 48.37 754 PRO A O 1
ATOM 5598 N N . ILE A 1 758 ? 50.056 -14.311 272.973 1.00 60.24 755 ILE A N 1
ATOM 5599 C CA . ILE A 1 758 ? 49.004 -13.486 272.369 1.00 63.39 755 ILE A CA 1
ATOM 5600 C C . ILE A 1 758 ? 48.590 -12.455 273.404 1.00 62.32 755 ILE A C 1
ATOM 5601 O O . ILE A 1 758 ? 48.409 -12.776 274.590 1.00 66.55 755 ILE A O 1
ATOM 5606 N N . ARG A 1 759 ? 48.469 -11.208 272.966 1.00 61.18 756 ARG A N 1
ATOM 5607 C CA . ARG A 1 759 ? 47.941 -10.192 273.835 1.00 64.85 756 ARG A CA 1
ATOM 5608 C C . ARG A 1 759 ? 46.549 -10.689 274.127 1.00 70.42 756 ARG A C 1
ATOM 5609 O O . ARG A 1 759 ? 45.742 -10.841 273.213 1.00 71.13 756 ARG A O 1
ATOM 5617 N N . ALA A 1 760 ? 46.319 -11.055 275.380 1.00 73.38 757 ALA A N 1
ATOM 5618 C CA . ALA A 1 760 ? 44.970 -11.238 275.856 1.00 81.02 757 ALA A CA 1
ATOM 5619 C C . ALA A 1 760 ? 44.430 -9.825 275.963 1.00 83.68 757 ALA A C 1
ATOM 5620 O O . ALA A 1 760 ? 44.962 -9.015 276.723 1.00 78.30 757 ALA A O 1
ATOM 5622 N N . LYS A 1 761 ? 43.399 -9.509 275.184 1.00 87.58 758 LYS A N 1
ATOM 5623 C CA . LYS A 1 761 ? 42.722 -8.220 275.320 1.00 94.20 758 LYS A CA 1
ATOM 5624 C C . LYS A 1 761 ? 41.798 -8.273 276.530 1.00 83.62 758 LYS A C 1
ATOM 5625 O O . LYS A 1 761 ? 40.578 -8.194 276.422 1.00 84.02 758 LYS A O 1
ATOM 5631 N N . GLY A 1 762 ? 42.429 -8.443 277.684 1.00 76.05 759 GLY A N 1
ATOM 5632 C CA . GLY A 1 762 ? 41.823 -8.221 278.967 1.00 82.69 759 GLY A CA 1
ATOM 5633 C C . GLY A 1 762 ? 42.631 -7.080 279.526 1.00 87.11 759 GLY A C 1
ATOM 5634 O O . GLY A 1 762 ? 43.097 -7.162 280.663 1.00 97.77 759 GLY A O 1
ATOM 5635 N N . GLU A 1 763 ? 42.819 -6.038 278.701 1.00 87.84 760 GLU A N 1
ATOM 5636 C CA . GLU A 1 763 ? 43.594 -4.840 279.053 1.00 87.20 760 GLU A CA 1
ATOM 5637 C C . GLU A 1 763 ? 45.083 -5.118 279.321 1.00 87.13 760 GLU A C 1
ATOM 5638 O O . GLU A 1 763 ? 45.675 -4.533 280.244 1.00 101.29 760 GLU A O 1
ATOM 5644 N N . ASP A 1 764 ? 45.677 -5.980 278.489 1.00 74.79 761 ASP A N 1
ATOM 5645 C CA . ASP A 1 764 ? 47.107 -6.264 278.565 1.00 70.85 761 ASP A CA 1
ATOM 5646 C C . ASP A 1 764 ? 47.797 -4.977 278.066 1.00 73.43 761 ASP A C 1
ATOM 5647 O O . ASP A 1 764 ? 47.230 -4.272 277.252 1.00 65.93 761 ASP A O 1
ATOM 5652 N N . ASP A 1 765 ? 49.024 -4.669 278.510 1.00 76.25 762 ASP A N 1
ATOM 5653 C CA . ASP A 1 765 ? 49.651 -3.386 278.113 1.00 75.40 762 ASP A CA 1
ATOM 5654 C C . ASP A 1 765 ? 51.165 -3.201 277.743 1.00 70.21 762 ASP A C 1
ATOM 5655 O O . ASP A 1 765 ? 51.512 -2.592 276.732 1.00 58.37 762 ASP A O 1
ATOM 5660 N N . ALA A 1 766 ? 52.052 -3.630 278.667 1.00 71.06 763 ALA A N 1
ATOM 5661 C CA . ALA A 1 766 ? 53.561 -3.607 278.625 1.00 63.69 763 ALA A CA 1
ATOM 5662 C C . ALA A 1 766 ? 53.928 -4.963 279.207 1.00 59.81 763 ALA A C 1
ATOM 5663 O O . ALA A 1 766 ? 54.973 -5.485 278.963 1.00 56.72 763 ALA A O 1
ATOM 5665 N N . SER A 1 767 ? 52.940 -5.472 279.906 1.00 55.41 764 SER A N 1
ATOM 5666 C CA . SER A 1 767 ? 52.930 -6.767 280.484 1.00 54.71 764 SER A CA 1
ATOM 5667 C C . SER A 1 767 ? 53.018 -7.715 279.310 1.00 48.23 764 SER A C 1
ATOM 5668 O O . SER A 1 767 ? 53.455 -8.814 279.450 1.00 47.70 764 SER A O 1
ATOM 5671 N N . TYR A 1 768 ? 52.550 -7.280 278.158 1.00 44.60 765 TYR A N 1
ATOM 5672 C CA . TYR A 1 768 ? 52.664 -8.078 276.951 1.00 46.77 765 TYR A CA 1
ATOM 5673 C C . TYR A 1 768 ? 54.153 -8.231 276.564 1.00 46.07 765 TYR A C 1
ATOM 5674 O O . TYR A 1 768 ? 54.614 -9.338 276.312 1.00 43.98 765 TYR A O 1
ATOM 5683 N N . LEU A 1 769 ? 54.896 -7.125 276.520 1.00 48.37 766 LEU A N 1
ATOM 5684 C CA . LEU A 1 769 ? 56.280 -7.187 276.094 1.00 45.12 766 LEU A CA 1
ATOM 5685 C C . LEU A 1 769 ? 57.014 -8.141 277.060 1.00 46.32 766 LEU A C 1
ATOM 5686 O O . LEU A 1 769 ? 57.803 -8.996 276.649 1.00 39.96 766 LEU A O 1
ATOM 5691 N N . LEU A 1 770 ? 56.664 -8.075 278.325 1.00 50.74 767 LEU A N 1
ATOM 5692 C CA . LEU A 1 770 ? 57.262 -8.916 279.348 1.00 50.34 767 LEU A CA 1
ATOM 5693 C C . LEU A 1 770 ? 57.080 -10.400 279.110 1.00 47.28 767 LEU A C 1
ATOM 5694 O O . LEU A 1 770 ? 57.952 -11.176 279.328 1.00 45.29 767 LEU A O 1
ATOM 5699 N N . ARG A 1 771 ? 55.900 -10.768 278.684 1.00 49.05 768 ARG A N 1
ATOM 5700 C CA . ARG A 1 771 ? 55.550 -12.122 278.362 1.00 50.50 768 ARG A CA 1
ATOM 5701 C C . ARG A 1 771 ? 56.220 -12.539 277.052 1.00 44.69 768 ARG A C 1
ATOM 5702 O O . ARG A 1 771 ? 56.696 -13.634 276.946 1.00 42.89 768 ARG A O 1
ATOM 5710 N N . LEU A 1 772 ? 56.260 -11.655 276.067 1.00 36.07 769 LEU A N 1
ATOM 5711 C CA . LEU A 1 772 ? 56.912 -11.965 274.800 1.00 38.49 769 LEU A CA 1
ATOM 5712 C C . LEU A 1 772 ? 58.422 -12.173 274.976 1.00 35.42 769 LEU A C 1
ATOM 5713 O O . LEU A 1 772 ? 58.985 -13.118 274.498 1.00 39.50 769 LEU A O 1
ATOM 5718 N N . VAL A 1 773 ? 59.050 -11.283 275.706 1.00 37.02 770 VAL A N 1
ATOM 5719 C CA . VAL A 1 773 ? 60.485 -11.353 275.994 1.00 35.87 770 VAL A CA 1
ATOM 5720 C C . VAL A 1 773 ? 60.795 -12.572 276.836 1.00 37.50 770 VAL A C 1
ATOM 5721 O O . VAL A 1 773 ? 61.854 -13.163 276.669 1.00 36.92 770 VAL A O 1
ATOM 5725 N N . ALA A 1 774 ? 59.851 -12.984 277.691 1.00 39.15 771 ALA A N 1
ATOM 5726 C CA . ALA A 1 774 ? 60.036 -14.209 278.498 1.00 41.25 771 ALA A CA 1
ATOM 5727 C C . ALA A 1 774 ? 60.068 -15.425 277.571 1.00 36.94 771 ALA A C 1
ATOM 5728 O O . ALA A 1 774 ? 60.931 -16.280 277.702 1.00 36.61 771 ALA A O 1
ATOM 5730 N N . TRP A 1 775 ? 59.147 -15.456 276.606 1.00 38.69 772 TRP A N 1
ATOM 5731 C CA . TRP A 1 775 ? 59.083 -16.540 275.621 1.00 37.92 772 TRP A CA 1
ATOM 5732 C C . TRP A 1 775 ? 60.299 -16.525 274.684 1.00 37.61 772 TRP A C 1
ATOM 5733 O O . TRP A 1 775 ? 60.907 -17.559 274.473 1.00 38.23 772 TRP A O 1
ATOM 5744 N N . THR A 1 776 ? 60.667 -15.366 274.144 1.00 36.48 773 THR A N 1
ATOM 5745 C CA . THR A 1 776 ? 61.832 -15.318 273.243 1.00 36.81 773 THR A CA 1
ATOM 5746 C C . THR A 1 776 ? 63.109 -15.746 273.939 1.00 36.04 773 THR A C 1
ATOM 5747 O O . THR A 1 776 ? 63.822 -16.573 273.393 1.00 36.48 773 THR A O 1
ATOM 5751 N N . ASP A 1 777 ? 63.395 -15.191 275.121 1.00 36.92 774 ASP A N 1
ATOM 5752 C CA . ASP A 1 777 ? 64.585 -15.592 275.913 1.00 38.19 774 ASP A CA 1
ATOM 5753 C C . ASP A 1 777 ? 64.650 -17.057 276.226 1.00 34.06 774 ASP A C 1
ATOM 5754 O O . ASP A 1 777 ? 65.690 -17.675 276.062 1.00 38.80 774 ASP A O 1
ATOM 5759 N N . ALA A 1 778 ? 63.544 -17.621 276.663 1.00 35.59 775 ALA A N 1
ATOM 5760 C CA . ALA A 1 778 ? 63.419 -19.076 276.916 1.00 38.36 775 ALA A CA 1
ATOM 5761 C C . ALA A 1 778 ? 63.672 -19.940 275.667 1.00 41.66 775 ALA A C 1
ATOM 5762 O O . ALA A 1 778 ? 64.095 -21.095 275.756 1.00 41.42 775 ALA A O 1
ATOM 5764 N N . ASN A 1 779 ? 63.400 -19.399 274.483 1.00 39.60 776 ASN A N 1
ATOM 5765 C CA . ASN A 1 779 ? 63.673 -20.136 273.277 1.00 37.12 776 ASN A CA 1
ATOM 5766 C C . ASN A 1 779 ? 64.994 -19.756 272.553 1.00 35.91 776 ASN A C 1
ATOM 5767 O O . ASN A 1 779 ? 65.258 -20.262 271.482 1.00 40.51 776 ASN A O 1
ATOM 5772 N N . GLY A 1 780 ? 65.793 -18.865 273.137 1.00 34.92 777 GLY A N 1
ATOM 5773 C CA . GLY A 1 780 ? 67.028 -18.380 272.536 1.00 36.13 777 GLY A CA 1
ATOM 5774 C C . GLY A 1 780 ? 66.806 -17.434 271.358 1.00 33.56 777 GLY A C 1
ATOM 5775 O O . GLY A 1 780 ? 67.688 -17.201 270.575 1.00 36.91 777 GLY A O 1
ATOM 5776 N N . ILE A 1 781 ? 65.615 -16.900 271.216 1.00 32.73 778 ILE A N 1
ATOM 5777 C CA . ILE A 1 781 ? 65.343 -15.989 270.124 1.00 32.48 778 ILE A CA 1
ATOM 5778 C C . ILE A 1 781 ? 65.954 -14.621 270.433 1.00 33.72 778 ILE A C 1
ATOM 5779 O O . ILE A 1 781 ? 65.578 -14.018 271.442 1.00 31.43 778 ILE A O 1
ATOM 5784 N N . PRO A 1 782 ? 66.890 -14.123 269.576 1.00 33.11 779 PRO A N 1
ATOM 5785 C CA . PRO A 1 782 ? 67.530 -12.857 269.915 1.00 33.07 779 PRO A CA 1
ATOM 5786 C C . PRO A 1 782 ? 66.576 -11.666 269.870 1.00 36.48 779 PRO A C 1
ATOM 5787 O O . PRO A 1 782 ? 65.445 -11.760 269.387 1.00 33.98 779 PRO A O 1
ATOM 5791 N N . THR A 1 783 ? 67.067 -10.576 270.433 1.00 32.41 780 THR A N 1
ATOM 5792 C CA . THR A 1 783 ? 66.416 -9.286 270.550 1.00 33.92 780 THR A CA 1
ATOM 5793 C C . THR A 1 783 ? 66.038 -8.717 269.203 1.00 28.77 780 THR A C 1
ATOM 5794 O O . THR A 1 783 ? 65.026 -8.138 269.054 1.00 29.17 780 THR A O 1
ATOM 5798 N N A ARG A 1 784 ? 66.962 -8.737 268.270 0.60 31.34 781 ARG A N 1
ATOM 5799 N N B ARG A 1 784 ? 66.951 -8.767 268.266 0.40 31.34 781 ARG A N 1
ATOM 5800 C CA A ARG A 1 784 ? 66.723 -8.266 266.927 0.60 30.14 781 ARG A CA 1
ATOM 5801 C CA B ARG A 1 784 ? 66.696 -8.321 266.927 0.40 30.14 781 ARG A CA 1
ATOM 5802 C C A ARG A 1 784 ? 66.657 -9.442 265.946 0.60 29.81 781 ARG A C 1
ATOM 5803 C C B ARG A 1 784 ? 66.611 -9.501 265.988 0.40 29.81 781 ARG A C 1
ATOM 5804 O O A ARG A 1 784 ? 67.443 -10.342 266.010 0.60 33.09 781 ARG A O 1
ATOM 5805 O O B ARG A 1 784 ? 67.455 -10.349 265.978 0.40 33.09 781 ARG A O 1
ATOM 5820 N N . SER A 1 785 ? 65.632 -9.467 265.123 1.00 29.46 782 SER A N 1
ATOM 5821 C CA . SER A 1 785 ? 65.441 -10.510 264.155 1.00 28.00 782 SER A CA 1
ATOM 5822 C C . SER A 1 785 ? 64.658 -10.064 262.948 1.00 27.91 782 SER A C 1
ATOM 5823 O O . SER A 1 785 ? 64.181 -8.984 262.920 1.00 32.10 782 SER A O 1
ATOM 5826 N N . PHE A 1 786 ? 64.613 -10.891 261.923 1.00 26.84 783 PHE A N 1
ATOM 5827 C CA . PHE A 1 786 ? 63.772 -10.676 260.773 1.00 26.27 783 PHE A CA 1
ATOM 5828 C C . PHE A 1 786 ? 62.805 -11.822 260.741 1.00 28.99 783 PHE A C 1
ATOM 5829 O O . PHE A 1 786 ? 63.210 -13.006 260.699 1.00 27.42 783 PHE A O 1
ATOM 5837 N N . VAL A 1 787 ? 61.533 -11.445 260.788 1.00 30.96 784 VAL A N 1
ATOM 5838 C CA . VAL A 1 787 ? 60.410 -12.330 261.010 1.00 33.58 784 VAL A CA 1
ATOM 5839 C C . VAL A 1 787 ? 59.596 -12.476 259.737 1.00 35.27 784 VAL A C 1
ATOM 5840 O O . VAL A 1 787 ? 59.296 -11.493 259.073 1.00 36.34 784 VAL A O 1
ATOM 5844 N N . ARG A 1 788 ? 59.285 -13.717 259.410 1.00 39.86 785 ARG A N 1
ATOM 5845 C CA . ARG A 1 788 ? 58.380 -14.139 258.363 1.00 40.28 785 ARG A CA 1
ATOM 5846 C C . ARG A 1 788 ? 57.412 -15.132 259.001 1.00 41.06 785 ARG A C 1
ATOM 5847 O O . ARG A 1 788 ? 56.226 -15.121 258.683 1.00 54.84 785 ARG A O 1
ATOM 5855 N N . LYS A 1 804 ? 58.113 -10.878 252.480 1.00 45.88 801 LYS A N 1
ATOM 5856 C CA . LYS A 1 804 ? 59.020 -9.774 252.829 1.00 44.53 801 LYS A CA 1
ATOM 5857 C C . LYS A 1 804 ? 59.195 -9.790 254.352 1.00 44.05 801 LYS A C 1
ATOM 5858 O O . LYS A 1 804 ? 58.223 -9.706 255.097 1.00 46.01 801 LYS A O 1
ATOM 5860 N N . PRO A 1 805 ? 60.424 -9.932 254.828 1.00 36.32 802 PRO A N 1
ATOM 5861 C CA . PRO A 1 805 ? 60.577 -10.070 256.284 1.00 36.12 802 PRO A CA 1
ATOM 5862 C C . PRO A 1 805 ? 60.408 -8.732 257.016 1.00 36.33 802 PRO A C 1
ATOM 5863 O O . PRO A 1 805 ? 60.773 -7.696 256.502 1.00 39.98 802 PRO A O 1
ATOM 5867 N N . LEU A 1 806 ? 59.828 -8.799 258.195 1.00 34.91 803 LEU A N 1
ATOM 5868 C CA . LEU A 1 806 ? 59.726 -7.716 259.099 1.00 35.53 803 LEU A CA 1
ATOM 5869 C C . LEU A 1 806 ? 60.943 -7.658 260.077 1.00 34.36 803 LEU A C 1
ATOM 5870 O O . LEU A 1 806 ? 61.185 -8.609 260.812 1.00 32.18 803 LEU A O 1
ATOM 5875 N N . PHE A 1 807 ? 61.657 -6.528 260.107 1.00 30.99 804 PHE A N 1
ATOM 5876 C CA . PHE A 1 807 ? 62.619 -6.241 261.178 1.00 30.51 804 PHE A CA 1
ATOM 5877 C C . PHE A 1 807 ? 61.923 -6.066 262.497 1.00 30.22 804 PHE A C 1
ATOM 5878 O O . PHE A 1 807 ? 61.116 -5.148 262.658 1.00 32.21 804 PHE A O 1
ATOM 5886 N N . LEU A 1 808 ? 62.273 -6.924 263.449 1.00 31.53 805 LEU A N 1
ATOM 5887 C CA . LEU A 1 808 ? 61.773 -6.861 264.813 1.00 29.55 805 LEU A CA 1
ATOM 5888 C C . LEU A 1 808 ? 62.915 -6.519 265.793 1.00 33.19 805 LEU A C 1
ATOM 5889 O O . LEU A 1 808 ? 63.856 -7.305 265.981 1.00 34.90 805 LEU A O 1
ATOM 5894 N N . ASP A 1 809 ? 62.842 -5.332 266.395 1.00 33.74 806 ASP A N 1
ATOM 5895 C CA . ASP A 1 809 ? 63.649 -4.963 267.578 1.00 32.52 806 ASP A CA 1
ATOM 5896 C C . ASP A 1 809 ? 62.677 -4.995 268.777 1.00 33.57 806 ASP A C 1
ATOM 5897 O O . ASP A 1 809 ? 61.710 -4.228 268.817 1.00 32.27 806 ASP A O 1
ATOM 5902 N N . LEU A 1 810 ? 62.903 -5.909 269.715 1.00 30.86 807 LEU A N 1
ATOM 5903 C CA . LEU A 1 810 ? 61.994 -6.076 270.864 1.00 33.74 807 LEU A CA 1
ATOM 5904 C C . LEU A 1 810 ? 61.987 -4.857 271.785 1.00 33.03 807 LEU A C 1
ATOM 5905 O O . LEU A 1 810 ? 61.018 -4.615 272.516 1.00 31.58 807 LEU A O 1
ATOM 5910 N N . ALA A 1 811 ? 63.078 -4.112 271.734 1.00 29.08 808 ALA A N 1
ATOM 5911 C CA . ALA A 1 811 ? 63.233 -2.902 272.500 1.00 29.14 808 ALA A CA 1
ATOM 5912 C C . ALA A 1 811 ? 62.490 -1.680 271.842 1.00 28.58 808 ALA A C 1
ATOM 5913 O O . ALA A 1 811 ? 62.339 -0.598 272.465 1.00 26.94 808 ALA A O 1
ATOM 5915 N N . ASN A 1 812 ? 62.104 -1.836 270.580 1.00 26.37 809 ASN A N 1
ATOM 5916 C CA . ASN A 1 812 ? 61.439 -0.786 269.804 1.00 27.91 809 ASN A CA 1
ATOM 5917 C C . ASN A 1 812 ? 59.905 -0.945 269.927 1.00 28.03 809 ASN A C 1
ATOM 5918 O O . ASN A 1 812 ? 59.341 -1.881 269.378 1.00 26.95 809 ASN A O 1
ATOM 5923 N N . PRO A 1 813 ? 59.233 -0.033 270.651 1.00 30.49 810 PRO A N 1
ATOM 5924 C CA . PRO A 1 813 ? 57.785 -0.220 270.920 1.00 32.20 810 PRO A CA 1
ATOM 5925 C C . PRO A 1 813 ? 56.881 -0.205 269.673 1.00 30.52 810 PRO A C 1
ATOM 5926 O O . PRO A 1 813 ? 55.796 -0.821 269.680 1.00 30.08 810 PRO A O 1
ATOM 5930 N N . PHE A 1 814 ? 57.338 0.475 268.614 1.00 30.67 811 PHE A N 1
ATOM 5931 C CA . PHE A 1 814 ? 56.630 0.545 267.326 1.00 27.96 811 PHE A CA 1
ATOM 5932 C C . PHE A 1 814 ? 56.712 -0.772 266.591 1.00 28.67 811 PHE A C 1
ATOM 5933 O O . PHE A 1 814 ? 55.680 -1.353 266.195 1.00 25.12 811 PHE A O 1
ATOM 5941 N N . LEU A 1 815 ? 57.929 -1.282 266.459 1.00 30.51 812 LEU A N 1
ATOM 5942 C CA . LEU A 1 815 ? 58.149 -2.533 265.742 1.00 31.10 812 LEU A CA 1
ATOM 5943 C C . LEU A 1 815 ? 57.538 -3.756 266.472 1.00 34.24 812 LEU A C 1
ATOM 5944 O O . LEU A 1 815 ? 57.026 -4.677 265.816 1.00 30.89 812 LEU A O 1
ATOM 5949 N N . VAL A 1 816 ? 57.557 -3.770 267.804 1.00 30.98 813 VAL A N 1
ATOM 5950 C CA . VAL A 1 816 ? 56.826 -4.807 268.511 1.00 32.55 813 VAL A CA 1
ATOM 5951 C C . VAL A 1 816 ? 55.304 -4.788 268.142 1.00 32.05 813 VAL A C 1
ATOM 5952 O O . VAL A 1 816 ? 54.713 -5.848 267.918 1.00 30.26 813 VAL A O 1
ATOM 5956 N N . LYS A 1 817 ? 54.667 -3.615 268.063 1.00 35.60 814 LYS A N 1
ATOM 5957 C CA . LYS A 1 817 ? 53.204 -3.562 267.773 1.00 38.42 814 LYS A CA 1
ATOM 5958 C C . LYS A 1 817 ? 52.972 -3.980 266.345 1.00 39.02 814 LYS A C 1
ATOM 5959 O O . LYS A 1 817 ? 51.993 -4.664 266.073 1.00 38.39 814 LYS A O 1
ATOM 5965 N N . VAL A 1 818 ? 53.869 -3.577 265.434 1.00 34.60 815 VAL A N 1
ATOM 5966 C CA . VAL A 1 818 ? 53.722 -3.966 264.010 1.00 32.04 815 VAL A CA 1
ATOM 5967 C C . VAL A 1 818 ? 53.798 -5.466 263.976 1.00 35.11 815 VAL A C 1
ATOM 5968 O O . VAL A 1 818 ? 52.908 -6.109 263.416 1.00 33.55 815 VAL A O 1
ATOM 5972 N N . PHE A 1 819 ? 54.817 -6.028 264.640 1.00 33.79 816 PHE A N 1
ATOM 5973 C CA . PHE A 1 819 ? 54.919 -7.485 264.809 1.00 36.40 816 PHE A CA 1
ATOM 5974 C C . PHE A 1 819 ? 53.646 -8.167 265.411 1.00 38.06 816 PHE A C 1
ATOM 5975 O O . PHE A 1 819 ? 53.174 -9.176 264.837 1.00 34.28 816 PHE A O 1
ATOM 5983 N N . GLU A 1 820 ? 53.118 -7.657 266.527 1.00 36.14 817 GLU A N 1
ATOM 5984 C CA . GLU A 1 820 ? 51.836 -8.165 267.092 1.00 44.17 817 GLU A CA 1
ATOM 5985 C C . GLU A 1 820 ? 50.705 -8.248 266.080 1.00 43.55 817 GLU A C 1
ATOM 5986 O O . GLU A 1 820 ? 50.006 -9.240 265.963 1.00 43.03 817 GLU A O 1
ATOM 5992 N N . ARG A 1 821 ? 50.531 -7.166 265.359 1.00 47.10 818 ARG A N 1
ATOM 5993 C CA . ARG A 1 821 ? 49.476 -7.072 264.379 1.00 49.89 818 ARG A CA 1
ATOM 5994 C C . ARG A 1 821 ? 49.699 -7.977 263.155 1.00 52.88 818 ARG A C 1
ATOM 5995 O O . ARG A 1 821 ? 48.779 -8.672 262.774 1.00 54.79 818 ARG A O 1
ATOM 6003 N N . GLN A 1 822 ? 50.896 -8.008 262.565 1.00 53.22 819 GLN A N 1
ATOM 6004 C CA . GLN A 1 822 ? 51.144 -8.842 261.349 1.00 54.71 819 GLN A CA 1
ATOM 6005 C C . GLN A 1 822 ? 50.956 -10.340 261.583 1.00 56.52 819 GLN A C 1
ATOM 6006 O O . GLN A 1 822 ? 50.483 -11.024 260.689 1.00 60.83 819 GLN A O 1
ATOM 6012 N N . ILE A 1 823 ? 51.360 -10.842 262.755 1.00 61.54 820 ILE A N 1
ATOM 6013 C CA . ILE A 1 823 ? 51.345 -12.299 263.063 1.00 63.00 820 ILE A CA 1
ATOM 6014 C C . ILE A 1 823 ? 50.023 -12.910 263.502 1.00 62.61 820 ILE A C 1
ATOM 6015 O O . ILE A 1 823 ? 49.998 -14.114 263.786 1.00 60.12 820 ILE A O 1
ATOM 6020 N N . ARG A 1 824 ? 48.950 -12.133 263.640 1.00 65.44 821 ARG A N 1
ATOM 6021 C CA . ARG A 1 824 ? 47.688 -12.758 264.069 1.00 68.92 821 ARG A CA 1
ATOM 6022 C C . ARG A 1 824 ? 47.164 -13.617 262.943 1.00 64.96 821 ARG A C 1
ATOM 6023 O O . ARG A 1 824 ? 47.358 -13.294 261.774 1.00 66.33 821 ARG A O 1
ATOM 6031 N N . ASP A 1 825 ? 46.555 -14.735 263.331 1.00 71.92 822 ASP A N 1
ATOM 6032 C CA . ASP A 1 825 ? 46.059 -15.774 262.419 1.00 75.74 822 ASP A CA 1
ATOM 6033 C C . ASP A 1 825 ? 47.146 -16.398 261.520 1.00 78.17 822 ASP A C 1
ATOM 6034 O O . ASP A 1 825 ? 46.836 -16.900 260.429 1.00 85.02 822 ASP A O 1
ATOM 6039 N N . CYS A 1 826 ? 48.400 -16.382 261.980 1.00 69.13 823 CYS A N 1
ATOM 6040 C CA . CYS A 1 826 ? 49.499 -17.023 261.259 1.00 72.24 823 CYS A CA 1
ATOM 6041 C C . CYS A 1 826 ? 49.795 -18.428 261.782 1.00 66.37 823 CYS A C 1
ATOM 6042 O O . CYS A 1 826 ? 49.925 -18.643 262.982 1.00 68.84 823 CYS A O 1
ATOM 6045 N N . ALA A 1 827 ? 49.913 -19.373 260.855 1.00 63.03 824 ALA A N 1
ATOM 6046 C CA . ALA A 1 827 ? 50.123 -20.768 261.191 1.00 60.16 824 ALA A CA 1
ATOM 6047 C C . ALA A 1 827 ? 51.537 -21.019 261.706 1.00 53.13 824 ALA A C 1
ATOM 6048 O O . ALA A 1 827 ? 51.735 -21.841 262.580 1.00 57.56 824 ALA A O 1
ATOM 6050 N N . PHE A 1 828 ? 52.513 -20.338 261.134 1.00 50.61 825 PHE A N 1
ATOM 6051 C CA . PHE A 1 828 ? 53.897 -20.403 261.595 1.00 56.28 825 PHE A CA 1
ATOM 6052 C C . PHE A 1 828 ? 54.534 -19.012 261.562 1.00 49.38 825 PHE A C 1
ATOM 6053 O O . PHE A 1 828 ? 54.171 -18.183 260.747 1.00 43.57 825 PHE A O 1
ATOM 6061 N N . VAL A 1 829 ? 55.473 -18.776 262.467 1.00 43.55 826 VAL A N 1
ATOM 6062 C CA . VAL A 1 829 ? 56.240 -17.557 262.491 1.00 40.14 826 VAL A CA 1
ATOM 6063 C C . VAL A 1 829 ? 57.690 -17.984 262.469 1.00 36.96 826 VAL A C 1
ATOM 6064 O O . VAL A 1 829 ? 58.116 -18.710 263.358 1.00 39.73 826 VAL A O 1
ATOM 6068 N N . LEU A 1 830 ? 58.436 -17.555 261.457 1.00 37.27 827 LEU A N 1
ATOM 6069 C CA . LEU A 1 830 ? 59.874 -17.821 261.316 1.00 36.25 827 LEU A CA 1
ATOM 6070 C C . LEU A 1 830 ? 60.696 -16.580 261.734 1.00 37.64 827 LEU A C 1
ATOM 6071 O O . LEU A 1 830 ? 60.572 -15.519 261.124 1.00 33.56 827 LEU A O 1
ATOM 6076 N N . PHE A 1 831 ? 61.497 -16.711 262.788 1.00 32.64 828 PHE A N 1
ATOM 6077 C CA . PHE A 1 831 ? 62.454 -15.682 263.186 1.00 34.25 828 PHE A CA 1
ATOM 6078 C C . PHE A 1 831 ? 63.792 -16.080 262.625 1.00 32.88 828 PHE A C 1
ATOM 6079 O O . PHE A 1 831 ? 64.158 -17.249 262.661 1.00 33.34 828 PHE A O 1
ATOM 6087 N N . GLU A 1 832 ? 64.528 -15.084 262.165 1.00 32.70 829 GLU A N 1
ATOM 6088 C CA . GLU A 1 832 ? 65.831 -15.272 261.578 1.00 32.46 829 GLU A CA 1
ATOM 6089 C C . GLU A 1 832 ? 66.782 -14.298 262.252 1.00 28.91 829 GLU A C 1
ATOM 6090 O O . GLU A 1 832 ? 66.477 -13.118 262.361 1.00 30.42 829 GLU A O 1
ATOM 6096 N N . GLU A 1 833 ? 67.938 -14.765 262.700 1.00 24.25 830 GLU A N 1
ATOM 6097 C CA . GLU A 1 833 ? 68.876 -13.827 263.273 1.00 28.04 830 GLU A CA 1
ATOM 6098 C C . GLU A 1 833 ? 69.144 -12.680 262.249 1.00 24.81 830 GLU A C 1
ATOM 6099 O O . GLU A 1 833 ? 69.190 -12.882 261.019 1.00 25.35 830 GLU A O 1
ATOM 6105 N N . ALA A 1 834 ? 69.317 -11.498 262.806 1.00 23.22 831 ALA A N 1
ATOM 6106 C CA . ALA A 1 834 ? 69.694 -10.306 262.107 1.00 24.18 831 ALA A CA 1
ATOM 6107 C C . ALA A 1 834 ? 71.200 -10.457 261.948 1.00 27.63 831 ALA A C 1
ATOM 6108 O O . ALA A 1 834 ? 71.910 -10.377 262.941 1.00 27.36 831 ALA A O 1
ATOM 6110 N N . LEU A 1 835 ? 71.667 -10.774 260.737 1.00 26.28 832 LEU A N 1
ATOM 6111 C CA . LEU A 1 835 ? 73.084 -10.946 260.478 1.00 30.11 832 LEU A CA 1
ATOM 6112 C C . LEU A 1 835 ? 73.437 -10.403 259.080 1.00 28.23 832 LEU A C 1
ATOM 6113 O O . LEU A 1 835 ? 72.906 -10.913 258.097 1.00 31.29 832 LEU A O 1
ATOM 6118 N N . PRO A 1 836 ? 74.290 -9.378 258.975 1.00 28.42 833 PRO A N 1
ATOM 6119 C CA . PRO A 1 836 ? 74.850 -8.638 260.114 1.00 27.24 833 PRO A CA 1
ATOM 6120 C C . PRO A 1 836 ? 73.801 -7.984 260.931 1.00 27.13 833 PRO A C 1
ATOM 6121 O O . PRO A 1 836 ? 72.823 -7.581 260.402 1.00 22.68 833 PRO A O 1
ATOM 6125 N N . ASP A 1 837 ? 74.027 -7.882 262.232 1.00 30.32 834 ASP A N 1
ATOM 6126 C CA . ASP A 1 837 ? 73.267 -6.953 263.067 1.00 31.71 834 ASP A CA 1
ATOM 6127 C C . ASP A 1 837 ? 73.521 -5.472 262.644 1.00 28.15 834 ASP A C 1
ATOM 6128 O O . ASP A 1 837 ? 74.668 -5.116 262.352 1.00 34.49 834 ASP A O 1
ATOM 6133 N N . PRO A 1 838 ? 72.481 -4.614 262.586 1.00 27.90 835 PRO A N 1
ATOM 6134 C CA . PRO A 1 838 ? 72.667 -3.168 262.404 1.00 30.10 835 PRO A CA 1
ATOM 6135 C C . PRO A 1 838 ? 73.776 -2.557 263.266 1.00 32.76 835 PRO A C 1
ATOM 6136 O O . PRO A 1 838 ? 74.590 -1.765 262.772 1.00 29.92 835 PRO A O 1
ATOM 6140 N N . ALA A 1 839 ? 73.869 -2.994 264.521 1.00 35.54 836 ALA A N 1
ATOM 6141 C CA . ALA A 1 839 ? 74.961 -2.563 265.393 1.00 41.41 836 ALA A CA 1
ATOM 6142 C C . ALA A 1 839 ? 76.358 -2.913 264.835 1.00 45.58 836 ALA A C 1
ATOM 6143 O O . ALA A 1 839 ? 77.299 -2.200 265.113 1.00 50.30 836 ALA A O 1
ATOM 6145 N N . ASP A 1 840 ? 76.482 -4.003 264.073 1.00 48.88 837 ASP A N 1
ATOM 6146 C CA . ASP A 1 840 ? 77.745 -4.383 263.429 1.00 47.82 837 ASP A CA 1
ATOM 6147 C C . ASP A 1 840 ? 78.015 -3.544 262.174 1.00 52.45 837 ASP A C 1
ATOM 6148 O O . ASP A 1 840 ? 78.944 -3.885 261.435 1.00 60.20 837 ASP A O 1
ATOM 6153 N N . ALA A 1 841 ? 77.224 -2.511 261.856 1.00 47.82 838 ALA A N 1
ATOM 6154 C CA . ALA A 1 841 ? 77.515 -1.745 260.639 1.00 50.69 838 ALA A CA 1
ATOM 6155 C C . ALA A 1 841 ? 78.961 -1.161 260.673 1.00 52.07 838 ALA A C 1
ATOM 6156 O O . ALA A 1 841 ? 79.388 -0.643 261.728 1.00 45.58 838 ALA A O 1
ATOM 6158 N N . PRO A 1 842 ? 79.703 -1.298 259.540 1.00 53.19 839 PRO A N 1
ATOM 6159 C CA . PRO A 1 842 ? 81.088 -0.848 259.364 1.00 61.84 839 PRO A CA 1
ATOM 6160 C C . PRO A 1 842 ? 81.264 0.633 259.701 1.00 69.12 839 PRO A C 1
ATOM 6161 O O . PRO A 1 842 ? 80.483 1.451 259.191 1.00 64.21 839 PRO A O 1
ATOM 6165 N N . PRO A 1 843 ? 82.249 0.986 260.508 1.00 72.77 840 PRO A N 1
ATOM 6166 C CA . PRO A 1 843 ? 82.452 2.372 260.949 1.00 68.77 840 PRO A CA 1
ATOM 6167 C C . PRO A 1 843 ? 82.860 3.390 259.916 1.00 57.08 840 PRO A C 1
ATOM 6168 O O . PRO A 1 843 ? 83.318 3.049 258.840 1.00 40.93 840 PRO A O 1
ATOM 6172 N N . ARG A 1 844 ? 82.642 4.648 260.285 1.00 52.07 841 ARG A N 1
ATOM 6173 C CA . ARG A 1 844 ? 82.895 5.802 259.435 1.00 59.21 841 ARG A CA 1
ATOM 6174 C C . ARG A 1 844 ? 83.716 6.920 260.072 1.00 66.00 841 ARG A C 1
ATOM 6175 O O . ARG A 1 844 ? 83.914 6.944 261.283 1.00 66.91 841 ARG A O 1
ATOM 6183 N N . GLU A 1 845 ? 84.129 7.870 259.232 1.00 66.95 842 GLU A N 1
ATOM 6184 C CA . GLU A 1 845 ? 84.894 9.018 259.631 1.00 59.98 842 GLU A CA 1
ATOM 6185 C C . GLU A 1 845 ? 84.079 10.268 259.724 1.00 60.98 842 GLU A C 1
ATOM 6186 O O . GLU A 1 845 ? 83.103 10.436 259.060 1.00 64.18 842 GLU A O 1
ATOM 6192 N N . GLY A 1 846 ? 84.475 11.131 260.621 1.00 59.08 843 GLY A N 1
ATOM 6193 C CA . GLY A 1 846 ? 83.908 12.459 260.774 1.00 52.94 843 GLY A CA 1
ATOM 6194 C C . GLY A 1 846 ? 82.504 12.416 261.323 1.00 51.68 843 GLY A C 1
ATOM 6195 O O . GLY A 1 846 ? 82.213 11.627 262.208 1.00 51.69 843 GLY A O 1
ATOM 6196 N N . SER A 1 847 ? 81.632 13.259 260.780 1.00 54.05 844 SER A N 1
ATOM 6197 C CA . SER A 1 847 ? 80.187 13.201 261.082 1.00 55.60 844 SER A CA 1
ATOM 6198 C C . SER A 1 847 ? 79.326 12.195 260.243 1.00 53.03 844 SER A C 1
ATOM 6199 O O . SER A 1 847 ? 78.068 12.244 260.326 1.00 48.18 844 SER A O 1
ATOM 6202 N N . ASP A 1 848 ? 79.940 11.317 259.431 1.00 46.98 845 ASP A N 1
ATOM 6203 C CA . ASP A 1 848 ? 79.131 10.341 258.648 1.00 40.94 845 ASP A CA 1
ATOM 6204 C C . ASP A 1 848 ? 78.806 9.223 259.597 1.00 40.79 845 ASP A C 1
ATOM 6205 O O . ASP A 1 848 ? 79.693 8.706 260.270 1.00 39.20 845 ASP A O 1
ATOM 6210 N N . LEU A 1 849 ? 77.531 8.886 259.719 1.00 38.66 846 LEU A N 1
ATOM 6211 C CA . LEU A 1 849 ? 77.145 7.907 260.711 1.00 38.37 846 LEU A CA 1
ATOM 6212 C C . LEU A 1 849 ? 77.172 6.538 260.039 1.00 36.82 846 LEU A C 1
ATOM 6213 O O . LEU A 1 849 ? 76.976 6.456 258.835 1.00 35.85 846 LEU A O 1
ATOM 6218 N N . PRO A 1 850 ? 77.442 5.480 260.810 1.00 35.20 847 PRO A N 1
ATOM 6219 C CA . PRO A 1 850 ? 77.400 4.151 260.224 1.00 33.31 847 PRO A CA 1
ATOM 6220 C C . PRO A 1 850 ? 76.023 3.830 259.623 1.00 34.97 847 PRO A C 1
ATOM 6221 O O . PRO A 1 850 ? 74.970 4.242 260.141 1.00 30.13 847 PRO A O 1
ATOM 6225 N N . ARG A 1 851 ? 76.080 3.122 258.504 1.00 33.24 848 ARG A N 1
ATOM 6226 C CA . ARG A 1 851 ? 74.919 2.698 257.749 1.00 33.75 848 ARG A CA 1
ATOM 6227 C C . ARG A 1 851 ? 75.065 1.235 257.391 1.00 28.83 848 ARG A C 1
ATOM 6228 O O . ARG A 1 851 ? 76.199 0.759 257.152 1.00 27.97 848 ARG A O 1
ATOM 6236 N N . VAL A 1 852 ? 73.926 0.567 257.277 1.00 25.54 849 VAL A N 1
ATOM 6237 C CA . VAL A 1 852 ? 73.864 -0.826 256.821 1.00 26.85 849 VAL A CA 1
ATOM 6238 C C . VAL A 1 852 ? 74.107 -0.812 255.315 1.00 28.07 849 VAL A C 1
ATOM 6239 O O . VAL A 1 852 ? 73.617 0.096 254.572 1.00 28.69 849 VAL A O 1
ATOM 6243 N N . ILE A 1 853 ? 74.920 -1.777 254.876 1.00 26.42 850 ILE A N 1
ATOM 6244 C CA . ILE A 1 853 ? 75.276 -1.919 253.483 1.00 26.89 850 ILE A CA 1
ATOM 6245 C C . ILE A 1 853 ? 75.185 -3.329 252.974 1.00 26.93 850 ILE A C 1
ATOM 6246 O O . ILE A 1 853 ? 75.097 -4.320 253.745 1.00 27.70 850 ILE A O 1
ATOM 6251 N N . GLU A 1 854 ? 75.229 -3.408 251.649 1.00 27.78 851 GLU A N 1
ATOM 6252 C CA . GLU A 1 854 ? 75.223 -4.652 250.909 1.00 27.65 851 GLU A CA 1
ATOM 6253 C C . GLU A 1 854 ? 76.067 -4.465 249.644 1.00 26.66 851 GLU A C 1
ATOM 6254 O O . GLU A 1 854 ? 75.988 -3.411 248.990 1.00 27.42 851 GLU A O 1
ATOM 6260 N N . PHE A 1 855 ? 76.848 -5.496 249.320 1.00 27.09 852 PHE A N 1
ATOM 6261 C CA . PHE A 1 855 ? 77.745 -5.512 248.164 1.00 27.10 852 PHE A CA 1
ATOM 6262 C C . PHE A 1 855 ? 77.192 -6.386 247.073 1.00 23.65 852 PHE A C 1
ATOM 6263 O O . PHE A 1 855 ? 76.685 -7.461 247.376 1.00 27.25 852 PHE A O 1
ATOM 6271 N N . LEU A 1 856 ? 77.263 -5.900 245.828 1.00 26.23 853 LEU A N 1
ATOM 6272 C CA . LEU A 1 856 ? 77.148 -6.708 244.625 1.00 26.16 853 LEU A CA 1
ATOM 6273 C C . LEU A 1 856 ? 78.600 -7.014 244.229 1.00 31.34 853 LEU A C 1
ATOM 6274 O O . LEU A 1 856 ? 79.379 -6.122 243.820 1.00 26.99 853 LEU A O 1
ATOM 6279 N N . VAL A 1 857 ? 78.958 -8.283 244.352 1.00 31.67 854 VAL A N 1
ATOM 6280 C CA . VAL A 1 857 ? 80.254 -8.756 243.954 1.00 33.34 854 VAL A CA 1
ATOM 6281 C C . VAL A 1 857 ? 80.063 -9.683 242.768 1.00 33.39 854 VAL A C 1
ATOM 6282 O O . VAL A 1 857 ? 79.418 -10.732 242.901 1.00 33.89 854 VAL A O 1
ATOM 6286 N N . GLU A 1 858 ? 80.656 -9.328 241.632 1.00 33.27 855 GLU A N 1
ATOM 6287 C CA . GLU A 1 858 ? 80.598 -10.133 240.433 1.00 33.15 855 GLU A CA 1
ATOM 6288 C C . GLU A 1 858 ? 81.837 -11.057 240.396 1.00 34.32 855 GLU A C 1
ATOM 6289 O O . GLU A 1 858 ? 82.967 -10.588 240.294 1.00 36.32 855 GLU A O 1
ATOM 6295 N N . LEU A 1 859 ? 81.588 -12.360 240.482 1.00 35.41 856 LEU A N 1
ATOM 6296 C CA . LEU A 1 859 ? 82.608 -13.415 240.514 1.00 39.36 856 LEU A CA 1
ATOM 6297 C C . LEU A 1 859 ? 82.574 -14.165 239.210 1.00 41.51 856 LEU A C 1
ATOM 6298 O O . LEU A 1 859 ? 81.500 -14.545 238.749 1.00 44.61 856 LEU A O 1
ATOM 6303 N N . GLY A 1 860 ? 83.748 -14.395 238.626 1.00 50.60 857 GLY A N 1
ATOM 6304 C CA . GLY A 1 860 ? 83.870 -14.882 237.244 1.00 55.77 857 GLY A CA 1
ATOM 6305 C C . GLY A 1 860 ? 84.715 -16.126 237.141 1.00 57.63 857 GLY A C 1
ATOM 6306 O O . GLY A 1 860 ? 84.768 -16.754 236.080 1.00 68.85 857 GLY A O 1
#

Nearest PDB structures (foldseek):
  6ec8-assembly1_A  TM=1.001E+00  e=0.000E+00  Thermobispora bispora DSM 43833
  6ec7-assembly1_A  TM=9.960E-01  e=0.000E+00  Thermobispora bispora DSM 43833
  5ehk-assembly1_B  TM=6.635E-01  e=9.298E-22  Microbispora corallina
  8r5s-assembly1_B  TM=1.906E-01  e=1.750E+00  unidentified

Solvent-accessible surface area: 37590 Å² total; per-residue (Å²): 100,103,6,0,1,24,9,0,20,4,23,10,49,7,4,82,41,0,14,0,94,105,0,16,33,63,0,91,140,14,11,109,44,69,68,96,4,117,26,8,0,74,117,0,2,91,49,0,18,115,12,44,62,144,140,120,115,54,9,89,18,0,95,136,0,0,73,65,26,113,57,16,86,91,182,24,55,40,119,190,8,27,92,49,12,72,75,128,16,15,60,94,0,41,63,1,4,84,71,19,142,53,31,73,152,22,87,199,58,2,42,136,80,21,55,60,30,22,156,98,27,20,117,28,0,12,130,19,0,33,53,95,34,5,41,42,0,0,2,32,38,15,60,137,4,0,33,13,1,23,111,8,57,78,93,96,78,56,106,5,145,46,84,51,3,12,98,4,1,84,45,0,5,37,1,0,9,29,14,46,98,107,10,18,2,8,8,28,1,47,9,64,72,22,119,13,175,88,19,115,90,59,33,41,7,82,24,45,116,66,26,107,50,34,24,2,12,7,12,6,7,102,1,32,65,18,4,24,47,24,4,22,63,114,103,98,4,22,87,92,2,70,0,22,53,3,12,0,24,40,82,111,105,80,92,0,21,5,2,1,89,64,115,198,15,70,64,42,121,57,63,34,70,112,57,22,34,35,0,11,142,26,2,102,70,20,28,76,97,61,19,27,2,83,9,124,36,2,60,92,76,0,10,148,74,32,106,68,63,77,128,93,5,48,154,38,0,48,53,6,11,128,26,0,1,1,3,14,19,13,84,51,189,56,10,0,40,131,36,45,61,4,36,114,4,80,62,40,26,114,92,99,28,155,88,51,82,15,109,45,2,25,81,38,8,46,156,8,70,136,45,0,41,155,52,95,80,69,62,142,12,125,59,3,5,59,9,39,4,0,7,30,142,63,21,3,28,0,6,53,108,37,8,31,143,3,25,42,3,0,42,11,0,11,75,12,39,3,0,63,12,55,10,6,6,8,30,4,3,1,3,57,15,0,96,66,117,57,30,103,172,19,135,8,54,0,25,22,0,2,40,20,0,61,85,24,39,94,38,142,49,126,69,0,42,38,2,70,26,19,14,9,230,53,107,18,128,247,66,72,41,18,52,183,14,204,24,94,72,0,100,62,0,19,129,14,22,81,49,0,92,96,47,10,87,61,43,113,77,126,110,0,19,15,111,0,76,21,107,54,0,56,162,29,19,96,99,31,38,123,14,14,86,45,11,83,10,1,1,0,14,0,16,10,12,62,140,30,32,6,1,21,54,77,10,18,3,2,18,1,35,5,10,4,17,4,8,49,3,7,9,88,45,104,68,107,93,48,142,18,74,90,13,58,34,89,82,171,38,13,4,12,0,13,9,1,32,23,16,31,10,13,57,7,30,30,28,71,1,4,92,15,12,0,12,4,1,38,10,40,27,120,58,60,124,85,72,36,2,38,0,28,15,0,18,0,13,27,1,125,125,24,23,12,12,16,1,45,2,119,155,61,52,47,66,1,8,0,1,14,3,1,60,1,39,66,157,77,2,12,29,0,0,84,10,0,6,59,3,10,0,32,17,15,103,129,94,58,37,47,121,94,22,13,6,2,2,15,94,0,1,41,80,41,36,72,6,30,0,17,51,78,40,14,18,123,54,64,188,68,167,29,79,7,25,4,6,21,92,0,4,44,33,2,64,90,46,50,7,48,23,82,0,31,8,134,127,31,20,3,2,5,3,8,0,11,14,1,8,83,8,0,22,106,100,22,158,158,48,70,99,4,26,0,9,12,9,19,19,20,6,64,59,13,24,114,42,155,74,110,38,86,47,25,10,3,10,0,3,0,33,13,81

Secondary structure (DSSP, 8-state):
-EEEEEEESS-HHHHHTTS-HHHHHHHHHHHHHHHHHHHHHHHHHHHHHHHHHT----HHHHHHHHHHT-PPPTTTS-HHHHHHS-HHHHHHHHHHHHHHHHHHHHHHHHHHHHHHHHHHHHHHHHHHHT-HHHHHHHHHH-HHHHHHHHHHHHSSS----HHHHHHHHHHHHHHHH--S--STTEEEEEEEE--TTS-TT--SEEEPSPPPPEEEEEE-HHHHHHHHHHHHTSGGGSTTEEEEE-TT-EE-SSEEEEE-SSSS--EEEEEPPHHHHHHHHHTTTTS-TTS-B-HHHHHHHHHTTS-S-HHHHHHHHHHHHHHTSEEEEESSSSS-SS-HHHHHHHHHHH----S--HHHHHHHHHHHHHHHHTTS--TT-S-SEEEEEE-SS--EEE-TTTSSHHHHHHHHHHHHGGGG-TTHHHHHHHHHHHHHHH-TT-EEEHHHHHHHHHHHHHS--GGGHHHHHHHSSSS-SSS---SS-SSHHHHHHHHHHHHHHHHHHSS--BTTEEEE-HHHHHHHHHTS-TTS---S-EEEEEEEETTTEEEEEEEEE-TTTTHHHHHHHHHHHHTS---PPPPP--STTEEEEEESS-TT-GGG-----SSEEEEBTTB--S--GGGEEEGGGEEEEE-TTT-SEEEEETTT--EEEEE--SSS-GGGS-HHHHHHHHHH-------S-EEE-EEEETTEEEE--EEEEEGGGS----TTT--SHHHHHHHHHHHHTT--SEEEE--PEEEETT-HHHHHHHHHHTTT-SEEEEEE-SS-GGGPPP-STTPPP--EEEEEEE-

Organism: Thermobispora bispora (strain ATCC 19993 / DSM 43833 / CBS 139.67 / JCM 10125 / KCTC 9307 / NBRC 14880 / R51) (NCBI:txid469371)

Radius of gyration: 32.96 Å; Cα contacts (8 Å, |Δi|>4): 1355; chains: 1; bounding box: 57×64×124 Å

Sequence (803 aa):
PKVAVRECGLPVSAIESLCCTDSFALIRRQVRETAWLKGEGKRLAVDLGLLIGERGPVLVGLRRALHTGRLPDAREWTPRVASALPAELAARVADWVTRMRALTRARRELPELFAAEARVKEKVLAQVAADPGFRRALSLASPELAADLDRWLAEPARRPKTQKLLRLAKYVARAAVKTSPYSTFTSMGVAVWENGEDWADGAIVRFAPREPPSVILEPSGEWLHGALRAWLARPENLVRSRLRLNPSLVIRADKAEFLGFPPREPIIRMGLTPVVATVLRLAEPAADADGWIDPMGFRDRLARDLPAEPEQVDRLLRSLIEAGVLEAHPLTRAGLPETGEWAEIRAALRHDPHGEDPEAYRVRLARLKRAMTMMWPQGDTTALLHETAVVTRPVASLNPTAWGRGLSDLDVVRRWLSVFDGKLPIRIVVAEYLRARYGEHARVPFLTFHRHVQEEIAGDAPSGADLRTFVGRSAAIWAPPLAHSRLPRLRELAKLREAARELALGRPEHDGIQRVDPEELIKQMATWPEWIVVPRSCACYVQPAPEGRLVLNVVHGGHGRGLRRLSHLIGRVRGEAVDHPMVADEPEGTVYAELSGSLGSTLNVHVPGTRYEIDYPFSPGDRSRDRRLPLSDLEVVLAPETGLAELRSRRLGFRVIPLHLGMAAEFQLPPAARFLERAFGVTYLPQEVTRYPRVEVGRVVVQRRRWLAPAGTLPIRAKGEDDASYLLRLVAWTDANGIPTRRSFVRKPLFLDLANPFLVKVFERQIRDCAFVLFEEALPDPADAPPREGSDLPRVIEFLVELG

B-factor: mean 49.44, std 18.38, range [22.63, 186.5]

InterPro domains:
  IPR006827 Lantibiotic dehydratase, N-terminal [PF04738] (153-349)
  IPR006827 Lantibiotic dehydratase, N-terminal [PF04738] (607-784)

Foldseek 3Di:
DWKKWKFFLFALVLLVLLFLVVLVVLLVVLLVLQVVQQVLLLVLLVVLVVLVVVPVPLSVQSSVCSNRPHQGDPSNQDVVVLVSDDVVSSVSSVVSNVSSVVSVVSVVVRQVSVVVSNVVSQVSLLVRCPDQLNLQLCCQVPVVLSVVSVVCVVPPVPRDDLVSSLVSSQSSCCSFAPRDWRASRMAMETEAADDQVPPPPLDQKFFDDDDDWDKAKDFFLQLQVQLQVVVLLDPVCLQQWKKAFFLQWDDPVFWTWGWADPQATDTDTGGDDVLLVVLLVVLVVQADLQGIHNVVCSLCVSCVVPPHDSVVSVVSVSVCPVGQRMDIDGDDDRWHPCPPLTVVLVCLSVDRQPPPGSVNVSVSVVVSVVSSCVRPNCVPPDGGMGMHIYDQDHGMYGNCVLVPVQLVLVVLVLQLCLLVFLLLLVQVLLLVLCCVPAHQFDKAQLSVSLVVLVVLCVDDDPSSVSSVQRVNPDCGPPHPPACPDPDPVSNVSVVLVVVSVCLQVVADQDPLEREAASVSSVVSVVPDAQQRDRFPKKWWKWFAAPPSFTETDKIKGPLCQVVFLNQVVSCSVVVHGDCDAADDADDPLAFEAEAAAQQSGPQQDGDHHGQAYADHGNGHHDHRNVRYQRSSQKIWHQDPRNSTIWIAGNVPRGTYQYDRRGDDDLVSHRDSNSCSCSNRHNIGIDDAKDKRGFGYHPRYTHGFIKIKGFPVQADAPPPPVRRCVSLSVRVSSCVVNVNDQWWFKDVTQTHRSSNPSSVVVVNVVCPPPGMMMTGDSVVDSVRFDDHDDPDHGGGMMMTDMDD